Protein 4F4H (pdb70)

Radius of gyration: 30.11 Å; Cα contacts (8 Å, |Δi|>4): 2514; chains: 2; bounding box: 78×72×89 Å

Organism: Burkholderia thailandensis (strain ATCC 700388 / DSM 13276 / CCUG 48851 / CIP 106301 / E264) (NCBI:txid271848)

B-factor: mean 23.25, std 8.74, range [11.76, 66.62]

Solvent-accessible surface area: 36275 Å² total; per-residue (Å²): 82,2,71,0,0,1,0,0,10,36,8,14,2,3,22,22,85,30,3,8,61,28,0,28,61,7,0,82,49,1,67,110,38,44,6,56,0,0,0,0,0,1,0,0,0,0,0,7,12,0,17,0,7,4,10,0,2,6,0,6,44,29,0,68,65,9,17,66,89,0,7,62,72,9,130,102,25,81,71,12,3,2,0,0,1,2,0,28,20,36,166,113,39,94,68,29,69,28,50,66,62,31,115,32,4,34,1,0,0,1,4,3,65,50,15,121,69,65,18,32,5,71,1,23,34,20,19,6,24,63,5,17,12,7,60,3,14,5,17,90,30,62,55,57,30,37,22,128,30,82,59,5,18,0,0,0,2,1,9,41,1,13,47,83,40,46,4,3,70,67,0,90,94,52,39,5,74,0,0,0,0,0,1,0,6,5,2,26,42,93,35,43,55,79,10,21,89,49,0,94,19,19,8,188,78,6,45,18,7,0,0,7,0,0,3,4,1,4,7,8,9,0,1,2,0,0,2,0,4,1,0,32,30,97,5,47,64,14,4,51,14,50,24,20,100,98,30,54,30,50,4,59,0,94,40,32,56,14,62,112,38,87,92,26,123,104,50,60,47,40,6,14,0,9,87,0,0,16,16,3,0,112,14,9,9,52,29,46,65,70,87,2,1,2,0,16,8,69,18,30,9,14,4,5,1,0,0,3,0,0,24,46,8,42,26,18,169,31,6,22,0,0,6,10,22,23,148,186,44,61,52,66,30,26,78,15,0,33,64,8,0,80,73,31,54,11,132,56,43,92,16,58,0,14,70,0,34,65,14,2,36,76,33,1,58,96,40,20,73,89,88,80,122,72,62,4,14,116,31,2,38,16,6,1,66,2,6,0,14,16,0,0,17,56,29,94,32,19,5,2,2,9,28,11,0,1,0,36,7,0,12,14,56,13,13,8,13,4,70,10,2,0,19,0,5,0,0,17,3,0,13,22,48,11,0,69,105,0,1,107,44,51,19,87,50,37,70,229,86,48,80,63,8,2,31,85,138,23,9,97,112,137,16,92,89,98,35,3,5,26,0,0,77,49,21,0,11,73,3,39,6,11,36,65,0,36,91,60,70,58,54,86,77,42,0,46,44,0,8,52,52,0,78,105,9,8,86,21,13,88,11,10,3,16,6,1,6,0,10,52,1,5,17,24,44,2,17,36,18,6,23,1,13,138,12,129,30,67,42,141,142,76,111,54,0,92,0,0,1,0,0,8,17,7,6,1,3,26,21,81,23,1,6,58,78,0,27,61,4,0,78,40,2,82,105,41,38,9,66,0,0,0,0,0,2,0,0,0,0,0,7,11,1,18,0,7,4,37,0,3,7,0,5,35,29,0,66,54,3,19,66,94,0,9,65,85,8,125,99,18,93,67,11,8,0,0,0,1,2,0,30,20,36,164,98,52,103,82,47,81,61,80,62,33,114,33,5,34,1,0,0,1,5,2,72,50,12,113,71,67,16,30,6,72,0,23,38,16,18,6,16,47,5,16,12,6,55,3,14,4,16,90,36,69,56,58,29,41,22,140,20,37,53,5,20,0,0,0,2,1,9,41,0,12,41,79,46,52,4,0,82,70,1,79,81,52,39,5,80,0,0,0,0,0,1,0,4,5,1,26,40,90,34,55,51,66,12,32,84,61,1,77,22,20,8,184,88,6,43,16,8,0,0,7,0,0,4,3,1,5,8,7,9,0,2,3,0,0,13,0,12,1,0,34,32,88,4,109,60,17,3,17,19,49,24,20,100,82,26,68,30,63,4,54,1,52,9,41,149,8,39,113,36,88,87,31,120,100,54,60,56,45,6,6,0,0,44,0,0,8,15,3,0,112,15,9,0,40,20,51,63,64,76,2,2,2,0,14,9,72,11,29,9,16,2,5,0,0,0,0,0,0,24,25,9,16,24,26,144,92,6,25,0,0,6,9,24,16,187,95,42,51,52,131,27,28,80,14,2,18,23,5,1,171,78,17,57,12,133,55,44,91,18,58,0,17,68,0,33,59,13,1,153,72,32,4,52,104,43,20,79,91,88,83,79,78,67,2,31,61,26,3,40,13,6,1,66,1,6,0,15,17,0,1,16,57,32,96,33,20,6,2,2,7,25,9,0,1,0,32,6,0,10,13,55,14,10,7,12,4,65,8,3,1,22,0,5,0,0,20,2,0,3,23,51,5,0,49,95,0,0,117,40,5,8,86,7,85,113,54,46,102,63,86,1,1,1,103,115,19,10,109,110,136,14,88,90,95,36,0,0,8,0,0,103,30,22,0,21,66,16,80,6,10,42,76,0,37,90,62,68,57,58,85,77,42,0,47,44,0,8,49,54,0,79,103,9,10,89,23,12,86,14,10,4,18,6,0,5,0,12,70,19,5,15,26,41,3,17,36,19,5,28,1,13,97,15,126,28,71,42,140

CATH classification: 3.60.110.10 (+1 more: 3.40.50.620)

Nearest PDB structures (foldseek):
  4f4h-assembly1_A  TM=1.002E+00  e=0.000E+00  Burkholderia thailandensis E264
  4f4h-assembly1_B  TM=9.960E-01  e=0.000E+00  Burkholderia thailandensis E264
  5kha-assembly1_A  TM=9.535E-01  e=3.258E-66  Acinetobacter baumannii
  5kha-assembly1_B  TM=9.520E-01  e=3.881E-65  Acinetobacter baumannii
  3n05-assembly1_B  TM=7.897E-01  e=8.903E-55  Streptomyces avermitilis

Sequence (1082 aa):
KTRIALAQLNVTVGDFAGNVAKIVAAAQQAAHDAGAHFLIAPELALSGYPPEDLLLRPAFYAASDAALAELAAQLKPFAGLAVLVGHPLRAPANRAIERGVPPVDTYNAASLIVGGEVAGTYRKQDLPNTEVFDEKRYFATDAAPYVFELNGVKFGVVICEDVWHASAAQLAKAAGAQVLIVPNGSPYHMNKDAVRIDILRARIRETGLPMVYVNLVGGQDELVFDGGSFVLDGAGELVAKMPQFEEGNAIVEFDGARALPAAIAPALSVEAQVYRALVLGVRDYIGKNGFPGAIIGLSGGVDSALVLAVAVDALGAERVRAVMMPSRYTAGISTTDAADMARRVGVRYDEIAIAPMFDAFRASLAAEFAGLAEDATEENIQARIRGTLLMALSNKFGSIVLTTGNKSEMAVGYCTLYGDMAGGFAVIKDIAKTLVYRLCRYRNAAAEYGQPDIVPERILTRLPPYDVLDAIMRRMYMEEDRPLAEIVAAGYSEADVKRVTRLIKINEYKRRQAPVGIRVTHRAFGRDWRYPITSRRFVESIDGSMKTRIALAQLNVTVGDFAGNVAKIVAAAQAAHDAGAHFLIAPELALSGYPPEDLLLRPAFYAASDAALAELAAQLKPFAGLAVLVGHPLRAPANRAIEGVPPVDTYNAASLIVGGEVAGTYRKQDLPNTEVFDEKRYFATDAAPYVFELNGVKFGVVICEDVWHASAAQLAKAAGAQVLIVPNGSPYHMNKDAVRIDILRARIRETGLPMVYVNLVGGQDELVFDGGSFVLDGAGELVAKMPQFEEGNAIVEFDGARALPAAIAPALSVEAQVYRALVLGVRDYIGKNGFPGAIIGLSGGVDSALVLAVAVDALGAERVRAVMMPSRYTAGISTTDAADMARRVGVRYDEIAIAPMFDAFRASLAAEFAGLAEDATEENIQARIRGTLLMALSNKFGSIVLTTGNKSEMAVGYCTLYGDMAGGFAVIKDIAKTLVYRLCRRYRNAAAEYGQPDIVPERILTRLPPYDVLDAIMRMYMEEEDRPLAEIVAAGYSEADVKRVTRLIKINEYKRRQAPVGIRVTHRAFGRDWRYPITSRFVESID

Foldseek 3Di:
DAKEKQFQDAAFAQCQVVLLVSQLVLLVVCLVVVHQEYEAAFQSNRDPDFPCCLQFQLSQVSQVVSVLVSLQSNLVSANYKYKAWHKHFPDHRPGRDQVDWGDGIFGKIFIRHNSHTPDMDGAADADPDDPGNCRSRHDHDQAWDWDDTPHAIETEYEACSLQDQRNLVNRVVVPHQAYEYHYADFDDQCVLVVVLVSVQVNLVVRLAKYWYFYYAFAFAPTGTFTFTFIAFSNSHTQETDGTRDTDMDMWDADRRGTHHDYHDDDDDSLRNLLSSLLRNLLRVCVLLVFQAEEFEAQLALQSLSVVLSRCSNPNQARYAYEYEDEPDRDPNRVVSRVVLNVLRVHHYYYHYCHVVLVVVCVVCCVVQPPHDDDVVSVLVQQLSVLVVRVVVCVPRPHWYEARDACQCVVVVVDHVNGSPRTQHDSHNDADPVSSLVSLVVVQVVDDPPRHRSHDPCNSVPADPPVLLVLLCCCCQVRSHALQVNVVVPHPLVRNQVSVVVVLQCPSVLVSDDDDDDDGPADSDPSDDGTNRHDNDRDND/DWDKAKEKFFQDAAFAQPQVVLLVSVLVSLVVCLVVVGLEYEAAFQSNRDPDFPCCLQFQLSQVSQVVSLLVSLVSNLPSANYKYKAWHKHFPDGRPHRDVDWADGIFGKIFIRHNSHTPDMDGAADADPDDPGNCRRRHDHDLAWDWDDDRNAIETEYEACSLQDQRRLVNRVVVPHQAYEYHYADFDDQCVLVVVLVSVQVNLVVRLAKYWYFYYAFAFAPTGTFTFTFIAFSNSDTQATDGTRDGDMDMWMAGHRGTHHDHHDDDDDSLVSLLSSLLRNLLRVCVLLVFQAEEFEAQLALLSLSVVLSRCLNPNQVRYAYEYEDEPPRDPNRVVSRVQLCVLRVHHYYYHYCHVVLVVVCVVCCVPCPPPDDDVVSVLVQQLSQLVVRVVVCVVRPHWYEARQACQCVVVVVDHVNGSPRTQHDSHNDPDPVSSLVSLVVQLPDPVSPRHPSNPVVSSVPADPPVLLVLLCCCCQVRSGALQVNVVVPHPLVRNQVSVVVVLQCPSVLVSDDDDDDDGPADSDVNDDGTNSHDNDRDND

InterPro domains:
  IPR003010 Carbon-nitrogen hydrolase [P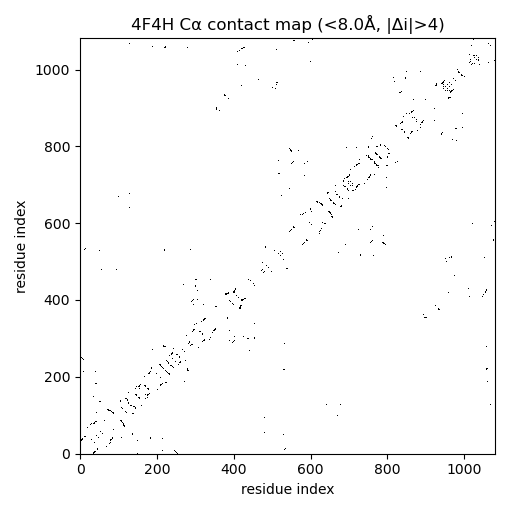F00795] (4-261)
  IPR003010 Carbon-nitrogen hydrolase [PS50263] (3-261)
  IPR003694 NAD(+) synthetase [PTHR23090] (1-557)
  IPR003694 NAD(+) synthetase [TIGR00552] (287-536)
  IPR003694 NAD(+) synthetase [cd00553] (276-530)
  IPR014445 Glutamine-dependent NAD(+) synthetase [MF_02090] (3-558)
  IPR014445 Glutamine-dependent NAD(+) synthetase [PIRSF006630] (3-557)
  IPR014729 Rossmann-like alpha/beta/alpha sandwich fold [G3DSA:3.40.50.620] (277-561)
  IPR022310 NAD/GMP synthase [PF02540] (280-533)
  IPR036526 Carbon-nitrogen hydrolase superfamily [G3DSA:3.60.110.10] (1-276)
  IPR036526 Carbon-nitrogen hydrolase superfamily [SSF56317] (3-262)

Secondary structure (DSSP, 8-state):
-EEEEEEE----TT-HHHHHHHHHHHHHHHHHTT-SEEE--TTTTT-S--GGGGG-HHHHHHHHHHHHHHHHHHTTSTT-EEEEEEEEE--------TTS---SEEEEEEEEETTEEEEEEE--S---STT--GGGT--------EEEETTEEEEE--GGGGGSSHHHHHHHHTT-SEEEEEE--B--TTHHHHHHHHHHHHHHHH---EEEEE-EEEETTEEEEB--EEE-TTS-EEEEPPBS--EEEEEEEETTEEPP--BPPP--HHHHHHHHHHHHHHHHHHHTT---EEEE--SSHHHHHHHHHHHHHH-GGGEEEEE---TT--HHHHHHHHHHHHHHT-EEEE---HHHHHHHHHHHTTTTTTPPP-HHHHHHHHHHHHHHHHHHHHHH-PEEEE---HHHHHHT-S-TTTTT-SSEETTTT--HHHHHHHHHHHHHTPPTT---SS-HHHHH----HHHHHHHHIIIIIS---HHHHHHTT--HHHHHHHHHHHHHTHHHHTTSPPB---SSS-SSTT----SS--------/---EEEEEEEE----TT-HHHHHHHHHHHHHHHHHTT-SEEE--TTTTT-S--GGGGG-HHHHHHHHHHHHHHHHHHTTSTT-EEEEEEEEE-------------SEEEEEEEEETTEEEEEEE-SS---STT--HHHH--------EEEETTEEEEE--GGGGGSSHHHHHHHHTT-SEEEEEE--B--TTHHHHHHHHHHHHHHHH---EEEEE-EEEETTEEEEB--EEE-TTS-EEEEPPBS--EEEEEEEETTEEPP--BPPPPPHHHHHHHHHHHHHHHHHHHHT---EEEE--SSHHHHHHHHHHHHHH-GGGEEEEE---SS--HHHHHHHHHHHHHHT-EEEE---HHHHHHHHHHTHHHHTTSPP-HHHHHHHHHHHHHHHHHHHHHH-PEEEE---HHHHHHT-S-TTTTT-SSEETTTT--HHHHHHHHHHHHH-GGGSS---S-HHHH-----HHHHHHHHIIIIIS---HHHHHHTT--HHHHHHHHHHHHHTHHHHTTSPPB---SSS-SSTT----SS--------

Structure (mmCIF, N/CA/C/O backbone):
data_4F4H
#
_entry.id   4F4H
#
_cell.length_a   72.090
_cell.length_b   73.080
_cell.length_c   116.890
_cell.angle_alpha   90.000
_cell.angle_beta   102.760
_cell.angle_gamma   90.000
#
_symmetry.space_group_name_H-M   'P 1 21 1'
#
loop_
_entity.id
_entity.type
_entity.pdbx_description
1 polymer 'Glutamine dependent NAD+ synthetase'
2 non-polymer 'PHOSPHATE ION'
3 non-polymer 1,2-ETHANEDIOL
4 non-polymer 'NITRATE ION'
5 water water
#
loop_
_atom_site.group_PDB
_atom_site.id
_atom_site.type_symbol
_atom_site.label_atom_id
_atom_site.label_alt_id
_atom_site.label_comp_id
_atom_site.label_asym_id
_atom_site.label_entity_id
_atom_site.label_seq_id
_atom_site.pdbx_PDB_ins_code
_atom_site.Cartn_x
_atom_site.Cartn_y
_atom_site.Cartn_z
_atom_site.occupancy
_atom_site.B_iso_or_equiv
_atom_site.auth_seq_id
_atom_site.auth_comp_id
_atom_site.auth_asym_id
_atom_site.auth_atom_id
_atom_site.pdbx_PDB_model_num
ATOM 1 N N . LYS A 1 6 ? 51.675 -14.747 89.307 1.00 32.57 2 LYS A N 1
ATOM 2 C CA . LYS A 1 6 ? 51.024 -13.427 89.265 1.00 31.08 2 LYS A CA 1
ATOM 3 C C . LYS A 1 6 ? 49.567 -13.599 88.846 1.00 29.64 2 LYS A C 1
ATOM 4 O O . LYS A 1 6 ? 49.243 -14.462 88.050 1.00 31.59 2 LYS A O 1
ATOM 6 N N . THR A 1 7 ? 48.686 -12.770 89.374 1.00 27.46 3 THR A N 1
ATOM 7 C CA . THR A 1 7 ? 47.300 -12.758 88.895 1.00 26.46 3 THR A CA 1
ATOM 8 C C . THR A 1 7 ? 47.227 -11.721 87.788 1.00 25.07 3 THR A C 1
ATOM 9 O O . THR A 1 7 ? 47.706 -10.627 87.972 1.00 23.89 3 THR A O 1
ATOM 13 N N . ARG A 1 8 ? 46.652 -12.100 86.652 1.00 23.82 4 ARG A N 1
ATOM 14 C CA . ARG A 1 8 ? 46.501 -11.213 85.494 1.00 23.06 4 ARG A CA 1
ATOM 15 C C . ARG A 1 8 ? 45.033 -10.832 85.388 1.00 21.38 4 ARG A C 1
ATOM 16 O O . ARG A 1 8 ? 44.196 -11.705 85.299 1.00 21.11 4 ARG A O 1
ATOM 24 N N . ILE A 1 9 ? 44.745 -9.528 85.452 1.00 19.74 5 ILE A N 1
ATOM 25 C CA . ILE A 1 9 ? 43.379 -9.014 85.474 1.00 18.56 5 ILE A CA 1
ATOM 26 C C . ILE A 1 9 ? 43.166 -8.168 84.242 1.00 18.86 5 ILE A C 1
ATOM 27 O O . ILE A 1 9 ? 43.936 -7.281 83.977 1.00 19.11 5 ILE A O 1
ATOM 32 N N . ALA A 1 10 ? 42.109 -8.471 83.490 1.00 18.85 6 ALA A N 1
ATOM 33 C CA . ALA A 1 10 ? 41.716 -7.661 82.340 1.00 18.28 6 ALA A CA 1
ATOM 34 C C . ALA A 1 10 ? 40.694 -6.606 82.753 1.00 17.27 6 ALA A C 1
ATOM 35 O O . ALA A 1 10 ? 39.665 -6.940 83.305 1.00 16.09 6 ALA A O 1
ATOM 37 N N . LEU A 1 11 ? 40.992 -5.333 82.456 1.00 17.58 7 LEU A N 1
ATOM 38 C CA . LEU A 1 11 ? 40.064 -4.230 82.698 1.00 17.62 7 LEU A CA 1
ATOM 39 C C . LEU A 1 11 ? 39.349 -3.982 81.368 1.00 17.13 7 LEU A C 1
ATOM 40 O O . LEU A 1 11 ? 39.960 -3.527 80.414 1.00 18.05 7 LEU A O 1
ATOM 45 N N . ALA A 1 12 ? 38.071 -4.302 81.314 1.00 16.22 8 ALA A N 1
ATOM 46 C CA . ALA A 1 12 ? 37.289 -4.192 80.088 1.00 15.62 8 ALA A CA 1
ATOM 47 C C . ALA A 1 12 ? 36.550 -2.846 80.101 1.00 15.08 8 ALA A C 1
ATOM 48 O O . ALA A 1 12 ? 35.449 -2.747 80.603 1.00 15.44 8 ALA A O 1
ATOM 50 N N . GLN A 1 13 ? 37.149 -1.852 79.460 1.00 15.12 9 GLN A N 1
ATOM 51 C CA . GLN A 1 13 ? 36.612 -0.510 79.383 1.00 15.08 9 GLN A CA 1
ATOM 52 C C . GLN A 1 13 ? 35.686 -0.473 78.138 1.00 15.50 9 GLN A C 1
ATOM 53 O O . GLN A 1 13 ? 36.119 -0.170 77.009 1.00 17.04 9 GLN A O 1
ATOM 59 N N . LEU A 1 14 ? 34.452 -0.894 78.340 1.00 14.85 10 LEU A N 1
ATOM 60 C CA . LEU A 1 14 ? 33.534 -1.219 77.247 1.00 15.56 10 LEU A CA 1
ATOM 61 C C . LEU A 1 14 ? 32.545 -0.097 76.967 1.00 14.14 10 LEU A C 1
ATOM 62 O O . LEU A 1 14 ? 32.099 0.556 77.884 1.00 15.18 10 LEU A O 1
ATOM 67 N N . ASN A 1 15 ? 32.179 0.052 75.692 1.00 13.81 11 ASN A N 1
ATOM 68 C CA . ASN A 1 15 ? 31.130 0.965 75.266 1.00 13.75 11 ASN A CA 1
ATOM 69 C C . ASN A 1 15 ? 29.882 0.156 74.932 1.00 13.86 11 ASN A C 1
ATOM 70 O O . ASN A 1 15 ? 29.662 -0.249 73.799 1.00 14.58 11 ASN A O 1
ATOM 75 N N . VAL A 1 16 ? 29.099 -0.124 75.967 1.00 13.59 12 VAL A N 1
ATOM 76 C CA . VAL A 1 16 ? 27.810 -0.833 75.828 1.00 13.13 12 VAL A CA 1
ATOM 77 C C . VAL A 1 16 ? 26.689 0.177 75.491 1.00 13.72 12 VAL A C 1
ATOM 78 O O . VAL A 1 16 ? 26.888 1.410 75.569 1.00 13.99 12 VAL A O 1
ATOM 82 N N . THR A 1 17 ? 25.536 -0.333 75.063 1.00 14.03 13 THR A N 1
ATOM 83 C CA . THR A 1 17 ? 24.394 0.486 74.673 1.00 14.48 13 THR A CA 1
ATOM 84 C C . THR A 1 17 ? 23.177 0.137 75.523 1.00 14.10 13 THR A C 1
ATOM 85 O O . THR A 1 17 ? 22.833 -1.002 75.672 1.00 13.42 13 THR A O 1
ATOM 89 N N . VAL A 1 18 ? 22.536 1.147 76.074 1.00 14.12 14 VAL A N 1
ATOM 90 C CA . VAL A 1 18 ? 21.319 0.961 76.859 1.00 14.10 14 VAL A CA 1
ATOM 91 C C . VAL A 1 18 ? 20.343 0.112 76.102 1.00 15.08 14 VAL A C 1
ATOM 92 O O . VAL A 1 18 ? 20.011 0.404 74.937 1.00 15.25 14 VAL A O 1
ATOM 96 N N . GLY A 1 19 ? 19.904 -0.958 76.748 1.00 15.85 15 GLY A N 1
ATOM 97 C CA . GLY A 1 19 ? 18.876 -1.840 76.182 1.00 16.39 15 GLY A CA 1
ATOM 98 C C . GLY A 1 19 ? 19.350 -2.907 75.226 1.00 17.24 15 GLY A C 1
ATOM 99 O O . GLY A 1 19 ? 18.580 -3.804 74.870 1.00 18.43 15 GLY A O 1
ATOM 100 N N . ASP A 1 20 ? 20.597 -2.807 74.767 1.00 16.81 16 ASP A N 1
ATOM 101 C CA . ASP A 1 20 ? 21.115 -3.666 73.723 1.00 16.97 16 ASP A CA 1
ATOM 102 C C . ASP A 1 20 ? 21.691 -4.925 74.303 1.00 16.18 16 ASP A C 1
ATOM 103 O O . ASP A 1 20 ? 22.916 -5.148 74.278 1.00 15.26 16 ASP A O 1
ATOM 108 N N . PHE A 1 21 ? 20.804 -5.756 74.840 1.00 16.27 17 PHE A N 1
ATOM 109 C CA . PHE A 1 21 ? 21.248 -6.996 75.499 1.00 15.85 17 PHE A CA 1
ATOM 110 C C . PHE A 1 21 ? 22.092 -7.880 74.569 1.00 16.69 17 PHE A C 1
ATOM 111 O O . PHE A 1 21 ? 23.197 -8.339 74.946 1.00 17.07 17 PHE A O 1
ATOM 119 N N . ALA A 1 22 ? 21.600 -8.125 73.359 1.00 17.68 18 ALA A N 1
ATOM 120 C CA . ALA A 1 22 ? 22.362 -8.934 72.415 1.00 17.73 18 ALA A CA 1
ATOM 121 C C . ALA A 1 22 ? 23.744 -8.362 72.131 1.00 17.93 18 ALA A C 1
ATOM 122 O O . ALA A 1 22 ? 24.752 -9.059 72.177 1.00 17.65 18 ALA A O 1
ATOM 124 N N . GLY A 1 23 ? 23.798 -7.079 71.813 1.00 17.66 19 GLY A N 1
ATOM 125 C CA . GLY A 1 23 ? 25.066 -6.473 71.466 1.00 18.05 19 GLY A CA 1
ATOM 126 C C . GLY A 1 23 ? 26.013 -6.322 72.631 1.00 16.92 19 GLY A C 1
ATOM 127 O O . GLY A 1 23 ? 27.228 -6.441 72.458 1.00 16.55 19 GLY A O 1
ATOM 128 N N . ASN A 1 24 ? 25.472 -6.063 73.822 1.00 15.30 20 ASN A N 1
ATOM 129 C CA . ASN A 1 24 ? 26.299 -5.966 75.025 1.00 15.09 20 ASN A CA 1
ATOM 130 C C . ASN A 1 24 ? 26.908 -7.317 75.387 1.00 14.99 20 ASN A C 1
ATOM 131 O O . ASN A 1 24 ? 28.086 -7.400 75.720 1.00 14.01 20 ASN A O 1
ATOM 136 N N . VAL A 1 25 ? 26.110 -8.372 75.276 1.00 15.08 21 VAL A N 1
ATOM 137 C CA . VAL A 1 25 ? 26.630 -9.708 75.449 1.00 16.30 21 VAL A CA 1
ATOM 138 C C . VAL A 1 25 ? 27.793 -9.978 74.462 1.00 16.12 21 VAL A C 1
ATOM 139 O O . VAL A 1 25 ? 28.864 -10.449 74.857 1.00 15.92 21 VAL A O 1
ATOM 143 N N . ALA A 1 26 ? 27.595 -9.648 73.183 1.00 17.41 22 ALA A N 1
ATOM 144 C CA . ALA A 1 26 ? 28.652 -9.837 72.158 1.00 17.55 22 ALA A CA 1
ATOM 145 C C . ALA A 1 26 ? 29.955 -9.085 72.514 1.00 17.57 22 ALA A C 1
ATOM 146 O O . ALA A 1 26 ? 31.054 -9.638 72.342 1.00 18.17 22 ALA A O 1
ATOM 148 N N . LYS A 1 27 ? 29.816 -7.865 73.030 1.00 16.91 23 LYS A N 1
ATOM 149 C CA . LYS A 1 27 ? 30.991 -7.048 73.431 1.00 16.39 23 LYS A CA 1
ATOM 150 C C . LYS A 1 27 ? 31.731 -7.680 74.606 1.00 16.37 23 LYS A C 1
ATOM 151 O O . LYS A 1 27 ? 32.983 -7.694 74.666 1.00 16.47 23 LYS A O 1
ATOM 153 N N . ILE A 1 28 ? 30.962 -8.149 75.590 1.00 15.58 24 ILE A N 1
ATOM 154 C CA . ILE A 1 28 ? 31.576 -8.754 76.784 1.00 15.25 24 ILE A CA 1
ATOM 155 C C . ILE A 1 28 ? 32.290 -10.063 76.395 1.00 16.16 24 ILE A C 1
ATOM 156 O O . ILE A 1 28 ? 33.419 -10.310 76.837 1.00 16.00 24 ILE A O 1
ATOM 161 N N . VAL A 1 29 ? 31.653 -10.866 75.529 1.00 16.17 25 VAL A N 1
ATOM 162 C CA . VAL A 1 29 ? 32.261 -12.126 75.069 1.00 17.25 25 VAL A CA 1
ATOM 163 C C . VAL A 1 29 ? 33.551 -11.857 74.250 1.00 17.18 25 VAL A C 1
ATOM 164 O O . VAL A 1 29 ? 34.563 -12.541 74.429 1.00 18.71 25 VAL A O 1
ATOM 168 N N . ALA A 1 30 ? 33.528 -10.850 73.414 1.00 17.50 26 ALA A N 1
ATOM 169 C CA . ALA A 1 30 ? 34.729 -10.415 72.667 1.00 17.96 26 ALA A CA 1
ATOM 170 C C . ALA A 1 30 ? 35.852 -10.001 73.599 1.00 17.61 26 ALA A C 1
ATOM 171 O O . ALA A 1 30 ? 37.040 -10.389 73.404 1.00 18.68 26 ALA A O 1
ATOM 173 N N . ALA A 1 31 ? 35.511 -9.232 74.626 1.00 17.45 27 ALA A N 1
ATOM 174 C CA . ALA A 1 31 ? 36.513 -8.835 75.645 1.00 17.34 27 ALA A CA 1
ATOM 175 C C . ALA A 1 31 ? 37.064 -10.056 76.377 1.00 17.92 27 ALA A C 1
ATOM 176 O O . ALA A 1 31 ? 38.285 -10.179 76.605 1.00 17.19 27 ALA A O 1
ATOM 178 N N . ALA A 1 32 ? 36.178 -10.993 76.688 1.00 17.49 28 ALA A N 1
ATOM 179 C CA . ALA A 1 32 ? 36.563 -12.221 77.365 1.00 18.99 28 ALA A CA 1
ATOM 180 C C . ALA A 1 32 ? 37.552 -13.043 76.495 1.00 20.13 28 ALA A C 1
ATOM 181 O O . ALA A 1 32 ? 38.517 -13.610 77.013 1.00 20.82 28 ALA A O 1
ATOM 183 N N . GLN A 1 33 ? 37.296 -13.100 75.205 1.00 21.48 29 GLN A N 1
ATOM 184 C CA A GLN A 1 33 ? 38.166 -13.802 74.243 0.50 23.15 29 GLN A CA 1
ATOM 185 C CA B GLN A 1 33 ? 38.199 -13.837 74.338 0.50 22.97 29 GLN A CA 1
ATOM 186 C C . GLN A 1 33 ? 39.576 -13.190 74.301 1.00 23.29 29 GLN A C 1
ATOM 187 O O . GLN A 1 33 ? 40.574 -13.894 74.417 1.00 23.25 29 GLN A O 1
ATOM 198 N N . ALA A 1 34 ? 39.632 -11.867 74.218 1.00 23.04 30 ALA A N 1
ATOM 199 C CA . ALA A 1 34 ? 40.900 -11.151 74.249 1.00 23.68 30 ALA A CA 1
ATOM 200 C C . ALA A 1 34 ? 41.656 -11.421 75.562 1.00 23.71 30 ALA A C 1
ATOM 201 O O . ALA A 1 34 ? 42.863 -11.665 75.555 1.00 24.35 30 ALA A O 1
ATOM 203 N N . ALA A 1 35 ? 40.930 -11.385 76.671 1.00 22.92 31 ALA A N 1
ATOM 204 C CA . ALA A 1 35 ? 41.479 -11.609 77.976 1.00 22.36 31 ALA A CA 1
ATOM 205 C C . ALA A 1 35 ? 42.017 -13.034 78.078 1.00 23.34 31 ALA A C 1
ATOM 206 O O . ALA A 1 35 ? 43.111 -13.258 78.622 1.00 22.15 31 ALA A O 1
ATOM 208 N N . HIS A 1 36 ? 41.242 -13.983 77.573 1.00 23.62 32 HIS A N 1
ATOM 209 C CA . HIS A 1 36 ? 41.622 -15.386 77.643 1.00 25.79 32 HIS A CA 1
ATOM 210 C C . HIS A 1 36 ? 42.907 -15.628 76.849 1.00 27.17 32 HIS A C 1
ATOM 211 O O . HIS A 1 36 ? 43.796 -16.348 77.318 1.00 29.50 32 HIS A O 1
ATOM 218 N N . ASP A 1 37 ? 42.996 -15.028 75.653 1.00 27.10 33 ASP A N 1
ATOM 219 C CA . ASP A 1 37 ? 44.205 -15.082 74.803 1.00 29.77 33 ASP A CA 1
ATOM 220 C C . ASP A 1 37 ? 45.425 -14.483 75.504 1.00 30.19 33 ASP A C 1
ATOM 221 O O . ASP A 1 37 ? 46.538 -14.908 75.273 1.00 31.64 33 ASP A O 1
ATOM 226 N N . ALA A 1 38 ? 45.205 -13.482 76.353 1.00 28.11 34 ALA A N 1
ATOM 227 C CA . ALA A 1 38 ? 46.274 -12.837 77.117 1.00 28.36 34 ALA A CA 1
ATOM 228 C C . ALA A 1 38 ? 46.565 -13.514 78.464 1.00 28.11 34 ALA A C 1
ATOM 229 O O . ALA A 1 38 ? 47.366 -13.007 79.272 1.00 29.32 34 ALA A O 1
ATOM 231 N N . GLY A 1 39 ? 45.928 -14.647 78.717 1.00 26.87 35 GLY A N 1
ATOM 232 C CA . GLY A 1 39 ? 46.175 -15.443 79.924 1.00 27.32 35 GLY A CA 1
ATOM 233 C C . GLY A 1 39 ? 45.628 -14.845 81.206 1.00 25.45 35 GLY A C 1
ATOM 234 O O . GLY A 1 39 ? 46.138 -15.121 82.293 1.00 24.57 35 GLY A O 1
ATOM 235 N N . ALA A 1 40 ? 44.585 -14.021 81.089 1.00 24.95 36 ALA A N 1
ATOM 236 C CA . ALA A 1 40 ? 43.980 -13.381 82.233 1.00 23.66 36 ALA A CA 1
ATOM 237 C C . ALA A 1 40 ? 43.204 -14.385 83.086 1.00 24.00 36 ALA A C 1
ATOM 238 O O . ALA A 1 40 ? 42.553 -15.289 82.551 1.00 26.56 36 ALA A O 1
ATOM 240 N N . HIS A 1 41 ? 43.265 -14.202 84.392 1.00 23.10 37 HIS A N 1
ATOM 241 C CA . HIS A 1 41 ? 42.510 -15.006 85.357 1.00 23.60 37 HIS A CA 1
ATOM 242 C C . HIS A 1 41 ? 41.123 -14.458 85.565 1.00 22.23 37 HIS A C 1
ATOM 243 O O . HIS A 1 41 ? 40.205 -15.190 85.963 1.00 21.27 37 HIS A O 1
ATOM 250 N N . PHE A 1 42 ? 40.960 -13.171 85.261 1.00 21.08 38 PHE A N 1
ATOM 251 C CA . PHE A 1 42 ? 39.794 -12.427 85.717 1.00 21.01 38 PHE A CA 1
ATOM 252 C C . PHE A 1 42 ? 39.594 -11.238 84.781 1.00 19.93 38 PHE A C 1
ATOM 253 O O . PHE A 1 42 ? 40.573 -10.562 84.429 1.00 19.41 38 PHE A O 1
ATOM 261 N N . LEU A 1 43 ? 38.343 -11.003 84.378 1.00 17.76 39 LEU A N 1
ATOM 262 C CA . LEU A 1 43 ? 37.973 -9.810 83.619 1.00 17.18 39 LEU A CA 1
ATOM 263 C C . LEU A 1 43 ? 36.883 -9.070 84.344 1.00 16.28 39 LEU A C 1
ATOM 264 O O . LEU A 1 43 ? 35.940 -9.668 84.858 1.00 15.57 39 LEU A O 1
ATOM 269 N N . ILE A 1 44 ? 37.009 -7.753 84.385 1.00 15.68 40 ILE A N 1
ATOM 270 C CA . ILE A 1 44 ? 36.083 -6.913 85.066 1.00 15.54 40 ILE A CA 1
ATOM 271 C C . ILE A 1 44 ? 35.428 -5.935 84.048 1.00 15.45 40 ILE A C 1
ATOM 272 O O . ILE A 1 44 ? 36.128 -5.157 83.387 1.00 14.84 40 ILE A O 1
ATOM 277 N N . ALA A 1 45 ? 34.099 -5.961 83.961 1.00 15.21 41 ALA A N 1
ATOM 278 C CA . ALA A 1 45 ? 33.352 -5.048 83.107 1.00 16.04 41 ALA A CA 1
ATOM 279 C C . ALA A 1 45 ? 32.694 -3.908 83.945 1.00 15.86 41 ALA A C 1
ATOM 280 O O . ALA A 1 45 ? 32.692 -3.962 85.176 1.00 16.57 41 ALA A O 1
ATOM 282 N N . PRO A 1 46 ? 32.169 -2.879 83.280 1.00 14.59 42 PRO A N 1
ATOM 283 C CA . PRO A 1 46 ? 31.641 -1.733 84.057 1.00 14.14 42 PRO A CA 1
ATOM 284 C C . PRO A 1 46 ? 30.303 -1.968 84.739 1.00 13.79 42 PRO A C 1
ATOM 285 O O . PRO A 1 46 ? 29.662 -3.028 84.583 1.00 13.72 42 PRO A O 1
ATOM 289 N N . GLU A 1 47 ? 29.879 -0.934 85.473 1.00 13.69 43 GLU A N 1
ATOM 290 C CA . GLU A 1 47 ? 28.606 -0.884 86.142 1.00 13.33 43 GLU A CA 1
ATOM 291 C C . GLU A 1 47 ? 27.478 -1.047 85.114 1.00 13.29 43 GLU A C 1
ATOM 292 O O . GLU A 1 47 ? 27.460 -0.384 84.087 1.00 13.03 43 GLU A O 1
ATOM 298 N N . LEU A 1 48 ? 26.544 -1.952 85.428 1.00 13.05 44 LEU A N 1
ATOM 299 C CA . LEU A 1 48 ? 25.373 -2.277 84.585 1.00 13.26 44 LEU A CA 1
ATOM 300 C C . LEU A 1 48 ? 25.769 -2.567 83.120 1.00 14.08 44 LEU A C 1
ATOM 301 O O . LEU A 1 48 ? 25.009 -2.287 82.199 1.00 14.61 44 LEU A O 1
ATOM 306 N N . ALA A 1 49 ? 26.970 -3.152 82.930 1.00 13.92 45 ALA A N 1
ATOM 307 C CA . ALA A 1 49 ? 27.464 -3.428 81.580 1.00 14.03 45 ALA A CA 1
ATOM 308 C C . ALA A 1 49 ? 26.440 -4.181 80.737 1.00 13.53 45 ALA A C 1
ATOM 309 O O . ALA A 1 49 ? 26.291 -3.929 79.506 1.00 13.23 45 ALA A O 1
ATOM 311 N N . LEU A 1 50 ? 25.772 -5.154 81.344 1.00 13.41 46 LEU A N 1
ATOM 312 C CA . LEU A 1 50 ? 24.920 -6.044 80.570 1.00 14.33 46 LEU A CA 1
ATOM 313 C C . LEU A 1 50 ? 23.768 -5.305 79.921 1.00 13.84 46 LEU A C 1
ATOM 314 O O . LEU A 1 50 ? 23.410 -5.600 78.777 1.00 14.49 46 LEU A O 1
ATOM 319 N N . SER A 1 51 ? 23.204 -4.349 80.659 1.00 13.78 47 SER A N 1
ATOM 320 C CA . SER A 1 51 ? 22.000 -3.606 80.217 1.00 13.42 47 SER A CA 1
ATOM 321 C C . SER A 1 51 ? 22.333 -2.265 79.554 1.00 13.49 47 SER A C 1
ATOM 322 O O . SER A 1 51 ? 21.458 -1.632 78.974 1.00 13.87 47 SER A O 1
ATOM 325 N N . GLY A 1 52 ? 23.580 -1.822 79.687 1.00 12.61 48 GLY A N 1
ATOM 326 C CA . GLY A 1 52 ? 23.962 -0.440 79.397 1.00 12.86 48 GLY A CA 1
ATOM 327 C C . GLY A 1 52 ? 23.535 0.446 80.548 1.00 13.15 48 GLY A C 1
ATOM 328 O O . GLY A 1 52 ? 22.767 0.012 81.439 1.00 14.01 48 GLY A O 1
ATOM 329 N N . TYR A 1 53 ? 24.010 1.680 80.547 1.00 13.70 49 TYR A N 1
ATOM 330 C CA . TYR A 1 53 ? 23.834 2.578 81.703 1.00 14.03 49 TYR A CA 1
ATOM 331 C C . TYR A 1 53 ? 23.819 4.047 81.272 1.00 14.56 49 TYR A C 1
ATOM 332 O O . TYR A 1 53 ? 24.617 4.449 80.406 1.00 14.14 49 TYR A O 1
ATOM 341 N N . PRO A 1 54 ? 22.896 4.855 81.853 1.00 14.94 50 PRO A N 1
ATOM 342 C CA . PRO A 1 54 ? 21.778 4.491 82.776 1.00 15.10 50 PRO A CA 1
ATOM 343 C C . PRO A 1 54 ? 20.471 4.209 82.015 1.00 15.34 50 PRO A C 1
ATOM 344 O O . PRO A 1 54 ? 20.127 4.983 81.123 1.00 15.53 50 PRO A O 1
ATOM 348 N N . PRO A 1 55 ? 19.756 3.108 82.335 1.00 14.80 51 PRO A N 1
ATOM 349 C CA . PRO A 1 55 ? 18.487 2.811 81.625 1.00 14.32 51 PRO A CA 1
ATOM 350 C C . PRO A 1 55 ? 17.256 3.592 82.088 1.00 13.90 51 PRO A C 1
ATOM 351 O O . PRO A 1 55 ? 16.159 3.441 81.496 1.00 13.30 51 PRO A O 1
ATOM 355 N N . GLU A 1 56 ? 17.404 4.378 83.165 1.00 13.61 52 GLU A N 1
ATOM 356 C CA . GLU A 1 56 ? 16.309 5.209 83.668 1.00 13.92 52 GLU A CA 1
ATOM 357 C C . GLU A 1 56 ? 15.044 4.377 83.897 1.00 13.23 52 GLU A C 1
ATOM 358 O O . GLU A 1 56 ? 15.140 3.280 84.475 1.00 12.72 52 GLU A O 1
ATOM 364 N N . ASP A 1 57 ? 13.854 4.822 83.429 1.00 12.90 53 ASP A N 1
ATOM 365 C CA . ASP A 1 57 ? 12.608 4.134 83.819 1.00 13.67 53 ASP A CA 1
ATOM 366 C C . ASP A 1 57 ? 12.385 2.736 83.197 1.00 13.99 53 ASP A C 1
ATOM 367 O O . ASP A 1 57 ? 11.434 2.058 83.540 1.00 14.30 53 ASP A O 1
ATOM 372 N N . LEU A 1 58 ? 13.276 2.292 82.314 1.00 13.76 54 LEU A N 1
ATOM 373 C CA . LEU A 1 58 ? 13.296 0.864 81.985 1.00 14.14 54 LEU A CA 1
ATOM 374 C C . LEU A 1 58 ? 13.413 0.029 83.261 1.00 14.10 54 LEU A C 1
ATOM 375 O O . LEU A 1 58 ? 12.981 -1.114 83.309 1.00 14.94 54 LEU A O 1
ATOM 380 N N . LEU A 1 59 ? 14.032 0.603 84.291 1.00 14.16 55 LEU A N 1
ATOM 381 C CA . LEU A 1 59 ? 14.207 -0.061 85.589 1.00 14.17 55 LEU A CA 1
ATOM 382 C C . LEU A 1 59 ? 12.977 -0.133 86.422 1.00 15.21 55 LEU A C 1
ATOM 383 O O . LEU A 1 59 ? 13.028 -0.676 87.531 1.00 17.29 55 LEU A O 1
ATOM 388 N N . LEU A 1 60 ? 11.855 0.419 85.924 1.00 15.28 56 LEU A N 1
ATOM 389 C CA . LEU A 1 60 ? 10.563 0.225 86.521 1.00 15.62 56 LEU A CA 1
ATOM 390 C C . LEU A 1 60 ? 9.725 -0.819 85.781 1.00 16.50 56 LEU A C 1
ATOM 391 O O . LEU A 1 60 ? 8.561 -1.075 86.186 1.00 17.98 56 LEU A O 1
ATOM 396 N N . ARG A 1 61 ? 10.263 -1.381 84.688 1.00 16.55 57 ARG A N 1
ATOM 397 C CA . ARG A 1 61 ? 9.470 -2.216 83.781 1.00 17.26 57 ARG A CA 1
ATOM 398 C C . ARG A 1 61 ? 9.849 -3.676 84.022 1.00 17.64 57 ARG A C 1
ATOM 399 O O . ARG A 1 61 ? 11.017 -4.081 83.788 1.00 16.96 57 ARG A O 1
ATOM 407 N N . PRO A 1 62 ? 8.898 -4.470 84.538 1.00 18.09 58 PRO A N 1
ATOM 408 C CA . PRO A 1 62 ? 9.238 -5.877 84.833 1.00 18.71 58 PRO A CA 1
ATOM 409 C C . PRO A 1 62 ? 9.909 -6.652 83.681 1.00 18.44 58 PRO A C 1
ATOM 410 O O . PRO A 1 62 ? 10.838 -7.449 83.934 1.00 18.87 58 PRO A O 1
ATOM 414 N N . ALA A 1 63 ? 9.459 -6.439 82.437 1.00 18.43 59 ALA A N 1
ATOM 415 C CA . ALA A 1 63 ? 10.055 -7.121 81.283 1.00 17.83 59 ALA A CA 1
ATOM 416 C C . ALA A 1 63 ? 11.533 -6.840 81.120 1.00 16.99 59 ALA A C 1
ATOM 417 O O . ALA A 1 63 ? 12.239 -7.633 80.529 1.00 16.89 59 ALA A O 1
ATOM 419 N N . PHE A 1 64 ? 11.989 -5.675 81.582 1.00 16.55 60 PHE A N 1
ATOM 420 C CA . PHE A 1 64 ? 13.394 -5.302 81.415 1.00 15.62 60 PHE A CA 1
ATOM 421 C C . PHE A 1 64 ? 14.288 -6.184 82.274 1.00 16.00 60 PHE A C 1
ATOM 422 O O . PHE A 1 64 ? 15.345 -6.640 81.828 1.00 16.41 60 PHE A O 1
ATOM 430 N N . TYR A 1 65 ? 13.837 -6.475 83.489 1.00 16.25 61 TYR A N 1
ATOM 431 C CA . TYR A 1 65 ? 14.580 -7.358 84.379 1.00 16.06 61 TYR A CA 1
ATOM 432 C C . TYR A 1 65 ? 14.531 -8.810 83.855 1.00 17.17 61 TYR A C 1
ATOM 433 O O . TYR A 1 65 ? 15.505 -9.528 83.923 1.00 18.19 61 TYR A O 1
ATOM 442 N N . ALA A 1 66 ? 13.390 -9.231 83.356 1.00 17.98 62 ALA A N 1
ATOM 443 C CA . ALA A 1 66 ? 13.288 -10.563 82.712 1.00 18.28 62 ALA A CA 1
ATOM 444 C C . ALA A 1 66 ? 14.291 -10.707 81.551 1.00 18.60 62 ALA A C 1
ATOM 445 O O . ALA A 1 66 ? 14.976 -11.745 81.410 1.00 17.80 62 ALA A O 1
ATOM 447 N N . ALA A 1 67 ? 14.385 -9.653 80.725 1.00 17.38 63 ALA A N 1
ATOM 448 C CA . ALA A 1 67 ? 15.318 -9.628 79.591 1.00 17.55 63 ALA A CA 1
ATOM 449 C C . ALA A 1 67 ? 16.755 -9.679 80.089 1.00 17.26 63 ALA A C 1
ATOM 450 O O . ALA A 1 67 ? 17.613 -10.372 79.525 1.00 17.11 63 ALA A O 1
ATOM 452 N N . SER A 1 68 ? 17.023 -8.943 81.162 1.00 15.87 64 SER A N 1
ATOM 453 C CA . SER A 1 68 ? 18.356 -8.919 81.751 1.00 16.42 64 SER A CA 1
ATOM 454 C C . SER A 1 68 ? 18.753 -10.324 82.281 1.00 16.71 64 SER A C 1
ATOM 455 O O . SER A 1 68 ? 19.842 -10.793 82.023 1.00 16.34 64 SER A O 1
ATOM 458 N N . ASP A 1 69 ? 17.839 -10.996 82.985 1.00 17.62 65 ASP A N 1
ATOM 459 C CA . ASP A 1 69 ? 18.127 -12.360 83.468 1.00 18.33 65 ASP A CA 1
ATOM 460 C C . ASP A 1 69 ? 18.395 -13.319 82.322 1.00 18.29 65 ASP A C 1
ATOM 461 O O . ASP A 1 69 ? 19.302 -14.156 82.412 1.00 18.73 65 ASP A O 1
ATOM 466 N N . ALA A 1 70 ? 17.606 -13.229 81.261 1.00 17.96 66 ALA A N 1
ATOM 467 C CA . ALA A 1 70 ? 17.834 -14.096 80.092 1.00 18.80 66 ALA A CA 1
ATOM 468 C C . ALA A 1 70 ? 19.180 -13.809 79.447 1.00 17.83 66 ALA A C 1
ATOM 469 O O . ALA A 1 70 ? 19.896 -14.756 79.048 1.00 18.04 66 ALA A O 1
ATOM 471 N N . ALA A 1 71 ? 19.544 -12.523 79.352 1.00 16.85 67 ALA A N 1
ATOM 472 C CA . ALA A 1 71 ? 20.829 -12.130 78.796 1.00 16.88 67 ALA A CA 1
ATOM 473 C C . ALA A 1 71 ? 21.996 -12.615 79.670 1.00 16.88 67 ALA A C 1
ATOM 474 O O . ALA A 1 71 ? 23.033 -13.061 79.152 1.00 17.75 67 ALA A O 1
ATOM 476 N N . LEU A 1 72 ? 21.823 -12.588 80.991 1.00 16.71 68 LEU A N 1
ATOM 477 C CA . LEU A 1 72 ? 22.902 -13.031 81.887 1.00 17.21 68 LEU A CA 1
ATOM 478 C C . LEU A 1 72 ? 23.133 -14.560 81.701 1.00 17.54 68 LEU A C 1
ATOM 479 O O . LEU A 1 72 ? 24.251 -15.026 81.679 1.00 17.28 68 LEU A O 1
ATOM 484 N N . ALA A 1 73 ? 22.042 -15.311 81.578 1.00 18.17 69 ALA A N 1
ATOM 485 C CA . ALA A 1 73 ? 22.111 -16.778 81.334 1.00 19.70 69 ALA A CA 1
ATOM 486 C C . ALA A 1 73 ? 22.798 -17.092 80.004 1.00 19.86 69 ALA A C 1
ATOM 487 O O . ALA A 1 73 ? 23.648 -18.003 79.921 1.00 20.83 69 ALA A O 1
ATOM 489 N N . GLU A 1 74 ? 22.436 -16.349 78.971 1.00 20.03 70 GLU A N 1
ATOM 490 C CA . GLU A 1 74 ? 23.056 -16.480 77.676 1.00 21.58 70 GLU A CA 1
ATOM 491 C C . GLU A 1 74 ? 24.555 -16.148 77.769 1.00 19.42 70 GLU A C 1
ATOM 492 O O . GLU A 1 74 ? 25.384 -16.885 77.261 1.00 18.71 70 GLU A O 1
ATOM 498 N N . LEU A 1 75 ? 24.891 -15.032 78.422 1.00 17.55 71 LEU A N 1
ATOM 499 C CA . LEU A 1 75 ? 26.300 -14.649 78.591 1.00 17.06 71 LEU A CA 1
ATOM 500 C C . LEU A 1 75 ? 27.118 -15.744 79.286 1.00 17.63 71 LEU A C 1
ATOM 501 O O . LEU A 1 75 ? 28.214 -16.109 78.853 1.00 17.23 71 LEU A O 1
ATOM 506 N N . ALA A 1 76 ? 26.581 -16.274 80.377 1.00 17.41 72 ALA A N 1
ATOM 507 C CA . ALA A 1 76 ? 27.264 -17.328 81.108 1.00 18.44 72 ALA A CA 1
ATOM 508 C C . ALA A 1 76 ? 27.543 -18.518 80.211 1.00 19.51 72 ALA A C 1
ATOM 509 O O . ALA A 1 76 ? 28.647 -19.084 80.246 1.00 19.92 72 ALA A O 1
ATOM 511 N N . ALA A 1 77 ? 26.553 -18.898 79.397 1.00 19.82 73 ALA A N 1
ATOM 512 C CA . ALA A 1 77 ? 26.722 -20.027 78.466 1.00 20.54 73 ALA A CA 1
ATOM 513 C C . ALA A 1 77 ? 27.795 -19.742 77.422 1.00 20.59 73 ALA A C 1
ATOM 514 O O . ALA A 1 77 ? 28.614 -20.631 77.098 1.00 20.96 73 ALA A O 1
ATOM 516 N N . GLN A 1 78 ? 27.813 -18.524 76.888 1.00 19.32 74 GLN A N 1
ATOM 517 C CA . GLN A 1 78 ? 28.787 -18.136 75.873 1.00 20.06 74 GLN A CA 1
ATOM 518 C C . GLN A 1 78 ? 30.189 -18.009 76.429 1.00 19.87 74 GLN A C 1
ATOM 519 O O . GLN A 1 78 ? 31.163 -18.124 75.673 1.00 21.26 74 GLN A O 1
ATOM 525 N N . LEU A 1 79 ? 30.313 -17.750 77.736 1.00 19.20 75 LEU A N 1
ATOM 526 C CA . LEU A 1 79 ? 31.624 -17.587 78.396 1.00 19.34 75 LEU A CA 1
ATOM 527 C C . LEU A 1 79 ? 32.249 -18.933 78.798 1.00 19.87 75 LEU A C 1
ATOM 528 O O . LEU A 1 79 ? 33.459 -19.015 79.061 1.00 20.58 75 LEU A O 1
ATOM 533 N N . LYS A 1 80 ? 31.431 -19.971 78.829 1.00 20.77 76 LYS A N 1
ATOM 534 C CA . LYS A 1 80 ? 31.863 -21.276 79.371 1.00 22.60 76 LYS A CA 1
ATOM 535 C C . LYS A 1 80 ? 33.128 -21.862 78.716 1.00 23.08 76 LYS A C 1
ATOM 536 O O . LYS A 1 80 ? 33.990 -22.418 79.411 1.00 22.17 76 LYS A O 1
ATOM 542 N N . PRO A 1 81 ? 33.304 -21.682 77.390 1.00 23.37 77 PRO A N 1
ATOM 543 C CA . PRO A 1 81 ? 34.527 -22.229 76.783 1.00 23.97 77 PRO A CA 1
ATOM 544 C C . PRO A 1 81 ? 35.840 -21.578 77.206 1.00 24.05 77 PRO A C 1
ATOM 545 O O . PRO A 1 81 ? 36.917 -22.152 76.963 1.00 23.96 77 PRO A O 1
ATOM 549 N N . PHE A 1 82 ? 35.778 -20.390 77.820 1.00 23.05 78 PHE A N 1
ATOM 550 C CA . PHE A 1 82 ? 36.967 -19.706 78.265 1.00 23.08 78 PHE A CA 1
ATOM 551 C C . PHE A 1 82 ? 37.405 -20.227 79.629 1.00 23.25 78 PHE A C 1
ATOM 552 O O . PHE A 1 82 ? 37.365 -19.528 80.622 1.00 22.53 78 PHE A O 1
ATOM 560 N N . ALA A 1 83 ? 37.885 -21.476 79.635 1.00 24.03 79 ALA A N 1
ATOM 561 C CA . ALA A 1 83 ? 38.313 -22.135 80.872 1.00 25.00 79 ALA A CA 1
ATOM 562 C C . ALA A 1 83 ? 39.403 -21.351 81.576 1.00 24.32 79 ALA A C 1
ATOM 563 O O . ALA A 1 83 ? 40.378 -20.935 80.955 1.00 24.91 79 ALA A O 1
ATOM 565 N N . GLY A 1 84 ? 39.259 -21.168 82.884 1.00 24.13 80 GLY A N 1
ATOM 566 C CA . GLY A 1 84 ? 40.297 -20.523 83.654 1.00 24.41 80 GLY A CA 1
ATOM 567 C C . GLY A 1 84 ? 40.111 -19.010 83.793 1.00 23.53 80 GLY A C 1
ATOM 568 O O . GLY A 1 84 ? 40.846 -18.359 84.534 1.00 24.52 80 GLY A O 1
ATOM 569 N N . LEU A 1 85 ? 39.119 -18.462 83.100 1.00 22.23 81 LEU A N 1
ATOM 570 C CA . LEU A 1 85 ? 38.826 -17.026 83.158 1.00 21.29 81 LEU A CA 1
ATOM 571 C C . LEU A 1 85 ? 37.486 -16.792 83.874 1.00 20.50 81 LEU A C 1
ATOM 572 O O . LEU A 1 85 ? 36.481 -17.346 83.469 1.00 20.81 81 LEU A O 1
ATOM 577 N N . ALA A 1 86 ? 37.504 -15.948 84.911 1.00 18.44 82 ALA A N 1
ATOM 578 C CA . ALA A 1 86 ? 36.312 -15.516 85.646 1.00 17.62 82 ALA A CA 1
ATOM 579 C C . ALA A 1 86 ? 35.943 -14.120 85.134 1.00 16.94 82 ALA A C 1
ATOM 580 O O . ALA A 1 86 ? 36.841 -13.345 84.820 1.00 16.32 82 ALA A O 1
ATOM 582 N N . VAL A 1 87 ? 34.648 -13.833 85.041 1.00 16.97 83 VAL A N 1
ATOM 583 C CA . VAL A 1 87 ? 34.157 -12.542 84.526 1.00 16.27 83 VAL A CA 1
ATOM 584 C C . VAL A 1 87 ? 33.222 -11.885 85.532 1.00 16.03 83 VAL A C 1
ATOM 585 O O . VAL A 1 87 ? 32.225 -12.505 85.968 1.00 16.09 83 VAL A O 1
ATOM 589 N N . LEU A 1 88 ? 33.540 -10.641 85.939 1.00 15.15 84 LEU A N 1
ATOM 590 C CA . LEU A 1 88 ? 32.640 -9.834 86.808 1.00 15.44 84 LEU A CA 1
ATOM 591 C C . LEU A 1 88 ? 31.834 -8.867 85.919 1.00 14.88 84 LEU A C 1
ATOM 592 O O . LEU A 1 88 ? 32.414 -8.062 85.182 1.00 15.70 84 LEU A O 1
ATOM 597 N N . VAL A 1 89 ? 30.527 -9.013 85.928 1.00 14.95 85 VAL A N 1
ATOM 598 C CA . VAL A 1 89 ? 29.661 -8.212 85.041 1.00 15.46 85 VAL A CA 1
ATOM 599 C C . VAL A 1 89 ? 28.529 -7.495 85.806 1.00 14.79 85 VAL A C 1
ATOM 600 O O . VAL A 1 89 ? 27.794 -8.105 86.588 1.00 15.22 85 VAL A O 1
ATOM 604 N N . GLY A 1 90 ? 28.362 -6.207 85.547 1.00 14.34 86 GLY A N 1
ATOM 605 C CA . GLY A 1 90 ? 27.216 -5.484 86.107 1.00 14.05 86 GLY A CA 1
ATOM 606 C C . GLY A 1 90 ? 25.896 -5.748 85.386 1.00 14.56 86 GLY A C 1
ATOM 607 O O . GLY A 1 90 ? 25.852 -5.939 84.141 1.00 14.28 86 GLY A O 1
ATOM 608 N N . HIS A 1 91 ? 24.802 -5.726 86.153 1.00 13.55 87 HIS A N 1
ATOM 609 C CA . HIS A 1 91 ? 23.473 -5.931 85.631 1.00 14.02 87 HIS A CA 1
ATOM 610 C C . HIS A 1 91 ? 22.419 -5.489 86.626 1.00 14.02 87 HIS A C 1
ATOM 611 O O . HIS A 1 91 ? 22.653 -5.550 87.865 1.00 14.23 87 HIS A O 1
ATOM 618 N N . PRO A 1 92 ? 21.242 -5.074 86.135 1.00 14.22 88 PRO A N 1
ATOM 619 C CA . PRO A 1 92 ? 20.115 -4.853 87.016 1.00 15.08 88 PRO A CA 1
ATOM 620 C C . PRO A 1 92 ? 19.543 -6.180 87.481 1.00 17.01 88 PRO A C 1
ATOM 621 O O . PRO A 1 92 ? 19.471 -7.130 86.702 1.00 18.42 88 PRO A O 1
ATOM 625 N N . LEU A 1 93 ? 19.119 -6.261 88.718 1.00 16.09 89 LEU A N 1
ATOM 626 C CA . LEU A 1 93 ? 18.669 -7.546 89.244 1.00 17.70 89 LEU A CA 1
ATOM 627 C C . LEU A 1 93 ? 17.406 -7.368 90.042 1.00 17.71 89 LEU A C 1
ATOM 628 O O . LEU A 1 93 ? 17.310 -6.467 90.866 1.00 18.32 89 LEU A O 1
ATOM 633 N N . ARG A 1 94 ? 16.439 -8.276 89.842 1.00 18.65 90 ARG A N 1
ATOM 634 C CA . ARG A 1 94 ? 15.264 -8.271 90.678 1.00 19.89 90 ARG A CA 1
ATOM 635 C C . ARG A 1 94 ? 15.202 -9.627 91.392 1.00 21.15 90 ARG A C 1
ATOM 636 O O . ARG A 1 94 ? 15.398 -10.679 90.756 1.00 21.71 90 ARG A O 1
ATOM 644 N N . ALA A 1 95 ? 15.015 -9.596 92.699 1.00 22.36 91 ALA A N 1
ATOM 645 C CA . ALA A 1 95 ? 14.941 -10.843 93.504 1.00 25.15 91 ALA A CA 1
ATOM 646 C C . ALA A 1 95 ? 13.810 -11.771 92.990 1.00 29.29 91 ALA A C 1
ATOM 647 O O . ALA A 1 95 ? 12.775 -11.282 92.522 1.00 28.27 91 ALA A O 1
ATOM 649 N N . PRO A 1 96 ? 14.025 -13.107 93.029 1.00 34.48 92 PRO A N 1
ATOM 650 C CA . PRO A 1 96 ? 13.021 -14.093 92.534 1.00 37.28 92 PRO A CA 1
ATOM 651 C C . PRO A 1 96 ? 11.602 -13.892 93.030 1.00 38.48 92 PRO A C 1
ATOM 652 O O . PRO A 1 96 ? 11.413 -13.562 94.201 1.00 43.54 92 PRO A O 1
ATOM 656 N N . ALA A 1 102 ? 6.978 -13.503 88.177 1.00 44.62 98 ALA A N 1
ATOM 657 C CA . ALA A 1 102 ? 8.206 -13.110 87.490 1.00 45.38 98 ALA A CA 1
ATOM 658 C C . ALA A 1 102 ? 8.092 -11.665 86.963 1.00 45.33 98 ALA A C 1
ATOM 659 O O . ALA A 1 102 ? 8.810 -10.748 87.418 1.00 42.66 98 ALA A O 1
ATOM 661 N N . ASN A 1 103 ? 7.168 -11.459 86.023 1.00 43.47 99 ASN A N 1
ATOM 662 C CA . ASN A 1 103 ? 6.838 -10.118 85.541 1.00 41.85 99 ASN A CA 1
ATOM 663 C C . ASN A 1 103 ? 5.702 -9.501 86.356 1.00 41.17 99 ASN A C 1
ATOM 664 O O . ASN A 1 103 ? 4.909 -8.701 85.837 1.00 41.18 99 ASN A O 1
ATOM 669 N N . ARG A 1 104 ? 5.627 -9.870 87.638 1.00 38.76 100 ARG A N 1
ATOM 670 C CA . ARG A 1 104 ? 4.688 -9.243 88.537 1.00 38.49 100 ARG A CA 1
ATOM 671 C C . ARG A 1 104 ? 5.051 -7.781 88.648 1.00 35.67 100 ARG A C 1
ATOM 672 O O . ARG A 1 104 ? 6.232 -7.392 88.495 1.00 31.91 100 ARG A O 1
ATOM 680 N N . ALA A 1 105 ? 4.036 -6.970 88.888 1.00 34.86 101 ALA A N 1
ATOM 681 C CA . ALA A 1 105 ? 4.160 -5.540 88.797 1.00 35.03 101 ALA A CA 1
ATOM 682 C C . ALA A 1 105 ? 5.192 -4.999 89.799 1.00 35.20 101 ALA A C 1
ATOM 683 O O . ALA A 1 105 ? 5.382 -5.560 90.891 1.00 33.07 101 ALA A O 1
ATOM 685 N N . ILE A 1 106 ? 5.889 -3.942 89.385 1.00 34.65 102 ILE A N 1
ATOM 686 C CA . ILE A 1 106 ? 6.720 -3.137 90.254 1.00 36.11 102 ILE A CA 1
ATOM 687 C C . ILE A 1 106 ? 5.850 -1.923 90.623 1.00 41.47 102 ILE A C 1
ATOM 688 O O . ILE A 1 106 ? 5.632 -1.047 89.786 1.00 42.04 102 ILE A O 1
ATOM 693 N N . GLU A 1 107 ? 5.320 -1.905 91.846 1.00 40.92 103 GLU A N 1
ATOM 694 C CA . GLU A 1 107 ? 4.516 -0.772 92.344 1.00 44.17 103 GLU A CA 1
ATOM 695 C C . GLU A 1 107 ? 5.325 0.563 92.363 1.00 46.08 103 GLU A C 1
ATOM 696 O O . GLU A 1 107 ? 6.278 0.716 93.157 1.00 45.10 103 GLU A O 1
ATOM 698 N N . ARG A 1 108 ? 4.946 1.514 91.491 1.00 46.28 104 ARG A N 1
ATOM 699 C CA . ARG A 1 108 ? 5.708 2.795 91.328 1.00 45.83 104 ARG A CA 1
ATOM 700 C C . ARG A 1 108 ? 5.348 3.855 92.384 1.00 44.44 104 ARG A C 1
ATOM 701 O O . ARG A 1 108 ? 6.031 4.859 92.504 1.00 46.97 104 ARG A O 1
ATOM 709 N N . GLY A 1 109 ? 4.291 3.623 93.142 1.00 43.61 105 GLY A N 1
ATOM 710 C CA . GLY A 1 109 ? 3.888 4.532 94.214 1.00 41.48 105 GLY A CA 1
ATOM 711 C C . GLY A 1 109 ? 4.565 4.363 95.576 1.00 40.56 105 GLY A C 1
ATOM 712 O O . GLY A 1 109 ? 4.296 5.143 96.488 1.00 42.82 105 GLY A O 1
ATOM 713 N N . VAL A 1 110 ? 5.422 3.348 95.733 1.00 36.21 106 VAL A N 1
ATOM 714 C CA . VAL A 1 110 ? 6.156 3.103 97.019 1.00 33.47 106 VAL A CA 1
ATOM 715 C C . VAL A 1 110 ? 7.648 2.875 96.696 1.00 28.24 106 VAL A C 1
ATOM 716 O O . VAL A 1 110 ? 7.991 2.632 95.562 1.00 29.95 106 VAL A O 1
ATOM 720 N N . PRO A 1 111 ? 8.527 2.956 97.701 1.00 27.19 107 PRO A N 1
ATOM 721 C CA . PRO A 1 111 ? 9.960 2.832 97.407 1.00 24.53 107 PRO A CA 1
ATOM 722 C C . PRO A 1 111 ? 10.348 1.454 96.831 1.00 23.43 107 PRO A C 1
ATOM 723 O O . PRO A 1 111 ? 9.662 0.446 97.118 1.00 24.12 107 PRO A O 1
ATOM 727 N N . PRO A 1 112 ? 11.447 1.395 96.062 1.00 20.92 108 PRO A N 1
ATOM 728 C CA . PRO A 1 112 ? 11.940 0.103 95.554 1.00 20.59 108 PRO A CA 1
ATOM 729 C C . PRO A 1 112 ? 12.137 -0.859 96.694 1.00 22.43 108 PRO A C 1
ATOM 730 O O . PRO A 1 112 ? 12.543 -0.453 97.797 1.00 22.95 108 PRO A O 1
ATOM 734 N N . VAL A 1 113 ? 11.809 -2.119 96.470 1.00 23.60 109 VAL A N 1
ATOM 735 C CA . VAL A 1 113 ? 11.970 -3.090 97.512 1.00 25.34 109 VAL A CA 1
ATOM 736 C C . VAL A 1 113 ? 12.894 -4.237 97.126 1.00 24.51 109 VAL A C 1
ATOM 737 O O . VAL A 1 113 ? 13.665 -4.685 97.958 1.00 26.99 109 VAL A O 1
ATOM 741 N N . ASP A 1 114 ? 12.833 -4.695 95.882 1.00 22.16 110 ASP A N 1
ATOM 742 C CA . ASP A 1 114 ? 13.548 -5.920 95.519 1.00 22.51 110 ASP A CA 1
ATOM 743 C C . ASP A 1 114 ? 14.309 -5.845 94.201 1.00 19.89 110 ASP A C 1
ATOM 744 O O . ASP A 1 114 ? 14.583 -6.890 93.560 1.00 19.48 110 ASP A O 1
ATOM 749 N N . THR A 1 115 ? 14.682 -4.619 93.812 1.00 17.56 111 THR A N 1
ATOM 750 C CA . THR A 1 115 ? 15.431 -4.379 92.582 1.00 16.21 111 THR A CA 1
ATOM 751 C C . THR A 1 115 ? 16.773 -3.801 93.010 1.00 15.66 111 THR A C 1
ATOM 752 O O . THR A 1 115 ? 16.860 -2.959 93.938 1.00 15.99 111 THR A O 1
ATOM 756 N N . TYR A 1 116 ? 17.837 -4.271 92.375 1.00 15.47 112 TYR A N 1
ATOM 757 C CA . TYR A 1 116 ? 19.197 -3.929 92.788 1.00 14.79 112 TYR A CA 1
ATOM 758 C C . TYR A 1 116 ? 20.094 -3.589 91.618 1.00 13.98 112 TYR A C 1
ATOM 759 O O . TYR A 1 116 ? 19.924 -4.107 90.518 1.00 14.46 112 TYR A O 1
ATOM 768 N N . ASN A 1 117 ? 21.098 -2.762 91.889 1.00 13.62 113 ASN A N 1
ATOM 769 C CA . ASN A 1 117 ? 22.216 -2.533 90.985 1.00 13.63 113 ASN A CA 1
ATOM 770 C C . ASN A 1 117 ? 23.328 -3.554 91.373 1.00 14.59 113 ASN A C 1
ATOM 771 O O . ASN A 1 117 ? 23.922 -3.491 92.472 1.00 15.42 113 ASN A O 1
ATOM 776 N N . ALA A 1 118 ? 23.560 -4.535 90.494 1.00 13.40 114 ALA A N 1
ATOM 777 C CA . ALA A 1 118 ? 24.283 -5.753 90.888 1.00 13.72 114 ALA A CA 1
ATOM 778 C C . ALA A 1 118 ? 25.525 -5.978 90.041 1.00 13.29 114 ALA A C 1
ATOM 779 O O . ALA A 1 118 ? 25.674 -5.435 88.930 1.00 13.03 114 ALA A O 1
ATOM 781 N N . ALA A 1 119 ? 26.418 -6.789 90.549 1.00 13.48 115 ALA A N 1
ATOM 782 C CA . ALA A 1 119 ? 27.543 -7.304 89.765 1.00 14.06 115 ALA A CA 1
ATOM 783 C C . ALA A 1 119 ? 27.719 -8.757 90.130 1.00 14.99 115 ALA A C 1
ATOM 784 O O . ALA A 1 119 ? 27.792 -9.071 91.312 1.00 14.81 115 ALA A O 1
ATOM 786 N N . SER A 1 120 ? 27.716 -9.639 89.124 1.00 14.96 116 SER A N 1
ATOM 787 C CA . SER A 1 120 ? 27.850 -11.080 89.353 1.00 15.58 116 SER A CA 1
ATOM 788 C C . SER A 1 120 ? 29.119 -11.601 88.722 1.00 15.98 116 SER A C 1
ATOM 789 O O . SER A 1 120 ? 29.552 -11.131 87.634 1.00 14.56 116 SER A O 1
ATOM 792 N N . LEU A 1 121 ? 29.736 -12.553 89.420 1.00 16.02 117 LEU A N 1
ATOM 793 C CA . LEU A 1 121 ? 30.918 -13.253 88.949 1.00 16.44 117 LEU A CA 1
ATOM 794 C C . LEU A 1 121 ? 30.499 -14.583 88.283 1.00 17.32 117 LEU A C 1
ATOM 795 O O . LEU A 1 121 ? 29.793 -15.424 88.879 1.00 18.24 117 LEU A O 1
ATOM 800 N N . ILE A 1 122 ? 30.945 -14.744 87.049 1.00 17.37 118 ILE A N 1
ATOM 801 C CA . ILE A 1 122 ? 30.667 -15.950 86.253 1.00 17.94 118 ILE A CA 1
ATOM 802 C C . ILE A 1 122 ? 31.948 -16.759 86.141 1.00 18.11 118 ILE A C 1
ATOM 803 O O . ILE A 1 122 ? 33.003 -16.267 85.686 1.00 17.64 118 ILE A O 1
ATOM 808 N N . VAL A 1 123 ? 31.857 -18.029 86.552 1.00 19.08 119 VAL A N 1
ATOM 809 C CA . VAL A 1 123 ? 32.996 -18.934 86.608 1.00 20.66 119 VAL A CA 1
ATOM 810 C C . VAL A 1 123 ? 32.480 -20.261 86.046 1.00 21.86 119 VAL A C 1
ATOM 811 O O . VAL A 1 123 ? 31.398 -20.728 86.452 1.00 20.96 119 VAL A O 1
ATOM 815 N N . GLY A 1 124 ? 33.216 -20.830 85.081 1.00 23.05 120 GLY A N 1
ATOM 816 C CA . GLY A 1 124 ? 32.851 -22.137 84.513 1.00 24.25 120 GLY A CA 1
ATOM 817 C C . GLY A 1 124 ? 31.469 -22.132 83.896 1.00 24.99 120 GLY A C 1
ATOM 818 O O . GLY A 1 124 ? 30.766 -23.127 83.927 1.00 24.75 120 GLY A O 1
ATOM 819 N N . GLY A 1 125 ? 31.061 -20.990 83.348 1.00 24.62 121 GLY A N 1
ATOM 820 C CA . GLY A 1 125 ? 29.755 -20.883 82.741 1.00 25.18 121 GLY A CA 1
ATOM 821 C C . GLY A 1 125 ? 28.579 -20.811 83.699 1.00 25.40 121 GLY A C 1
ATOM 822 O O . GLY A 1 125 ? 27.447 -21.011 83.285 1.00 27.02 121 GLY A O 1
ATOM 823 N N . GLU A 1 126 ? 28.831 -20.520 84.976 1.00 25.29 122 GLU A N 1
ATOM 824 C CA . GLU A 1 126 ? 27.760 -20.381 85.959 1.00 26.64 122 GLU A CA 1
ATOM 825 C C . GLU A 1 126 ? 27.955 -19.132 86.809 1.00 24.86 122 GLU A C 1
ATOM 826 O O . GLU A 1 126 ? 29.064 -18.721 87.036 1.00 23.66 122 GLU A O 1
ATOM 832 N N . VAL A 1 127 ? 26.859 -18.540 87.271 1.00 24.85 123 VAL A N 1
ATOM 833 C CA . VAL A 1 127 ? 26.969 -17.401 88.208 1.00 23.36 123 VAL A CA 1
ATOM 834 C C . VAL A 1 127 ? 27.422 -17.945 89.549 1.00 22.93 123 VAL A C 1
ATOM 835 O O . VAL A 1 127 ? 26.722 -18.735 90.176 1.00 25.76 123 VAL A O 1
ATOM 839 N N . ALA A 1 128 ? 28.594 -17.544 89.979 1.00 21.11 124 ALA A N 1
ATOM 840 C CA . ALA A 1 128 ? 29.181 -18.003 91.209 1.00 21.70 124 ALA A CA 1
ATOM 841 C C . ALA A 1 128 ? 28.737 -17.200 92.429 1.00 22.30 124 ALA A C 1
ATOM 842 O O . ALA A 1 128 ? 28.724 -17.720 93.558 1.00 23.80 124 ALA A O 1
ATOM 844 N N . GLY A 1 129 ? 28.362 -15.938 92.225 1.00 19.81 125 GLY A N 1
ATOM 845 C CA . GLY A 1 129 ? 27.979 -15.070 93.346 1.00 19.11 125 GLY A CA 1
ATOM 846 C C . GLY A 1 129 ? 27.674 -13.672 92.842 1.00 17.50 125 GLY A C 1
ATOM 847 O O . GLY A 1 129 ? 28.010 -13.337 91.710 1.00 16.52 125 GLY A O 1
ATOM 848 N N . THR A 1 130 ? 27.035 -12.882 93.695 1.00 17.60 126 THR A N 1
ATOM 849 C CA . THR A 1 130 ? 26.484 -11.583 93.299 1.00 16.20 126 THR A CA 1
ATOM 850 C C . THR A 1 130 ? 26.653 -10.550 94.419 1.00 15.86 126 THR A C 1
ATOM 851 O O . THR A 1 130 ? 26.427 -10.844 95.610 1.00 15.91 126 THR A O 1
ATOM 855 N N . TYR A 1 131 ? 27.056 -9.348 94.020 1.00 14.62 127 TYR A N 1
ATOM 856 C CA . TYR A 1 131 ? 27.107 -8.204 94.883 1.00 14.57 127 TYR A CA 1
ATOM 857 C C . TYR A 1 131 ? 25.987 -7.236 94.523 1.00 14.06 127 TYR A C 1
ATOM 858 O O . TYR A 1 131 ? 25.753 -6.990 93.333 1.00 14.53 127 TYR A O 1
ATOM 867 N N . ARG A 1 132 ? 25.355 -6.628 95.531 1.00 14.17 128 ARG A N 1
ATOM 868 C CA . ARG A 1 132 ? 24.312 -5.609 95.290 1.00 14.89 128 ARG A CA 1
ATOM 869 C C . ARG A 1 132 ? 24.779 -4.284 95.866 1.00 14.61 128 ARG A C 1
ATOM 870 O O . ARG A 1 132 ? 25.259 -4.231 96.998 1.00 14.63 128 ARG A O 1
ATOM 878 N N . LYS A 1 133 ? 24.622 -3.220 95.107 1.00 14.28 129 LYS A N 1
ATOM 879 C CA . LYS A 1 133 ? 25.074 -1.890 95.513 1.00 14.34 129 LYS A CA 1
ATOM 880 C C . LYS A 1 133 ? 24.434 -1.374 96.830 1.00 14.85 129 LYS A C 1
ATOM 881 O O . LYS A 1 133 ? 23.266 -1.620 97.111 1.00 14.48 129 LYS A O 1
ATOM 887 N N . GLN A 1 134 ? 25.241 -0.647 97.625 1.00 15.12 130 GLN A N 1
ATOM 888 C CA . GLN A 1 134 ? 24.834 -0.147 98.926 1.00 16.18 130 GLN A CA 1
ATOM 889 C C . GLN A 1 134 ? 24.426 1.326 98.908 1.00 17.26 130 GLN A C 1
ATOM 890 O O . GLN A 1 134 ? 23.381 1.691 99.469 1.00 19.03 130 GLN A O 1
ATOM 896 N N . ASP A 1 135 ? 25.253 2.177 98.327 1.00 17.42 131 ASP A N 1
ATOM 897 C CA . ASP A 1 135 ? 25.034 3.625 98.383 1.00 18.52 131 ASP A CA 1
ATOM 898 C C . ASP A 1 135 ? 24.570 4.094 97.016 1.00 18.09 131 ASP A C 1
ATOM 899 O O . ASP A 1 135 ? 25.313 4.007 96.020 1.00 17.59 131 ASP A O 1
ATOM 904 N N . LEU A 1 136 ? 23.322 4.545 96.946 1.00 16.12 132 LEU A N 1
ATOM 905 C CA . LEU A 1 136 ? 22.702 4.853 95.671 1.00 15.29 132 LEU A CA 1
ATOM 906 C C . LEU A 1 136 ? 22.741 6.360 95.379 1.00 15.12 132 LEU A C 1
ATOM 907 O O . LEU A 1 136 ? 22.231 7.116 96.146 1.00 15.03 132 LEU A O 1
ATOM 912 N N . PRO A 1 137 ? 23.323 6.758 94.251 1.00 14.34 133 PRO A N 1
ATOM 913 C CA . PRO A 1 137 ? 23.381 8.172 93.951 1.00 14.61 133 PRO A CA 1
ATOM 914 C C . PRO A 1 137 ? 22.012 8.719 93.606 1.00 14.75 133 PRO A C 1
ATOM 915 O O . PRO A 1 137 ? 21.313 8.119 92.776 1.00 14.85 133 PRO A O 1
ATOM 919 N N . ASN A 1 138 ? 21.651 9.865 94.197 1.00 14.66 134 ASN A N 1
ATOM 920 C CA . ASN A 1 138 ? 20.348 10.472 93.904 1.00 14.66 134 ASN A CA 1
ATOM 921 C C . ASN A 1 138 ? 20.449 11.974 93.958 1.00 15.36 134 ASN A C 1
ATOM 922 O O . ASN A 1 138 ? 19.704 12.652 94.653 1.00 16.50 134 ASN A O 1
ATOM 927 N N . THR A 1 139 ? 21.479 12.472 93.281 1.00 16.38 135 THR A N 1
ATOM 928 C CA . THR A 1 139 ? 21.734 13.904 93.129 1.00 16.70 135 THR A CA 1
ATOM 929 C C . THR A 1 139 ? 22.314 14.048 91.701 1.00 15.88 135 THR A C 1
ATOM 930 O O . THR A 1 139 ? 22.641 13.066 91.032 1.00 14.36 135 THR A O 1
ATOM 934 N N . GLU A 1 140 ? 22.416 15.275 91.260 1.00 16.39 136 GLU A N 1
ATOM 935 C CA . GLU A 1 140 ? 22.993 15.572 89.958 1.00 16.75 136 GLU A CA 1
ATOM 936 C C . GLU A 1 140 ? 22.236 14.847 88.842 1.00 15.14 136 GLU A C 1
ATOM 937 O O . GLU A 1 140 ? 21.021 15.046 88.719 1.00 14.31 136 GLU A O 1
ATOM 943 N N . VAL A 1 141 ? 22.906 13.991 88.055 1.00 14.94 137 VAL A N 1
ATOM 944 C CA . VAL A 1 141 ? 22.280 13.315 86.950 1.00 13.99 137 VAL A CA 1
ATOM 945 C C . VAL A 1 141 ? 21.698 11.946 87.271 1.00 14.63 137 VAL A C 1
ATOM 946 O O . VAL A 1 141 ? 21.156 11.277 86.380 1.00 14.23 137 VAL A O 1
ATOM 950 N N . PHE A 1 142 ? 21.794 11.529 88.536 1.00 14.09 138 PHE A N 1
ATOM 951 C CA . PHE A 1 142 ? 21.336 10.169 88.925 1.00 15.25 138 PHE A CA 1
ATOM 952 C C . PHE A 1 142 ? 20.162 10.200 89.899 1.00 14.84 138 PHE A C 1
ATOM 953 O O . PHE A 1 142 ? 19.966 11.176 90.663 1.00 15.62 138 PHE A O 1
ATOM 961 N N . ASP A 1 143 ? 19.341 9.155 89.814 1.00 13.77 139 ASP A N 1
ATOM 962 C CA . ASP A 1 143 ? 18.103 9.031 90.556 1.00 13.71 139 ASP A CA 1
ATOM 963 C C . ASP A 1 143 ? 17.934 7.564 91.029 1.00 13.65 139 ASP A C 1
ATOM 964 O O . ASP A 1 143 ? 16.852 6.979 90.912 1.00 13.29 139 ASP A O 1
ATOM 969 N N . GLU A 1 144 ? 18.994 6.965 91.506 1.00 13.31 140 GLU A N 1
ATOM 970 C CA . GLU A 1 144 ? 18.943 5.532 91.765 1.00 14.39 140 GLU A CA 1
ATOM 971 C C . GLU A 1 144 ? 18.019 5.127 92.931 1.00 14.04 140 GLU A C 1
ATOM 972 O O . GLU A 1 144 ? 17.653 3.948 93.041 1.00 14.18 140 GLU A O 1
ATOM 978 N N . LYS A 1 145 ? 17.630 6.068 93.778 1.00 14.29 141 LYS A N 1
ATOM 979 C CA . LYS A 1 145 ? 16.660 5.740 94.838 1.00 14.34 141 LYS A CA 1
ATOM 980 C C . LYS A 1 145 ? 15.212 5.658 94.288 1.00 13.82 141 LYS A C 1
ATOM 981 O O . LYS A 1 145 ? 14.320 5.166 94.966 1.00 15.03 141 LYS A O 1
ATOM 987 N N . ARG A 1 146 ? 15.014 6.096 93.037 1.00 13.25 142 ARG A N 1
ATOM 988 C CA . ARG A 1 146 ? 13.767 5.840 92.300 1.00 13.30 142 ARG A CA 1
ATOM 989 C C . ARG A 1 146 ? 13.675 4.388 91.825 1.00 12.96 142 ARG A C 1
ATOM 990 O O . ARG A 1 146 ? 12.562 3.861 91.606 1.00 14.09 142 ARG A O 1
ATOM 998 N N . TYR A 1 147 ? 14.828 3.743 91.675 1.00 13.05 143 TYR A N 1
ATOM 999 C CA . TYR A 1 147 ? 14.931 2.457 90.981 1.00 13.39 143 TYR A CA 1
ATOM 1000 C C . TYR A 1 147 ? 15.314 1.259 91.813 1.00 13.99 143 TYR A C 1
ATOM 1001 O O . TYR A 1 147 ? 14.860 0.144 91.508 1.00 14.83 143 TYR A O 1
ATOM 1010 N N . PHE A 1 148 ? 16.236 1.456 92.760 1.00 13.49 144 PHE A N 1
ATOM 1011 C CA . PHE A 1 148 ? 16.900 0.372 93.439 1.00 14.03 144 PHE A CA 1
ATOM 1012 C C . PHE A 1 148 ? 16.773 0.494 94.978 1.00 14.85 144 PHE A C 1
ATOM 1013 O O . PHE A 1 148 ? 16.658 1.601 95.539 1.00 14.37 144 PHE A O 1
ATOM 1021 N N . ALA A 1 149 ? 16.796 -0.670 95.627 1.00 15.63 145 ALA A N 1
ATOM 1022 C CA . ALA A 1 149 ? 16.921 -0.811 97.061 1.00 16.86 145 ALA A CA 1
ATOM 1023 C C . ALA A 1 149 ? 18.400 -0.980 97.439 1.00 17.59 145 ALA A C 1
ATOM 1024 O O . ALA A 1 149 ? 19.170 -1.387 96.633 1.00 17.49 145 ALA A O 1
ATOM 1026 N N . THR A 1 150 ? 18.743 -0.572 98.658 1.00 19.64 146 THR A N 1
ATOM 1027 C CA . THR A 1 150 ? 20.115 -0.666 99.203 1.00 19.40 146 THR A CA 1
ATOM 1028 C C . THR A 1 150 ? 20.334 -2.091 99.722 1.00 19.61 146 THR A C 1
ATOM 1029 O O . THR A 1 150 ? 19.408 -2.736 100.220 1.00 18.48 146 THR A O 1
ATOM 1033 N N . ASP A 1 151 ? 21.566 -2.558 99.631 1.00 19.70 147 ASP A N 1
ATOM 1034 C CA . ASP A 1 151 ? 21.944 -3.785 100.268 1.00 20.70 147 ASP A CA 1
ATOM 1035 C C . ASP A 1 151 ? 23.319 -3.567 100.919 1.00 20.19 147 ASP A C 1
ATOM 1036 O O . ASP A 1 151 ? 24.218 -3.126 100.234 1.00 20.60 147 ASP A O 1
ATOM 1041 N N . ALA A 1 152 ? 23.485 -3.855 102.216 1.00 20.45 148 ALA A N 1
ATOM 1042 C CA . ALA A 1 152 ? 24.831 -3.713 102.845 1.00 21.13 148 ALA A CA 1
ATOM 1043 C C . ALA A 1 152 ? 25.559 -5.049 103.075 1.00 22.51 148 ALA A C 1
ATOM 1044 O O . ALA A 1 152 ? 26.340 -5.172 103.989 1.00 24.96 148 ALA A O 1
ATOM 1046 N N . ALA A 1 153 ? 25.328 -6.052 102.221 1.00 19.69 149 ALA A N 1
ATOM 1047 C CA . ALA A 1 153 ? 26.069 -7.322 102.313 1.00 19.08 149 ALA A CA 1
ATOM 1048 C C . ALA A 1 153 ? 27.279 -7.255 101.442 1.00 19.14 149 ALA A C 1
ATOM 1049 O O . ALA A 1 153 ? 27.192 -6.752 100.320 1.00 18.62 149 ALA A O 1
ATOM 1051 N N . PRO A 1 154 ? 28.416 -7.751 101.902 1.00 17.92 150 PRO A N 1
ATOM 1052 C CA . PRO A 1 154 ? 29.592 -7.723 101.055 1.00 16.97 150 PRO A CA 1
ATOM 1053 C C . PRO A 1 154 ? 29.634 -8.911 100.060 1.00 17.10 150 PRO A C 1
ATOM 1054 O O . PRO A 1 154 ? 28.856 -9.879 100.171 1.00 17.39 150 PRO A O 1
ATOM 1058 N N . TYR A 1 155 ? 30.540 -8.843 99.092 1.00 16.29 151 TYR A N 1
ATOM 1059 C CA . TYR A 1 155 ? 30.840 -9.997 98.261 1.00 16.71 151 TYR A CA 1
ATOM 1060 C C . TYR A 1 155 ? 32.333 -10.091 98.051 1.00 16.60 151 TYR A C 1
ATOM 1061 O O . TYR A 1 155 ? 32.970 -9.187 97.495 1.00 15.51 151 TYR A O 1
ATOM 1070 N N . VAL A 1 156 ? 32.902 -11.195 98.521 1.00 16.62 152 VAL A N 1
ATOM 1071 C CA . VAL A 1 156 ? 34.326 -11.449 98.460 1.00 17.66 152 VAL A CA 1
ATOM 1072 C C . VAL A 1 156 ? 34.499 -12.878 97.929 1.00 18.86 152 VAL A C 1
ATOM 1073 O O . VAL A 1 156 ? 33.753 -13.775 98.324 1.00 20.66 152 VAL A O 1
ATOM 1077 N N . PHE A 1 157 ? 35.402 -13.061 96.974 1.00 19.71 153 PHE A N 1
ATOM 1078 C CA . PHE A 1 157 ? 35.695 -14.375 96.373 1.00 21.21 153 PHE A CA 1
ATOM 1079 C C . PHE A 1 157 ? 37.194 -14.524 96.203 1.00 22.55 153 PHE A C 1
ATOM 1080 O O . PHE A 1 157 ? 37.928 -13.529 96.227 1.00 22.26 153 PHE A O 1
ATOM 1088 N N . GLU A 1 158 ? 37.643 -15.771 96.000 1.00 23.21 154 GLU A N 1
ATOM 1089 C CA . GLU A 1 158 ? 39.054 -16.101 95.910 1.00 25.41 154 GLU A CA 1
ATOM 1090 C C . GLU A 1 158 ? 39.401 -16.565 94.501 1.00 25.32 154 GLU A C 1
ATOM 1091 O O . GLU A 1 158 ? 38.718 -17.435 93.929 1.00 25.98 154 GLU A O 1
ATOM 1097 N N . LEU A 1 159 ? 40.422 -15.957 93.922 1.00 26.22 155 LEU A N 1
ATOM 1098 C CA . LEU A 1 159 ? 40.938 -16.341 92.606 1.00 28.24 155 LEU A CA 1
ATOM 1099 C C . LEU A 1 159 ? 42.460 -16.340 92.678 1.00 29.07 155 LEU A C 1
ATOM 1100 O O . LEU A 1 159 ? 43.077 -15.416 93.212 1.00 26.90 155 LEU A O 1
ATOM 1105 N N . ASN A 1 160 ? 43.071 -17.415 92.176 1.00 30.91 156 ASN A N 1
ATOM 1106 C CA . ASN A 1 160 ? 44.544 -17.546 92.173 1.00 31.58 156 ASN A CA 1
ATOM 1107 C C . ASN A 1 160 ? 45.148 -17.226 93.550 1.00 31.39 156 ASN A C 1
ATOM 1108 O O . ASN A 1 160 ? 46.214 -16.655 93.646 1.00 35.03 156 ASN A O 1
ATOM 1113 N N . GLY A 1 161 ? 44.445 -17.621 94.610 1.00 30.10 157 GLY A N 1
ATOM 1114 C CA . GLY A 1 161 ? 44.913 -17.480 95.985 1.00 30.33 157 GLY A CA 1
ATOM 1115 C C . GLY A 1 161 ? 44.802 -16.117 96.664 1.00 30.77 157 GLY A C 1
ATOM 1116 O O . GLY A 1 161 ? 45.319 -15.936 97.759 1.00 32.58 157 GLY A O 1
ATOM 1117 N N . VAL A 1 162 ? 44.112 -15.174 96.036 1.00 28.00 158 VAL A N 1
ATOM 1118 C CA . VAL A 1 162 ? 43.956 -13.796 96.564 1.00 25.90 158 VAL A CA 1
ATOM 1119 C C . VAL A 1 162 ? 42.458 -13.543 96.733 1.00 24.28 158 VAL A C 1
ATOM 1120 O O . VAL A 1 162 ? 41.686 -13.984 95.907 1.00 23.58 158 VAL A O 1
ATOM 1124 N N . LYS A 1 163 ? 42.062 -12.886 97.818 1.00 22.77 159 LYS A N 1
ATOM 1125 C CA . LYS A 1 163 ? 40.656 -12.573 98.056 1.00 21.20 159 LYS A CA 1
ATOM 1126 C C . LYS A 1 163 ? 40.358 -11.193 97.493 1.00 20.28 159 LYS A C 1
ATOM 1127 O O . LYS A 1 163 ? 41.029 -10.214 97.854 1.00 21.01 159 LYS A O 1
ATOM 1129 N N . PHE A 1 164 ? 39.310 -11.124 96.684 1.00 19.61 160 PHE A N 1
ATOM 1130 C CA . PHE A 1 164 ? 38.849 -9.895 96.011 1.00 18.51 160 PHE A CA 1
ATOM 1131 C C . PHE A 1 164 ? 37.480 -9.511 96.522 1.00 17.38 160 PHE A C 1
ATOM 1132 O O . PHE A 1 164 ? 36.582 -10.362 96.566 1.00 18.24 160 PHE A O 1
ATOM 1140 N N . GLY A 1 165 ? 37.304 -8.233 96.917 1.00 16.64 161 GLY A N 1
ATOM 1141 C CA . GLY A 1 165 ? 36.013 -7.755 97.317 1.00 15.70 161 GLY A CA 1
ATOM 1142 C C . GLY A 1 165 ? 35.471 -6.793 96.261 1.00 16.12 161 GLY A C 1
ATOM 1143 O O . GLY A 1 165 ? 36.238 -6.074 95.642 1.00 16.29 161 GLY A O 1
ATOM 1144 N N . VAL A 1 166 ? 34.159 -6.803 96.082 1.00 15.26 162 VAL A N 1
ATOM 1145 C CA . VAL A 1 166 ? 33.495 -5.996 95.068 1.00 15.14 162 VAL A CA 1
ATOM 1146 C C . VAL A 1 166 ? 32.657 -4.928 95.743 1.00 14.97 162 VAL A C 1
ATOM 1147 O O . VAL A 1 166 ? 31.897 -5.222 96.665 1.00 15.04 162 VAL A O 1
ATOM 1151 N N . VAL A 1 167 ? 32.838 -3.679 95.300 1.00 13.87 163 VAL A N 1
ATOM 1152 C CA . VAL A 1 167 ? 31.906 -2.590 95.590 1.00 14.22 163 VAL A CA 1
ATOM 1153 C C . VAL A 1 167 ? 31.642 -1.845 94.269 1.00 14.09 163 VAL A C 1
ATOM 1154 O O . VAL A 1 167 ? 32.427 -1.930 93.344 1.00 15.05 163 VAL A O 1
ATOM 1158 N N . ILE A 1 168 ? 30.535 -1.109 94.182 1.00 13.33 164 ILE A N 1
ATOM 1159 C CA . ILE A 1 168 ? 30.109 -0.546 92.917 1.00 13.00 164 ILE A CA 1
ATOM 1160 C C . ILE A 1 168 ? 30.048 0.953 93.039 1.00 13.43 164 ILE A C 1
ATOM 1161 O O . ILE A 1 168 ? 29.335 1.495 93.929 1.00 14.31 164 ILE A O 1
ATOM 1166 N N . CYS A 1 169 ? 30.829 1.599 92.188 1.00 13.94 165 CYS A N 1
ATOM 1167 C CA . CYS A 1 169 ? 30.843 3.081 91.958 1.00 14.22 165 CYS A CA 1
ATOM 1168 C C . CYS A 1 169 ? 30.693 3.879 93.261 1.00 14.65 165 CYS A C 1
ATOM 1169 O O . CYS A 1 169 ? 31.629 3.871 94.062 1.00 15.02 165 CYS A O 1
ATOM 1172 N N . GLU A 1 170 ? 29.533 4.515 93.497 1.00 14.47 166 GLU A N 1
ATOM 1173 C CA . GLU A 1 170 ? 29.364 5.431 94.612 1.00 15.27 166 GLU A CA 1
ATOM 1174 C C . GLU A 1 170 ? 29.429 4.801 95.999 1.00 15.02 166 GLU A C 1
ATOM 1175 O O . GLU A 1 170 ? 29.494 5.520 97.017 1.00 15.15 166 GLU A O 1
ATOM 1181 N N . ASP A 1 171 ? 29.480 3.464 96.057 1.00 14.41 167 ASP A N 1
ATOM 1182 C CA . ASP A 1 171 ? 29.841 2.774 97.296 1.00 15.33 167 ASP A CA 1
ATOM 1183 C C . ASP A 1 171 ? 31.160 3.249 97.892 1.00 16.40 167 ASP A C 1
ATOM 1184 O O . ASP A 1 171 ? 31.363 3.158 99.096 1.00 15.90 167 ASP A O 1
ATOM 1189 N N . VAL A 1 172 ? 32.042 3.801 97.058 1.00 16.73 168 VAL A N 1
ATOM 1190 C CA . VAL A 1 172 ? 33.295 4.361 97.539 1.00 18.11 168 VAL A CA 1
ATOM 1191 C C . VAL A 1 172 ? 33.198 5.742 98.208 1.00 18.91 168 VAL A C 1
ATOM 1192 O O . VAL A 1 172 ? 34.224 6.216 98.752 1.00 20.18 168 VAL A O 1
ATOM 1196 N N . TRP A 1 173 ? 32.032 6.402 98.175 1.00 19.41 169 TRP A N 1
ATOM 1197 C CA . TRP A 1 173 ? 31.888 7.769 98.766 1.00 20.83 169 TRP A CA 1
ATOM 1198 C C . TRP A 1 173 ? 31.938 7.785 100.268 1.00 23.09 169 TRP A C 1
ATOM 1199 O O . TRP A 1 173 ? 32.185 8.859 100.868 1.00 24.49 169 TRP A O 1
ATOM 1201 N N . HIS A 1 174 ? 31.716 6.629 100.905 1.00 21.86 170 HIS A N 1
ATOM 1202 C CA . HIS A 1 174 ? 31.708 6.507 102.382 1.00 24.48 170 HIS A CA 1
ATOM 1203 C C . HIS A 1 174 ? 32.574 5.328 102.761 1.00 22.34 170 HIS A C 1
ATOM 1204 O O . HIS A 1 174 ? 32.890 4.481 101.900 1.00 22.01 170 HIS A O 1
ATOM 1211 N N . ALA A 1 175 ? 32.970 5.257 104.034 1.00 22.25 171 ALA A N 1
ATOM 1212 C CA . ALA A 1 175 ? 33.850 4.206 104.522 1.00 21.59 171 ALA A CA 1
ATOM 1213 C C . ALA A 1 175 ? 33.188 2.817 104.519 1.00 20.70 171 ALA A C 1
ATOM 1214 O O . ALA A 1 175 ? 33.867 1.809 104.405 1.00 19.76 171 ALA A O 1
ATOM 1216 N N . SER A 1 176 ? 31.869 2.776 104.690 1.00 20.29 172 SER A N 1
ATOM 1217 C CA . SER A 1 176 ? 31.164 1.503 105.027 1.00 18.82 172 SER A CA 1
ATOM 1218 C C . SER A 1 176 ? 31.416 0.305 104.114 1.00 18.15 172 SER A C 1
ATOM 1219 O O . SER A 1 176 ? 31.841 -0.738 104.585 1.00 17.64 172 SER A O 1
ATOM 1222 N N . ALA A 1 177 ? 31.063 0.413 102.821 1.00 16.78 173 ALA A N 1
ATOM 1223 C CA . ALA A 1 177 ? 31.136 -0.776 101.949 1.00 16.41 173 ALA A CA 1
ATOM 1224 C C . ALA A 1 177 ? 32.544 -1.395 101.909 1.00 15.92 173 ALA A C 1
ATOM 1225 O O . ALA A 1 177 ? 32.706 -2.605 101.986 1.00 16.38 173 ALA A O 1
ATOM 1227 N N . ALA A 1 178 ? 33.571 -0.567 101.808 1.00 16.45 174 ALA A N 1
ATOM 1228 C CA . ALA A 1 178 ? 34.948 -1.070 101.806 1.00 16.60 174 ALA A CA 1
ATOM 1229 C C . ALA A 1 178 ? 35.332 -1.764 103.124 1.00 16.73 174 ALA A C 1
ATOM 1230 O O . ALA A 1 178 ? 36.038 -2.750 103.112 1.00 17.87 174 ALA A O 1
ATOM 1232 N N . GLN A 1 179 ? 34.881 -1.212 104.251 1.00 18.17 175 GLN A N 1
ATOM 1233 C CA . GLN A 1 179 ? 35.125 -1.825 105.561 1.00 19.10 175 GLN A CA 1
ATOM 1234 C C . GLN A 1 179 ? 34.477 -3.187 105.661 1.00 18.19 175 GLN A C 1
ATOM 1235 O O . GLN A 1 179 ? 35.068 -4.113 106.221 1.00 17.80 175 GLN A O 1
ATOM 1241 N N . LEU A 1 180 ? 33.248 -3.304 105.154 1.00 17.29 176 LEU A N 1
ATOM 1242 C CA . LEU A 1 180 ? 32.496 -4.558 105.230 1.00 17.02 176 LEU A CA 1
ATOM 1243 C C . LEU A 1 180 ? 33.153 -5.622 104.364 1.00 16.18 176 LEU A C 1
ATOM 1244 O O . LEU A 1 180 ? 33.243 -6.780 104.750 1.00 16.75 176 LEU A O 1
ATOM 1249 N N . ALA A 1 181 ? 33.668 -5.232 103.193 1.00 15.84 177 ALA A N 1
ATOM 1250 C CA . ALA A 1 181 ? 34.393 -6.141 102.323 1.00 16.04 177 ALA A CA 1
ATOM 1251 C C . ALA A 1 181 ? 35.713 -6.571 102.962 1.00 16.29 177 ALA A C 1
ATOM 1252 O O . ALA A 1 181 ? 36.086 -7.756 102.920 1.00 17.23 177 ALA A O 1
ATOM 1254 N N . LYS A 1 182 ? 36.436 -5.622 103.554 1.00 16.85 178 LYS A N 1
ATOM 1255 C CA . LYS A 1 182 ? 37.711 -5.966 104.188 1.00 18.70 178 LYS A CA 1
ATOM 1256 C C . LYS A 1 182 ? 37.473 -6.973 105.362 1.00 18.44 178 LYS A C 1
ATOM 1257 O O . LYS A 1 182 ? 38.219 -7.963 105.536 1.00 18.75 178 LYS A O 1
ATOM 1263 N N . ALA A 1 183 ? 36.432 -6.729 106.153 1.00 19.02 179 ALA A N 1
ATOM 1264 C CA . ALA A 1 183 ? 36.108 -7.647 107.277 1.00 19.36 179 ALA A CA 1
ATOM 1265 C C . ALA A 1 183 ? 35.670 -9.012 106.781 1.00 19.55 179 ALA A C 1
ATOM 1266 O O . ALA A 1 183 ? 35.783 -10.001 107.526 1.00 19.46 179 ALA A O 1
ATOM 1268 N N . ALA A 1 184 ? 35.155 -9.083 105.538 1.00 18.87 180 ALA A N 1
ATOM 1269 C CA . ALA A 1 184 ? 34.801 -10.361 104.887 1.00 18.16 180 ALA A CA 1
ATOM 1270 C C . ALA A 1 184 ? 35.985 -11.037 104.186 1.00 18.16 180 ALA A C 1
ATOM 1271 O O . ALA A 1 184 ? 35.827 -12.135 103.579 1.00 17.99 180 ALA A O 1
ATOM 1273 N N . GLY A 1 185 ? 37.161 -10.440 104.315 1.00 18.16 181 GLY A N 1
ATOM 1274 C CA . GLY A 1 185 ? 38.401 -11.054 103.911 1.00 18.76 181 GLY A CA 1
ATOM 1275 C C . GLY A 1 185 ? 39.091 -10.433 102.724 1.00 19.46 181 GLY A C 1
ATOM 1276 O O . GLY A 1 185 ? 40.184 -10.911 102.333 1.00 19.89 181 GLY A O 1
ATOM 1277 N N . ALA A 1 186 ? 38.491 -9.372 102.159 1.00 18.96 182 ALA A N 1
ATOM 1278 C CA . ALA A 1 186 ? 39.068 -8.744 100.931 1.00 18.41 182 ALA A CA 1
ATOM 1279 C C . ALA A 1 186 ? 40.510 -8.299 101.126 1.00 18.70 182 ALA A C 1
ATOM 1280 O O . ALA A 1 186 ? 40.846 -7.638 102.123 1.00 18.33 182 ALA A O 1
ATOM 1282 N N . GLN A 1 187 ? 41.354 -8.649 100.164 1.00 19.02 183 GLN A N 1
ATOM 1283 C CA . GLN A 1 187 ? 42.725 -8.138 100.105 1.00 19.75 183 GLN A CA 1
ATOM 1284 C C . GLN A 1 187 ? 42.927 -7.102 98.997 1.00 19.09 183 GLN A C 1
ATOM 1285 O O . GLN A 1 187 ? 43.924 -6.372 99.022 1.00 18.28 183 GLN A O 1
ATOM 1291 N N . VAL A 1 188 ? 42.003 -7.069 98.037 1.00 17.67 184 VAL A N 1
ATOM 1292 C CA . VAL A 1 188 ? 42.035 -6.144 96.881 1.00 16.70 184 VAL A CA 1
ATOM 1293 C C . VAL A 1 188 ? 40.583 -5.788 96.648 1.00 16.79 184 VAL A C 1
ATOM 1294 O O . VAL A 1 188 ? 39.733 -6.655 96.774 1.00 17.20 184 VAL A O 1
ATOM 1298 N N . LEU A 1 189 ? 40.294 -4.525 96.386 1.00 15.14 185 LEU A N 1
ATOM 1299 C CA . LEU A 1 189 ? 38.919 -4.114 96.064 1.00 15.95 185 LEU A CA 1
ATOM 1300 C C . LEU A 1 189 ? 38.776 -3.859 94.578 1.00 14.98 185 LEU A C 1
ATOM 1301 O O . LEU A 1 189 ? 39.632 -3.190 93.948 1.00 15.45 185 LEU A O 1
ATOM 1306 N N . ILE A 1 190 ? 37.663 -4.351 94.039 1.00 14.89 186 ILE A N 1
ATOM 1307 C CA . ILE A 1 190 ? 37.344 -4.287 92.614 1.00 14.20 186 ILE A CA 1
ATOM 1308 C C . ILE A 1 190 ? 36.090 -3.421 92.471 1.00 14.06 186 ILE A C 1
ATOM 1309 O O . ILE A 1 190 ? 35.055 -3.726 93.074 1.00 14.49 186 ILE A O 1
ATOM 1314 N N . VAL A 1 191 ? 36.162 -2.359 91.654 1.00 13.33 187 VAL A N 1
ATOM 1315 C CA . VAL A 1 191 ? 35.092 -1.360 91.590 1.00 14.04 187 VAL A CA 1
ATOM 1316 C C . VAL A 1 191 ? 34.659 -1.133 90.123 1.00 13.72 187 VAL A C 1
ATOM 1317 O O . VAL A 1 191 ? 35.329 -0.389 89.390 1.00 14.29 187 VAL A O 1
ATOM 1321 N N . PRO A 1 192 ? 33.528 -1.736 89.721 1.00 14.33 188 PRO A N 1
ATOM 1322 C CA . PRO A 1 192 ? 32.869 -1.381 88.441 1.00 14.82 188 PRO A CA 1
ATOM 1323 C C . PRO A 1 192 ? 32.231 -0.011 88.600 1.00 14.40 188 PRO A C 1
ATOM 1324 O O . PRO A 1 192 ? 31.677 0.276 89.677 1.00 13.86 188 PRO A O 1
ATOM 1328 N N . ASN A 1 193 ? 32.290 0.821 87.564 1.00 13.71 189 ASN A N 1
ATOM 1329 C CA . ASN A 1 193 ? 31.741 2.175 87.584 1.00 14.18 189 ASN A CA 1
ATOM 1330 C C . ASN A 1 193 ? 31.016 2.554 86.317 1.00 13.97 189 ASN A C 1
ATOM 1331 O O . ASN A 1 193 ? 31.354 2.067 85.230 1.00 13.60 189 ASN A O 1
ATOM 1336 N N . GLY A 1 194 ? 30.034 3.459 86.487 1.00 14.11 190 GLY A N 1
ATOM 1337 C CA . GLY A 1 194 ? 29.398 4.195 85.414 1.00 13.81 190 GLY A CA 1
ATOM 1338 C C . GLY A 1 194 ? 29.515 5.645 85.832 1.00 13.64 190 GLY A C 1
ATOM 1339 O O . GLY A 1 194 ? 28.557 6.249 86.309 1.00 14.11 190 GLY A O 1
ATOM 1340 N N . SER A 1 195 ? 30.710 6.186 85.665 1.00 13.66 191 SER A N 1
ATOM 1341 C CA . SER A 1 195 ? 31.044 7.513 86.123 1.00 14.46 191 SER A CA 1
ATOM 1342 C C . SER A 1 195 ? 31.154 8.489 84.946 1.00 14.19 191 SER A C 1
ATOM 1343 O O . SER A 1 195 ? 32.076 8.405 84.158 1.00 13.65 191 SER A O 1
ATOM 1346 N N . PRO A 1 196 ? 30.183 9.434 84.815 1.00 14.66 192 PRO A N 1
ATOM 1347 C CA . PRO A 1 196 ? 30.219 10.309 83.630 1.00 14.99 192 PRO A CA 1
ATOM 1348 C C . PRO A 1 196 ? 31.294 11.363 83.709 1.00 15.94 192 PRO A C 1
ATOM 1349 O O . PRO A 1 196 ? 31.736 11.738 84.802 1.00 15.14 192 PRO A O 1
ATOM 1353 N N . TYR A 1 197 ? 31.747 11.812 82.547 1.00 15.52 193 TYR A N 1
ATOM 1354 C CA . TYR A 1 197 ? 32.758 12.827 82.478 1.00 15.30 193 TYR A CA 1
ATOM 1355 C C . TYR A 1 197 ? 32.212 14.175 82.920 1.00 15.66 193 TYR A C 1
ATOM 1356 O O . TYR A 1 197 ? 31.073 14.539 82.594 1.00 15.87 193 TYR A O 1
ATOM 1365 N N . HIS A 1 198 ? 33.017 14.913 83.668 1.00 15.87 194 HIS A N 1
ATOM 1366 C CA . HIS A 1 198 ? 32.937 16.367 83.655 1.00 16.76 194 HIS A CA 1
ATOM 1367 C C . HIS A 1 198 ? 34.343 16.895 83.860 1.00 17.18 194 HIS A C 1
ATOM 1368 O O . HIS A 1 198 ? 35.252 16.143 84.290 1.00 16.30 194 HIS A O 1
ATOM 1375 N N . MET A 1 199 ? 34.564 18.141 83.523 1.00 18.66 195 MET A N 1
ATOM 1376 C CA . MET A 1 199 ? 35.920 18.668 83.611 1.00 21.54 195 MET A CA 1
ATOM 1377 C C . MET A 1 199 ? 36.414 18.466 85.067 1.00 25.55 195 MET A C 1
ATOM 1378 O O . MET A 1 199 ? 35.677 18.762 86.007 1.00 24.86 195 MET A O 1
ATOM 1383 N N . ASN A 1 200 ? 37.630 17.913 85.221 1.00 28.55 196 ASN A N 1
ATOM 1384 C CA . ASN A 1 200 ? 38.263 17.667 86.549 1.00 31.48 196 ASN A CA 1
ATOM 1385 C C . ASN A 1 200 ? 37.706 16.464 87.384 1.00 30.85 196 ASN A C 1
ATOM 1386 O O . ASN A 1 200 ? 38.145 16.227 88.520 1.00 30.95 196 ASN A O 1
ATOM 1391 N N . LYS A 1 201 ? 36.810 15.668 86.784 1.00 28.16 197 LYS A N 1
ATOM 1392 C CA . LYS A 1 201 ? 36.257 14.454 87.412 1.00 28.61 197 LYS A CA 1
ATOM 1393 C C . LYS A 1 201 ? 37.361 13.416 87.706 1.00 28.65 197 LYS A C 1
ATOM 1394 O O . LYS A 1 201 ? 37.333 12.730 88.745 1.00 28.00 197 LYS A O 1
ATOM 1400 N N . ASP A 1 202 ? 38.343 13.324 86.808 1.00 29.30 198 ASP A N 1
ATOM 1401 C CA . ASP A 1 202 ? 39.480 12.416 87.009 1.00 32.20 198 ASP A CA 1
ATOM 1402 C C . ASP A 1 202 ? 40.161 12.588 88.400 1.00 30.86 198 ASP A C 1
ATOM 1403 O O . ASP A 1 202 ? 40.483 11.574 89.078 1.00 29.56 198 ASP A O 1
ATOM 1408 N N . ALA A 1 203 ? 40.361 13.853 88.811 1.00 30.56 199 ALA A N 1
ATOM 1409 C CA . ALA A 1 203 ? 40.954 14.208 90.134 1.00 29.95 199 ALA A CA 1
ATOM 1410 C C . ALA A 1 203 ? 40.045 13.824 91.321 1.00 27.60 199 ALA A C 1
ATOM 1411 O O . ALA A 1 203 ? 40.520 13.337 92.361 1.00 28.91 199 ALA A O 1
ATOM 1413 N N . VAL A 1 204 ? 38.748 14.064 91.163 1.00 25.19 200 VAL A N 1
ATOM 1414 C CA . VAL A 1 204 ? 37.736 13.654 92.143 1.00 24.07 200 VAL A CA 1
ATOM 1415 C C . VAL A 1 204 ? 37.838 12.130 92.402 1.00 22.29 200 VAL A C 1
ATOM 1416 O O . VAL A 1 204 ? 37.903 11.684 93.557 1.00 22.36 200 VAL A O 1
ATOM 1420 N N . ARG A 1 205 ? 37.903 11.335 91.335 1.00 20.97 201 ARG A N 1
ATOM 1421 C CA . ARG A 1 205 ? 37.931 9.847 91.479 1.00 19.29 201 ARG A CA 1
ATOM 1422 C C . ARG A 1 205 ? 39.153 9.333 92.298 1.00 20.35 201 ARG A C 1
ATOM 1423 O O . ARG A 1 205 ? 39.016 8.494 93.222 1.00 20.20 201 ARG A O 1
ATOM 1431 N N . ILE A 1 206 ? 40.341 9.808 91.949 1.00 21.71 202 ILE A N 1
ATOM 1432 C CA . ILE A 1 206 ? 41.570 9.376 92.626 1.00 21.74 202 ILE A CA 1
ATOM 1433 C C . ILE A 1 206 ? 41.541 9.840 94.075 1.00 22.54 202 ILE A C 1
ATOM 1434 O O . ILE A 1 206 ? 41.955 9.099 94.980 1.00 23.53 202 ILE A O 1
ATOM 1436 N N . ASP A 1 207 ? 41.072 11.053 94.326 1.00 23.25 203 ASP A N 1
ATOM 1437 C CA . ASP A 1 207 ? 41.019 11.571 95.695 1.00 24.73 203 ASP A CA 1
ATOM 1438 C C . ASP A 1 207 ? 40.102 10.757 96.621 1.00 25.07 203 ASP A C 1
ATOM 1439 O O . ASP A 1 207 ? 40.454 10.477 97.780 1.00 24.22 203 ASP A O 1
ATOM 1444 N N . ILE A 1 208 ? 38.914 10.420 96.127 1.00 23.45 204 ILE A N 1
ATOM 1445 C CA . ILE A 1 208 ? 37.956 9.654 96.929 1.00 23.54 204 ILE A CA 1
ATOM 1446 C C . ILE A 1 208 ? 38.479 8.228 97.183 1.00 21.33 204 ILE A C 1
ATOM 1447 O O . ILE A 1 208 ? 38.393 7.734 98.317 1.00 22.06 204 ILE A O 1
ATOM 1452 N N . LEU A 1 209 ? 39.035 7.576 96.171 1.00 20.31 205 LEU A N 1
ATOM 1453 C CA . LEU A 1 209 ? 39.600 6.240 96.372 1.00 20.74 205 LEU A CA 1
ATOM 1454 C C . LEU A 1 209 ? 40.790 6.293 97.372 1.00 21.20 205 LEU A C 1
ATOM 1455 O O . LEU A 1 209 ? 40.922 5.415 98.237 1.00 20.57 205 LEU A O 1
ATOM 1460 N N . ARG A 1 210 ? 41.605 7.348 97.304 1.00 21.22 206 ARG A N 1
ATOM 1461 C CA . ARG A 1 210 ? 42.697 7.491 98.292 1.00 23.03 206 ARG A CA 1
ATOM 1462 C C . ARG A 1 210 ? 42.194 7.624 99.738 1.00 23.38 206 ARG A C 1
ATOM 1463 O O . ARG A 1 210 ? 42.853 7.155 100.656 1.00 23.65 206 ARG A O 1
ATOM 1471 N N . ALA A 1 211 ? 41.037 8.253 99.933 1.00 22.59 207 ALA A N 1
ATOM 1472 C CA . ALA A 1 211 ? 40.440 8.362 101.264 1.00 23.47 207 ALA A CA 1
ATOM 1473 C C . ALA A 1 211 ? 40.060 6.983 101.786 1.00 23.00 207 ALA A C 1
ATOM 1474 O O . ALA A 1 211 ? 40.238 6.679 102.975 1.00 22.66 207 ALA A O 1
ATOM 1476 N N . ARG A 1 212 ? 39.555 6.113 100.888 1.00 21.37 208 ARG A N 1
ATOM 1477 C CA . ARG A 1 212 ? 39.237 4.740 101.259 1.00 21.56 208 ARG A CA 1
ATOM 1478 C C . ARG A 1 212 ? 40.485 3.910 101.523 1.00 21.53 208 ARG A C 1
ATOM 1479 O O . ARG A 1 212 ? 40.514 3.123 102.455 1.00 21.83 208 ARG A O 1
ATOM 1487 N N . ILE A 1 213 ? 41.523 4.088 100.706 1.00 20.98 209 ILE A N 1
ATOM 1488 C CA . ILE A 1 213 ? 42.744 3.341 100.872 1.00 21.84 209 ILE A CA 1
ATOM 1489 C C . ILE A 1 213 ? 43.452 3.715 102.196 1.00 23.26 209 ILE A C 1
ATOM 1490 O O . ILE A 1 213 ? 44.029 2.836 102.860 1.00 23.33 209 ILE A O 1
ATOM 1495 N N . ARG A 1 214 ? 43.372 4.984 102.597 1.00 25.00 210 ARG A N 1
ATOM 1496 C CA . ARG A 1 214 ? 43.851 5.400 103.935 1.00 27.44 210 ARG A CA 1
ATOM 1497 C C . ARG A 1 214 ? 43.185 4.601 105.047 1.00 27.53 210 ARG A C 1
ATOM 1498 O O . ARG A 1 214 ? 43.831 4.299 106.041 1.00 28.07 210 ARG A O 1
ATOM 1506 N N . GLU A 1 215 ? 41.912 4.254 104.869 1.00 25.47 211 GLU A N 1
ATOM 1507 C CA . GLU A 1 215 ? 41.126 3.535 105.888 1.00 25.92 211 GLU A CA 1
ATOM 1508 C C . GLU A 1 215 ? 41.308 2.035 105.840 1.00 25.80 211 GLU A C 1
ATOM 1509 O O . GLU A 1 215 ? 41.175 1.348 106.892 1.00 29.11 211 GLU A O 1
ATOM 1515 N N . THR A 1 216 ? 41.633 1.490 104.666 1.00 23.49 212 THR A N 1
ATOM 1516 C CA . THR A 1 216 ? 41.686 0.043 104.506 1.00 23.24 212 THR A CA 1
ATOM 1517 C C . THR A 1 216 ? 43.072 -0.551 104.266 1.00 23.89 212 THR A C 1
ATOM 1518 O O . THR A 1 216 ? 43.300 -1.699 104.600 1.00 24.76 212 THR A O 1
ATOM 1522 N N . GLY A 1 217 ? 43.958 0.197 103.603 1.00 23.99 213 GLY A N 1
ATOM 1523 C CA . GLY A 1 217 ? 45.231 -0.326 103.156 1.00 23.76 213 GLY A CA 1
ATOM 1524 C C . GLY A 1 217 ? 45.159 -1.287 101.962 1.00 23.36 213 GLY A C 1
ATOM 1525 O O . GLY A 1 217 ? 46.149 -1.934 101.638 1.00 23.95 213 GLY A O 1
ATOM 1526 N N . LEU A 1 218 ? 44.006 -1.368 101.289 1.00 20.80 214 LEU A N 1
ATOM 1527 C CA . LEU A 1 218 ? 43.835 -2.294 100.174 1.00 20.44 214 LEU A CA 1
ATOM 1528 C C . LEU A 1 218 ? 43.957 -1.594 98.829 1.00 19.87 214 LEU A C 1
ATOM 1529 O O . LEU A 1 218 ? 43.369 -0.515 98.634 1.00 19.63 214 LEU A O 1
ATOM 1534 N N . PRO A 1 219 ? 44.680 -2.218 97.882 1.00 19.78 215 PRO A N 1
ATOM 1535 C CA . PRO A 1 219 ? 44.687 -1.687 96.500 1.00 19.14 215 PRO A CA 1
ATOM 1536 C C . PRO A 1 219 ? 43.304 -1.697 95.901 1.00 17.90 215 PRO A C 1
ATOM 1537 O O . PRO A 1 219 ? 42.460 -2.498 96.305 1.00 17.17 215 PRO A O 1
ATOM 1541 N N . MET A 1 220 ? 43.068 -0.800 94.950 1.00 17.48 216 MET A N 1
ATOM 1542 C CA . MET A 1 220 ? 41.757 -0.695 94.321 1.00 16.95 216 MET A CA 1
ATOM 1543 C C . MET A 1 220 ? 41.883 -0.675 92.792 1.00 17.00 216 MET A C 1
ATOM 1544 O O . MET A 1 220 ? 42.773 0.023 92.238 1.00 16.84 216 MET A O 1
ATOM 1549 N N . VAL A 1 221 ? 40.992 -1.416 92.137 1.00 15.37 217 VAL A N 1
ATOM 1550 C CA . VAL A 1 221 ? 40.912 -1.508 90.685 1.00 14.93 217 VAL A CA 1
ATOM 1551 C C . VAL A 1 221 ? 39.609 -0.850 90.239 1.00 15.10 217 VAL A C 1
ATOM 1552 O O . VAL A 1 221 ? 38.537 -1.287 90.606 1.00 15.65 217 VAL A O 1
ATOM 1556 N N . TYR A 1 222 ? 39.721 0.237 89.471 1.00 14.49 218 TYR A N 1
ATOM 1557 C CA . TYR A 1 222 ? 38.582 1.087 89.106 1.00 14.05 218 TYR A CA 1
ATOM 1558 C C . TYR A 1 222 ? 38.347 0.937 87.605 1.00 13.70 218 TYR A C 1
ATOM 1559 O O . TYR A 1 222 ? 39.140 1.462 86.798 1.00 15.00 218 TYR A O 1
ATOM 1568 N N . VAL A 1 223 ? 37.262 0.242 87.228 1.00 13.52 219 VAL A N 1
ATOM 1569 C CA . VAL A 1 223 ? 36.904 0.058 85.809 1.00 12.94 219 VAL A CA 1
ATOM 1570 C C . VAL A 1 223 ? 35.680 0.911 85.478 1.00 13.24 219 VAL A C 1
ATOM 1571 O O . VAL A 1 223 ? 34.655 0.831 86.150 1.00 14.73 219 VAL A O 1
ATOM 1575 N N . ASN A 1 224 ? 35.812 1.774 84.477 1.00 13.25 220 ASN A N 1
ATOM 1576 C CA . ASN A 1 224 ? 34.743 2.683 84.079 1.00 13.18 220 ASN A CA 1
ATOM 1577 C C . ASN A 1 224 ? 34.245 2.414 82.655 1.00 14.17 220 ASN A C 1
ATOM 1578 O O . ASN A 1 224 ? 35.002 2.072 81.775 1.00 13.76 220 ASN A O 1
ATOM 1583 N N . LEU A 1 225 ? 32.942 2.618 82.490 1.00 13.61 221 LEU A N 1
ATOM 1584 C CA . LEU A 1 225 ? 32.265 2.694 81.240 1.00 15.01 221 LEU A CA 1
ATOM 1585 C C . LEU A 1 225 ? 32.882 3.785 80.367 1.00 14.64 221 LEU A C 1
ATOM 1586 O O . LEU A 1 225 ? 33.423 4.774 80.876 1.00 12.94 221 LEU A O 1
ATOM 1591 N N . VAL A 1 226 ? 32.748 3.607 79.065 1.00 14.11 222 VAL A N 1
ATOM 1592 C CA . VAL A 1 226 ? 33.047 4.654 78.088 1.00 14.48 222 VAL A CA 1
ATOM 1593 C C . VAL A 1 226 ? 31.890 4.735 77.103 1.00 14.58 222 VAL A C 1
ATOM 1594 O O . VAL A 1 226 ? 31.198 3.752 76.877 1.00 14.87 222 VAL A O 1
ATOM 1598 N N . GLY A 1 227 ? 31.686 5.910 76.521 1.00 14.16 223 GLY A N 1
ATOM 1599 C CA . GLY A 1 227 ? 30.675 6.096 75.497 1.00 14.60 223 GLY A CA 1
ATOM 1600 C C . GLY A 1 227 ? 29.600 7.115 75.839 1.00 14.41 223 GLY A C 1
ATOM 1601 O O . GLY A 1 227 ? 29.435 7.512 76.999 1.00 14.62 223 GLY A O 1
ATOM 1602 N N . GLY A 1 228 ? 28.861 7.523 74.797 1.00 14.23 224 GLY A N 1
ATOM 1603 C CA . GLY A 1 228 ? 27.756 8.489 74.939 1.00 14.42 224 GLY A CA 1
ATOM 1604 C C . GLY A 1 228 ? 26.469 7.802 75.269 1.00 14.70 224 GLY A C 1
ATOM 1605 O O . GLY A 1 228 ? 26.221 6.728 74.787 1.00 16.20 224 GLY A O 1
ATOM 1606 N N . GLN A 1 229 ? 25.663 8.424 76.134 1.00 14.17 225 GLN A N 1
ATOM 1607 C CA . GLN A 1 229 ? 24.302 7.968 76.433 1.00 13.61 225 GLN A CA 1
ATOM 1608 C C . GLN A 1 229 ? 23.451 9.179 76.720 1.00 14.05 225 GLN A C 1
ATOM 1609 O O . GLN A 1 229 ? 23.450 9.694 77.839 1.00 12.71 225 GLN A O 1
ATOM 1615 N N . ASP A 1 230 ? 22.731 9.624 75.692 1.00 13.91 226 ASP A N 1
ATOM 1616 C CA . ASP A 1 230 ? 21.944 10.859 75.711 1.00 14.83 226 ASP A CA 1
ATOM 1617 C C . ASP A 1 230 ? 22.816 12.046 76.150 1.00 14.66 226 ASP A C 1
ATOM 1618 O O . ASP A 1 230 ? 23.752 12.377 75.438 1.00 15.38 226 ASP A O 1
ATOM 1623 N N . GLU A 1 231 ? 22.544 12.689 77.291 1.00 14.37 227 GLU A N 1
ATOM 1624 C CA . GLU A 1 231 ? 23.400 13.842 77.667 1.00 14.49 227 GLU A CA 1
ATOM 1625 C C . GLU A 1 231 ? 24.770 13.448 78.184 1.00 14.19 227 GLU A C 1
ATOM 1626 O O . GLU A 1 231 ? 25.648 14.258 78.239 1.00 13.82 227 GLU A O 1
ATOM 1632 N N . LEU A 1 232 ? 24.912 12.208 78.668 1.00 12.76 228 LEU A N 1
ATOM 1633 C CA . LEU A 1 232 ? 26.133 11.816 79.362 1.00 12.78 228 LEU A CA 1
ATOM 1634 C C . LEU A 1 232 ? 27.188 11.326 78.389 1.00 12.94 228 LEU A C 1
ATOM 1635 O O . LEU A 1 232 ? 26.876 10.730 77.346 1.00 13.05 228 LEU A O 1
ATOM 1640 N N . VAL A 1 233 ? 28.448 11.588 78.720 1.00 14.15 229 VAL A N 1
ATOM 1641 C CA . VAL A 1 233 ? 29.580 10.943 78.064 1.00 13.80 229 VAL A CA 1
ATOM 1642 C C . VAL A 1 233 ? 30.448 10.305 79.132 1.00 14.43 229 VAL A C 1
ATOM 1643 O O . VAL A 1 233 ? 30.941 10.969 80.036 1.00 14.91 229 VAL A O 1
ATOM 1647 N N . PHE A 1 234 ? 30.526 8.994 79.100 1.00 13.22 230 PHE A N 1
ATOM 1648 C CA . PHE A 1 234 ? 31.401 8.244 79.989 1.00 13.76 230 PHE A CA 1
ATOM 1649 C C . PHE A 1 234 ? 32.789 8.266 79.356 1.00 13.78 230 PHE A C 1
ATOM 1650 O O . PHE A 1 234 ? 32.933 7.962 78.165 1.00 13.95 230 PHE A O 1
ATOM 1658 N N . ASP A 1 235 ? 33.798 8.599 80.161 1.00 14.44 231 ASP A N 1
ATOM 1659 C CA . ASP A 1 235 ? 35.133 8.834 79.614 1.00 15.38 231 ASP A CA 1
ATOM 1660 C C . ASP A 1 235 ? 36.105 7.683 79.774 1.00 15.17 231 ASP A C 1
ATOM 1661 O O . ASP A 1 235 ? 37.235 7.806 79.394 1.00 15.93 231 ASP A O 1
ATOM 1666 N N . GLY A 1 236 ? 35.705 6.575 80.354 1.00 14.34 232 GLY A N 1
ATOM 1667 C CA . GLY A 1 236 ? 36.671 5.520 80.601 1.00 14.90 232 GLY A CA 1
ATOM 1668 C C . GLY A 1 236 ? 37.681 5.995 81.646 1.00 14.87 232 GLY A C 1
ATOM 1669 O O . GLY A 1 236 ? 37.314 6.355 82.754 1.00 14.12 232 GLY A O 1
ATOM 1670 N N . GLY A 1 237 ? 38.966 5.996 81.302 1.00 15.19 233 GLY A N 1
ATOM 1671 C CA . GLY A 1 237 ? 39.986 6.406 82.270 1.00 15.27 233 GLY A CA 1
ATOM 1672 C C . GLY A 1 237 ? 40.096 5.451 83.469 1.00 14.92 233 GLY A C 1
ATOM 1673 O O . GLY A 1 237 ? 40.386 5.881 84.609 1.00 14.17 233 GLY A O 1
ATOM 1674 N N . SER A 1 238 ? 39.932 4.156 83.188 1.00 14.38 234 SER A N 1
ATOM 1675 C CA . SER A 1 238 ? 40.029 3.112 84.226 1.00 14.51 234 SER A CA 1
ATOM 1676 C C . SER A 1 238 ? 41.421 3.121 84.807 1.00 14.49 234 SER A C 1
ATOM 1677 O O . SER A 1 238 ? 42.370 3.412 84.105 1.00 15.63 234 SER A O 1
ATOM 1680 N N . PHE A 1 239 ? 41.552 2.804 86.091 1.00 14.69 235 PHE A N 1
ATOM 1681 C CA . PHE A 1 239 ? 42.881 2.898 86.748 1.00 15.02 235 PHE A CA 1
ATOM 1682 C C . PHE A 1 239 ? 43.019 1.940 87.939 1.00 15.76 235 PHE A C 1
ATOM 1683 O O . PHE A 1 239 ? 42.042 1.359 88.425 1.00 15.59 235 PHE A O 1
ATOM 1691 N N . VAL A 1 240 ? 44.271 1.757 88.354 1.00 16.28 236 VAL A N 1
ATOM 1692 C CA . VAL A 1 240 ? 44.598 0.992 89.528 1.00 16.93 236 VAL A CA 1
ATOM 1693 C C . VAL A 1 240 ? 45.465 1.810 90.508 1.00 17.57 236 VAL A C 1
ATOM 1694 O O . VAL A 1 240 ? 46.445 2.444 90.112 1.00 17.71 236 VAL A O 1
ATOM 1698 N N . LEU A 1 241 ? 45.087 1.767 91.795 1.00 17.09 237 LEU A N 1
ATOM 1699 C CA . LEU A 1 241 ? 45.885 2.312 92.865 1.00 18.67 237 LEU A CA 1
ATOM 1700 C C . LEU A 1 241 ? 46.407 1.179 93.726 1.00 19.66 237 LEU A C 1
ATOM 1701 O O . LEU A 1 241 ? 45.666 0.216 94.019 1.00 18.24 237 LEU A O 1
ATOM 1706 N N . ASP A 1 242 ? 47.671 1.270 94.140 1.00 20.82 238 ASP A N 1
ATOM 1707 C CA . ASP A 1 242 ? 48.227 0.267 95.004 1.00 23.07 238 ASP A CA 1
ATOM 1708 C C . ASP A 1 242 ? 47.799 0.552 96.444 1.00 23.30 238 ASP A C 1
ATOM 1709 O O . ASP A 1 242 ? 47.045 1.496 96.703 1.00 22.44 238 ASP A O 1
ATOM 1714 N N . GLY A 1 243 ? 48.257 -0.262 97.385 1.00 24.21 239 GLY A N 1
ATOM 1715 C CA . GLY A 1 243 ? 47.766 -0.162 98.759 1.00 25.77 239 GLY A CA 1
ATOM 1716 C C . GLY A 1 243 ? 48.214 1.076 99.549 1.00 27.09 239 GLY A C 1
ATOM 1717 O O . GLY A 1 243 ? 47.752 1.273 100.685 1.00 27.96 239 GLY A O 1
ATOM 1718 N N . ALA A 1 244 ? 49.143 1.856 98.987 1.00 28.35 240 ALA A N 1
ATOM 1719 C CA . ALA A 1 244 ? 49.530 3.182 99.511 1.00 29.58 240 ALA A CA 1
ATOM 1720 C C . ALA A 1 244 ? 48.922 4.325 98.742 1.00 29.08 240 ALA A C 1
ATOM 1721 O O . ALA A 1 244 ? 49.275 5.482 98.969 1.00 29.93 240 ALA A O 1
ATOM 1723 N N . GLY A 1 245 ? 48.039 4.022 97.802 1.00 27.06 241 GLY A N 1
ATOM 1724 C CA . GLY A 1 245 ? 47.374 5.030 97.028 1.00 26.85 241 GLY A CA 1
ATOM 1725 C C . GLY A 1 245 ? 48.120 5.544 95.797 1.00 25.57 241 GLY A C 1
ATOM 1726 O O . GLY A 1 245 ? 47.682 6.497 95.191 1.00 27.03 241 GLY A O 1
ATOM 1727 N N . GLU A 1 246 ? 49.218 4.897 95.438 1.00 24.62 242 GLU A N 1
ATOM 1728 C CA . GLU A 1 246 ? 50.001 5.290 94.277 1.00 24.27 242 GLU A CA 1
ATOM 1729 C C . GLU A 1 246 ? 49.304 4.781 92.997 1.00 23.05 242 GLU A C 1
ATOM 1730 O O . GLU A 1 246 ? 48.776 3.666 92.950 1.00 21.86 242 GLU A O 1
ATOM 1732 N N . LEU A 1 247 ? 49.308 5.606 91.967 1.00 22.55 243 LEU A N 1
ATOM 1733 C CA . LEU A 1 247 ? 48.709 5.238 90.681 1.00 22.06 243 LEU A CA 1
ATOM 1734 C C . LEU A 1 247 ? 49.664 4.310 89.957 1.00 21.90 243 LEU A C 1
ATOM 1735 O O . LEU A 1 247 ? 50.810 4.687 89.681 1.00 23.57 243 LEU A O 1
ATOM 1740 N N . VAL A 1 248 ? 49.245 3.094 89.659 1.00 20.98 244 VAL A N 1
ATOM 1741 C CA . VAL A 1 248 ? 50.136 2.142 88.996 1.00 22.02 244 VAL A CA 1
ATOM 1742 C C . VAL A 1 248 ? 49.688 1.748 87.574 1.00 21.29 244 VAL A C 1
ATOM 1743 O O . VAL A 1 248 ? 50.454 1.163 86.826 1.00 21.58 244 VAL A O 1
ATOM 1747 N N . ALA A 1 249 ? 48.458 2.082 87.202 1.00 20.07 245 ALA A N 1
ATOM 1748 C CA . ALA A 1 249 ? 47.978 1.834 85.849 1.00 19.29 245 ALA A CA 1
ATOM 1749 C C . ALA A 1 249 ? 46.853 2.814 85.553 1.00 17.91 245 ALA A C 1
ATOM 1750 O O . ALA A 1 249 ? 46.034 3.114 86.437 1.00 17.33 245 ALA A O 1
ATOM 1752 N N . LYS A 1 250 ? 46.817 3.313 84.323 1.00 17.98 246 LYS A N 1
ATOM 1753 C CA . LYS A 1 250 ? 45.712 4.121 83.874 1.00 18.78 246 LYS A CA 1
ATOM 1754 C C . LYS A 1 250 ? 45.455 3.955 82.387 1.00 17.77 246 LYS A C 1
ATOM 1755 O O . LYS A 1 250 ? 46.360 4.115 81.562 1.00 17.63 246 LYS A O 1
ATOM 1761 N N . MET A 1 251 ? 44.203 3.653 82.054 1.00 16.98 247 MET A N 1
ATOM 1762 C CA . MET A 1 251 ? 43.787 3.514 80.680 1.00 17.31 247 MET A CA 1
ATOM 1763 C C . MET A 1 251 ? 43.439 4.871 80.040 1.00 17.16 247 MET A C 1
ATOM 1764 O O . MET A 1 251 ? 43.170 5.854 80.747 1.00 16.37 247 MET A O 1
ATOM 1769 N N . PRO A 1 252 ? 43.457 4.935 78.703 1.00 18.24 248 PRO A N 1
ATOM 1770 C CA . PRO A 1 252 ? 43.119 6.201 78.026 1.00 18.58 248 PRO A CA 1
ATOM 1771 C C . PRO A 1 252 ? 41.672 6.651 78.291 1.00 18.34 248 PRO A C 1
ATOM 1772 O O . PRO A 1 252 ? 40.828 5.830 78.690 1.00 17.49 248 PRO A O 1
ATOM 1776 N N . GLN A 1 253 ? 41.417 7.949 78.113 1.00 18.53 249 GLN A N 1
ATOM 1777 C CA . GLN A 1 253 ? 40.068 8.494 78.174 1.00 19.50 249 GLN A CA 1
ATOM 1778 C C . GLN A 1 253 ? 39.445 8.466 76.776 1.00 19.23 249 GLN A C 1
ATOM 1779 O O . GLN A 1 253 ? 40.144 8.655 75.753 1.00 18.92 249 GLN A O 1
ATOM 1785 N N . PHE A 1 254 ? 38.127 8.245 76.748 1.00 18.54 250 PHE A N 1
ATOM 1786 C CA . PHE A 1 254 ? 37.272 8.321 75.565 1.00 18.71 250 PHE A CA 1
ATOM 1787 C C . PHE A 1 254 ? 37.550 7.257 74.483 1.00 20.21 250 PHE A C 1
ATOM 1788 O O . PHE A 1 254 ? 37.176 7.453 73.324 1.00 21.43 250 PHE A O 1
ATOM 1796 N N . GLU A 1 255 ? 38.195 6.152 74.880 1.00 19.77 251 GLU A N 1
ATOM 1797 C CA . GLU A 1 255 ? 38.500 5.023 74.024 1.00 22.05 251 GLU A CA 1
ATOM 1798 C C . GLU A 1 255 ? 38.045 3.753 74.682 1.00 20.99 251 GLU A C 1
ATOM 1799 O O . GLU A 1 255 ? 38.134 3.649 75.868 1.00 19.78 251 GLU A O 1
ATOM 1805 N N . GLU A 1 256 ? 37.578 2.792 73.906 1.00 20.51 252 GLU A N 1
ATOM 1806 C CA . GLU A 1 256 ? 37.308 1.467 74.416 1.00 22.33 252 GLU A CA 1
ATOM 1807 C C . GLU A 1 256 ? 38.560 0.669 74.392 1.00 24.82 252 GLU A C 1
ATOM 1808 O O . GLU A 1 256 ? 39.374 0.812 73.492 1.00 28.60 252 GLU A O 1
ATOM 1814 N N . GLY A 1 257 ? 38.692 -0.257 75.304 1.00 23.61 253 GLY A N 1
ATOM 1815 C CA . GLY A 1 257 ? 39.749 -1.244 75.163 1.00 24.61 253 GLY A CA 1
ATOM 1816 C C . GLY A 1 257 ? 39.775 -2.162 76.354 1.00 22.14 253 GLY A C 1
ATOM 1817 O O . GLY A 1 257 ? 38.960 -2.045 77.244 1.00 17.73 253 GLY A O 1
ATOM 1818 N N . ASN A 1 258 ? 40.770 -3.031 76.338 1.00 22.64 254 ASN A N 1
ATOM 1819 C CA . ASN A 1 258 ? 40.998 -4.025 77.353 1.00 23.01 254 ASN A CA 1
ATOM 1820 C C . ASN A 1 258 ? 42.451 -3.745 77.763 1.00 24.62 254 ASN A C 1
ATOM 1821 O O . ASN A 1 258 ? 43.300 -3.474 76.868 1.00 27.73 254 ASN A O 1
ATOM 1826 N N . ALA A 1 259 ? 42.747 -3.739 79.035 1.00 21.03 255 ALA A N 1
ATOM 1827 C CA . ALA A 1 259 ? 44.151 -3.642 79.468 1.00 20.63 255 ALA A CA 1
ATOM 1828 C C . ALA A 1 259 ? 44.407 -4.673 80.516 1.00 21.52 255 ALA A C 1
ATOM 1829 O O . ALA A 1 259 ? 43.546 -4.916 81.346 1.00 20.61 255 ALA A O 1
ATOM 1831 N N . ILE A 1 260 ? 45.611 -5.261 80.515 1.00 20.45 256 ILE A N 1
ATOM 1832 C CA . ILE A 1 260 ? 45.980 -6.241 81.550 1.00 22.75 256 ILE A CA 1
ATOM 1833 C C . ILE A 1 260 ? 46.823 -5.543 82.618 1.00 21.98 256 ILE A C 1
ATOM 1834 O O . ILE A 1 260 ? 47.761 -4.788 82.301 1.00 22.31 256 ILE A O 1
ATOM 1839 N N . VAL A 1 261 ? 46.467 -5.778 83.873 1.00 22.13 257 VAL A N 1
ATOM 1840 C CA . VAL A 1 261 ? 47.266 -5.391 85.023 1.00 21.63 257 VAL A CA 1
ATOM 1841 C C . VAL A 1 261 ? 47.582 -6.658 85.845 1.00 22.45 257 VAL A C 1
ATOM 1842 O O . VAL A 1 261 ? 46.802 -7.589 85.888 1.00 22.47 257 VAL A O 1
ATOM 1846 N N . GLU A 1 262 ? 48.712 -6.668 86.499 1.00 23.60 258 GLU A N 1
ATOM 1847 C CA . GLU A 1 262 ? 49.146 -7.833 87.245 1.00 25.01 258 GLU A CA 1
ATOM 1848 C C . GLU A 1 262 ? 49.231 -7.549 88.740 1.00 24.19 258 GLU A C 1
ATOM 1849 O O . GLU A 1 262 ? 49.542 -6.432 89.177 1.00 23.61 258 GLU A O 1
ATOM 1855 N N . PHE A 1 263 ? 48.994 -8.585 89.522 1.00 23.44 259 PHE A N 1
ATOM 1856 C CA . PHE A 1 263 ? 49.157 -8.534 90.951 1.00 23.96 259 PHE A CA 1
ATOM 1857 C C . PHE A 1 263 ? 50.134 -9.650 91.364 1.00 25.44 259 PHE A C 1
ATOM 1858 O O . PHE A 1 263 ? 50.039 -10.762 90.846 1.00 25.29 259 PHE A O 1
ATOM 1866 N N . ASP A 1 264 ? 51.037 -9.335 92.278 1.00 26.16 260 ASP A N 1
ATOM 1867 C CA . ASP A 1 264 ? 51.908 -10.370 92.902 1.00 27.95 260 ASP A CA 1
ATOM 1868 C C . ASP A 1 264 ? 51.381 -10.598 94.304 1.00 27.79 260 ASP A C 1
ATOM 1869 O O . ASP A 1 264 ? 51.577 -9.767 95.181 1.00 26.59 260 ASP A O 1
ATOM 1874 N N . GLY A 1 265 ? 50.665 -11.707 94.510 1.00 29.63 261 GLY A N 1
ATOM 1875 C CA . GLY A 1 265 ? 49.803 -11.830 95.689 1.00 29.25 261 GLY A CA 1
ATOM 1876 C C . GLY A 1 265 ? 48.826 -10.657 95.658 1.00 28.53 261 GLY A C 1
ATOM 1877 O O . GLY A 1 265 ? 48.184 -10.420 94.621 1.00 30.39 261 GLY A O 1
ATOM 1878 N N . ALA A 1 266 ? 48.744 -9.899 96.745 1.00 26.59 262 ALA A N 1
ATOM 1879 C CA . ALA A 1 266 ? 47.845 -8.731 96.810 1.00 26.81 262 ALA A CA 1
ATOM 1880 C C . ALA A 1 266 ? 48.501 -7.395 96.442 1.00 26.42 262 ALA A C 1
ATOM 1881 O O . ALA A 1 266 ? 47.873 -6.353 96.601 1.00 26.71 262 ALA A O 1
ATOM 1883 N N . ARG A 1 267 ? 49.742 -7.436 95.954 1.00 24.66 263 ARG A N 1
ATOM 1884 C CA . ARG A 1 267 ? 50.512 -6.236 95.594 1.00 25.09 263 ARG A CA 1
ATOM 1885 C C . ARG A 1 267 ? 50.264 -5.859 94.127 1.00 24.73 263 ARG A C 1
ATOM 1886 O O . ARG A 1 267 ? 50.524 -6.648 93.248 1.00 24.30 263 ARG A O 1
ATOM 1888 N N . ALA A 1 268 ? 49.727 -4.660 93.883 1.00 25.44 264 ALA A N 1
ATOM 1889 C CA . ALA A 1 268 ? 49.490 -4.155 92.517 1.00 24.68 264 ALA A CA 1
ATOM 1890 C C . ALA A 1 268 ? 50.841 -3.784 91.843 1.00 25.43 264 ALA A C 1
ATOM 1891 O O . ALA A 1 268 ? 51.629 -3.048 92.420 1.00 27.06 264 ALA A O 1
ATOM 1893 N N . LEU A 1 269 ? 51.118 -4.337 90.669 1.00 24.69 265 LEU A N 1
ATOM 1894 C CA . LEU A 1 269 ? 52.363 -4.059 89.943 1.00 24.30 265 LEU A CA 1
ATOM 1895 C C . LEU A 1 269 ? 52.175 -2.969 88.892 1.00 25.11 265 LEU A C 1
ATOM 1896 O O . LEU A 1 269 ? 51.087 -2.848 88.293 1.00 23.54 265 LEU A O 1
ATOM 1901 N N . PRO A 1 270 ? 53.213 -2.151 88.661 1.00 25.88 266 PRO A N 1
ATOM 1902 C CA . PRO A 1 270 ? 53.079 -1.079 87.638 1.00 25.63 266 PRO A CA 1
ATOM 1903 C C . PRO A 1 270 ? 52.754 -1.599 86.247 1.00 25.31 266 PRO A C 1
ATOM 1904 O O . PRO A 1 270 ? 53.259 -2.649 85.829 1.00 25.61 266 PRO A O 1
ATOM 1908 N N . ALA A 1 271 ? 51.926 -0.843 85.518 1.00 23.41 267 ALA A N 1
ATOM 1909 C CA . ALA A 1 271 ? 51.585 -1.158 84.159 1.00 23.33 267 ALA A CA 1
ATOM 1910 C C . ALA A 1 271 ? 51.478 0.181 83.408 1.00 23.07 267 ALA A C 1
ATOM 1911 O O . ALA A 1 271 ? 51.899 1.214 83.947 1.00 23.55 267 ALA A O 1
ATOM 1913 N N . ALA A 1 272 ? 50.917 0.165 82.202 1.00 23.40 268 ALA A N 1
ATOM 1914 C CA . ALA A 1 272 ? 50.839 1.393 81.377 1.00 23.03 268 ALA A CA 1
ATOM 1915 C C . ALA A 1 272 ? 49.970 2.476 82.046 1.00 22.07 268 ALA A C 1
ATOM 1916 O O . ALA A 1 272 ? 48.890 2.168 82.585 1.00 20.75 268 ALA A O 1
ATOM 1918 N N . ILE A 1 273 ? 50.481 3.713 82.027 1.00 20.90 269 ILE A N 1
ATOM 1919 C CA . ILE A 1 273 ? 49.761 4.908 82.449 1.00 20.77 269 ILE A CA 1
ATOM 1920 C C . ILE A 1 273 ? 49.646 5.801 81.202 1.00 20.39 269 ILE A C 1
ATOM 1921 O O . ILE A 1 273 ? 50.657 6.313 80.685 1.00 20.20 269 ILE A O 1
ATOM 1926 N N . ALA A 1 274 ? 48.426 5.988 80.712 1.00 19.25 270 ALA A N 1
ATOM 1927 C CA . ALA A 1 274 ? 48.183 6.755 79.485 1.00 19.23 270 ALA A CA 1
ATOM 1928 C C . ALA A 1 274 ? 48.625 8.202 79.651 1.00 20.04 270 ALA A C 1
ATOM 1929 O O . ALA A 1 274 ? 48.525 8.753 80.721 1.00 21.02 270 ALA A O 1
ATOM 1931 N N . PRO A 1 275 ? 49.117 8.823 78.571 1.00 21.04 271 PRO A N 1
ATOM 1932 C CA . PRO A 1 275 ? 49.491 10.228 78.651 1.00 22.22 271 PRO A CA 1
ATOM 1933 C C . PRO A 1 275 ? 48.298 11.137 78.887 1.00 23.57 271 PRO A C 1
ATOM 1934 O O . PRO A 1 275 ? 47.160 10.803 78.506 1.00 23.04 271 PRO A O 1
ATOM 1938 N N . ALA A 1 276 ? 48.562 12.283 79.508 1.00 24.83 272 ALA A N 1
ATOM 1939 C CA . ALA A 1 276 ? 47.487 13.201 79.865 1.00 23.53 272 ALA A CA 1
ATOM 1940 C C . ALA A 1 276 ? 47.010 13.984 78.660 1.00 21.26 272 ALA A C 1
ATOM 1941 O O . ALA A 1 276 ? 47.675 14.052 77.590 1.00 21.76 272 ALA A O 1
ATOM 1943 N N . LEU A 1 277 ? 45.796 14.516 78.840 1.00 20.72 273 LEU A N 1
ATOM 1944 C CA . LEU A 1 277 ? 45.119 15.381 77.866 1.00 18.37 273 LEU A CA 1
ATOM 1945 C C . LEU A 1 277 ? 44.806 16.679 78.569 1.00 16.46 273 LEU A C 1
ATOM 1946 O O . LEU A 1 277 ? 44.425 16.662 79.747 1.00 16.48 273 LEU A O 1
ATOM 1951 N N . SER A 1 278 ? 44.959 17.797 77.886 1.00 15.70 274 SER A N 1
ATOM 1952 C CA . SER A 1 278 ? 44.517 19.066 78.430 1.00 15.96 274 SER A CA 1
ATOM 1953 C C . SER A 1 278 ? 42.995 19.041 78.647 1.00 16.20 274 SER A C 1
ATOM 1954 O O . SER A 1 278 ? 42.302 18.213 78.085 1.00 14.96 274 SER A O 1
ATOM 1957 N N . VAL A 1 279 ? 42.512 19.986 79.437 1.00 16.38 275 VAL A N 1
ATOM 1958 C CA . VAL A 1 279 ? 41.058 20.119 79.630 1.00 17.06 275 VAL A CA 1
ATOM 1959 C C . VAL A 1 279 ? 40.362 20.334 78.309 1.00 16.53 275 VAL A C 1
ATOM 1960 O O . VAL A 1 279 ? 39.331 19.701 78.064 1.00 15.37 275 VAL A O 1
ATOM 1964 N N . GLU A 1 280 ? 40.891 21.221 77.447 1.00 16.57 276 GLU A N 1
ATOM 1965 C CA . GLU A 1 280 ? 40.281 21.450 76.145 1.00 17.21 276 GLU A CA 1
ATOM 1966 C C . GLU A 1 280 ? 40.263 20.174 75.300 1.00 15.94 276 GLU A C 1
ATOM 1967 O O . GLU A 1 280 ? 39.278 19.878 74.644 1.00 14.50 276 GLU A O 1
ATOM 1973 N N . ALA A 1 281 ? 41.368 19.428 75.315 1.00 14.80 277 ALA A N 1
ATOM 1974 C CA . ALA A 1 281 ? 41.452 18.167 74.558 1.00 14.30 277 ALA A CA 1
ATOM 1975 C C . ALA A 1 281 ? 40.424 17.137 75.025 1.00 13.59 277 ALA A C 1
ATOM 1976 O O . ALA A 1 281 ? 39.856 16.415 74.219 1.00 14.72 277 ALA A O 1
ATOM 1978 N N . GLN A 1 282 ? 40.188 17.079 76.326 1.00 13.76 278 GLN A N 1
ATOM 1979 C CA . GLN A 1 282 ? 39.209 16.197 76.926 1.00 14.02 278 GLN A CA 1
ATOM 1980 C C . GLN A 1 282 ? 37.809 16.582 76.520 1.00 13.15 278 GLN A C 1
ATOM 1981 O O . GLN A 1 282 ? 37.037 15.745 76.137 1.00 12.62 278 GLN A O 1
ATOM 1987 N N . VAL A 1 283 ? 37.491 17.863 76.670 1.00 12.75 279 VAL A N 1
ATOM 1988 C CA . VAL A 1 283 ? 36.158 18.355 76.331 1.00 12.53 279 VAL A CA 1
ATOM 1989 C C . VAL A 1 283 ? 35.896 18.091 74.834 1.00 12.49 279 VAL A C 1
ATOM 1990 O O . VAL A 1 283 ? 34.805 17.671 74.440 1.00 12.62 279 VAL A O 1
ATOM 1994 N N . TYR A 1 284 ? 36.871 18.405 73.996 1.00 13.21 280 TYR A N 1
ATOM 1995 C CA . TYR A 1 284 ? 36.732 18.166 72.557 1.00 13.45 280 TYR A CA 1
ATOM 1996 C C . TYR A 1 284 ? 36.439 16.694 72.265 1.00 13.25 280 TYR A C 1
ATOM 1997 O O . TYR A 1 284 ? 35.513 16.393 71.486 1.00 12.93 280 TYR A O 1
ATOM 2006 N N . ARG A 1 285 ? 37.197 15.772 72.849 1.00 13.85 281 ARG A N 1
ATOM 2007 C CA . ARG A 1 285 ? 36.946 14.347 72.639 1.00 14.47 281 ARG A CA 1
ATOM 2008 C C . ARG A 1 285 ? 35.580 13.892 73.175 1.00 13.54 281 ARG A C 1
ATOM 2009 O O . ARG A 1 285 ? 34.953 12.999 72.577 1.00 13.28 281 ARG A O 1
ATOM 2017 N N . ALA A 1 286 ? 35.136 14.468 74.290 1.00 12.98 282 ALA A N 1
ATOM 2018 C CA . ALA A 1 286 ? 33.779 14.210 74.826 1.00 12.60 282 ALA A CA 1
ATOM 2019 C C . ALA A 1 286 ? 32.706 14.593 73.826 1.00 12.52 282 ALA A C 1
ATOM 2020 O O . ALA A 1 286 ? 31.760 13.837 73.626 1.00 12.40 282 ALA A O 1
ATOM 2022 N N . LEU A 1 287 ? 32.861 15.766 73.189 1.00 12.49 283 LEU A N 1
ATOM 2023 C CA . LEU A 1 287 ? 31.885 16.220 72.140 1.00 12.44 283 LEU A CA 1
ATOM 2024 C C . LEU A 1 287 ? 31.889 15.278 70.935 1.00 12.41 283 LEU A C 1
ATOM 2025 O O . LEU A 1 287 ? 30.810 14.841 70.442 1.00 12.16 283 LEU A O 1
ATOM 2030 N N . VAL A 1 288 ? 33.088 14.886 70.502 1.00 11.92 284 VAL A N 1
ATOM 2031 C CA . VAL A 1 288 ? 33.221 13.943 69.393 1.00 12.44 284 VAL A CA 1
ATOM 2032 C C . VAL A 1 288 ? 32.569 12.604 69.714 1.00 12.17 284 VAL A C 1
ATOM 2033 O O . VAL A 1 288 ? 31.769 12.067 68.908 1.00 12.71 284 VAL A O 1
ATOM 2037 N N . LEU A 1 289 ? 32.884 12.047 70.877 1.00 11.87 285 LEU A N 1
ATOM 2038 C CA . LEU A 1 289 ? 32.320 10.736 71.252 1.00 12.30 285 LEU A CA 1
ATOM 2039 C C . LEU A 1 289 ? 30.786 10.801 71.442 1.00 12.32 285 LEU A C 1
ATOM 2040 O O . LEU A 1 289 ? 30.073 9.909 71.051 1.00 12.20 285 LEU A O 1
ATOM 2045 N N . GLY A 1 290 ? 30.299 11.887 72.052 1.00 12.49 286 GLY A N 1
ATOM 2046 C CA . GLY A 1 290 ? 28.889 12.079 72.208 1.00 12.70 286 GLY A CA 1
ATOM 2047 C C . GLY A 1 290 ? 28.141 12.144 70.878 1.00 12.81 286 GLY A C 1
ATOM 2048 O O . GLY A 1 290 ? 27.062 11.507 70.709 1.00 12.79 286 GLY A O 1
ATOM 2049 N N . VAL A 1 291 ? 28.669 12.899 69.924 1.00 12.33 287 VAL A N 1
ATOM 2050 C CA . VAL A 1 291 ? 28.044 12.946 68.595 1.00 12.80 287 VAL A CA 1
ATOM 2051 C C . VAL A 1 291 ? 28.122 11.563 67.899 1.00 12.85 287 VAL A C 1
ATOM 2052 O O . VAL A 1 291 ? 27.128 11.053 67.374 1.00 13.10 287 VAL A O 1
ATOM 2056 N N . ARG A 1 292 ? 29.274 10.922 67.957 1.00 13.15 288 ARG A N 1
ATOM 2057 C CA . ARG A 1 292 ? 29.465 9.647 67.279 1.00 13.87 288 ARG A CA 1
ATOM 2058 C C . ARG A 1 292 ? 28.481 8.624 67.801 1.00 14.03 288 ARG A C 1
ATOM 2059 O O . ARG A 1 292 ? 27.870 7.836 67.021 1.00 13.89 288 ARG A O 1
ATOM 2067 N N . ASP A 1 293 ? 28.306 8.626 69.120 1.00 13.57 289 ASP A N 1
ATOM 2068 C CA . ASP A 1 293 ? 27.457 7.627 69.740 1.00 13.97 289 ASP A CA 1
ATOM 2069 C C . ASP A 1 293 ? 25.967 7.972 69.640 1.00 13.54 289 ASP A C 1
ATOM 2070 O O . ASP A 1 293 ? 25.141 7.067 69.529 1.00 13.74 289 ASP A O 1
ATOM 2075 N N . TYR A 1 294 ? 25.603 9.251 69.678 1.00 13.29 290 TYR A N 1
ATOM 2076 C CA . TYR A 1 294 ? 24.168 9.581 69.530 1.00 13.90 290 TYR A CA 1
ATOM 2077 C C . TYR A 1 294 ? 23.709 9.181 68.120 1.00 14.13 290 TYR A C 1
ATOM 2078 O O . TYR A 1 294 ? 22.621 8.618 67.946 1.00 14.35 290 TYR A O 1
ATOM 2087 N N . ILE A 1 295 ? 24.522 9.480 67.126 1.00 14.12 291 ILE A N 1
ATOM 2088 C CA . ILE A 1 295 ? 24.200 9.103 65.732 1.00 15.74 291 ILE A CA 1
ATOM 2089 C C . ILE A 1 295 ? 24.242 7.585 65.575 1.00 15.79 291 ILE A C 1
ATOM 2090 O O . ILE A 1 295 ? 23.315 6.980 65.078 1.00 15.99 291 ILE A O 1
ATOM 2095 N N . GLY A 1 296 ? 25.309 6.968 66.017 1.00 16.04 292 GLY A N 1
ATOM 2096 C CA . GLY A 1 296 ? 25.478 5.532 65.821 1.00 16.77 292 GLY A CA 1
ATOM 2097 C C . GLY A 1 296 ? 24.499 4.664 66.602 1.00 17.05 292 GLY A C 1
ATOM 2098 O O . GLY A 1 296 ? 23.901 3.715 66.070 1.00 17.52 292 GLY A O 1
ATOM 2099 N N . LYS A 1 297 ? 24.354 4.942 67.888 1.00 16.45 293 LYS A N 1
ATOM 2100 C CA . LYS A 1 297 ? 23.514 4.072 68.712 1.00 16.03 293 LYS A CA 1
ATOM 2101 C C . LYS A 1 297 ? 22.054 4.184 68.366 1.00 16.77 293 LYS A C 1
ATOM 2102 O O . LYS A 1 297 ? 21.299 3.226 68.588 1.00 17.42 293 LYS A O 1
ATOM 2108 N N . ASN A 1 298 ? 21.644 5.319 67.792 1.00 17.25 294 ASN A N 1
ATOM 2109 C CA . ASN A 1 298 ? 20.251 5.538 67.398 1.00 17.74 294 ASN A CA 1
ATOM 2110 C C . ASN A 1 298 ? 19.987 5.184 65.915 1.00 20.12 294 ASN A C 1
ATOM 2111 O O . ASN A 1 298 ? 18.848 5.306 65.434 1.00 21.74 294 ASN A O 1
ATOM 2116 N N . GLY A 1 299 ? 21.014 4.738 65.212 1.00 18.95 295 GLY A N 1
ATOM 2117 C CA . GLY A 1 299 ? 20.835 4.344 63.816 1.00 20.91 295 GLY A CA 1
ATOM 2118 C C . GLY A 1 299 ? 20.568 5.468 62.834 1.00 20.05 295 GLY A C 1
ATOM 2119 O O . GLY A 1 299 ? 19.854 5.258 61.835 1.00 20.90 295 GLY A O 1
ATOM 2120 N N . PHE A 1 300 ? 21.102 6.662 63.082 1.00 18.36 296 PHE A N 1
ATOM 2121 C CA . PHE A 1 300 ? 21.000 7.733 62.095 1.00 18.86 296 PHE A CA 1
ATOM 2122 C C . PHE A 1 300 ? 22.082 7.570 61.061 1.00 19.82 296 PHE A C 1
ATOM 2123 O O . PHE A 1 300 ? 23.199 7.119 61.388 1.00 18.61 296 PHE A O 1
ATOM 2131 N N . PRO A 1 301 ? 21.777 7.906 59.777 1.00 19.85 297 PRO A N 1
ATOM 2132 C CA . PRO A 1 301 ? 22.744 7.730 58.709 1.00 21.17 297 PRO A CA 1
ATOM 2133 C C . PRO A 1 301 ? 23.789 8.864 58.586 1.00 21.49 297 PRO A C 1
ATOM 2134 O O . PRO A 1 301 ? 24.769 8.721 57.861 1.00 22.88 297 PRO A O 1
ATOM 2138 N N . GLY A 1 302 ? 23.572 9.976 59.272 1.00 19.53 298 GLY A N 1
ATOM 2139 C CA . GLY A 1 302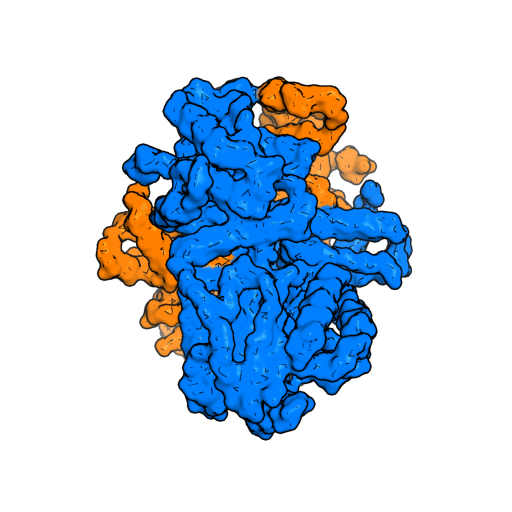 ? 24.418 11.179 59.084 1.00 19.00 298 GLY A CA 1
ATOM 2140 C C . GLY A 1 302 ? 23.880 12.372 59.832 1.00 18.40 298 GLY A C 1
ATOM 2141 O O . GLY A 1 302 ? 22.920 12.229 60.629 1.00 17.73 298 GLY A O 1
ATOM 2142 N N . ALA A 1 303 ? 24.454 13.546 59.559 1.00 17.94 299 ALA A N 1
ATOM 2143 C CA . ALA A 1 303 ? 24.133 14.779 60.292 1.00 17.08 299 ALA A CA 1
ATOM 2144 C C . ALA A 1 303 ? 23.998 15.920 59.314 1.00 17.30 299 ALA A C 1
ATOM 2145 O O . ALA A 1 303 ? 24.666 15.922 58.251 1.00 18.20 299 ALA A O 1
ATOM 2147 N N . ILE A 1 304 ? 23.159 16.884 59.684 1.00 16.85 300 ILE A N 1
ATOM 2148 C CA . ILE A 1 304 ? 22.972 18.112 58.950 1.00 17.31 300 ILE A CA 1
ATOM 2149 C C . ILE A 1 304 ? 23.307 19.238 59.891 1.00 17.91 300 ILE A C 1
ATOM 2150 O O . ILE A 1 304 ? 22.886 19.206 61.072 1.00 17.07 300 ILE A O 1
ATOM 2155 N N . ILE A 1 305 ? 24.084 20.225 59.422 1.00 17.97 301 ILE A N 1
ATOM 2156 C CA . ILE A 1 305 ? 24.405 21.397 60.233 1.00 18.44 301 ILE A CA 1
ATOM 2157 C C . ILE A 1 305 ? 24.081 22.697 59.500 1.00 19.24 301 ILE A C 1
ATOM 2158 O O . ILE A 1 305 ? 24.541 22.894 58.385 1.00 19.05 301 ILE A O 1
ATOM 2163 N N . GLY A 1 306 ? 23.329 23.575 60.152 1.00 18.93 302 GLY A N 1
ATOM 2164 C CA . GLY A 1 306 ? 23.120 24.946 59.659 1.00 20.18 302 GLY A CA 1
ATOM 2165 C C . GLY A 1 306 ? 24.362 25.785 59.918 1.00 21.39 302 GLY A C 1
ATOM 2166 O O . GLY A 1 306 ? 24.782 25.947 61.069 1.00 21.19 302 GLY A O 1
ATOM 2167 N N . LEU A 1 307 ? 24.967 26.303 58.851 1.00 21.19 303 LEU A N 1
ATOM 2168 C CA . LEU A 1 307 ? 26.199 27.080 58.960 1.00 24.29 303 LEU A CA 1
ATOM 2169 C C . LEU A 1 307 ? 25.901 28.548 58.789 1.00 27.54 303 LEU A C 1
ATOM 2170 O O . LEU A 1 307 ? 25.294 28.960 57.781 1.00 30.41 303 LEU A O 1
ATOM 2175 N N . SER A 1 308 ? 26.313 29.347 59.757 1.00 26.59 304 SER A N 1
ATOM 2176 C CA . SER A 1 308 ? 26.027 30.790 59.721 1.00 27.40 304 SER A CA 1
ATOM 2177 C C . SER A 1 308 ? 27.209 31.621 59.255 1.00 28.73 304 SER A C 1
ATOM 2178 O O . SER A 1 308 ? 27.054 32.821 58.997 1.00 29.83 304 SER A O 1
ATOM 2181 N N . GLY A 1 309 ? 28.394 31.009 59.234 1.00 27.58 305 GLY A N 1
ATOM 2182 C CA . GLY A 1 309 ? 29.645 31.735 59.108 1.00 28.44 305 GLY A CA 1
ATOM 2183 C C . GLY A 1 309 ? 30.259 32.171 60.434 1.00 28.25 305 GLY A C 1
ATOM 2184 O O . GLY A 1 309 ? 31.324 32.725 60.442 1.00 28.07 305 GLY A O 1
ATOM 2185 N N . GLY A 1 310 ? 29.581 31.903 61.546 1.00 26.43 306 GLY A N 1
ATOM 2186 C CA . GLY A 1 310 ? 30.114 32.191 62.885 1.00 25.77 306 GLY A CA 1
ATOM 2187 C C . GLY A 1 310 ? 30.872 31.048 63.537 1.00 24.64 306 GLY A C 1
ATOM 2188 O O . GLY A 1 310 ? 30.875 29.935 63.042 1.00 22.15 306 GLY A O 1
ATOM 2189 N N . VAL A 1 311 ? 31.485 31.338 64.675 1.00 22.72 307 VAL A N 1
ATOM 2190 C CA . VAL A 1 311 ? 32.338 30.372 65.368 1.00 22.47 307 VAL A CA 1
ATOM 2191 C C . VAL A 1 311 ? 31.574 29.130 65.903 1.00 21.29 307 VAL A C 1
ATOM 2192 O O . VAL A 1 311 ? 32.107 27.984 65.869 1.00 20.47 307 VAL A O 1
ATOM 2196 N N . ASP A 1 312 ? 30.356 29.323 66.413 1.00 19.50 308 ASP A N 1
ATOM 2197 C CA . ASP A 1 312 ? 29.657 28.183 67.069 1.00 19.88 308 ASP A CA 1
ATOM 2198 C C . ASP A 1 312 ? 29.347 27.080 66.054 1.00 18.61 308 ASP A C 1
ATOM 2199 O O . ASP A 1 312 ? 29.607 25.911 66.320 1.00 16.25 308 ASP A O 1
ATOM 2204 N N . SER A 1 313 ? 28.751 27.424 64.892 1.00 17.86 309 SER A N 1
ATOM 2205 C CA . SER A 1 313 ? 28.409 26.373 63.944 1.00 17.95 309 SER A CA 1
ATOM 2206 C C . SER A 1 313 ? 29.697 25.794 63.305 1.00 17.74 309 SER A C 1
ATOM 2207 O O . SER A 1 313 ? 29.734 24.616 62.906 1.00 17.96 309 SER A O 1
ATOM 2210 N N . ALA A 1 314 ? 30.754 26.590 63.252 1.00 17.77 310 ALA A N 1
ATOM 2211 C CA . ALA A 1 314 ? 32.062 26.101 62.790 1.00 17.38 310 ALA A CA 1
ATOM 2212 C C . ALA A 1 314 ? 32.584 24.995 63.724 1.00 17.06 310 ALA A C 1
ATOM 2213 O O . ALA A 1 314 ? 33.038 23.943 63.257 1.00 17.55 310 ALA A O 1
ATOM 2215 N N . LEU A 1 315 ? 32.511 25.238 65.022 1.00 16.25 311 LEU A N 1
ATOM 2216 C CA . LEU A 1 315 ? 32.892 24.234 66.013 1.00 16.08 311 LEU A CA 1
ATOM 2217 C C . LEU A 1 315 ? 32.063 22.987 65.872 1.00 15.47 311 LEU A C 1
ATOM 2218 O O . LEU A 1 315 ? 32.609 21.877 65.881 1.00 15.74 311 LEU A O 1
ATOM 2223 N N . VAL A 1 316 ? 30.736 23.133 65.768 1.00 15.25 312 VAL A N 1
ATOM 2224 C CA . VAL A 1 316 ? 29.890 21.952 65.668 1.00 14.59 312 VAL A CA 1
ATOM 2225 C C . VAL A 1 316 ? 30.210 21.168 64.366 1.00 15.17 312 VAL A C 1
ATOM 2226 O O . VAL A 1 316 ? 30.215 19.944 64.356 1.00 14.07 312 VAL A O 1
ATOM 2230 N N . LEU A 1 317 ? 30.473 21.892 63.265 1.00 15.33 313 LEU A N 1
ATOM 2231 C CA . LEU A 1 317 ? 30.899 21.225 62.007 1.00 16.76 313 LEU A CA 1
ATOM 2232 C C . LEU A 1 317 ? 32.170 20.393 62.190 1.00 15.75 313 LEU A C 1
ATOM 2233 O O . LEU A 1 317 ? 32.240 19.228 61.753 1.00 16.23 313 LEU A O 1
ATOM 2238 N N . ALA A 1 318 ? 33.151 20.972 62.845 1.00 15.50 314 ALA A N 1
ATOM 2239 C CA . ALA A 1 318 ? 34.408 20.301 63.101 1.00 15.47 314 ALA A CA 1
ATOM 2240 C C . ALA A 1 318 ? 34.224 19.011 63.941 1.00 15.35 314 ALA A C 1
ATOM 2241 O O . ALA A 1 318 ? 34.764 17.951 63.596 1.00 16.38 314 ALA A O 1
ATOM 2243 N N . VAL A 1 319 ? 33.470 19.119 65.020 1.00 15.05 315 VAL A N 1
ATOM 2244 C CA . VAL A 1 319 ? 33.151 17.967 65.867 1.00 15.06 315 VAL A CA 1
ATOM 2245 C C . VAL A 1 319 ? 32.427 16.875 65.057 1.00 14.87 315 VAL A C 1
ATOM 2246 O O . VAL A 1 319 ? 32.753 15.683 65.163 1.00 15.21 315 VAL A O 1
ATOM 2250 N N . ALA A 1 320 ? 31.433 17.280 64.242 1.00 15.11 316 ALA A N 1
ATOM 2251 C CA . ALA A 1 320 ? 30.661 16.330 63.487 1.00 14.79 316 ALA A CA 1
ATOM 2252 C C . ALA A 1 320 ? 31.520 15.573 62.481 1.00 15.59 316 ALA A C 1
ATOM 2253 O O . ALA A 1 320 ? 31.395 14.345 62.342 1.00 15.16 316 ALA A O 1
ATOM 2255 N N . VAL A 1 321 ? 32.397 16.288 61.786 1.00 15.70 317 VAL A N 1
ATOM 2256 C CA . VAL A 1 321 ? 33.297 15.624 60.809 1.00 16.79 317 VAL A CA 1
ATOM 2257 C C . VAL A 1 321 ? 34.275 14.668 61.522 1.00 16.86 317 VAL A C 1
ATOM 2258 O O . VAL A 1 321 ? 34.497 13.536 61.058 1.00 16.40 317 VAL A O 1
ATOM 2262 N N . ASP A 1 322 ? 34.804 15.082 62.658 1.00 16.08 318 ASP A N 1
ATOM 2263 C CA . ASP A 1 322 ? 35.715 14.210 63.418 1.00 16.64 318 ASP A CA 1
ATOM 2264 C C . ASP A 1 322 ? 34.951 12.986 63.925 1.00 16.49 318 ASP A C 1
ATOM 2265 O O . ASP A 1 322 ? 35.497 11.868 63.957 1.00 17.07 318 ASP A O 1
ATOM 2270 N N . ALA A 1 323 ? 33.695 13.173 64.296 1.00 15.04 319 ALA A N 1
ATOM 2271 C CA . ALA A 1 323 ? 32.879 12.076 64.864 1.00 15.28 319 ALA A CA 1
ATOM 2272 C C . ALA A 1 323 ? 32.465 11.091 63.795 1.00 16.16 319 ALA A C 1
ATOM 2273 O O . ALA A 1 323 ? 32.510 9.887 64.005 1.00 17.21 319 ALA A O 1
ATOM 2275 N N . LEU A 1 324 ? 32.009 11.600 62.647 1.00 16.45 320 LEU A N 1
ATOM 2276 C CA . LEU A 1 324 ? 31.281 10.778 61.665 1.00 17.73 320 LEU A CA 1
ATOM 2277 C C . LEU A 1 324 ? 32.003 10.543 60.332 1.00 18.68 320 LEU A C 1
ATOM 2278 O O . LEU A 1 324 ? 31.649 9.612 59.567 1.00 18.09 320 LEU A O 1
ATOM 2283 N N . GLY A 1 325 ? 32.995 11.389 60.054 1.00 18.45 321 GLY A N 1
ATOM 2284 C CA . GLY A 1 325 ? 33.570 11.504 58.691 1.00 20.03 321 GLY A CA 1
ATOM 2285 C C . GLY A 1 325 ? 32.819 12.470 57.785 1.00 20.72 321 GLY A C 1
ATOM 2286 O O . GLY A 1 325 ? 31.567 12.579 57.825 1.00 19.88 321 GLY A O 1
ATOM 2287 N N . ALA A 1 326 ? 33.574 13.169 56.941 1.00 21.44 322 ALA A N 1
ATOM 2288 C CA . ALA A 1 326 ? 32.998 14.219 56.083 1.00 21.95 322 ALA A CA 1
ATOM 2289 C C . ALA A 1 326 ? 31.838 13.709 55.216 1.00 23.08 322 ALA A C 1
ATOM 2290 O O . ALA A 1 326 ? 30.910 14.443 54.916 1.00 21.92 322 ALA A O 1
ATOM 2292 N N . GLU A 1 327 ? 31.878 12.421 54.852 1.00 23.52 323 GLU A N 1
ATOM 2293 C CA . GLU A 1 327 ? 30.897 11.859 53.936 1.00 26.14 323 GLU A CA 1
ATOM 2294 C C . GLU A 1 327 ? 29.499 11.703 54.564 1.00 24.43 323 GLU A C 1
ATOM 2295 O O . GLU A 1 327 ? 28.507 11.591 53.867 1.00 24.71 323 GLU A O 1
ATOM 2301 N N . ARG A 1 328 ? 29.429 11.736 55.888 1.00 21.81 324 ARG A N 1
ATOM 2302 C CA . ARG A 1 328 ? 28.167 11.616 56.595 1.00 21.11 324 ARG A CA 1
ATOM 2303 C C . ARG A 1 328 ? 27.652 12.951 57.165 1.00 20.92 324 ARG A C 1
ATOM 2304 O O . ARG A 1 328 ? 26.744 12.955 57.986 1.00 20.15 324 ARG A O 1
ATOM 2306 N N . VAL A 1 329 ? 28.240 14.074 56.733 1.00 19.31 325 VAL A N 1
ATOM 2307 C CA . VAL A 1 329 ? 27.861 15.381 57.223 1.00 18.91 325 VAL A CA 1
ATOM 2308 C C . VAL A 1 329 ? 27.548 16.273 56.034 1.00 19.13 325 VAL A C 1
ATOM 2309 O O . VAL A 1 329 ? 28.274 16.258 55.016 1.00 19.27 325 VAL A O 1
ATOM 2313 N N . ARG A 1 330 ? 26.484 17.044 56.149 1.00 19.17 326 ARG A N 1
ATOM 2314 C CA . ARG A 1 330 ? 26.241 18.084 55.158 1.00 20.02 326 ARG A CA 1
ATOM 2315 C C . ARG A 1 330 ? 26.000 19.419 55.850 1.00 19.06 326 ARG A C 1
ATOM 2316 O O . ARG A 1 330 ? 25.457 19.494 56.959 1.00 18.78 326 ARG A O 1
ATOM 2324 N N . ALA A 1 331 ? 26.445 20.483 55.193 1.00 17.97 327 ALA A N 1
ATOM 2325 C CA . ALA A 1 331 ? 26.326 21.838 55.697 1.00 17.86 327 ALA A CA 1
ATOM 2326 C C . ALA A 1 331 ? 25.320 22.617 54.822 1.00 18.79 327 ALA A C 1
ATOM 2327 O O . ALA A 1 331 ? 25.376 22.519 53.617 1.00 20.01 327 ALA A O 1
ATOM 2329 N N . VAL A 1 332 ? 24.435 23.392 55.458 1.00 18.74 328 VAL A N 1
ATOM 2330 C CA . VAL A 1 332 ? 23.432 24.187 54.760 1.00 18.94 328 VAL A CA 1
ATOM 2331 C C . VAL A 1 332 ? 23.480 25.621 55.277 1.00 19.94 328 VAL A C 1
ATOM 2332 O O . VAL A 1 332 ? 23.365 25.868 56.489 1.00 19.94 328 VAL A O 1
ATOM 2336 N N . MET A 1 333 ? 23.663 26.559 54.363 1.00 20.00 329 MET A N 1
ATOM 2337 C CA . MET A 1 333 ? 23.624 27.983 54.662 1.00 21.28 329 MET A CA 1
ATOM 2338 C C . MET A 1 333 ? 22.273 28.474 54.114 1.00 20.70 329 MET A C 1
ATOM 2339 O O . MET A 1 333 ? 21.877 28.081 53.009 1.00 19.91 329 MET A O 1
ATOM 2344 N N . MET A 1 334 ? 21.583 29.306 54.889 1.00 20.14 330 MET A N 1
ATOM 2345 C CA . MET A 1 334 ? 20.220 29.723 54.536 1.00 19.89 330 MET A CA 1
ATOM 2346 C C . MET A 1 334 ? 20.146 31.221 54.626 1.00 20.85 330 MET A C 1
ATOM 2347 O O . MET A 1 334 ? 19.611 31.772 55.580 1.00 22.14 330 MET A O 1
ATOM 2352 N N . PRO A 1 335 ? 20.733 31.910 53.633 1.00 22.43 331 PRO A N 1
ATOM 2353 C CA . PRO A 1 335 ? 20.755 33.374 53.689 1.00 23.83 331 PRO A CA 1
ATOM 2354 C C . PRO A 1 335 ? 19.383 34.011 53.509 1.00 24.19 331 PRO A C 1
ATOM 2355 O O . PRO A 1 335 ? 18.569 33.521 52.737 1.00 24.91 331 PRO A O 1
ATOM 2359 N N . SER A 1 336 ? 19.173 35.087 54.237 1.00 25.00 332 SER A N 1
ATOM 2360 C CA . SER A 1 336 ? 18.068 35.960 54.039 1.00 26.81 332 SER A CA 1
ATOM 2361 C C . SER A 1 336 ? 18.496 36.941 52.927 1.00 27.75 332 SER A C 1
ATOM 2362 O O . SER A 1 336 ? 19.628 36.879 52.415 1.00 27.70 332 SER A O 1
ATOM 2365 N N . ARG A 1 337 ? 17.609 37.852 52.573 1.00 28.09 333 ARG A N 1
ATOM 2366 C CA . ARG A 1 337 ? 17.881 38.748 51.473 1.00 30.28 333 ARG A CA 1
ATOM 2367 C C . ARG A 1 337 ? 19.166 39.554 51.716 1.00 30.69 333 ARG A C 1
ATOM 2368 O O . ARG A 1 337 ? 19.942 39.791 50.761 1.00 30.72 333 ARG A O 1
ATOM 2376 N N . TYR A 1 338 ? 19.431 39.881 52.990 1.00 31.91 334 TYR A N 1
ATOM 2377 C CA . TYR A 1 338 ? 20.550 40.759 53.384 1.00 34.91 334 TYR A CA 1
ATOM 2378 C C . TYR A 1 338 ? 21.655 40.125 54.233 1.00 36.50 334 TYR A C 1
ATOM 2379 O O . TYR A 1 338 ? 22.436 40.833 54.887 1.00 37.36 334 TYR A O 1
ATOM 2388 N N . THR A 1 339 ? 21.730 38.797 54.242 1.00 34.87 335 THR A N 1
ATOM 2389 C CA . THR A 1 339 ? 22.884 38.138 54.850 1.00 35.12 335 THR A CA 1
ATOM 2390 C C . THR A 1 339 ? 24.134 38.662 54.202 1.00 34.98 335 THR A C 1
ATOM 2391 O O . THR A 1 339 ? 24.235 38.705 52.967 1.00 36.03 335 THR A O 1
ATOM 2395 N N . ALA A 1 340 ? 25.104 39.058 55.031 1.00 34.49 336 ALA A N 1
ATOM 2396 C CA . ALA A 1 340 ? 26.363 39.605 54.518 1.00 33.40 336 ALA A CA 1
ATOM 2397 C C . ALA A 1 340 ? 27.115 38.586 53.656 1.00 32.43 336 ALA A C 1
ATOM 2398 O O . ALA A 1 340 ? 27.168 37.371 53.978 1.00 32.61 336 ALA A O 1
ATOM 2400 N N . GLY A 1 341 ? 27.696 39.065 52.564 1.00 31.89 337 GLY A N 1
ATOM 2401 C CA . GLY A 1 341 ? 28.508 38.223 51.668 1.00 31.80 337 GLY A CA 1
ATOM 2402 C C . GLY A 1 341 ? 29.709 37.543 52.353 1.00 33.15 337 GLY A C 1
ATOM 2403 O O . GLY A 1 341 ? 30.114 36.443 51.963 1.00 33.52 337 GLY A O 1
ATOM 2404 N N . ILE A 1 342 ? 30.288 38.202 53.356 1.00 32.37 338 ILE A N 1
ATOM 2405 C CA . ILE A 1 342 ? 31.402 37.621 54.115 1.00 31.60 338 ILE A CA 1
ATOM 2406 C C . ILE A 1 342 ? 30.939 36.324 54.804 1.00 30.85 338 ILE A C 1
ATOM 2407 O O . ILE A 1 342 ? 31.702 35.341 54.921 1.00 29.71 338 ILE A O 1
ATOM 2409 N N . SER A 1 343 ? 29.690 36.307 55.232 1.00 28.27 339 SER A N 1
ATOM 2410 C CA . SER A 1 343 ? 29.148 35.109 55.945 1.00 28.70 339 SER A CA 1
ATOM 2411 C C . SER A 1 343 ? 29.025 33.895 55.041 1.00 27.83 339 SER A C 1
ATOM 2412 O O . SER A 1 343 ? 29.407 32.771 55.408 1.00 25.92 339 SER A O 1
ATOM 2415 N N . THR A 1 344 ? 28.486 34.103 53.845 1.00 27.89 340 THR A N 1
ATOM 2416 C CA . THR A 1 344 ? 28.302 32.992 52.921 1.00 27.82 340 THR A CA 1
ATOM 2417 C C . THR A 1 344 ? 29.630 32.520 52.344 1.00 27.43 340 THR A C 1
ATOM 2418 O O . THR A 1 344 ? 29.820 31.321 52.126 1.00 26.33 340 THR A O 1
ATOM 2422 N N . THR A 1 345 ? 30.575 33.438 52.095 1.00 26.95 341 THR A N 1
ATOM 2423 C CA . THR A 1 345 ? 31.914 33.040 51.694 1.00 27.76 341 THR A CA 1
ATOM 2424 C C . THR A 1 345 ? 32.592 32.216 52.792 1.00 26.85 341 THR A C 1
ATOM 2425 O O . THR A 1 345 ? 33.154 31.146 52.521 1.00 25.67 341 THR A O 1
ATOM 2429 N N . ASP A 1 346 ? 32.511 32.701 54.025 1.00 27.17 342 ASP A N 1
ATOM 2430 C CA . ASP A 1 346 ? 33.160 31.994 55.173 1.00 27.08 342 ASP A CA 1
ATOM 2431 C C . ASP A 1 346 ? 32.539 30.619 55.398 1.00 25.83 342 ASP A C 1
ATOM 2432 O O . ASP A 1 346 ? 33.262 29.650 55.680 1.00 24.38 342 ASP A O 1
ATOM 2437 N N . ALA A 1 347 ? 31.213 30.540 55.272 1.00 24.18 343 ALA A N 1
ATOM 2438 C CA . ALA A 1 347 ? 30.503 29.273 55.426 1.00 23.81 343 ALA A CA 1
ATOM 2439 C C . ALA A 1 347 ? 30.928 28.276 54.343 1.00 23.48 343 ALA A C 1
ATOM 2440 O O . ALA A 1 347 ? 31.240 27.140 54.626 1.00 23.09 343 ALA A O 1
ATOM 2442 N N . ALA A 1 348 ? 30.942 28.713 53.082 1.00 23.83 344 ALA A N 1
ATOM 2443 C CA . ALA A 1 348 ? 31.326 27.843 51.989 1.00 24.08 344 ALA A CA 1
ATOM 2444 C C . ALA A 1 348 ? 32.781 27.410 52.151 1.00 24.57 344 ALA A C 1
ATOM 2445 O O . ALA A 1 348 ? 33.139 26.247 51.885 1.00 23.62 344 ALA A O 1
ATOM 2447 N N . ASP A 1 349 ? 33.628 28.340 52.583 1.00 25.91 345 ASP A N 1
ATOM 2448 C CA . ASP A 1 349 ? 35.059 28.039 52.716 1.00 28.38 345 ASP A CA 1
ATOM 2449 C C . ASP A 1 349 ? 35.278 26.953 53.814 1.00 28.47 345 ASP A C 1
ATOM 2450 O O . ASP A 1 349 ? 36.094 26.028 53.646 1.00 29.05 345 ASP A O 1
ATOM 2455 N N . MET A 1 350 ? 34.575 27.111 54.919 1.00 29.27 346 MET A N 1
ATOM 2456 C CA . MET A 1 350 ? 34.655 26.148 56.064 1.00 30.12 346 MET A CA 1
ATOM 2457 C C . MET A 1 350 ? 34.259 24.758 55.608 1.00 28.13 346 MET A C 1
ATOM 2458 O O . MET A 1 350 ? 34.967 23.772 55.874 1.00 26.54 346 MET A O 1
ATOM 2463 N N . ALA A 1 351 ? 33.125 24.662 54.896 1.00 25.13 347 ALA A N 1
ATOM 2464 C CA . ALA A 1 351 ? 32.672 23.369 54.378 1.00 25.43 347 ALA A CA 1
ATOM 2465 C C . ALA A 1 351 ? 33.681 22.725 53.425 1.00 26.28 347 ALA A C 1
ATOM 2466 O O . ALA A 1 351 ? 33.894 21.522 53.501 1.00 25.63 347 ALA A O 1
ATOM 2468 N N . ARG A 1 352 ? 34.299 23.530 52.529 1.00 27.03 348 ARG A N 1
ATOM 2469 C CA . ARG A 1 352 ? 35.362 23.030 51.618 1.00 28.82 348 ARG A CA 1
ATOM 2470 C C . ARG A 1 352 ? 36.571 22.495 52.374 1.00 30.21 348 ARG A C 1
ATOM 2471 O O . ARG A 1 352 ? 37.056 21.404 52.066 1.00 31.97 348 ARG A O 1
ATOM 2473 N N . ARG A 1 353 ? 37.016 23.232 53.388 1.00 31.28 349 ARG A N 1
ATOM 2474 C CA . ARG A 1 353 ? 38.188 22.846 54.188 1.00 33.29 349 ARG A CA 1
ATOM 2475 C C . ARG A 1 353 ? 38.032 21.483 54.867 1.00 31.92 349 ARG A C 1
ATOM 2476 O O . ARG A 1 353 ? 39.003 20.747 54.987 1.00 31.68 349 ARG A O 1
ATOM 2484 N N . VAL A 1 354 ? 36.825 21.153 55.319 1.00 28.60 350 VAL A N 1
ATOM 2485 C CA . VAL A 1 354 ? 36.608 19.838 55.964 1.00 27.50 350 VAL A CA 1
ATOM 2486 C C . VAL A 1 354 ? 36.029 18.827 54.997 1.00 27.11 350 VAL A C 1
ATOM 2487 O O . VAL A 1 354 ? 35.818 17.670 55.345 1.00 27.23 350 VAL A O 1
ATOM 2491 N N . GLY A 1 355 ? 35.799 19.255 53.764 1.00 26.89 351 GLY A N 1
ATOM 2492 C CA . GLY A 1 355 ? 35.419 18.340 52.703 1.00 26.58 351 GLY A CA 1
ATOM 2493 C C . GLY A 1 355 ? 33.974 17.884 52.740 1.00 25.40 351 GLY A C 1
ATOM 2494 O O . GLY A 1 355 ? 33.676 16.781 52.322 1.00 25.49 351 GLY A O 1
ATOM 2495 N N . VAL A 1 356 ? 33.076 18.734 53.220 1.00 24.30 352 VAL A N 1
ATOM 2496 C CA . VAL A 1 356 ? 31.658 18.349 53.291 1.00 23.21 352 VAL A CA 1
ATOM 2497 C C . VAL A 1 356 ? 30.778 19.024 52.231 1.00 23.68 352 VAL A C 1
ATOM 2498 O O . VAL A 1 356 ? 31.011 20.154 51.838 1.00 23.48 352 VAL A O 1
ATOM 2502 N N . ARG A 1 357 ? 29.745 18.298 51.833 1.00 23.87 353 ARG A N 1
ATOM 2503 C CA . ARG A 1 357 ? 28.685 18.804 50.993 1.00 25.64 353 ARG A CA 1
ATOM 2504 C C . ARG A 1 357 ? 28.125 20.124 51.544 1.00 23.85 353 ARG A C 1
ATOM 2505 O O . ARG A 1 357 ? 27.771 20.213 52.728 1.00 20.95 353 ARG A O 1
ATOM 2513 N N . TYR A 1 358 ? 28.031 21.133 50.669 1.00 22.98 354 TYR A N 1
ATOM 2514 C CA . TYR A 1 358 ? 27.512 22.439 51.028 1.00 22.74 354 TYR A CA 1
ATOM 2515 C C . TYR A 1 358 ? 26.411 22.885 50.081 1.00 24.02 354 TYR A C 1
ATOM 2516 O O . TYR A 1 358 ? 26.588 22.775 48.867 1.00 23.96 354 TYR A O 1
ATOM 2525 N N . ASP A 1 359 ? 25.339 23.444 50.629 1.00 23.65 355 ASP A N 1
ATOM 2526 C CA . ASP A 1 359 ? 24.214 23.967 49.839 1.00 25.26 355 ASP A CA 1
ATOM 2527 C C . ASP A 1 359 ? 23.731 25.265 50.455 1.00 24.91 355 ASP A C 1
ATOM 2528 O O . ASP A 1 359 ? 23.791 25.450 51.692 1.00 21.98 355 ASP A O 1
ATOM 2533 N N . GLU A 1 360 ? 23.257 26.169 49.603 1.00 24.25 356 GLU A N 1
ATOM 2534 C CA . GLU A 1 360 ? 22.622 27.382 50.051 1.00 25.10 356 GLU A CA 1
ATOM 2535 C C . GLU A 1 360 ? 21.168 27.343 49.644 1.00 25.33 356 GLU A C 1
ATOM 2536 O O . GLU A 1 360 ? 20.842 27.016 48.486 1.00 26.97 356 GLU A O 1
ATOM 2542 N N . ILE A 1 361 ? 20.293 27.665 50.589 1.00 23.29 357 ILE A N 1
ATOM 2543 C CA . ILE A 1 361 ? 18.852 27.744 50.329 1.00 23.92 357 ILE A CA 1
ATOM 2544 C C . ILE A 1 361 ? 18.379 29.107 50.806 1.00 23.71 357 ILE A C 1
ATOM 2545 O O . ILE A 1 361 ? 18.410 29.397 51.995 1.00 22.81 357 ILE A O 1
ATOM 2550 N N . ALA A 1 362 ? 17.992 29.972 49.865 1.00 24.48 358 ALA A N 1
ATOM 2551 C CA . ALA A 1 362 ? 17.545 31.330 50.198 1.00 25.25 358 ALA A CA 1
ATOM 2552 C C . ALA A 1 362 ? 16.194 31.275 50.896 1.00 24.76 358 ALA A C 1
ATOM 2553 O O . ALA A 1 362 ? 15.314 30.513 50.487 1.00 27.02 358 ALA A O 1
ATOM 2555 N N . ILE A 1 363 ? 16.027 32.058 51.944 1.00 23.52 359 ILE A N 1
ATOM 2556 C CA . ILE A 1 363 ? 14.765 32.040 52.691 1.00 23.40 359 ILE A CA 1
ATOM 2557 C C . ILE A 1 363 ? 13.819 33.198 52.397 1.00 23.16 359 ILE A C 1
ATOM 2558 O O . ILE A 1 363 ? 12.690 33.210 52.923 1.00 21.60 359 ILE A O 1
ATOM 2563 N N . ALA A 1 364 ? 14.242 34.163 51.567 1.00 23.80 360 ALA A N 1
ATOM 2564 C CA . ALA A 1 364 ? 13.410 35.338 51.330 1.00 24.81 360 ALA A CA 1
ATOM 2565 C C . ALA A 1 364 ? 12.006 34.980 50.797 1.00 25.18 360 ALA A C 1
ATOM 2566 O O . ALA A 1 364 ? 11.019 35.578 51.211 1.00 26.49 360 ALA A O 1
ATOM 2568 N N . PRO A 1 365 ? 11.890 33.973 49.920 1.00 26.25 361 PRO A N 1
ATOM 2569 C CA . PRO A 1 365 ? 10.524 33.715 49.430 1.00 25.84 361 PRO A CA 1
ATOM 2570 C C . PRO A 1 365 ? 9.546 33.243 50.535 1.00 24.67 361 PRO A C 1
ATOM 2571 O O . PRO A 1 365 ? 8.379 33.652 50.574 1.00 23.88 361 PRO A O 1
ATOM 2575 N N . MET A 1 366 ? 10.018 32.386 51.420 1.00 22.88 362 MET A N 1
ATOM 2576 C CA . MET A 1 366 ? 9.199 31.985 52.586 1.00 22.55 362 MET A CA 1
ATOM 2577 C C . MET A 1 366 ? 8.934 33.188 53.511 1.00 21.81 362 MET A C 1
ATOM 2578 O O . MET A 1 366 ? 7.825 33.382 53.989 1.00 21.57 362 MET A O 1
ATOM 2583 N N . PHE A 1 367 ? 9.956 33.977 53.774 1.00 23.01 363 PHE A N 1
ATOM 2584 C CA . PHE A 1 367 ? 9.836 35.078 54.713 1.00 24.84 363 PHE A CA 1
ATOM 2585 C C . PHE A 1 367 ? 8.873 36.140 54.205 1.00 25.02 363 PHE A C 1
ATOM 2586 O O . PHE A 1 367 ? 8.068 36.692 54.968 1.00 24.34 363 PHE A O 1
ATOM 2594 N N . ASP A 1 368 ? 8.957 36.437 52.908 1.00 25.60 364 ASP A N 1
ATOM 2595 C CA . ASP A 1 368 ? 8.034 37.398 52.310 1.00 26.22 364 ASP A CA 1
ATOM 2596 C C . ASP A 1 368 ? 6.593 36.886 52.357 1.00 25.01 364 ASP A C 1
ATOM 2597 O O . ASP A 1 368 ? 5.679 37.665 52.613 1.00 24.78 364 ASP A O 1
ATOM 2602 N N . ALA A 1 369 ? 6.388 35.578 52.169 1.00 23.68 365 ALA A N 1
ATOM 2603 C CA . ALA A 1 369 ? 5.059 34.991 52.265 1.00 23.87 365 ALA A CA 1
ATOM 2604 C C . ALA A 1 369 ? 4.485 35.085 53.712 1.00 23.49 365 ALA A C 1
ATOM 2605 O O . ALA A 1 369 ? 3.323 35.522 53.901 1.00 23.10 365 ALA A O 1
ATOM 2607 N N . PHE A 1 370 ? 5.305 34.767 54.726 1.00 22.85 366 PHE A N 1
ATOM 2608 C CA . PHE A 1 370 ? 4.877 34.972 56.127 1.00 22.56 366 PHE A CA 1
ATOM 2609 C C . PHE A 1 370 ? 4.517 36.436 56.405 1.00 24.00 366 PHE A C 1
ATOM 2610 O O . PHE A 1 370 ? 3.474 36.728 57.004 1.00 24.27 366 PHE A O 1
ATOM 2618 N N . ARG A 1 371 ? 5.379 37.356 55.967 1.00 24.66 367 ARG A N 1
ATOM 2619 C CA . ARG A 1 371 ? 5.130 38.787 56.195 1.00 25.21 367 ARG A CA 1
ATOM 2620 C C . ARG A 1 371 ? 3.795 39.237 55.583 1.00 26.17 367 ARG A C 1
ATOM 2621 O O . ARG A 1 371 ? 3.046 39.992 56.213 1.00 27.36 367 ARG A O 1
ATOM 2623 N N . ALA A 1 372 ? 3.506 38.788 54.363 1.00 27.04 368 ALA A N 1
ATOM 2624 C CA . ALA A 1 372 ? 2.251 39.168 53.683 1.00 27.25 368 ALA A CA 1
ATOM 2625 C C . ALA A 1 372 ? 1.050 38.576 54.411 1.00 27.30 368 ALA A C 1
ATOM 2626 O O . ALA A 1 372 ? -0.002 39.242 54.539 1.00 27.50 368 ALA A O 1
ATOM 2628 N N . SER A 1 373 ? 1.196 37.343 54.911 1.00 26.17 369 SER A N 1
ATOM 2629 C CA . SER A 1 373 ? 0.117 36.683 55.620 1.00 26.36 369 SER A CA 1
ATOM 2630 C C . SER A 1 373 ? -0.212 37.374 56.952 1.00 26.36 369 SER A C 1
ATOM 2631 O O . SER A 1 373 ? -1.350 37.324 57.399 1.00 26.30 369 SER A O 1
ATOM 2634 N N . LEU A 1 374 ? 0.779 38.026 57.564 1.00 24.83 370 LEU A N 1
ATOM 2635 C CA . LEU A 1 374 ? 0.625 38.712 58.835 1.00 25.10 370 LEU A CA 1
ATOM 2636 C C . LEU A 1 374 ? 0.484 40.230 58.692 1.00 25.65 370 LEU A C 1
ATOM 2637 O O . LEU A 1 374 ? 0.357 40.927 59.684 1.00 25.96 370 LEU A O 1
ATOM 2642 N N . ALA A 1 375 ? 0.472 40.746 57.461 1.00 27.20 371 ALA A N 1
ATOM 2643 C CA . ALA A 1 375 ? 0.510 42.190 57.263 1.00 29.37 371 ALA A CA 1
ATOM 2644 C C . ALA A 1 375 ? -0.684 42.918 57.905 1.00 29.75 371 ALA A C 1
ATOM 2645 O O . ALA A 1 375 ? -0.522 43.990 58.461 1.00 32.20 371 ALA A O 1
ATOM 2647 N N . ALA A 1 376 ? -1.874 42.343 57.824 1.00 31.03 372 ALA A N 1
ATOM 2648 C CA . ALA A 1 376 ? -3.052 42.971 58.422 1.00 32.61 372 ALA A CA 1
ATOM 2649 C C . ALA A 1 376 ? -2.939 42.988 59.954 1.00 33.42 372 ALA A C 1
ATOM 2650 O O . ALA A 1 376 ? -3.188 44.011 60.608 1.00 34.49 372 ALA A O 1
ATOM 2652 N N . GLU A 1 377 ? -2.533 41.853 60.510 1.00 32.24 373 GLU A N 1
ATOM 2653 C CA . GLU A 1 377 ? -2.348 41.722 61.936 1.00 33.19 373 GLU A CA 1
ATOM 2654 C C . GLU A 1 377 ? -1.285 42.704 62.453 1.00 32.90 373 GLU A C 1
ATOM 2655 O O . GLU A 1 377 ? -1.454 43.304 63.523 1.00 34.58 373 GLU A O 1
ATOM 2661 N N . PHE A 1 378 ? -0.193 42.880 61.704 1.00 30.23 374 PHE A N 1
ATOM 2662 C CA . PHE A 1 378 ? 0.933 43.683 62.197 1.00 30.73 374 PHE A CA 1
ATOM 2663 C C . PHE A 1 378 ? 0.944 45.110 61.626 1.00 33.93 374 PHE A C 1
ATOM 2664 O O . PHE A 1 378 ? 1.956 45.822 61.762 1.00 34.64 374 PHE A O 1
ATOM 2672 N N . ALA A 1 379 ? -0.160 45.500 61.005 1.00 35.82 375 ALA A N 1
ATOM 2673 C CA . ALA A 1 379 ? -0.292 46.824 60.360 1.00 39.03 375 ALA A CA 1
ATOM 2674 C C . ALA A 1 379 ? 0.087 47.937 61.331 1.00 40.75 375 ALA A C 1
ATOM 2675 O O . ALA A 1 379 ? -0.435 47.993 62.438 1.00 43.14 375 ALA A O 1
ATOM 2677 N N . GLY A 1 380 ? 1.036 48.783 60.926 1.00 43.49 376 GLY A N 1
ATOM 2678 C CA . GLY A 1 380 ? 1.462 49.929 61.731 1.00 43.43 376 GLY A CA 1
ATOM 2679 C C . GLY A 1 380 ? 2.585 49.672 62.719 1.00 43.46 376 GLY A C 1
ATOM 2680 O O . GLY A 1 380 ? 3.095 50.613 63.324 1.00 44.89 376 GLY A O 1
ATOM 2681 N N . LEU A 1 381 ? 2.976 48.409 62.898 1.00 39.35 377 LEU A N 1
ATOM 2682 C CA . LEU A 1 381 ? 4.023 48.057 63.857 1.00 38.45 377 LEU A CA 1
ATOM 2683 C C . LEU A 1 381 ? 5.386 47.898 63.190 1.00 37.73 377 LEU A C 1
ATOM 2684 O O . LEU A 1 381 ? 5.487 47.422 62.063 1.00 37.82 377 LEU A O 1
ATOM 2689 N N . ALA A 1 382 ? 6.436 48.299 63.895 1.00 38.31 378 ALA A N 1
ATOM 2690 C CA . ALA A 1 382 ? 7.804 48.090 63.446 1.00 39.51 378 ALA A CA 1
ATOM 2691 C C . ALA A 1 382 ? 8.110 46.595 63.377 1.00 39.73 378 ALA A C 1
ATOM 2692 O O . ALA A 1 382 ? 7.548 45.798 64.151 1.00 38.18 378 ALA A O 1
ATOM 2694 N N . GLU A 1 383 ? 8.991 46.212 62.453 1.00 41.47 379 GLU A N 1
ATOM 2695 C CA . GLU A 1 383 ? 9.581 44.870 62.495 1.00 41.58 379 GLU A CA 1
ATOM 2696 C C . GLU A 1 383 ? 10.591 44.846 63.617 1.00 42.03 379 GLU A C 1
ATOM 2697 O O . GLU A 1 383 ? 11.389 45.778 63.760 1.00 43.18 379 GLU A O 1
ATOM 2703 N N . ASP A 1 384 ? 10.540 43.782 64.423 1.00 38.94 380 ASP A N 1
ATOM 2704 C CA . ASP A 1 384 ? 11.337 43.636 65.650 1.00 37.78 380 ASP A CA 1
ATOM 2705 C C . ASP A 1 384 ? 11.755 42.149 65.797 1.00 33.90 380 ASP A C 1
ATOM 2706 O O . ASP A 1 384 ? 11.862 41.448 64.785 1.00 31.91 380 ASP A O 1
ATOM 2711 N N . ALA A 1 385 ? 11.977 41.670 67.028 1.00 31.91 381 ALA A N 1
ATOM 2712 C CA . ALA A 1 385 ? 12.411 40.293 67.257 1.00 30.96 381 ALA A CA 1
ATOM 2713 C C . ALA A 1 385 ? 11.418 39.259 66.700 1.00 28.18 381 ALA A C 1
ATOM 2714 O O . ALA A 1 385 ? 11.807 38.143 66.376 1.00 26.34 381 ALA A O 1
ATOM 2716 N N . THR A 1 386 ? 10.150 39.636 66.596 1.00 27.01 382 THR A N 1
ATOM 2717 C CA . THR A 1 386 ? 9.127 38.710 66.081 1.00 25.43 382 THR A CA 1
ATOM 2718 C C . THR A 1 386 ? 9.517 38.251 64.662 1.00 25.02 382 THR A C 1
ATOM 2719 O O . THR A 1 386 ? 9.500 37.060 64.357 1.00 23.92 382 THR A O 1
ATOM 2723 N N . GLU A 1 387 ? 9.917 39.194 63.815 1.00 25.22 383 GLU A N 1
ATOM 2724 C CA . GLU A 1 387 ? 10.253 38.848 62.438 1.00 26.71 383 GLU A CA 1
ATOM 2725 C C . GLU A 1 387 ? 11.614 38.140 62.334 1.00 25.95 383 GLU A C 1
ATOM 2726 O O . GLU A 1 387 ? 11.799 37.246 61.475 1.00 26.17 383 GLU A O 1
ATOM 2732 N N . GLU A 1 388 ? 12.553 38.479 63.222 1.00 27.35 384 GLU A N 1
ATOM 2733 C CA . GLU A 1 388 ? 13.814 37.711 63.325 1.00 28.82 384 GLU A CA 1
ATOM 2734 C C . GLU A 1 388 ? 13.533 36.264 63.659 1.00 25.98 384 GLU A C 1
ATOM 2735 O O . GLU A 1 388 ? 14.143 35.344 63.098 1.00 24.80 384 GLU A O 1
ATOM 2741 N N . ASN A 1 389 ? 12.594 36.045 64.582 1.00 23.50 385 ASN A N 1
ATOM 2742 C CA . ASN A 1 389 ? 12.253 34.666 65.001 1.00 22.96 385 ASN A CA 1
ATOM 2743 C C . ASN A 1 389 ? 11.584 33.881 63.875 1.00 21.08 385 ASN A C 1
ATOM 2744 O O . ASN A 1 389 ? 11.795 32.679 63.769 1.00 20.14 385 ASN A O 1
ATOM 2749 N N . ILE A 1 390 ? 10.780 34.565 63.056 1.00 20.79 386 ILE A N 1
ATOM 2750 C CA . ILE A 1 390 ? 10.140 33.915 61.924 1.00 20.45 386 ILE A CA 1
ATOM 2751 C C . ILE A 1 390 ? 11.245 33.389 61.013 1.00 20.91 386 ILE A C 1
ATOM 2752 O O . ILE A 1 390 ? 11.195 32.257 60.545 1.00 20.20 386 ILE A O 1
ATOM 2757 N N . GLN A 1 391 ? 12.257 34.227 60.774 1.00 21.90 387 GLN A N 1
ATOM 2758 C CA . GLN A 1 391 ? 13.388 33.814 59.949 1.00 23.35 387 GLN A CA 1
ATOM 2759 C C . GLN A 1 391 ? 14.084 32.601 60.526 1.00 22.23 387 GLN A C 1
ATOM 2760 O O . GLN A 1 391 ? 14.394 31.673 59.784 1.00 22.51 387 GLN A O 1
ATOM 2766 N N . ALA A 1 392 ? 14.320 32.580 61.849 1.00 20.80 388 ALA A N 1
ATOM 2767 C CA . ALA A 1 392 ? 14.973 31.452 62.477 1.00 20.31 388 ALA A CA 1
ATOM 2768 C C . ALA A 1 392 ? 14.133 30.186 62.340 1.00 19.94 388 ALA A C 1
ATOM 2769 O O . ALA A 1 392 ? 14.676 29.098 62.147 1.00 18.91 388 ALA A O 1
ATOM 2771 N N . ARG A 1 393 ? 12.811 30.337 62.454 1.00 18.81 389 ARG A N 1
ATOM 2772 C CA . ARG A 1 393 ? 11.892 29.200 62.332 1.00 19.04 389 ARG A CA 1
ATOM 2773 C C . ARG A 1 393 ? 11.781 28.664 60.895 1.00 18.50 389 ARG A C 1
ATOM 2774 O O . ARG A 1 393 ? 11.634 27.456 60.691 1.00 18.73 389 ARG A O 1
ATOM 2782 N N . ILE A 1 394 ? 11.905 29.551 59.911 1.00 18.76 390 ILE A N 1
ATOM 2783 C CA . ILE A 1 394 ? 12.000 29.112 58.529 1.00 18.73 390 ILE A CA 1
ATOM 2784 C C . ILE A 1 394 ? 13.234 28.221 58.357 1.00 18.12 390 ILE A C 1
ATOM 2785 O O . ILE A 1 394 ? 13.164 27.161 57.746 1.00 17.43 390 ILE A O 1
ATOM 2790 N N . ARG A 1 395 ? 14.366 28.644 58.893 1.00 18.99 391 ARG A N 1
ATOM 2791 C CA . ARG A 1 395 ? 15.584 27.845 58.753 1.00 18.83 391 ARG A CA 1
ATOM 2792 C C . ARG A 1 395 ? 15.433 26.492 59.454 1.00 18.15 391 ARG A C 1
ATOM 2793 O O . ARG A 1 395 ? 15.825 25.458 58.918 1.00 17.81 391 ARG A O 1
ATOM 2801 N N . GLY A 1 396 ? 14.877 26.494 60.661 1.00 17.59 392 GLY A N 1
ATOM 2802 C CA . GLY A 1 396 ? 14.596 25.226 61.344 1.00 17.27 392 GLY A CA 1
ATOM 2803 C C . GLY A 1 396 ? 13.691 24.289 60.558 1.00 17.46 392 GLY A C 1
ATOM 2804 O O . GLY A 1 396 ? 13.923 23.075 60.475 1.00 17.04 392 GLY A O 1
ATOM 2805 N N . THR A 1 397 ? 12.651 24.852 59.955 1.00 17.27 393 THR A N 1
ATOM 2806 C CA . THR A 1 397 ? 11.753 24.070 59.096 1.00 17.10 393 THR A CA 1
ATOM 2807 C C . THR A 1 397 ? 12.490 23.471 57.893 1.00 16.71 393 THR A C 1
ATOM 2808 O O . THR A 1 397 ? 12.276 22.302 57.547 1.00 17.16 393 THR A O 1
ATOM 2812 N N . LEU A 1 398 ? 13.357 24.258 57.242 1.00 17.69 394 LEU A N 1
ATOM 2813 C CA . LEU A 1 398 ? 14.189 23.736 56.147 1.00 17.69 394 LEU A CA 1
ATOM 2814 C C . LEU A 1 398 ? 15.085 22.575 56.575 1.00 17.42 394 LEU A C 1
ATOM 2815 O O . LEU A 1 398 ? 15.116 21.507 55.924 1.00 18.05 394 LEU A O 1
ATOM 2820 N N . LEU A 1 399 ? 15.815 22.746 57.671 1.00 17.76 395 LEU A N 1
ATOM 2821 C CA . LEU A 1 399 ? 16.702 21.645 58.125 1.00 18.32 395 LEU A CA 1
ATOM 2822 C C . LEU A 1 399 ? 15.904 20.411 58.519 1.00 18.33 395 LEU A C 1
ATOM 2823 O O . LEU A 1 399 ? 16.264 19.259 58.179 1.00 18.05 395 LEU A O 1
ATOM 2828 N N . MET A 1 400 ? 14.773 20.630 59.180 1.00 18.38 396 MET A N 1
ATOM 2829 C CA . MET A 1 400 ? 13.916 19.486 59.540 1.00 18.41 396 MET A CA 1
ATOM 2830 C C . MET A 1 400 ? 13.283 18.775 58.324 1.00 18.14 396 MET A C 1
ATOM 2831 O O . MET A 1 400 ? 13.054 17.580 58.372 1.00 16.55 396 MET A O 1
ATOM 2836 N N . ALA A 1 401 ? 13.041 19.493 57.233 1.00 17.97 397 ALA A N 1
ATOM 2837 C CA . ALA A 1 401 ? 12.528 18.870 56.018 1.00 18.34 397 ALA A CA 1
ATOM 2838 C C . ALA A 1 401 ? 13.594 17.950 55.417 1.00 18.11 397 ALA A C 1
ATOM 2839 O O . ALA A 1 401 ? 13.301 16.811 55.017 1.00 18.64 397 ALA A O 1
ATOM 2841 N N . LEU A 1 402 ? 14.826 18.440 55.359 1.00 18.47 398 LEU A N 1
ATOM 2842 C CA . LEU A 1 402 ? 15.941 17.611 54.900 1.00 19.14 398 LEU A CA 1
ATOM 2843 C C . LEU A 1 402 ? 16.127 16.396 55.787 1.00 18.90 398 LEU A C 1
ATOM 2844 O O . LEU A 1 402 ? 16.302 15.299 55.302 1.00 18.89 398 LEU A O 1
ATOM 2849 N N . SER A 1 403 ? 16.068 16.610 57.104 1.00 18.04 399 SER A N 1
ATOM 2850 C CA . SER A 1 403 ? 16.128 15.514 58.073 1.00 18.15 399 SER A CA 1
ATOM 2851 C C . SER A 1 403 ? 14.988 14.506 57.865 1.00 18.53 399 SER A C 1
ATOM 2852 O O . SER A 1 403 ? 15.217 13.297 57.821 1.00 17.45 399 SER A O 1
ATOM 2855 N N . ASN A 1 404 ? 13.763 15.008 57.710 1.00 18.46 400 ASN A N 1
ATOM 2856 C CA . ASN A 1 404 ? 12.598 14.135 57.546 1.00 19.82 400 ASN A CA 1
ATOM 2857 C C . ASN A 1 404 ? 12.686 13.285 56.243 1.00 20.54 400 ASN A C 1
ATOM 2858 O O . ASN A 1 404 ? 12.327 12.111 56.212 1.00 21.83 400 ASN A O 1
ATOM 2863 N N . LYS A 1 405 ? 13.153 13.887 55.176 1.00 20.58 401 LYS A N 1
ATOM 2864 C CA . LYS A 1 405 ? 13.136 13.201 53.874 1.00 22.31 401 LYS A CA 1
ATOM 2865 C C . LYS A 1 405 ? 14.227 12.171 53.745 1.00 22.70 401 LYS A C 1
ATOM 2866 O O . LYS A 1 405 ? 14.006 11.115 53.164 1.00 23.57 401 LYS A O 1
ATOM 2872 N N . PHE A 1 406 ? 15.409 12.468 54.271 1.00 22.41 402 PHE A N 1
ATOM 2873 C CA . PHE A 1 406 ? 16.591 11.624 54.011 1.00 24.35 402 PHE A CA 1
ATOM 2874 C C . PHE A 1 406 ? 17.158 10.941 55.239 1.00 23.64 402 PHE A C 1
ATOM 2875 O O . PHE A 1 406 ? 18.032 10.097 55.108 1.00 24.50 402 PHE A O 1
ATOM 2883 N N . GLY A 1 407 ? 16.691 11.322 56.422 1.00 22.65 403 GLY A N 1
ATOM 2884 C CA . GLY A 1 407 ? 16.999 10.563 57.638 1.00 22.28 403 GLY A CA 1
ATOM 2885 C C . GLY A 1 407 ? 18.110 11.064 58.542 1.00 21.51 403 GLY A C 1
ATOM 2886 O O . GLY A 1 407 ? 18.243 10.557 59.666 1.00 20.77 403 GLY A O 1
ATOM 2887 N N . SER A 1 408 ? 18.908 12.033 58.092 1.00 20.00 404 SER A N 1
ATOM 2888 C CA . SER A 1 408 ? 20.003 12.545 58.928 1.00 19.46 404 SER A CA 1
ATOM 2889 C C . SER A 1 408 ? 19.464 13.438 60.047 1.00 18.74 404 SER A C 1
ATOM 2890 O O . SER A 1 408 ? 18.423 14.076 59.913 1.00 17.42 404 SER A O 1
ATOM 2893 N N . ILE A 1 409 ? 20.188 13.447 61.157 1.00 17.10 405 ILE A N 1
ATOM 2894 C CA . ILE A 1 409 ? 19.838 14.251 62.312 1.00 16.85 405 ILE A CA 1
ATOM 2895 C C . ILE A 1 409 ? 20.376 15.645 62.164 1.00 16.82 405 ILE A C 1
ATOM 2896 O O . ILE A 1 409 ? 21.495 15.805 61.758 1.00 17.74 405 ILE A O 1
ATOM 2901 N N . VAL A 1 410 ? 19.590 16.636 62.574 1.00 15.11 406 VAL A N 1
ATOM 2902 C CA . VAL A 1 410 ? 20.066 18.025 62.670 1.00 14.60 406 VAL A CA 1
ATOM 2903 C C . VAL A 1 410 ? 20.819 18.264 63.988 1.00 14.73 406 VAL A C 1
ATOM 2904 O O . VAL A 1 410 ? 20.283 18.025 65.064 1.00 14.60 406 VAL A O 1
ATOM 2908 N N . LEU A 1 411 ? 22.064 18.722 63.896 1.00 15.17 407 LEU A N 1
ATOM 2909 C CA . LEU A 1 411 ? 22.839 19.082 65.051 1.00 15.20 407 LEU A CA 1
ATOM 2910 C C . LEU A 1 411 ? 22.727 20.581 65.258 1.00 16.08 407 LEU A C 1
ATOM 2911 O O . LEU A 1 411 ? 23.090 21.345 64.370 1.00 17.36 407 LEU A O 1
ATOM 2916 N N . THR A 1 412 ? 22.206 21.004 66.404 1.00 15.34 408 THR A N 1
ATOM 2917 C CA . THR A 1 412 ? 21.978 22.429 66.677 1.00 16.43 408 THR A CA 1
ATOM 2918 C C . THR A 1 412 ? 23.213 23.064 67.293 1.00 16.91 408 THR A C 1
ATOM 2919 O O . THR A 1 412 ? 24.045 22.374 67.885 1.00 15.93 408 THR A O 1
ATOM 2923 N N . THR A 1 413 ? 23.328 24.397 67.184 1.00 16.14 409 THR A N 1
ATOM 2924 C CA . THR A 1 413 ? 24.586 25.046 67.494 1.00 17.73 409 THR A CA 1
ATOM 2925 C C . THR A 1 413 ? 24.497 26.126 68.593 1.00 18.53 409 THR A C 1
ATOM 2926 O O . THR A 1 413 ? 25.409 26.921 68.740 1.00 19.78 409 THR A O 1
ATOM 2930 N N . GLY A 1 414 ? 23.395 26.133 69.361 1.00 17.46 410 GLY A N 1
ATOM 2931 C CA . GLY A 1 414 ? 23.258 27.032 70.520 1.00 17.77 410 GLY A CA 1
ATOM 2932 C C . GLY A 1 414 ? 24.206 26.635 71.657 1.00 16.22 410 GLY A C 1
ATOM 2933 O O . GLY A 1 414 ? 24.302 25.445 72.008 1.00 16.52 410 GLY A O 1
ATOM 2934 N N . ASN A 1 415 ? 24.892 27.618 72.233 1.00 15.76 411 ASN A N 1
ATOM 2935 C CA . ASN A 1 415 ? 25.926 27.378 73.279 1.00 15.41 4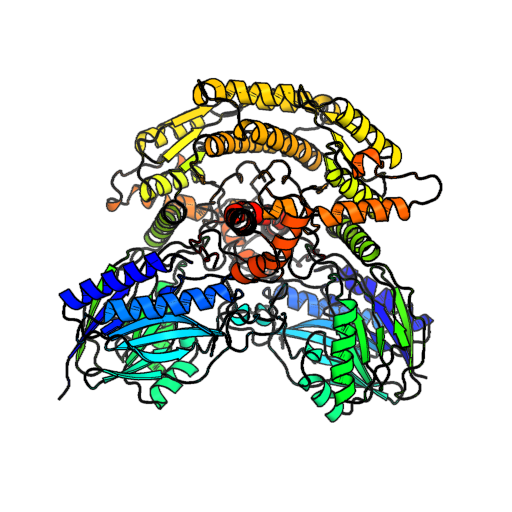11 ASN A CA 1
ATOM 2936 C C . ASN A 1 415 ? 25.329 27.622 74.675 1.00 15.03 411 ASN A C 1
ATOM 2937 O O . ASN A 1 415 ? 24.147 28.064 74.786 1.00 14.81 411 ASN A O 1
ATOM 2942 N N . LYS A 1 416 ? 26.087 27.343 75.724 1.00 14.43 412 LYS A N 1
ATOM 2943 C CA . LYS A 1 416 ? 25.537 27.371 77.092 1.00 14.22 412 LYS A CA 1
ATOM 2944 C C . LYS A 1 416 ? 25.192 28.804 77.498 1.00 14.35 412 LYS A C 1
ATOM 2945 O O . LYS A 1 416 ? 24.206 29.035 78.211 1.00 14.74 412 LYS A O 1
ATOM 2951 N N . SER A 1 417 ? 26.011 29.767 77.061 1.00 15.39 413 SER A N 1
ATOM 2952 C CA . SER A 1 417 ? 25.768 31.175 77.398 1.00 16.18 413 SER A CA 1
ATOM 2953 C C . SER A 1 417 ? 24.424 31.623 76.839 1.00 16.80 413 SER A C 1
ATOM 2954 O O . SER A 1 417 ? 23.609 32.296 77.531 1.00 16.65 413 SER A O 1
ATOM 2957 N N . GLU A 1 418 ? 24.197 31.267 75.568 1.00 17.78 414 GLU A N 1
ATOM 2958 C CA . GLU A 1 418 ? 22.937 31.528 74.878 1.00 18.93 414 GLU A CA 1
ATOM 2959 C C . GLU A 1 418 ? 21.752 30.849 75.545 1.00 19.02 414 GLU A C 1
ATOM 2960 O O . GLU A 1 418 ? 20.700 31.464 75.694 1.00 20.15 414 GLU A O 1
ATOM 2966 N N . MET A 1 419 ? 21.895 29.571 75.892 1.00 18.84 415 MET A N 1
ATOM 2967 C CA . MET A 1 419 ? 20.822 28.854 76.611 1.00 20.02 415 MET A CA 1
ATOM 2968 C C . MET A 1 419 ? 20.496 29.583 77.911 1.00 18.94 415 MET A C 1
ATOM 2969 O O . MET A 1 419 ? 19.323 29.701 78.294 1.00 20.04 415 MET A O 1
ATOM 2974 N N . ALA A 1 420 ? 21.524 30.052 78.591 1.00 17.73 416 ALA A N 1
ATOM 2975 C CA . ALA A 1 420 ? 21.362 30.725 79.882 1.00 18.41 416 ALA A CA 1
ATOM 2976 C C . ALA A 1 420 ? 20.537 31.983 79.786 1.00 19.40 416 ALA A C 1
ATOM 2977 O O . ALA A 1 420 ? 19.546 32.114 80.486 1.00 19.55 416 ALA A O 1
ATOM 2979 N N . VAL A 1 421 ? 20.916 32.901 78.884 1.00 20.02 417 VAL A N 1
ATOM 2980 C CA . VAL A 1 421 ? 20.285 34.224 78.851 1.00 21.82 417 VAL A CA 1
ATOM 2981 C C . VAL A 1 421 ? 19.217 34.393 77.764 1.00 23.73 417 VAL A C 1
ATOM 2982 O O . VAL A 1 421 ? 18.677 35.496 77.578 1.00 23.75 417 VAL A O 1
ATOM 2986 N N . GLY A 1 422 ? 18.911 33.305 77.073 1.00 25.03 418 GLY A N 1
ATOM 2987 C CA . GLY A 1 422 ? 17.765 33.248 76.179 1.00 26.69 418 GLY A CA 1
ATOM 2988 C C . GLY A 1 422 ? 18.016 33.819 74.801 1.00 28.97 418 GLY A C 1
ATOM 2989 O O . GLY A 1 422 ? 17.052 34.131 74.092 1.00 30.42 418 GLY A O 1
ATOM 2990 N N . TYR A 1 423 ? 19.299 33.953 74.416 1.00 28.11 419 TYR A N 1
ATOM 2991 C CA . TYR A 1 423 ? 19.695 34.328 73.042 1.00 29.20 419 TYR A CA 1
ATOM 2992 C C . TYR A 1 423 ? 19.563 33.098 72.156 1.00 30.63 419 TYR A C 1
ATOM 2993 O O . TYR A 1 423 ? 20.558 32.522 71.709 1.00 32.06 419 TYR A O 1
ATOM 2995 N N . CYS A 1 424 ? 18.313 32.696 71.932 1.00 30.57 420 CYS A N 1
ATOM 2996 C CA . CYS A 1 424 ? 17.983 31.506 71.174 1.00 31.72 420 CYS A CA 1
ATOM 2997 C C . CYS A 1 424 ? 16.476 31.587 70.916 1.00 31.83 420 CYS A C 1
ATOM 2998 O O . CYS A 1 424 ? 15.755 32.364 71.600 1.00 30.84 420 CYS A O 1
ATOM 3001 N N . THR A 1 425 ? 16.019 30.822 69.922 1.00 31.55 421 THR A N 1
ATOM 3002 C CA . THR A 1 425 ? 14.621 30.880 69.446 1.00 31.93 421 THR A CA 1
ATOM 3003 C C . THR A 1 425 ? 14.048 29.478 69.396 1.00 30.38 421 THR A C 1
ATOM 3004 O O . THR A 1 425 ? 14.556 28.618 68.673 1.00 30.69 421 THR A O 1
ATOM 3008 N N . LEU A 1 426 ? 12.991 29.244 70.169 1.00 29.10 422 LEU A N 1
ATOM 3009 C CA . LEU A 1 426 ? 12.242 27.991 70.087 1.00 29.71 422 LEU A CA 1
ATOM 3010 C C . LEU A 1 426 ? 11.909 27.696 68.633 1.00 28.64 422 LEU A C 1
ATOM 3011 O O . LEU A 1 426 ? 11.460 28.567 67.941 1.00 26.45 422 LEU A O 1
ATOM 3016 N N . TYR A 1 427 ? 12.159 26.461 68.195 1.00 28.52 423 TYR A N 1
ATOM 3017 C CA . TYR A 1 427 ? 11.737 25.975 66.827 1.00 28.33 423 TYR A CA 1
ATOM 3018 C C . TYR A 1 427 ? 12.533 26.631 65.713 1.00 28.84 423 TYR A C 1
ATOM 3019 O O . TYR A 1 427 ? 12.249 26.410 64.533 1.00 29.00 423 TYR A O 1
ATOM 3028 N N . GLY A 1 428 ? 13.520 27.441 66.088 1.00 29.14 424 GLY A N 1
ATOM 3029 C CA . GLY A 1 428 ? 14.351 28.146 65.119 1.00 30.48 424 GLY A CA 1
ATOM 3030 C C . GLY A 1 428 ? 15.769 27.597 65.173 1.00 30.30 424 GLY A C 1
ATOM 3031 O O . GLY A 1 428 ? 16.032 26.460 64.717 1.00 30.70 424 GLY A O 1
ATOM 3032 N N . ASP A 1 429 ? 16.684 28.367 65.761 1.00 31.44 425 ASP A N 1
ATOM 3033 C CA . ASP A 1 429 ? 18.057 27.874 65.940 1.00 33.38 425 ASP A CA 1
ATOM 3034 C C . ASP A 1 429 ? 18.095 26.724 66.919 1.00 31.69 425 ASP A C 1
ATOM 3035 O O . ASP A 1 429 ? 19.106 26.017 66.986 1.00 32.11 425 ASP A O 1
ATOM 3040 N N . MET A 1 430 ? 17.008 26.521 67.687 1.00 30.20 426 MET A N 1
ATOM 3041 C CA . MET A 1 430 ? 16.909 25.361 68.597 1.00 31.72 426 MET A CA 1
ATOM 3042 C C . MET A 1 430 ? 16.281 24.140 67.944 1.00 28.69 426 MET A C 1
ATOM 3043 O O . MET A 1 430 ? 16.160 23.117 68.594 1.00 27.38 426 MET A O 1
ATOM 3048 N N . ALA A 1 431 ? 15.869 24.262 66.664 1.00 29.31 427 ALA A N 1
ATOM 3049 C CA . ALA A 1 431 ? 15.240 23.141 65.934 1.00 27.10 427 ALA A CA 1
ATOM 3050 C C . ALA A 1 431 ? 16.269 22.091 65.562 1.00 24.16 427 ALA A C 1
ATOM 3051 O O . ALA A 1 431 ? 17.159 22.325 64.753 1.00 24.28 427 ALA A O 1
ATOM 3053 N N . GLY A 1 432 ? 16.109 20.917 66.112 1.00 22.57 428 GLY A N 1
ATOM 3054 C CA . GLY A 1 432 ? 16.941 19.786 65.729 1.00 20.86 428 GLY A CA 1
ATOM 3055 C C . GLY A 1 432 ? 16.930 18.680 66.752 1.00 20.07 428 GLY A C 1
ATOM 3056 O O . GLY A 1 432 ? 16.134 18.677 67.685 1.00 20.25 428 GLY A O 1
ATOM 3057 N N . GLY A 1 433 ? 17.808 17.726 66.535 1.00 17.74 429 GLY A N 1
ATOM 3058 C CA . GLY A 1 433 ? 17.800 16.511 67.285 1.00 18.06 429 GLY A CA 1
ATOM 3059 C C . GLY A 1 433 ? 18.782 16.449 68.422 1.00 17.04 429 GLY A C 1
ATOM 3060 O O . GLY A 1 433 ? 18.583 15.660 69.333 1.00 16.95 429 GLY A O 1
ATOM 3061 N N . PHE A 1 434 ? 19.888 17.196 68.343 1.00 16.23 430 PHE A N 1
ATOM 3062 C CA . PHE A 1 434 ? 20.990 17.034 69.338 1.00 14.92 430 PHE A CA 1
ATOM 3063 C C . PHE A 1 434 ? 21.777 18.325 69.424 1.00 14.70 430 PHE A C 1
ATOM 3064 O O . PHE A 1 434 ? 22.258 18.824 68.416 1.00 15.22 430 PHE A O 1
ATOM 3072 N N . ALA A 1 435 ? 21.878 18.870 70.632 1.00 14.37 431 ALA A N 1
ATOM 3073 C CA . ALA A 1 435 ? 22.462 20.188 70.861 1.00 14.37 431 ALA A CA 1
ATOM 3074 C C . ALA A 1 435 ? 23.905 19.993 71.332 1.00 13.89 431 ALA A C 1
ATOM 3075 O O . ALA A 1 435 ? 24.173 19.898 72.526 1.00 14.72 431 ALA A O 1
ATOM 3077 N N . VAL A 1 436 ? 24.815 19.946 70.366 1.00 13.78 432 VAL A N 1
ATOM 3078 C CA . VAL A 1 436 ? 26.195 19.487 70.581 1.00 13.84 432 VAL A CA 1
ATOM 3079 C C . VAL A 1 436 ? 26.930 20.321 71.619 1.00 14.61 432 VAL A C 1
ATOM 3080 O O . VAL A 1 436 ? 27.684 19.803 72.437 1.00 14.53 432 VAL A O 1
ATOM 3084 N N . ILE A 1 437 ? 26.723 21.637 71.574 1.00 14.16 433 ILE A N 1
ATOM 3085 C CA . ILE A 1 437 ? 27.466 22.543 72.438 1.00 14.08 433 ILE A CA 1
ATOM 3086 C C . ILE A 1 437 ? 26.647 23.251 73.490 1.00 14.15 433 ILE A C 1
ATOM 3087 O O . ILE A 1 437 ? 27.038 24.320 74.011 1.00 13.44 433 ILE A O 1
ATOM 3092 N N . LYS A 1 438 ? 25.529 22.616 73.883 1.00 14.14 434 LYS A N 1
ATOM 3093 C CA . LYS A 1 438 ? 24.596 23.188 74.837 1.00 15.36 434 LYS A CA 1
ATOM 3094 C C . LYS A 1 438 ? 25.236 23.423 76.216 1.00 13.78 434 LYS A C 1
ATOM 3095 O O . LYS A 1 438 ? 24.736 24.240 77.022 1.00 14.02 434 LYS A O 1
ATOM 3101 N N . ASP A 1 439 ? 26.311 22.703 76.514 1.00 13.57 435 ASP A N 1
ATOM 3102 C CA . ASP A 1 439 ? 27.014 22.846 77.775 1.00 13.49 435 ASP A CA 1
ATOM 3103 C C . ASP A 1 439 ? 28.394 23.506 77.648 1.00 13.52 435 ASP A C 1
ATOM 3104 O O . ASP A 1 439 ? 29.217 23.431 78.569 1.00 14.66 435 ASP A O 1
ATOM 3109 N N . ILE A 1 440 ? 28.620 24.230 76.526 1.00 13.33 436 ILE A N 1
ATOM 3110 C CA . ILE A 1 440 ? 29.890 24.913 76.276 1.00 13.25 436 ILE A CA 1
ATOM 3111 C C . ILE A 1 440 ? 29.624 26.430 76.326 1.00 13.49 436 ILE A C 1
ATOM 3112 O O . ILE A 1 440 ? 28.906 26.965 75.477 1.00 13.89 436 ILE A O 1
ATOM 3117 N N . ALA A 1 441 ? 30.106 27.082 77.375 1.00 14.13 437 ALA A N 1
ATOM 3118 C CA . ALA A 1 441 ? 30.039 28.555 77.465 1.00 14.23 437 ALA A CA 1
ATOM 3119 C C . ALA A 1 441 ? 30.749 29.197 76.257 1.00 14.82 437 ALA A C 1
ATOM 3120 O O . ALA A 1 441 ? 31.693 28.642 75.710 1.00 14.59 437 ALA A O 1
ATOM 3122 N N . LYS A 1 442 ? 30.309 30.376 75.850 1.00 16.25 438 LYS A N 1
ATOM 3123 C CA . LYS A 1 442 ? 30.951 31.075 74.707 1.00 18.03 438 LYS A CA 1
ATOM 3124 C C . LYS A 1 442 ? 32.474 31.191 74.882 1.00 18.58 438 LYS A C 1
ATOM 3125 O O . LYS A 1 442 ? 33.226 30.966 73.924 1.00 18.45 438 LYS A O 1
ATOM 3131 N N . THR A 1 443 ? 32.923 31.524 76.094 1.00 18.23 439 THR A N 1
ATOM 3132 C CA . THR A 1 443 ? 34.353 31.589 76.428 1.00 19.53 439 THR A CA 1
ATOM 3133 C C . THR A 1 443 ? 35.074 30.300 76.059 1.00 18.81 439 THR A C 1
ATOM 3134 O O . THR A 1 443 ? 36.176 30.332 75.485 1.00 19.43 439 THR A O 1
ATOM 3138 N N . LEU A 1 444 ? 34.448 29.162 76.361 1.00 17.11 440 LEU A N 1
ATOM 3139 C CA . LEU A 1 444 ? 35.002 27.847 76.036 1.00 15.77 440 LEU A CA 1
ATOM 3140 C C . LEU A 1 444 ? 34.880 27.467 74.566 1.00 15.59 440 LEU A C 1
ATOM 3141 O O . LEU A 1 444 ? 35.742 26.773 74.052 1.00 15.52 440 LEU A O 1
ATOM 3146 N N . VAL A 1 445 ? 33.842 27.915 73.871 1.00 15.28 441 VAL A N 1
ATOM 3147 C CA . VAL A 1 445 ? 33.772 27.720 72.413 1.00 15.91 441 VAL A CA 1
ATOM 3148 C C . VAL A 1 445 ? 35.067 28.217 71.741 1.00 16.60 441 VAL A C 1
ATOM 3149 O O . VAL A 1 445 ? 35.650 27.535 70.929 1.00 15.96 441 VAL A O 1
ATOM 3153 N N . TYR A 1 446 ? 35.494 29.442 72.070 1.00 18.14 442 TYR A N 1
ATOM 3154 C CA . TYR A 1 446 ? 36.719 29.970 71.467 1.00 19.57 442 TYR A CA 1
ATOM 3155 C C . TYR A 1 446 ? 37.943 29.113 71.809 1.00 18.95 442 TYR A C 1
ATOM 3156 O O . TYR A 1 446 ? 38.785 28.831 70.947 1.00 18.72 442 TYR A O 1
ATOM 3165 N N . ARG A 1 447 ? 38.055 28.691 73.069 1.00 19.20 443 ARG A N 1
ATOM 3166 C CA . ARG A 1 447 ? 39.164 27.830 73.479 1.00 19.95 443 ARG A CA 1
ATOM 3167 C C . ARG A 1 447 ? 39.149 26.517 72.719 1.00 18.52 443 ARG A C 1
ATOM 3168 O O . ARG A 1 447 ? 40.199 26.023 72.341 1.00 17.83 443 ARG A O 1
ATOM 3176 N N . LEU A 1 448 ? 37.957 25.924 72.497 1.00 16.65 444 LEU A N 1
ATOM 3177 C CA . LEU A 1 448 ? 37.890 24.641 71.759 1.00 15.75 444 LEU A CA 1
ATOM 3178 C C . LEU A 1 448 ? 38.225 24.794 70.262 1.00 16.65 444 LEU A C 1
ATOM 3179 O O . LEU A 1 448 ? 38.819 23.908 69.644 1.00 16.67 444 LEU A O 1
ATOM 3184 N N . CYS A 1 449 ? 37.844 25.920 69.679 1.00 17.03 445 CYS A N 1
ATOM 3185 C CA . CYS A 1 449 ? 38.209 26.191 68.282 1.00 18.18 445 CYS A CA 1
ATOM 3186 C C . CYS A 1 449 ? 39.730 26.331 68.174 1.00 18.49 445 CYS A C 1
ATOM 3187 O O . CYS A 1 449 ? 40.340 25.805 67.247 1.00 18.31 445 CYS A O 1
ATOM 3190 N N . ARG A 1 450 ? 40.335 27.020 69.147 1.00 19.68 446 ARG A N 1
ATOM 3191 C CA . ARG A 1 450 ? 41.797 27.186 69.148 1.00 21.10 446 ARG A CA 1
ATOM 3192 C C . ARG A 1 450 ? 42.485 25.833 69.325 1.00 19.09 446 ARG A C 1
ATOM 3193 O O . ARG A 1 450 ? 43.464 25.527 68.627 1.00 19.21 446 ARG A O 1
ATOM 3201 N N . TYR A 1 451 ? 41.961 25.027 70.233 1.00 17.94 447 TYR A N 1
ATOM 3202 C CA . TYR A 1 451 ? 42.399 23.628 70.392 1.00 16.77 447 TYR A CA 1
ATOM 3203 C C . TYR A 1 451 ? 42.336 22.822 69.077 1.00 17.19 447 TYR A C 1
ATOM 3204 O O . TYR A 1 451 ? 43.317 22.173 68.685 1.00 17.08 447 TYR A O 1
ATOM 3213 N N . ARG A 1 452 ? 41.177 22.833 68.403 1.00 17.19 448 ARG A N 1
ATOM 3214 C CA . ARG A 1 452 ? 41.029 22.032 67.227 1.00 17.51 448 ARG A CA 1
ATOM 3215 C C . ARG A 1 452 ? 41.963 22.505 66.096 1.00 17.66 448 ARG A C 1
ATOM 3216 O O . ARG A 1 452 ? 42.486 21.692 65.346 1.00 18.34 448 ARG A O 1
ATOM 3224 N N . ASN A 1 453 ? 42.173 23.811 65.990 1.00 19.03 449 ASN A N 1
ATOM 3225 C CA . ASN A 1 453 ? 43.144 24.343 65.038 1.00 20.58 449 ASN A CA 1
ATOM 3226 C C . ASN A 1 453 ? 44.542 23.844 65.370 1.00 20.87 449 ASN A C 1
ATOM 3227 O O . ASN A 1 453 ? 45.283 23.398 64.466 1.00 21.83 449 ASN A O 1
ATOM 3232 N N . ALA A 1 454 ? 44.873 23.910 66.661 1.00 20.22 450 ALA A N 1
ATOM 3233 C CA . ALA A 1 454 ? 46.190 23.452 67.181 1.00 20.27 450 ALA A CA 1
ATOM 3234 C C . ALA A 1 454 ? 46.425 21.970 66.932 1.00 20.73 450 ALA A C 1
ATOM 3235 O O . ALA A 1 454 ? 47.565 21.555 66.683 1.00 20.70 450 ALA A O 1
ATOM 3237 N N . ALA A 1 455 ? 45.348 21.188 66.935 1.00 20.86 451 ALA A N 1
ATOM 3238 C CA . ALA A 1 455 ? 45.421 19.740 66.788 1.00 21.15 451 ALA A CA 1
ATOM 3239 C C . ALA A 1 455 ? 45.277 19.290 65.339 1.00 23.08 451 ALA A C 1
ATOM 3240 O O . ALA A 1 455 ? 45.175 18.108 65.092 1.00 25.36 451 ALA A O 1
ATOM 3242 N N . ALA A 1 456 ? 45.306 20.218 64.383 1.00 24.56 452 ALA A N 1
ATOM 3243 C CA . ALA A 1 456 ? 45.148 19.891 62.957 1.00 25.50 452 ALA A CA 1
ATOM 3244 C C . ALA A 1 456 ? 46.172 18.855 62.460 1.00 27.68 452 ALA A C 1
ATOM 3245 O O . ALA A 1 456 ? 47.349 18.828 62.889 1.00 26.34 452 ALA A O 1
ATOM 3247 N N . GLU A 1 457 ? 45.732 18.000 61.542 1.00 30.09 453 GLU A N 1
ATOM 3248 C CA . GLU A 1 457 ? 46.619 17.033 60.914 1.00 31.40 453 GLU A CA 1
ATOM 3249 C C . GLU A 1 457 ? 47.336 17.749 59.811 1.00 33.39 453 GLU A C 1
ATOM 3250 O O . GLU A 1 457 ? 46.904 18.820 59.386 1.00 34.70 453 GLU A O 1
ATOM 3252 N N . TYR A 1 458 ? 48.441 17.183 59.340 1.00 35.45 454 TYR A N 1
ATOM 3253 C CA . TYR A 1 458 ? 49.088 17.702 58.108 1.00 38.77 454 TYR A CA 1
ATOM 3254 C C . TYR A 1 458 ? 48.123 17.678 56.937 1.00 41.98 454 TYR A C 1
ATOM 3255 O O . TYR A 1 458 ? 47.342 16.733 56.793 1.00 40.39 454 TYR A O 1
ATOM 3264 N N . GLY A 1 459 ? 48.159 18.733 56.126 1.00 46.88 455 GLY A N 1
ATOM 3265 C CA . GLY A 1 459 ? 47.292 18.831 54.957 1.00 51.48 455 GLY A CA 1
ATOM 3266 C C . GLY A 1 459 ? 45.942 19.459 55.242 1.00 54.31 455 GLY A C 1
ATOM 3267 O O . GLY A 1 459 ? 45.323 20.008 54.344 1.00 59.23 455 GLY A O 1
ATOM 3268 N N . GLN A 1 460 ? 45.473 19.350 56.482 1.00 55.65 456 GLN A N 1
ATOM 3269 C CA . GLN A 1 460 ? 44.317 20.088 56.944 1.00 57.31 456 GLN A CA 1
ATOM 3270 C C . GLN A 1 460 ? 44.844 21.413 57.501 1.00 62.04 456 GLN A C 1
ATOM 3271 O O . GLN A 1 460 ? 45.847 21.418 58.217 1.00 66.62 456 GLN A O 1
ATOM 3273 N N . PRO A 1 461 ? 44.205 22.550 57.149 1.00 64.11 457 PRO A N 1
ATOM 3274 C CA . PRO A 1 461 ? 44.587 23.813 57.772 1.00 61.63 457 PRO A CA 1
ATOM 3275 C C . PRO A 1 461 ? 43.544 24.197 58.801 1.00 56.35 457 PRO A C 1
ATOM 3276 O O . PRO A 1 461 ? 42.603 23.432 59.025 1.00 59.11 457 PRO A O 1
ATOM 3280 N N . ASP A 1 462 ? 43.695 25.364 59.421 1.00 52.34 458 ASP A N 1
ATOM 3281 C CA . ASP A 1 462 ? 42.738 25.820 60.435 1.00 47.93 458 ASP A CA 1
ATOM 3282 C C . ASP A 1 462 ? 41.317 25.536 59.986 1.00 46.26 458 ASP A C 1
ATOM 3283 O O . ASP A 1 462 ? 40.913 25.967 58.909 1.00 47.20 458 ASP A O 1
ATOM 3288 N N . ILE A 1 463 ? 40.580 24.773 60.791 1.00 45.51 459 ILE A N 1
ATOM 3289 C CA . ILE A 1 463 ? 39.146 24.628 60.627 1.00 44.39 459 ILE A CA 1
ATOM 3290 C C . ILE A 1 463 ? 38.514 26.028 60.676 1.00 45.46 459 ILE A C 1
ATOM 3291 O O . ILE A 1 463 ? 37.766 26.410 59.765 1.00 49.14 459 ILE A O 1
ATOM 3293 N N . VAL A 1 464 ? 38.872 26.814 61.692 1.00 41.48 460 VAL A N 1
ATOM 3294 C CA . VAL A 1 464 ? 38.318 28.158 61.882 1.00 41.53 460 VAL A CA 1
ATOM 3295 C C . VAL A 1 464 ? 39.398 29.249 61.757 1.00 41.98 460 VAL A C 1
ATOM 3296 O O . VAL A 1 464 ? 40.322 29.302 62.567 1.00 39.76 460 VAL A O 1
ATOM 3300 N N . PRO A 1 465 ? 39.288 30.137 60.744 1.00 41.98 461 PRO A N 1
ATOM 3301 C CA . PRO A 1 465 ? 40.287 31.199 60.545 1.00 42.08 461 PRO A CA 1
ATOM 3302 C C . PRO A 1 465 ? 40.396 32.163 61.711 1.00 40.71 461 PRO A C 1
ATOM 3303 O O . PRO A 1 465 ? 39.407 32.421 62.389 1.00 37.94 461 PRO A O 1
ATOM 3307 N N . GLU A 1 466 ? 41.588 32.704 61.912 1.00 42.29 462 GLU A N 1
ATOM 3308 C CA . GLU A 1 466 ? 41.866 33.669 62.985 1.00 44.49 462 GLU A CA 1
ATOM 3309 C C . GLU A 1 466 ? 40.930 34.862 62.984 1.00 42.78 462 GLU A C 1
ATOM 3310 O O . GLU A 1 466 ? 40.549 35.354 64.040 1.00 41.63 462 GLU A O 1
ATOM 3316 N N . ARG A 1 467 ? 40.614 35.352 61.783 1.00 43.83 463 ARG A N 1
ATOM 3317 C CA . ARG A 1 467 ? 39.784 36.552 61.614 1.00 44.81 463 ARG A CA 1
ATOM 3318 C C . ARG A 1 467 ? 38.454 36.345 62.269 1.00 44.10 463 ARG A C 1
ATOM 3319 O O . ARG A 1 467 ? 37.920 37.244 62.930 1.00 45.90 463 ARG A O 1
ATOM 3327 N N . ILE A 1 468 ? 37.910 35.151 62.072 1.00 42.26 464 ILE A N 1
ATOM 3328 C CA . ILE A 1 468 ? 36.652 34.775 62.686 1.00 44.10 464 ILE A CA 1
ATOM 3329 C C . ILE A 1 468 ? 36.827 34.642 64.214 1.00 43.65 464 ILE A C 1
ATOM 3330 O O . ILE A 1 468 ? 36.006 35.144 64.981 1.00 45.47 464 ILE A O 1
ATOM 3335 N N . LEU A 1 469 ? 37.907 33.999 64.642 1.00 42.18 465 LEU A N 1
ATOM 3336 C CA . LEU A 1 469 ? 38.159 33.814 66.076 1.00 43.23 465 LEU A CA 1
ATOM 3337 C C . LEU A 1 469 ? 38.335 35.136 66.829 1.00 45.97 465 LEU A C 1
ATOM 3338 O O . LEU A 1 469 ? 37.808 35.296 67.920 1.00 48.66 465 LEU A O 1
ATOM 3343 N N . THR A 1 470 ? 39.064 36.080 66.248 1.00 48.00 466 THR A N 1
ATOM 3344 C CA . THR A 1 470 ? 39.285 37.376 66.905 1.00 50.75 466 THR A CA 1
ATOM 3345 C C . THR A 1 470 ? 38.182 38.421 66.637 1.00 53.31 466 THR A C 1
ATOM 3346 O O . THR A 1 470 ? 38.199 39.488 67.247 1.00 53.26 466 THR A O 1
ATOM 3350 N N . ARG A 1 471 ? 37.232 38.124 65.739 1.00 56.20 467 ARG A N 1
ATOM 3351 C CA . ARG A 1 471 ? 36.093 39.037 65.497 1.00 56.68 467 ARG A CA 1
ATOM 3352 C C . ARG A 1 471 ? 35.164 39.085 66.706 1.00 56.85 467 ARG A C 1
ATOM 3353 O O . ARG A 1 471 ? 34.688 40.162 67.075 1.00 59.50 467 ARG A O 1
ATOM 3355 N N . LEU A 1 487 ? -2.579 1.790 61.997 1.00 43.62 483 LEU A N 1
ATOM 3356 C CA . LEU A 1 487 ? -2.857 1.898 63.439 1.00 42.44 483 LEU A CA 1
ATOM 3357 C C . LEU A 1 487 ? -4.244 1.376 63.787 1.00 39.86 483 LEU A C 1
ATOM 3358 O O . LEU A 1 487 ? -5.187 1.593 63.040 1.00 41.83 483 LEU A O 1
ATOM 3363 N N . PRO A 1 488 ? -4.383 0.700 64.935 1.00 36.67 484 PRO A N 1
ATOM 3364 C CA . PRO A 1 488 ? -5.711 0.258 65.342 1.00 35.08 484 PRO A CA 1
ATOM 3365 C C . PRO A 1 488 ? -6.637 1.433 65.669 1.00 33.07 484 PRO A C 1
ATOM 3366 O O . PRO A 1 488 ? -6.155 2.553 65.804 1.00 32.14 484 PRO A O 1
ATOM 3370 N N . PRO A 1 489 ? -7.952 1.176 65.783 1.00 32.32 485 PRO A N 1
ATOM 3371 C CA . PRO A 1 489 ? -8.897 2.232 66.174 1.00 32.04 485 PRO A CA 1
ATOM 3372 C C . PRO A 1 489 ? -8.569 2.740 67.564 1.00 30.93 485 PRO A C 1
ATOM 3373 O O . PRO A 1 489 ? -7.931 2.025 68.348 1.00 27.13 485 PRO A O 1
ATOM 3377 N N . TYR A 1 490 ? -9.024 3.948 67.876 1.00 31.67 486 TYR A N 1
ATOM 3378 C CA . TYR A 1 490 ? -8.604 4.615 69.103 1.00 31.48 486 TYR A CA 1
ATOM 3379 C C . TYR A 1 490 ? -8.908 3.873 70.381 1.00 29.95 486 TYR A C 1
ATOM 3380 O O . TYR A 1 490 ? -8.102 3.929 71.317 1.00 27.95 486 TYR A O 1
ATOM 3389 N N . ASP A 1 491 ? -10.018 3.144 70.430 1.00 29.01 487 ASP A N 1
ATOM 3390 C CA . ASP A 1 491 ? -10.366 2.379 71.650 1.00 31.24 487 ASP A CA 1
ATOM 3391 C C . ASP A 1 491 ? -9.328 1.258 71.947 1.00 28.64 487 ASP A C 1
ATOM 3392 O O . ASP A 1 491 ? -8.980 1.014 73.112 1.00 28.92 487 ASP A O 1
ATOM 3397 N N . VAL A 1 492 ? -8.828 0.626 70.885 1.00 27.28 488 VAL A N 1
ATOM 3398 C CA . VAL A 1 492 ? -7.842 -0.423 70.996 1.00 26.53 488 VAL A CA 1
ATOM 3399 C C . VAL A 1 492 ? -6.462 0.187 71.281 1.00 24.96 488 VAL A C 1
ATOM 3400 O O . VAL A 1 492 ? -5.748 -0.259 72.197 1.00 23.85 488 VAL A O 1
ATOM 3404 N N . LEU A 1 493 ? -6.115 1.232 70.535 1.00 23.67 489 LEU A N 1
ATOM 3405 C CA . LEU A 1 493 ? -4.859 1.940 70.730 1.00 24.14 489 LEU A CA 1
ATOM 3406 C C . LEU A 1 493 ? -4.741 2.429 72.172 1.00 22.73 489 LEU A C 1
ATOM 3407 O O . LEU A 1 493 ? -3.703 2.244 72.810 1.00 22.19 489 LEU A O 1
ATOM 3412 N N . ASP A 1 494 ? -5.806 3.051 72.684 1.00 21.67 490 ASP A N 1
ATOM 3413 C CA . ASP A 1 494 ? -5.785 3.595 74.032 1.00 21.89 490 ASP A CA 1
ATOM 3414 C C . ASP A 1 494 ? -5.647 2.529 75.101 1.00 20.87 490 ASP A C 1
ATOM 3415 O O . ASP A 1 494 ? -4.946 2.734 76.112 1.00 19.35 490 ASP A O 1
ATOM 3420 N N . ALA A 1 495 ? -6.265 1.365 74.871 1.00 20.62 491 ALA A N 1
ATOM 3421 C CA . ALA A 1 495 ? -6.158 0.243 75.805 1.00 21.14 491 ALA A CA 1
ATOM 3422 C C . ALA A 1 495 ? -4.744 -0.301 75.827 1.00 21.39 491 ALA A C 1
ATOM 3423 O O . ALA A 1 495 ? -4.226 -0.648 76.889 1.00 22.19 491 ALA A O 1
ATOM 3425 N N . ILE A 1 496 ? -4.132 -0.434 74.651 1.00 20.94 492 ILE A N 1
ATOM 3426 C CA . ILE A 1 496 ? -2.742 -0.880 74.573 1.00 20.90 492 ILE A CA 1
ATOM 3427 C C . ILE A 1 496 ? -1.808 0.146 75.241 1.00 21.55 492 ILE A C 1
ATOM 3428 O O . ILE A 1 496 ? -0.927 -0.240 76.034 1.00 20.97 492 ILE A O 1
ATOM 3433 N N . MET A 1 497 ? -1.995 1.415 74.926 1.00 21.40 493 MET A N 1
ATOM 3434 C CA . MET A 1 497 ? -1.194 2.523 75.607 1.00 22.11 493 MET A CA 1
ATOM 3435 C C . MET A 1 497 ? -1.288 2.449 77.097 1.00 21.64 493 MET A C 1
ATOM 3436 O O . MET A 1 497 ? -0.285 2.550 77.770 1.00 21.52 493 MET A O 1
ATOM 3441 N N . ARG A 1 498 ? -2.498 2.288 77.629 1.00 21.52 494 ARG A N 1
ATOM 3442 C CA A ARG A 1 498 ? -2.684 2.269 79.058 0.50 21.60 494 ARG A CA 1
ATOM 3443 C CA B ARG A 1 498 ? -2.702 2.245 79.068 0.50 21.42 494 ARG A CA 1
ATOM 3444 C C . ARG A 1 498 ? -1.963 1.084 79.689 1.00 21.27 494 ARG A C 1
ATOM 3445 O O . ARG A 1 498 ? -1.253 1.241 80.683 1.00 21.12 494 ARG A O 1
ATOM 3460 N N . MET A 1 499 ? -2.089 -0.100 79.090 1.00 21.13 495 MET A N 1
ATOM 3461 C CA . MET A 1 499 ? -1.392 -1.243 79.647 1.00 20.67 495 MET A CA 1
ATOM 3462 C C . MET A 1 499 ? 0.147 -1.110 79.572 1.00 19.99 495 MET A C 1
ATOM 3463 O O . MET A 1 499 ? 0.857 -1.460 80.534 1.00 20.83 495 MET A O 1
ATOM 3468 N N . TYR A 1 500 ? 0.650 -0.627 78.447 1.00 18.41 496 TYR A N 1
ATOM 3469 C CA . TYR A 1 500 ? 2.092 -0.576 78.213 1.00 18.92 496 TYR A CA 1
ATOM 3470 C C . TYR A 1 500 ? 2.753 0.591 78.916 1.00 18.40 496 TYR A C 1
ATOM 3471 O O . TYR A 1 500 ? 3.789 0.429 79.569 1.00 18.04 496 TYR A O 1
ATOM 3480 N N . MET A 1 501 ? 2.173 1.779 78.733 1.00 18.24 497 MET A N 1
ATOM 3481 C CA . MET A 1 501 ? 2.763 3.030 79.189 1.00 18.67 497 MET A CA 1
ATOM 3482 C C . MET A 1 501 ? 2.362 3.242 80.662 1.00 18.44 497 MET A C 1
ATOM 3483 O O . MET A 1 501 ? 3.218 3.386 81.530 1.00 18.79 497 MET A O 1
ATOM 3488 N N . GLU A 1 502 ? 1.078 3.273 80.935 1.00 17.97 498 GLU A N 1
ATOM 3489 C CA . GLU A 1 502 ? 0.615 3.565 82.294 1.00 18.60 498 GLU A CA 1
ATOM 3490 C C . GLU A 1 502 ? 0.847 2.473 83.280 1.00 20.26 498 GLU A C 1
ATOM 3491 O O . GLU A 1 502 ? 1.127 2.748 84.461 1.00 20.17 498 GLU A O 1
ATOM 3497 N N . GLU A 1 503 ? 0.806 1.222 82.832 1.00 20.59 499 GLU A N 1
ATOM 3498 C CA . GLU A 1 503 ? 0.935 0.105 83.772 1.00 22.22 499 GLU A CA 1
ATOM 3499 C C . GLU A 1 503 ? 2.197 -0.758 83.616 1.00 21.23 499 GLU A C 1
ATOM 3500 O O . GLU A 1 503 ? 2.375 -1.727 84.374 1.00 21.20 499 GLU A O 1
ATOM 3506 N N . ASP A 1 504 ? 3.073 -0.423 82.662 1.00 20.59 500 ASP A N 1
ATOM 3507 C CA . ASP A 1 504 ? 4.332 -1.142 82.474 1.00 21.31 500 ASP A CA 1
ATOM 3508 C C . ASP A 1 504 ? 4.139 -2.664 82.303 1.00 21.05 500 ASP A C 1
ATOM 3509 O O . ASP A 1 504 ? 4.965 -3.466 82.775 1.00 19.86 500 ASP A O 1
ATOM 3514 N N . ARG A 1 505 ? 3.082 -3.051 81.606 1.00 20.36 501 ARG A N 1
ATOM 3515 C CA . ARG A 1 505 ? 2.802 -4.480 81.408 1.00 21.88 501 ARG A CA 1
ATOM 3516 C C . ARG A 1 505 ? 3.650 -5.074 80.277 1.00 21.64 501 ARG A C 1
ATOM 3517 O O . ARG A 1 505 ? 3.896 -4.422 79.288 1.00 21.20 501 ARG A O 1
ATOM 3525 N N . PRO A 1 506 ? 4.097 -6.331 80.440 1.00 21.94 502 PRO A N 1
ATOM 3526 C CA . PRO A 1 506 ? 4.769 -7.039 79.358 1.00 22.63 502 PRO A CA 1
ATOM 3527 C C . PRO A 1 506 ? 3.909 -7.189 78.106 1.00 22.83 502 PRO A C 1
ATOM 3528 O O . PRO A 1 506 ? 2.683 -7.400 78.193 1.00 23.29 502 PRO A O 1
ATOM 3532 N N . LEU A 1 507 ? 4.555 -7.099 76.947 1.00 23.93 503 LEU A N 1
ATOM 3533 C CA . LEU A 1 507 ? 3.851 -7.230 75.678 1.00 24.88 503 LEU A CA 1
ATOM 3534 C C . LEU A 1 507 ? 3.027 -8.503 75.628 1.00 26.12 503 LEU A C 1
ATOM 3535 O O . LEU A 1 507 ? 1.878 -8.481 75.192 1.00 25.01 503 LEU A O 1
ATOM 3540 N N . ALA A 1 508 ? 3.592 -9.610 76.112 1.00 28.41 504 ALA A N 1
ATOM 3541 C CA . ALA A 1 508 ? 2.878 -10.914 76.064 1.00 29.98 504 ALA A CA 1
ATOM 3542 C C . ALA A 1 508 ? 1.586 -10.872 76.846 1.00 31.44 504 ALA A C 1
ATOM 3543 O O . ALA A 1 508 ? 0.616 -11.506 76.456 1.00 32.80 504 ALA A O 1
ATOM 3545 N N . GLU A 1 509 ? 1.558 -10.103 77.943 1.00 31.83 505 GLU A N 1
ATOM 3546 C CA . GLU A 1 509 ? 0.339 -9.977 78.759 1.00 33.07 505 GLU A CA 1
ATOM 3547 C C . GLU A 1 509 ? -0.729 -9.113 78.085 1.00 31.43 505 GLU A C 1
ATOM 3548 O O . GLU A 1 509 ? -1.949 -9.336 78.273 1.00 32.90 505 GLU A O 1
ATOM 3554 N N . ILE A 1 510 ? -0.282 -8.128 77.306 1.00 27.71 506 ILE A N 1
ATOM 3555 C CA . ILE A 1 510 ? -1.191 -7.301 76.554 1.00 27.08 506 ILE A CA 1
ATOM 3556 C C . ILE A 1 510 ? -1.842 -8.178 75.459 1.00 28.99 506 ILE A C 1
ATOM 3557 O O . ILE A 1 510 ? -3.061 -8.145 75.256 1.00 29.18 506 ILE A O 1
ATOM 3562 N N . VAL A 1 511 ? -1.027 -8.978 74.775 1.00 29.50 507 VAL A N 1
ATOM 3563 C CA . VAL A 1 511 ? -1.573 -9.961 73.817 1.00 31.43 507 VAL A CA 1
ATOM 3564 C C . VAL A 1 511 ? -2.578 -10.883 74.517 1.00 34.66 507 VAL A C 1
ATOM 3565 O O . VAL A 1 511 ? -3.698 -11.065 74.019 1.00 38.62 507 VAL A O 1
ATOM 3569 N N . ALA A 1 512 ? -2.226 -11.410 75.696 1.00 37.25 508 ALA A N 1
ATOM 3570 C CA . ALA A 1 512 ? -3.106 -12.366 76.411 1.00 37.63 508 ALA A CA 1
ATOM 3571 C C . ALA A 1 512 ? -4.405 -11.737 76.888 1.00 39.09 508 ALA A C 1
ATOM 3572 O O . ALA A 1 512 ? -5.353 -12.447 77.199 1.00 41.42 508 ALA A O 1
ATOM 3574 N N . ALA A 1 513 ? -4.456 -10.406 76.932 1.00 36.19 509 ALA A N 1
ATOM 3575 C CA . ALA A 1 513 ? -5.673 -9.694 77.266 1.00 37.08 509 ALA A CA 1
ATOM 3576 C C . ALA A 1 513 ? -6.642 -9.549 76.071 1.00 37.19 509 ALA A C 1
ATOM 3577 O O . ALA A 1 513 ? -7.718 -8.983 76.224 1.00 40.58 509 ALA A O 1
ATOM 3579 N N . GLY A 1 514 ? -6.243 -10.007 74.889 1.00 38.96 510 GLY A N 1
ATOM 3580 C CA . GLY A 1 514 ? -7.142 -10.050 73.735 1.00 38.70 510 GLY A CA 1
ATOM 3581 C C . GLY A 1 514 ? -6.757 -9.137 72.590 1.00 38.69 510 GLY A C 1
ATOM 3582 O O . GLY A 1 514 ? -7.545 -8.959 71.653 1.00 38.45 510 GLY A O 1
ATOM 3583 N N . TYR A 1 515 ? -5.564 -8.538 72.661 1.00 34.81 511 TYR A N 1
ATOM 3584 C CA . TYR A 1 515 ? -5.098 -7.656 71.617 1.00 33.63 511 TYR A CA 1
ATOM 3585 C C . TYR A 1 515 ? -4.166 -8.433 70.712 1.00 33.86 511 TYR A C 1
ATOM 3586 O O . TYR A 1 515 ? -3.436 -9.325 71.179 1.00 35.39 511 TYR A O 1
ATOM 3595 N N . SER A 1 516 ? -4.179 -8.102 69.421 1.00 34.76 512 SER A N 1
ATOM 3596 C CA . SER A 1 516 ? -3.417 -8.857 68.441 1.00 36.20 512 SER A CA 1
ATOM 3597 C C . SER A 1 516 ? -1.953 -8.559 68.602 1.00 35.84 512 SER A C 1
ATOM 3598 O O . SER A 1 516 ? -1.567 -7.451 68.991 1.00 33.25 512 SER A O 1
ATOM 3601 N N . GLU A 1 517 ? -1.121 -9.536 68.280 1.00 35.16 513 GLU A N 1
ATOM 3602 C CA . GLU A 1 517 ? 0.315 -9.316 68.269 1.00 35.61 513 GLU A CA 1
ATOM 3603 C C . GLU A 1 517 ? 0.691 -8.189 67.330 1.00 33.66 513 GLU A C 1
ATOM 3604 O O . GLU A 1 517 ? 1.596 -7.414 67.619 1.00 32.61 513 GLU A O 1
ATOM 3610 N N . ALA A 1 518 ? -0.014 -8.070 66.208 1.00 34.75 514 ALA A N 1
ATOM 3611 C CA . ALA A 1 518 ? 0.306 -7.001 65.238 1.00 34.23 514 ALA A CA 1
ATOM 3612 C C . ALA A 1 518 ? 0.077 -5.626 65.872 1.00 33.32 514 ALA A C 1
ATOM 3613 O O . ALA A 1 518 ? 0.923 -4.720 65.777 1.00 31.68 514 ALA A O 1
ATOM 3615 N N . ASP A 1 519 ? -1.078 -5.473 66.483 1.00 32.13 515 ASP A N 1
ATOM 3616 C CA . ASP A 1 519 ? -1.445 -4.179 67.106 1.00 31.27 515 ASP A CA 1
ATOM 3617 C C . ASP A 1 519 ? -0.498 -3.821 68.277 1.00 30.09 515 ASP A C 1
ATOM 3618 O O . ASP A 1 519 ? -0.009 -2.682 68.380 1.00 27.53 515 ASP A O 1
ATOM 3623 N N . VAL A 1 520 ? -0.255 -4.791 69.147 1.00 28.47 516 VAL A N 1
ATOM 3624 C CA . VAL A 1 520 ? 0.573 -4.569 70.304 1.00 27.36 516 VAL A CA 1
ATOM 3625 C C . VAL A 1 520 ? 2.002 -4.177 69.854 1.00 27.55 516 VAL A C 1
ATOM 3626 O O . VAL A 1 520 ? 2.562 -3.203 70.345 1.00 26.49 516 VAL A O 1
ATOM 3630 N N . LYS A 1 521 ? 2.581 -4.919 68.888 1.00 27.46 517 LYS A N 1
ATOM 3631 C CA . LYS A 1 521 ? 3.896 -4.568 68.364 1.00 27.07 517 LYS A CA 1
ATOM 3632 C C . LYS A 1 521 ? 3.932 -3.164 67.747 1.00 26.36 517 LYS A C 1
ATOM 3633 O O . LYS A 1 521 ? 4.852 -2.388 68.014 1.00 26.57 517 LYS A O 1
ATOM 3635 N N . ARG A 1 522 ? 2.936 -2.836 66.926 1.00 27.39 518 ARG A N 1
ATOM 3636 C CA . ARG A 1 522 ? 2.899 -1.550 66.226 1.00 27.54 518 ARG A CA 1
ATOM 3637 C C . ARG A 1 522 ? 2.841 -0.387 67.192 1.00 26.54 518 ARG A C 1
ATOM 3638 O O . ARG A 1 522 ? 3.595 0.572 67.081 1.00 26.98 518 ARG A O 1
ATOM 3640 N N . VAL A 1 523 ? 1.898 -0.467 68.115 1.00 25.73 519 VAL A N 1
ATOM 3641 C CA . VAL A 1 523 ? 1.639 0.643 69.051 1.00 24.77 519 VAL A CA 1
ATOM 3642 C C . VAL A 1 523 ? 2.865 0.836 69.960 1.00 23.99 519 VAL A C 1
ATOM 3643 O O . VAL A 1 523 ? 3.380 1.972 70.098 1.00 23.60 519 VAL A O 1
ATOM 3647 N N . THR A 1 524 ? 3.366 -0.263 70.543 1.00 23.60 520 THR A N 1
ATOM 3648 C CA . THR A 1 524 ? 4.475 -0.143 71.514 1.00 22.99 520 THR A CA 1
ATOM 3649 C C . THR A 1 524 ? 5.814 0.231 70.865 1.00 23.21 520 THR A C 1
ATOM 3650 O O . THR A 1 524 ? 6.590 0.959 71.451 1.00 21.52 520 THR A O 1
ATOM 3654 N N . ARG A 1 525 ? 6.080 -0.235 69.635 1.00 23.19 521 ARG A N 1
ATOM 3655 C CA . ARG A 1 525 ? 7.275 0.223 68.924 1.00 22.48 521 ARG A CA 1
ATOM 3656 C C . ARG A 1 525 ? 7.189 1.742 68.614 1.00 21.58 521 ARG A C 1
ATOM 3657 O O . ARG A 1 525 ? 8.200 2.444 68.646 1.00 21.50 521 ARG A O 1
ATOM 3659 N N . LEU A 1 526 ? 5.995 2.247 68.302 1.00 21.29 522 LEU A N 1
ATOM 3660 C CA . LEU A 1 526 ? 5.864 3.682 68.031 1.00 21.91 522 LEU A CA 1
ATOM 3661 C C . LEU A 1 526 ? 6.067 4.502 69.316 1.00 21.27 522 LEU A C 1
ATOM 3662 O O . LEU A 1 526 ? 6.564 5.622 69.257 1.00 21.08 522 LEU A O 1
ATOM 3667 N N . ILE A 1 527 ? 5.611 3.968 70.452 1.00 21.61 523 ILE A N 1
ATOM 3668 C CA . ILE A 1 527 ? 5.835 4.662 71.748 1.00 21.25 523 ILE A CA 1
ATOM 3669 C C . ILE A 1 527 ? 7.357 4.861 71.958 1.00 22.13 523 ILE A C 1
ATOM 3670 O O . ILE A 1 527 ? 7.820 5.959 72.196 1.00 23.70 523 ILE A O 1
ATOM 3675 N N . LYS A 1 528 ? 8.127 3.802 71.808 1.00 22.65 524 LYS A N 1
ATOM 3676 C CA . LYS A 1 528 ? 9.569 3.898 71.956 1.00 24.27 524 LYS A CA 1
ATOM 3677 C C . LYS A 1 528 ? 10.206 4.865 70.965 1.00 25.07 524 LYS A C 1
ATOM 3678 O O . LYS A 1 528 ? 11.001 5.777 71.338 1.00 26.99 524 LYS A O 1
ATOM 3684 N N . ILE A 1 529 ? 9.874 4.679 69.695 1.00 26.05 525 ILE A N 1
ATOM 3685 C CA . ILE A 1 529 ? 10.464 5.455 68.600 1.00 28.35 525 ILE A CA 1
ATOM 3686 C C . ILE A 1 529 ? 10.306 6.942 68.802 1.00 27.08 525 ILE A C 1
ATOM 3687 O O . ILE A 1 529 ? 11.168 7.701 68.399 1.00 27.17 525 ILE A O 1
ATOM 3692 N N . ASN A 1 530 ? 9.207 7.361 69.441 1.00 24.38 526 ASN A N 1
ATOM 3693 C CA . ASN A 1 530 ? 8.902 8.755 69.548 1.00 22.80 526 ASN A CA 1
ATOM 3694 C C . ASN A 1 530 ? 9.273 9.440 70.847 1.00 20.46 526 ASN A C 1
ATOM 3695 O O . ASN A 1 530 ? 8.901 10.580 71.063 1.00 19.76 526 ASN A O 1
ATOM 3700 N N . GLU A 1 531 ? 10.114 8.798 71.629 1.00 19.95 527 GLU A N 1
ATOM 3701 C CA . GLU A 1 531 ? 10.619 9.425 72.838 1.00 19.74 527 GLU A CA 1
ATOM 3702 C C . GLU A 1 531 ? 11.310 10.756 72.538 1.00 19.72 527 GLU A C 1
ATOM 3703 O O . GLU A 1 531 ? 11.128 11.728 73.255 1.00 18.41 527 GLU A O 1
ATOM 3709 N N . TYR A 1 532 ? 12.117 10.798 71.463 1.00 21.15 528 TYR A N 1
ATOM 3710 C CA . TYR A 1 532 ? 12.899 11.981 71.129 1.00 21.36 528 TYR A CA 1
ATOM 3711 C C . TYR A 1 532 ? 11.987 13.195 70.950 1.00 21.74 528 TYR A C 1
ATOM 3712 O O . TYR A 1 532 ? 12.341 14.313 71.308 1.00 21.91 528 TYR A O 1
ATOM 3721 N N . LYS A 1 533 ? 10.810 12.932 70.405 1.00 21.01 529 LYS A N 1
ATOM 3722 C CA . LYS A 1 533 ? 9.839 13.961 70.058 1.00 21.84 529 LYS A CA 1
ATOM 3723 C C . LYS A 1 533 ? 9.091 14.469 71.300 1.00 19.76 529 LYS A C 1
ATOM 3724 O O . LYS A 1 533 ? 8.945 15.664 71.499 1.00 21.87 529 LYS A O 1
ATOM 3730 N N . ARG A 1 534 ? 8.624 13.562 72.131 1.00 19.75 530 ARG A N 1
ATOM 3731 C CA . ARG A 1 534 ? 7.982 13.944 73.380 1.00 20.02 530 ARG A CA 1
ATOM 3732 C C . ARG A 1 534 ? 8.890 14.784 74.259 1.00 20.87 530 ARG A C 1
ATOM 3733 O O . ARG A 1 534 ? 8.432 15.701 74.950 1.00 20.11 530 ARG A O 1
ATOM 3741 N N . ARG A 1 535 ? 10.179 14.460 74.251 1.00 21.46 531 ARG A N 1
ATOM 3742 C CA . ARG A 1 535 ? 11.146 15.112 75.157 1.00 22.95 531 ARG A CA 1
ATOM 3743 C C . ARG A 1 535 ? 11.373 16.577 74.799 1.00 23.86 531 ARG A C 1
ATOM 3744 O O . ARG A 1 535 ? 12.011 17.288 75.567 1.00 26.89 531 ARG A O 1
ATOM 3752 N N . GLN A 1 536 ? 10.858 17.044 73.659 1.00 20.46 532 GLN A N 1
ATOM 3753 C CA . GLN A 1 536 ? 10.883 18.479 73.337 1.00 19.33 532 GLN A CA 1
ATOM 3754 C C . GLN A 1 536 ? 9.507 19.137 73.424 1.00 19.87 532 GLN A C 1
ATOM 3755 O O . GLN A 1 536 ? 9.342 20.311 73.067 1.00 20.09 532 GLN A O 1
ATOM 3761 N N . ALA A 1 537 ? 8.518 18.394 73.866 1.00 18.93 533 ALA A N 1
ATOM 3762 C CA . ALA A 1 537 ? 7.138 18.959 73.937 1.00 19.18 533 ALA A CA 1
ATOM 3763 C C . ALA A 1 537 ? 7.008 19.976 75.085 1.00 18.34 533 ALA A C 1
ATOM 3764 O O . ALA A 1 537 ? 7.713 19.878 76.072 1.00 17.00 533 ALA A O 1
ATOM 3766 N N . PRO A 1 538 ? 6.047 20.908 74.980 1.00 17.80 534 PRO A N 1
ATOM 3767 C CA . PRO A 1 538 ? 5.789 21.759 76.140 1.00 17.50 534 PRO A CA 1
ATOM 3768 C C . PRO A 1 538 ? 5.224 20.972 77.294 1.00 17.33 534 PRO A C 1
ATOM 3769 O O . PRO A 1 538 ? 4.657 19.915 77.097 1.00 17.23 534 PRO A O 1
ATOM 3773 N N . VAL A 1 539 ? 5.405 21.503 78.482 1.00 18.16 535 VAL A N 1
ATOM 3774 C CA . VAL A 1 539 ? 4.813 20.969 79.672 1.00 18.00 535 VAL A CA 1
ATOM 3775 C C . VAL A 1 539 ? 3.288 20.902 79.479 1.00 17.29 535 VAL A C 1
ATOM 3776 O O . VAL A 1 539 ? 2.684 21.754 78.814 1.00 16.81 535 VAL A O 1
ATOM 3780 N N . GLY A 1 540 ? 2.683 19.876 80.029 1.00 17.09 536 GLY A N 1
ATOM 3781 C CA . GLY A 1 540 ? 1.198 19.764 79.967 1.00 17.99 536 GLY A CA 1
ATOM 3782 C C . GLY A 1 540 ? 0.636 19.240 81.267 1.00 16.37 536 GLY A C 1
ATOM 3783 O O . GLY A 1 540 ? 1.383 18.872 82.177 1.00 17.11 536 GLY A O 1
ATOM 3784 N N . ILE A 1 541 ? -0.682 19.176 81.341 1.00 15.01 537 ILE A N 1
ATOM 3785 C CA . ILE A 1 541 ? -1.379 18.913 82.581 1.00 14.61 537 ILE A CA 1
ATOM 3786 C C . ILE A 1 541 ? -1.521 17.410 82.907 1.00 15.18 537 ILE A C 1
ATOM 3787 O O . ILE A 1 541 ? -2.148 16.645 82.182 1.00 16.66 537 ILE A O 1
ATOM 3792 N N . ARG A 1 542 ? -0.986 17.001 84.047 1.00 14.15 538 ARG A N 1
ATOM 3793 C CA . ARG A 1 542 ? -1.148 15.603 84.519 1.00 14.40 538 ARG A CA 1
ATOM 3794 C C . ARG A 1 542 ? -2.511 15.365 85.156 1.00 14.69 538 ARG A C 1
ATOM 3795 O O . ARG A 1 542 ? -2.902 16.078 86.108 1.00 14.41 538 ARG A O 1
ATOM 3803 N N . VAL A 1 543 ? -3.255 14.364 84.638 1.00 14.44 539 VAL A N 1
ATOM 3804 C CA . VAL A 1 543 ? -4.511 13.932 85.234 1.00 15.24 539 VAL A CA 1
ATOM 3805 C C . VAL A 1 543 ? -4.578 12.450 85.496 1.00 15.42 539 VAL A C 1
ATOM 3806 O O . VAL A 1 543 ? -5.538 11.974 86.113 1.00 15.78 539 VAL A O 1
ATOM 3810 N N . THR A 1 544 ? -3.595 11.702 85.016 1.00 15.96 540 THR A N 1
ATOM 3811 C CA . THR A 1 544 ? -3.519 10.242 85.247 1.00 15.47 540 THR A CA 1
ATOM 3812 C C . THR A 1 544 ? -2.385 9.993 86.223 1.00 16.30 540 THR A C 1
ATOM 3813 O O . THR A 1 544 ? -1.581 10.870 86.528 1.00 16.43 540 THR A O 1
ATOM 3817 N N . HIS A 1 545 ? -2.265 8.744 86.670 1.00 17.05 541 HIS A N 1
ATOM 3818 C CA . HIS A 1 545 ? -1.124 8.378 87.515 1.00 18.37 541 HIS A CA 1
ATOM 3819 C C . HIS A 1 545 ? 0.200 8.154 86.778 1.00 17.52 541 HIS A C 1
ATOM 3820 O O . HIS A 1 545 ? 1.205 7.830 87.422 1.00 17.89 541 HIS A O 1
ATOM 3827 N N . ARG A 1 546 ? 0.234 8.319 85.453 1.00 15.72 542 ARG A N 1
ATOM 3828 C CA . ARG A 1 546 ? 1.453 8.098 84.701 1.00 15.49 542 ARG A CA 1
ATOM 3829 C C . ARG A 1 546 ? 1.406 8.868 83.415 1.00 14.52 542 ARG A C 1
ATOM 3830 O O . ARG A 1 546 ? 1.024 8.341 82.355 1.00 15.42 542 ARG A O 1
ATOM 3838 N N . ALA A 1 547 ? 1.692 10.157 83.537 1.00 14.48 543 ALA A N 1
ATOM 3839 C CA . ALA A 1 547 ? 1.720 11.077 82.405 1.00 14.42 543 ALA A CA 1
ATOM 3840 C C . ALA A 1 547 ? 3.092 11.124 81.756 1.00 14.61 543 ALA A C 1
ATOM 3841 O O . ALA A 1 547 ? 4.046 10.586 82.278 1.00 14.91 543 ALA A O 1
ATOM 3843 N N . PHE A 1 548 ? 3.162 11.783 80.591 1.00 15.01 544 PHE A N 1
ATOM 3844 C CA . PHE A 1 548 ? 4.445 12.022 79.911 1.00 15.47 544 PHE A CA 1
ATOM 3845 C C . PHE A 1 548 ? 5.256 13.205 80.473 1.00 18.39 544 PHE A C 1
ATOM 3846 O O . PHE A 1 548 ? 5.879 13.942 79.717 1.00 22.68 544 PHE A O 1
ATOM 3854 N N . GLY A 1 549 ? 5.229 13.397 81.778 1.00 17.04 545 GLY A N 1
ATOM 3855 C CA . GLY A 1 549 ? 6.100 14.346 82.462 1.00 16.85 545 GLY A CA 1
ATOM 3856 C C . GLY A 1 549 ? 7.073 13.584 83.337 1.00 16.06 545 GLY A C 1
ATOM 3857 O O . GLY A 1 549 ? 7.693 12.578 82.917 1.00 15.99 545 GLY A O 1
ATOM 3858 N N . ARG A 1 550 ? 7.210 14.039 84.575 1.00 14.86 546 ARG A N 1
ATOM 3859 C CA . ARG A 1 550 ? 8.129 13.422 85.497 1.00 14.69 546 ARG A CA 1
ATOM 3860 C C . ARG A 1 550 ? 7.774 11.970 85.837 1.00 13.85 546 ARG A C 1
ATOM 3861 O O . ARG A 1 550 ? 8.622 11.222 86.298 1.00 14.22 546 ARG A O 1
ATOM 3869 N N . ASP A 1 551 ? 6.542 11.532 85.555 1.00 12.50 547 ASP A N 1
ATOM 3870 C CA . ASP A 1 551 ? 6.216 10.118 85.778 1.00 12.87 547 ASP A CA 1
ATOM 3871 C C . ASP A 1 551 ? 6.974 9.178 84.802 1.00 13.06 547 ASP A C 1
ATOM 3872 O O . ASP A 1 551 ? 7.093 7.974 85.055 1.00 13.20 547 ASP A O 1
ATOM 3877 N N . TRP A 1 552 ? 7.426 9.733 83.669 1.00 13.24 548 TRP A N 1
ATOM 3878 C CA . TRP A 1 552 ? 7.936 8.949 82.519 1.00 13.64 548 TRP A CA 1
ATOM 3879 C C . TRP A 1 552 ? 9.304 9.460 82.124 1.00 14.33 548 TRP A C 1
ATOM 3880 O O . TRP A 1 552 ? 9.443 10.501 81.408 1.00 13.98 548 TRP A O 1
ATOM 3891 N N . ARG A 1 553 ? 10.340 8.783 82.615 1.00 13.37 549 ARG A N 1
ATOM 3892 C CA . ARG A 1 553 ? 11.734 9.257 82.436 1.00 13.81 549 ARG A CA 1
ATOM 3893 C C . ARG A 1 553 ? 12.476 8.158 81.698 1.00 13.46 549 ARG A C 1
ATOM 3894 O O . ARG A 1 553 ? 13.013 7.244 82.315 1.00 13.41 549 ARG A O 1
ATOM 3902 N N . TYR A 1 554 ? 12.445 8.241 80.365 1.00 14.23 550 TYR A N 1
ATOM 3903 C CA . TYR A 1 554 ? 13.011 7.233 79.501 1.00 14.33 550 TYR A CA 1
ATOM 3904 C C . TYR A 1 554 ? 14.237 7.744 78.759 1.00 15.25 550 TYR A C 1
ATOM 3905 O O . TYR A 1 554 ? 14.328 8.933 78.432 1.00 15.95 550 TYR A O 1
ATOM 3914 N N . PRO A 1 555 ? 15.190 6.828 78.467 1.00 14.32 551 PRO A N 1
ATOM 3915 C CA . PRO A 1 555 ? 16.279 7.208 77.603 1.00 15.39 551 PRO A CA 1
ATOM 3916 C C . PRO A 1 555 ? 15.754 7.434 76.176 1.00 16.67 551 PRO A C 1
ATOM 3917 O O . PRO A 1 555 ? 14.749 6.798 75.758 1.00 16.45 551 PRO A O 1
ATOM 3921 N N . ILE A 1 556 ? 16.371 8.367 75.437 1.00 16.49 552 ILE A N 1
ATOM 3922 C CA . ILE A 1 556 ? 16.156 8.413 73.996 1.00 16.79 552 ILE A CA 1
ATOM 3923 C C . ILE A 1 556 ? 16.985 7.305 73.325 1.00 16.68 552 ILE A C 1
ATOM 3924 O O . ILE A 1 556 ? 16.457 6.476 72.576 1.00 17.70 552 ILE A O 1
ATOM 3929 N N . THR A 1 557 ? 18.281 7.245 73.650 1.00 15.30 553 THR A N 1
ATOM 3930 C CA . THR A 1 557 ? 19.149 6.224 73.110 1.00 15.44 553 THR A CA 1
ATOM 3931 C C . THR A 1 557 ? 18.882 4.899 73.799 1.00 15.83 553 THR A C 1
ATOM 3932 O O . THR A 1 557 ? 19.162 4.731 75.000 1.00 15.60 553 THR A O 1
ATOM 3936 N N . SER A 1 558 ? 18.305 3.973 73.058 1.00 15.29 554 SER A N 1
ATOM 3937 C CA . SER A 1 558 ? 17.919 2.663 73.614 1.00 16.22 554 SER A CA 1
ATOM 3938 C C . SER A 1 558 ? 17.678 1.714 72.500 1.00 16.88 554 SER A C 1
ATOM 3939 O O . SER A 1 558 ? 17.006 2.076 71.501 1.00 17.62 554 SER A O 1
ATOM 3942 N N . ARG A 1 559 ? 18.188 0.494 72.658 1.00 17.26 555 ARG A N 1
ATOM 3943 C CA A ARG A 1 559 ? 17.904 -0.585 71.721 0.50 18.59 555 ARG A CA 1
ATOM 3944 C CA B ARG A 1 559 ? 17.920 -0.581 71.715 0.50 18.83 555 ARG A CA 1
ATOM 3945 C C . ARG A 1 559 ? 17.085 -1.688 72.387 1.00 19.05 555 ARG A C 1
ATOM 3946 O O . ARG A 1 559 ? 17.097 -2.855 71.947 1.00 19.00 555 ARG A O 1
ATOM 3961 N N . PHE A 1 560 ? 16.348 -1.346 73.450 1.00 18.32 556 PHE A N 1
ATOM 3962 C CA . PHE A 1 560 ? 15.533 -2.359 74.104 1.00 18.89 556 PHE A CA 1
ATOM 3963 C C . PHE A 1 560 ? 14.364 -2.754 73.247 1.00 21.55 556 PHE A C 1
ATOM 3964 O O . PHE A 1 560 ? 13.506 -1.948 72.956 1.00 20.84 556 PHE A O 1
ATOM 3972 N N . VAL A 1 561 ? 14.349 -4.022 72.875 1.00 23.35 557 VAL A N 1
ATOM 3973 C CA . VAL A 1 561 ? 13.266 -4.578 72.102 1.00 27.02 557 VAL A CA 1
ATOM 3974 C C . VAL A 1 561 ? 12.738 -5.772 72.869 1.00 26.96 557 VAL A C 1
ATOM 3975 O O . VAL A 1 561 ? 13.424 -6.760 73.069 1.00 28.64 557 VAL A O 1
ATOM 3979 N N . GLU A 1 562 ? 11.516 -5.641 73.325 1.00 26.84 558 GLU A N 1
ATOM 3980 C CA . GLU A 1 562 ? 10.892 -6.648 74.131 1.00 27.94 558 GLU A CA 1
ATOM 3981 C C . GLU A 1 562 ? 10.277 -7.711 73.244 1.00 29.03 558 GLU A C 1
ATOM 3982 O O . GLU A 1 562 ? 9.677 -7.393 72.221 1.00 29.77 558 GLU A O 1
ATOM 3988 N N . SER A 1 563 ? 10.409 -8.972 73.636 1.00 31.66 559 SER A N 1
ATOM 3989 C CA . SER A 1 563 ? 9.759 -10.057 72.903 1.00 32.90 559 SER A CA 1
ATOM 3990 C C . SER A 1 563 ? 8.246 -9.952 73.005 1.00 34.68 559 SER A C 1
ATOM 3991 O O . SER A 1 563 ? 7.717 -9.557 74.050 1.00 34.15 559 SER A O 1
ATOM 3994 N N . ILE A 1 564 ? 7.556 -10.297 71.915 1.00 36.41 560 ILE A N 1
ATOM 3995 C CA . ILE A 1 564 ? 6.078 -10.257 71.861 1.00 38.86 560 ILE A CA 1
ATOM 3996 C C . ILE A 1 564 ? 5.451 -11.470 72.578 1.00 44.33 560 ILE A C 1
ATOM 3997 O O . ILE A 1 564 ? 4.284 -11.441 72.945 1.00 43.31 560 ILE A O 1
ATOM 4002 N N . ASP A 1 565 ? 6.227 -12.530 72.776 1.00 42.38 561 ASP A N 1
ATOM 4003 C CA . ASP A 1 565 ? 5.737 -13.719 73.500 1.00 48.04 561 ASP A CA 1
ATOM 4004 C C . ASP A 1 565 ? 6.655 -14.069 74.657 1.00 52.62 561 ASP A C 1
ATOM 4005 O O . ASP A 1 565 ? 6.331 -14.930 75.479 1.00 57.22 561 ASP A O 1
ATOM 4011 N N . GLY B 1 3 ? -15.291 18.113 131.741 1.00 39.64 -1 GLY B N 1
ATOM 4012 C CA . GLY B 1 3 ? -15.089 16.946 130.773 1.00 41.22 -1 GLY B CA 1
ATOM 4013 C C . GLY B 1 3 ? -14.131 17.373 129.646 1.00 41.25 -1 GLY B C 1
ATOM 4014 O O . GLY B 1 3 ? -12.969 17.625 129.895 1.00 44.14 -1 GLY B O 1
ATOM 4015 N N . SER B 1 4 ? -14.631 17.501 128.417 1.00 41.81 0 SER B N 1
ATOM 4016 C CA . SER B 1 4 ? -13.799 17.927 127.269 1.00 37.04 0 SER B CA 1
ATOM 4017 C C . SER B 1 4 ? -14.153 19.347 126.748 1.00 34.87 0 SER B C 1
ATOM 4018 O O . SER B 1 4 ? -15.268 19.836 126.929 1.00 38.04 0 SER B O 1
ATOM 4021 N N . MET B 1 5 ? -13.187 19.995 126.098 1.00 33.31 1 MET B N 1
ATOM 4022 C CA . MET B 1 5 ? -13.387 21.298 125.478 1.00 29.31 1 MET B CA 1
ATOM 4023 C C . MET B 1 5 ? -13.580 21.098 123.989 1.00 25.46 1 MET B C 1
ATOM 4024 O O . MET B 1 5 ? -13.103 20.107 123.417 1.00 25.93 1 MET B O 1
ATOM 4029 N N . LYS B 1 6 ? -14.210 22.058 123.333 1.00 22.62 2 LYS B N 1
ATOM 4030 C CA . LYS B 1 6 ? -14.250 22.040 121.864 1.00 21.39 2 LYS B CA 1
ATOM 4031 C C . LYS B 1 6 ? -12.992 22.748 121.325 1.00 20.34 2 LYS B C 1
ATOM 4032 O O . LYS B 1 6 ? -12.484 23.696 121.945 1.00 19.39 2 LYS B O 1
ATOM 4034 N N . THR B 1 7 ? -12.534 22.301 120.159 1.00 19.37 3 THR B N 1
ATOM 4035 C CA . THR B 1 7 ? -11.499 23.008 119.392 1.00 19.23 3 THR B CA 1
ATOM 4036 C C . THR B 1 7 ? -12.112 23.384 118.050 1.00 18.36 3 THR B C 1
ATOM 4037 O O . THR B 1 7 ? -12.618 22.521 117.338 1.00 19.19 3 THR B O 1
ATOM 4041 N N . ARG B 1 8 ? -12.055 24.672 117.706 1.00 17.45 4 ARG B N 1
ATOM 4042 C CA . ARG B 1 8 ? -12.532 25.176 116.434 1.00 18.01 4 ARG B CA 1
ATOM 4043 C C . ARG B 1 8 ? -11.348 25.349 115.472 1.00 17.37 4 ARG B C 1
ATOM 4044 O O . ARG B 1 8 ? -10.425 26.108 115.743 1.00 17.21 4 ARG B O 1
ATOM 4052 N N . ILE B 1 9 ? -11.380 24.601 114.371 1.00 17.13 5 ILE B N 1
ATOM 4053 C CA . ILE B 1 9 ? -10.224 24.503 113.477 1.00 16.78 5 ILE B CA 1
ATOM 4054 C C . ILE B 1 9 ? -10.563 25.035 112.094 1.00 16.78 5 ILE B C 1
ATOM 4055 O O . ILE B 1 9 ? -11.552 24.627 111.484 1.00 17.45 5 ILE B O 1
ATOM 4060 N N . ALA B 1 10 ? -9.696 25.896 111.569 1.00 15.74 6 ALA B N 1
ATOM 4061 C CA . ALA B 1 10 ? -9.797 26.364 110.187 1.00 15.27 6 ALA B CA 1
ATOM 4062 C C . ALA B 1 10 ? -8.867 25.526 109.299 1.00 14.97 6 ALA B C 1
ATOM 4063 O O . ALA B 1 10 ? -7.659 25.429 109.572 1.00 14.94 6 ALA B O 1
ATOM 4065 N N . LEU B 1 11 ? -9.430 24.967 108.236 1.00 15.27 7 LEU B N 1
ATOM 4066 C CA . LEU B 1 11 ? -8.669 24.243 107.225 1.00 15.17 7 LEU B CA 1
ATOM 4067 C C . LEU B 1 11 ? -8.429 25.238 106.094 1.00 15.18 7 LEU B C 1
ATOM 4068 O O . LEU B 1 11 ? -9.384 25.668 105.441 1.00 15.94 7 LEU B O 1
ATOM 4073 N N . ALA B 1 12 ? -7.171 25.612 105.883 1.00 14.93 8 ALA B N 1
ATOM 4074 C CA . ALA B 1 12 ? -6.799 26.628 104.902 1.00 14.52 8 ALA B CA 1
ATOM 4075 C C . ALA B 1 12 ? -6.312 25.924 103.626 1.00 14.73 8 ALA B C 1
ATOM 4076 O O . ALA B 1 12 ? -5.132 25.560 103.486 1.00 14.12 8 ALA B O 1
ATOM 4078 N N . GLN B 1 13 ? -7.238 25.759 102.712 1.00 15.58 9 GLN B N 1
ATOM 4079 C CA . GLN B 1 13 ? -6.967 25.120 101.418 1.00 14.89 9 GLN B CA 1
ATOM 4080 C C . GLN B 1 13 ? -6.502 26.238 100.467 1.00 14.99 9 GLN B C 1
ATOM 4081 O O . GLN B 1 13 ? -7.295 26.842 99.758 1.00 16.34 9 GLN B O 1
ATOM 4087 N N . LEU B 1 14 ? -5.187 26.532 100.540 1.00 16.00 10 LEU B N 1
ATOM 4088 C CA . LEU B 1 14 ? -4.571 27.699 99.910 1.00 16.00 10 LEU B CA 1
ATOM 4089 C C . LEU B 1 14 ? -4.031 27.373 98.524 1.00 15.36 10 LEU B C 1
ATOM 4090 O O . LEU B 1 14 ? -3.513 26.270 98.296 1.00 16.60 10 LEU B O 1
ATOM 4095 N N . ASN B 1 15 ? -4.099 28.350 97.637 1.00 14.83 11 ASN B N 1
ATOM 4096 C CA . ASN B 1 15 ? -3.451 28.274 96.361 1.00 13.90 11 ASN B CA 1
ATOM 4097 C C . ASN B 1 15 ? -2.242 29.180 96.386 1.00 13.93 11 ASN B C 1
ATOM 4098 O O . ASN B 1 15 ? -2.298 30.348 95.989 1.00 15.38 11 ASN B O 1
ATOM 4103 N N . VAL B 1 16 ? -1.142 28.651 96.873 1.00 13.67 12 VAL B N 1
ATOM 4104 C CA . VAL B 1 16 ? 0.127 29.380 96.920 1.00 13.62 12 VAL B CA 1
ATOM 4105 C C . VAL B 1 16 ? 0.913 29.233 95.609 1.00 13.92 12 VAL B C 1
ATOM 4106 O O . VAL B 1 16 ? 0.554 28.397 94.723 1.00 13.30 12 VAL B O 1
ATOM 4110 N N . THR B 1 17 ? 1.951 30.084 95.428 1.00 13.80 13 THR B N 1
ATOM 4111 C CA . THR B 1 17 ? 2.750 30.086 94.203 1.00 14.22 13 THR B CA 1
ATOM 4112 C C . THR B 1 17 ? 4.206 29.832 94.542 1.00 13.52 13 THR B C 1
ATOM 4113 O O . THR B 1 17 ? 4.748 30.463 95.440 1.00 13.68 13 THR B O 1
ATOM 4117 N N . VAL B 1 18 ? 4.820 28.865 93.848 1.00 12.93 14 VAL B N 1
ATOM 4118 C CA . VAL B 1 18 ? 6.227 28.584 93.991 1.00 12.39 14 VAL B CA 1
ATOM 4119 C C . VAL B 1 18 ? 7.073 29.860 93.950 1.00 13.62 14 VAL B C 1
ATOM 4120 O O . VAL B 1 18 ? 7.001 30.675 92.982 1.00 13.36 14 VAL B O 1
ATOM 4124 N N . GLY B 1 19 ? 7.871 30.051 95.012 1.00 14.04 15 GLY B N 1
ATOM 4125 C CA . GLY B 1 19 ? 8.799 31.170 95.079 1.00 14.94 15 GLY B CA 1
ATOM 4126 C C . GLY B 1 19 ? 8.214 32.520 95.492 1.00 15.74 15 GLY B C 1
ATOM 4127 O O . GLY B 1 19 ? 8.967 33.457 95.729 1.00 16.74 15 GLY B O 1
ATOM 4128 N N . ASP B 1 20 ? 6.882 32.630 95.576 1.00 15.35 16 ASP B N 1
ATOM 4129 C CA . ASP B 1 20 ? 6.209 33.923 95.858 1.00 15.81 16 ASP B CA 1
ATOM 4130 C C . ASP B 1 20 ? 6.118 34.106 97.372 1.00 14.97 16 ASP B C 1
ATOM 4131 O O . ASP B 1 20 ? 5.025 34.047 97.945 1.00 15.27 16 ASP B O 1
ATOM 4136 N N . PHE B 1 21 ? 7.245 34.278 98.030 1.00 15.50 17 PHE B N 1
ATOM 4137 C CA . PHE B 1 21 ? 7.186 34.408 99.505 1.00 15.35 17 PHE B CA 1
ATOM 4138 C C . PHE B 1 21 ? 6.254 35.543 99.933 1.00 16.13 17 PHE B C 1
ATOM 4139 O O . PHE B 1 21 ? 5.461 35.376 100.828 1.00 15.84 17 PHE B O 1
ATOM 4147 N N . ALA B 1 22 ? 6.323 36.690 99.280 1.00 16.44 18 ALA B N 1
ATOM 4148 C CA . ALA B 1 22 ? 5.497 37.820 99.715 1.00 17.65 18 ALA B CA 1
ATOM 4149 C C . ALA B 1 22 ? 3.991 37.524 99.555 1.00 17.51 18 ALA B C 1
ATOM 4150 O O . ALA B 1 22 ? 3.179 37.756 100.462 1.00 17.61 18 ALA B O 1
ATOM 4152 N N . GLY B 1 23 ? 3.624 36.999 98.402 1.00 16.47 19 GLY B N 1
ATOM 4153 C CA . GLY B 1 23 ? 2.229 36.655 98.152 1.00 16.10 19 GLY B CA 1
ATOM 4154 C C . GLY B 1 23 ? 1.704 35.506 98.990 1.00 14.84 19 GLY B C 1
ATOM 4155 O O . GLY B 1 23 ? 0.528 35.494 99.377 1.00 15.84 19 GLY B O 1
ATOM 4156 N N . ASN B 1 24 ? 2.553 34.527 99.278 1.00 13.58 20 ASN B N 1
ATOM 4157 C CA . ASN B 1 24 ? 2.164 33.394 100.074 1.00 14.18 20 ASN B CA 1
ATOM 4158 C C . ASN B 1 24 ? 1.941 33.808 101.531 1.00 14.44 20 ASN B C 1
ATOM 4159 O O . ASN B 1 24 ? 0.965 33.379 102.164 1.00 14.84 20 ASN B O 1
ATOM 4164 N N . VAL B 1 25 ? 2.849 34.635 102.065 1.00 14.73 21 VAL B N 1
ATOM 4165 C CA . VAL B 1 25 ? 2.632 35.199 103.396 1.00 15.59 21 VAL B CA 1
ATOM 4166 C C . VAL B 1 25 ? 1.270 35.913 103.434 1.00 15.93 21 VAL B C 1
ATOM 4167 O O . VAL B 1 25 ? 0.517 35.732 104.395 1.00 15.78 21 VAL B O 1
ATOM 4171 N N . ALA B 1 26 ? 0.961 36.707 102.406 1.00 16.27 22 ALA B N 1
ATOM 4172 C CA . ALA B 1 26 ? -0.268 37.472 102.391 1.00 16.92 22 ALA B CA 1
ATOM 4173 C C . ALA B 1 26 ? -1.507 36.544 102.358 1.00 16.76 22 ALA B C 1
ATOM 4174 O O . ALA B 1 26 ? -2.494 36.786 103.075 1.00 16.57 22 ALA B O 1
ATOM 4176 N N . LYS B 1 27 ? -1.422 35.446 101.591 1.00 17.22 23 LYS B N 1
ATOM 4177 C CA . LYS B 1 27 ? -2.513 34.471 101.537 1.00 17.51 23 LYS B CA 1
ATOM 4178 C C . LYS B 1 27 ? -2.702 33.751 102.873 1.00 16.09 23 LYS B C 1
ATOM 4179 O O . LYS B 1 27 ? -3.812 33.524 103.292 1.00 16.68 23 LYS B O 1
ATOM 4185 N N . ILE B 1 28 ? -1.614 33.408 103.547 1.00 15.63 24 ILE B N 1
ATOM 4186 C CA . ILE B 1 28 ? -1.728 32.739 104.851 1.00 15.25 24 ILE B CA 1
ATOM 4187 C C . ILE B 1 28 ? -2.324 33.717 105.893 1.00 15.75 24 ILE B C 1
ATOM 4188 O O . ILE B 1 28 ? -3.199 33.351 106.698 1.00 15.66 24 ILE B O 1
ATOM 4193 N N . VAL B 1 29 ? -1.866 34.955 105.874 1.00 15.84 25 VAL B N 1
ATOM 4194 C CA . VAL B 1 29 ? -2.393 35.966 106.796 1.00 16.32 25 VAL B CA 1
ATOM 4195 C C . VAL B 1 29 ? -3.890 36.201 106.531 1.00 15.77 25 VAL B C 1
ATOM 4196 O O . VAL B 1 29 ? -4.660 36.356 107.456 1.00 16.15 25 VAL B O 1
ATOM 4200 N N . ALA B 1 30 ? -4.297 36.207 105.262 1.00 15.56 26 ALA B N 1
ATOM 4201 C CA . ALA B 1 30 ? -5.705 36.385 104.914 1.00 15.35 26 ALA B CA 1
ATOM 4202 C C . ALA B 1 30 ? -6.569 35.233 105.437 1.00 15.57 26 ALA B C 1
ATOM 4203 O O . ALA B 1 30 ? -7.686 35.449 105.930 1.00 16.13 26 ALA B O 1
ATOM 4205 N N . ALA B 1 31 ? -6.051 34.009 105.342 1.00 15.21 27 ALA B N 1
ATOM 4206 C CA . ALA B 1 31 ? -6.693 32.833 105.882 1.00 15.74 27 ALA B CA 1
ATOM 4207 C C . ALA B 1 31 ? -6.813 32.911 107.400 1.00 15.81 27 ALA B C 1
ATOM 4208 O O . ALA B 1 31 ? -7.835 32.543 107.980 1.00 15.63 27 ALA B O 1
ATOM 4210 N N . ALA B 1 32 ? -5.766 33.444 108.027 1.00 15.43 28 ALA B N 1
ATOM 4211 C CA . ALA B 1 32 ? -5.744 33.620 109.476 1.00 15.65 28 ALA B CA 1
ATOM 4212 C C . ALA B 1 32 ? -6.742 34.687 109.917 1.00 16.14 28 ALA B C 1
ATOM 4213 O O . ALA B 1 32 ? -7.399 34.530 110.932 1.00 15.87 28 ALA B O 1
ATOM 4215 N N . GLN B 1 33 ? -6.827 35.785 109.159 1.00 17.17 29 GLN B N 1
ATOM 4216 C CA . GLN B 1 33 ? -7.861 36.798 109.399 1.00 17.94 29 GLN B CA 1
ATOM 4217 C C . GLN B 1 33 ? -9.253 36.173 109.348 1.00 17.63 29 GLN B C 1
ATOM 4218 O O . GLN B 1 33 ? -10.074 36.416 110.204 1.00 18.09 29 GLN B O 1
ATOM 4224 N N . ALA B 1 34 ? -9.521 35.375 108.320 1.00 17.56 30 ALA B N 1
ATOM 4225 C CA . ALA B 1 34 ? -10.787 34.690 108.222 1.00 17.46 30 ALA B CA 1
ATOM 4226 C C . ALA B 1 34 ? -11.038 33.724 109.372 1.00 17.40 30 ALA B C 1
ATOM 4227 O O . ALA B 1 34 ? -12.199 33.608 109.861 1.00 19.45 30 ALA B O 1
ATOM 4229 N N . ALA B 1 35 ? -9.984 33.016 109.817 1.00 17.20 31 ALA B N 1
ATOM 4230 C CA . ALA B 1 35 ? -10.096 32.072 110.939 1.00 17.45 31 ALA B CA 1
ATOM 4231 C C . ALA B 1 35 ? -10.405 32.826 112.232 1.00 17.23 31 ALA B C 1
ATOM 4232 O O . ALA B 1 35 ? -11.258 32.402 113.027 1.00 17.60 31 ALA B O 1
ATOM 4234 N N . HIS B 1 36 ? -9.732 33.954 112.409 1.00 18.22 32 HIS B N 1
ATOM 4235 C CA . HIS B 1 36 ? -9.967 34.847 113.568 1.00 19.06 32 HIS B CA 1
ATOM 4236 C C . HIS B 1 36 ? -11.381 35.364 113.576 1.00 19.77 32 HIS B C 1
ATOM 4237 O O . HIS B 1 36 ? -12.059 35.343 114.618 1.00 19.62 32 HIS B O 1
ATOM 4244 N N . ASP B 1 37 ? -11.847 35.818 112.411 1.00 19.69 33 ASP B N 1
ATOM 4245 C CA . ASP B 1 37 ? -13.228 36.300 112.257 1.00 22.09 33 ASP B CA 1
ATOM 4246 C C . ASP B 1 37 ? -14.259 35.218 112.579 1.00 21.67 33 ASP B C 1
ATOM 4247 O O . ASP B 1 37 ? -15.343 35.550 113.054 1.00 23.18 33 ASP B O 1
ATOM 4252 N N . ALA B 1 38 ? -13.914 33.954 112.359 1.00 20.28 34 ALA B N 1
ATOM 4253 C CA . ALA B 1 38 ? -14.769 32.793 112.667 1.00 20.45 34 ALA B CA 1
ATOM 4254 C C . ALA B 1 38 ? -14.583 32.247 114.091 1.00 20.02 34 ALA B C 1
ATOM 4255 O O . ALA B 1 38 ? -15.256 31.299 114.478 1.00 20.89 34 ALA B O 1
ATOM 4257 N N . GLY B 1 39 ? -13.641 32.810 114.843 1.00 19.48 35 GLY B N 1
ATOM 4258 C CA . GLY B 1 39 ? -13.367 32.368 116.226 1.00 19.27 35 GLY B CA 1
ATOM 4259 C C . GLY B 1 39 ? -12.568 31.096 116.400 1.00 19.19 35 GLY B C 1
ATOM 4260 O O . GLY B 1 39 ? -12.595 30.501 117.474 1.00 18.68 35 GLY B O 1
ATOM 4261 N N . ALA B 1 40 ? -11.817 30.701 115.358 1.00 17.43 36 ALA B N 1
ATOM 4262 C CA . ALA B 1 40 ? -10.998 29.507 115.420 1.00 16.59 36 ALA B CA 1
ATOM 4263 C C . ALA B 1 40 ? -9.824 29.597 116.405 1.00 16.21 36 ALA B C 1
ATOM 4264 O O . ALA B 1 40 ? -9.260 30.658 116.615 1.00 17.32 36 ALA B O 1
ATOM 4266 N N . HIS B 1 41 ? -9.483 28.463 117.027 1.00 15.61 37 HIS B N 1
ATOM 4267 C CA . HIS B 1 41 ? -8.286 28.334 117.902 1.00 16.18 37 HIS B CA 1
ATOM 4268 C C . HIS B 1 41 ? -7.068 27.928 117.105 1.00 15.86 37 HIS B C 1
ATOM 4269 O O . HIS B 1 41 ? -5.943 28.087 117.575 1.00 16.14 37 HIS B O 1
ATOM 4276 N N . PHE B 1 42 ? -7.279 27.335 115.929 1.00 15.90 38 PHE B N 1
ATOM 4277 C CA . PHE B 1 42 ? -6.198 26.595 115.231 1.00 15.98 38 PHE B CA 1
ATOM 4278 C C . PHE B 1 42 ? -6.469 26.670 113.727 1.00 15.57 38 PHE B C 1
ATOM 4279 O O . PHE B 1 42 ? -7.616 26.476 113.293 1.00 16.16 38 PHE B O 1
ATOM 4287 N N . LEU B 1 43 ? -5.433 26.977 112.955 1.00 15.27 39 LEU B N 1
ATOM 4288 C CA . LEU B 1 43 ? -5.514 26.979 111.476 1.00 14.84 39 LEU B CA 1
ATOM 4289 C C . LEU B 1 43 ? -4.408 26.089 110.953 1.00 14.20 39 LEU B C 1
ATOM 4290 O O . LEU B 1 43 ? -3.259 26.148 111.433 1.00 13.35 39 LEU B O 1
ATOM 4295 N N . ILE B 1 44 ? -4.735 25.283 109.927 1.00 14.52 40 ILE B N 1
ATOM 4296 C CA . ILE B 1 44 ? -3.790 24.376 109.336 1.00 14.43 40 ILE B CA 1
ATOM 4297 C C . ILE B 1 44 ? -3.649 24.722 107.852 1.00 14.56 40 ILE B C 1
ATOM 4298 O O . ILE B 1 44 ? -4.653 24.759 107.139 1.00 15.03 40 ILE B O 1
ATOM 4303 N N . ALA B 1 45 ? -2.423 24.964 107.419 1.00 14.97 41 ALA B N 1
ATOM 4304 C CA . ALA B 1 45 ? -2.092 25.252 106.015 1.00 14.95 41 ALA B CA 1
ATOM 4305 C C . ALA B 1 45 ? -1.395 24.006 105.377 1.00 15.23 41 ALA B C 1
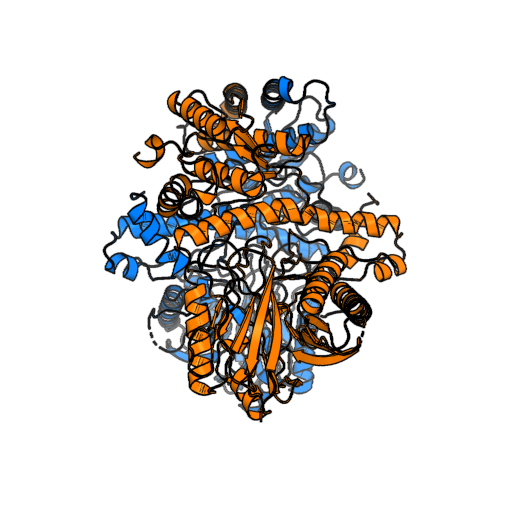ATOM 4306 O O . ALA B 1 45 ? -1.026 23.069 106.084 1.00 15.41 41 ALA B O 1
ATOM 4308 N N . PRO B 1 46 ? -1.255 23.999 104.052 1.00 14.66 42 PRO B N 1
ATOM 4309 C CA . PRO B 1 46 ? -0.700 22.805 103.384 1.00 14.19 42 PRO B CA 1
ATOM 4310 C C . PRO B 1 46 ? 0.811 22.633 103.497 1.00 13.45 42 PRO B C 1
ATOM 4311 O O . PRO B 1 46 ? 1.549 23.483 104.036 1.00 13.05 42 PRO B O 1
ATOM 4315 N N . GLU B 1 47 ? 1.266 21.507 102.929 1.00 13.55 43 GLU B N 1
ATOM 4316 C CA . GLU B 1 47 ? 2.671 21.195 102.815 1.00 13.35 43 GLU B CA 1
ATOM 4317 C C . GLU B 1 47 ? 3.428 22.284 102.056 1.00 13.59 43 GLU B C 1
ATOM 4318 O O . GLU B 1 47 ? 3.013 22.674 100.969 1.00 13.69 43 GLU B O 1
ATOM 4324 N N . LEU B 1 48 ? 4.572 22.725 102.598 1.00 13.98 44 LEU B N 1
ATOM 4325 C CA . LEU B 1 48 ? 5.427 23.754 101.987 1.00 13.63 44 LEU B CA 1
ATOM 4326 C C . LEU B 1 48 ? 4.605 24.989 101.556 1.00 13.84 44 LEU B C 1
ATOM 4327 O O . LEU B 1 48 ? 4.934 25.667 100.581 1.00 14.25 44 LEU B O 1
ATOM 4332 N N . ALA B 1 49 ? 3.547 25.304 102.325 1.00 13.45 45 ALA B N 1
ATOM 4333 C CA . ALA B 1 49 ? 2.692 26.485 101.996 1.00 14.35 45 ALA B CA 1
ATOM 4334 C C . ALA B 1 49 ? 3.488 27.754 101.835 1.00 14.51 45 ALA B C 1
ATOM 4335 O O . ALA B 1 49 ? 3.211 28.581 100.945 1.00 14.14 45 ALA B O 1
ATOM 4337 N N . LEU B 1 50 ? 4.465 27.943 102.685 1.00 14.24 46 LEU B N 1
ATOM 4338 C CA . LEU B 1 50 ? 5.196 29.203 102.694 1.00 15.33 46 LEU B CA 1
ATOM 4339 C C . LEU B 1 50 ? 5.948 29.480 101.357 1.00 15.14 46 LEU B C 1
ATOM 4340 O O . LEU B 1 50 ? 5.955 30.620 100.836 1.00 14.78 46 LEU B O 1
ATOM 4345 N N . SER B 1 51 ? 6.545 28.437 100.802 1.00 14.87 47 SER B N 1
ATOM 4346 C CA . SER B 1 51 ? 7.379 28.549 99.628 1.00 14.98 47 SER B CA 1
ATOM 4347 C C . SER B 1 51 ? 6.622 28.247 98.316 1.00 14.63 47 SER B C 1
ATOM 4348 O O . SER B 1 51 ? 7.151 28.499 97.229 1.00 15.26 47 SER B O 1
ATOM 4351 N N . GLY B 1 52 ? 5.432 27.675 98.431 1.00 13.18 48 GLY B N 1
ATOM 4352 C CA . GLY B 1 52 ? 4.783 26.993 97.316 1.00 13.62 48 GLY B CA 1
ATOM 4353 C C . GLY B 1 52 ? 5.428 25.638 97.075 1.00 13.16 48 GLY B C 1
ATOM 4354 O O . GLY B 1 52 ? 6.497 25.333 97.612 1.00 12.94 48 GLY B O 1
ATOM 4355 N N . TYR B 1 53 ? 4.770 24.820 96.267 1.00 13.82 49 TYR B N 1
ATOM 4356 C CA . TYR B 1 53 ? 5.177 23.432 96.102 1.00 14.13 49 TYR B CA 1
ATOM 4357 C C . TYR B 1 53 ? 4.817 22.883 94.722 1.00 14.10 49 TYR B C 1
ATOM 4358 O O . TYR B 1 53 ? 3.747 23.188 94.182 1.00 13.34 49 TYR B O 1
ATOM 4367 N N . PRO B 1 54 ? 5.709 22.060 94.119 1.00 14.47 50 PRO B N 1
ATOM 4368 C CA . PRO B 1 54 ? 7.098 21.727 94.520 1.00 14.35 50 PRO B CA 1
ATOM 4369 C C . PRO B 1 54 ? 8.119 22.750 93.943 1.00 14.24 50 PRO B C 1
ATOM 4370 O O . PRO B 1 54 ? 8.070 23.083 92.746 1.00 14.53 50 PRO B O 1
ATOM 4374 N N . PRO B 1 55 ? 9.070 23.230 94.768 1.00 14.53 51 PRO B N 1
ATOM 4375 C CA . PRO B 1 55 ? 10.052 24.195 94.217 1.00 14.23 51 PRO B CA 1
ATOM 4376 C C . PRO B 1 55 ? 11.223 23.570 93.433 1.00 14.12 51 PRO B C 1
ATOM 4377 O O . PRO B 1 55 ? 12.047 24.297 92.856 1.00 13.82 51 PRO B O 1
ATOM 4381 N N . GLU B 1 56 ? 11.321 22.236 93.450 1.00 14.09 52 GLU B N 1
ATOM 4382 C CA . GLU B 1 56 ? 12.348 21.518 92.716 1.00 14.01 52 GLU B CA 1
ATOM 4383 C C . GLU B 1 56 ? 13.739 22.054 93.081 1.00 13.19 52 GLU B C 1
ATOM 4384 O O . GLU B 1 56 ? 14.009 22.203 94.269 1.00 12.55 52 GLU B O 1
ATOM 4390 N N . ASP B 1 57 ? 14.616 22.324 92.108 1.00 12.66 53 ASP B N 1
ATOM 4391 C CA . ASP B 1 57 ? 16.035 22.601 92.445 1.00 12.78 53 ASP B CA 1
ATOM 4392 C C . ASP B 1 57 ? 16.251 23.975 93.093 1.00 12.98 53 ASP B C 1
ATOM 4393 O O . ASP B 1 57 ? 17.345 24.256 93.532 1.00 13.24 53 ASP B O 1
ATOM 4398 N N . LEU B 1 58 ? 15.211 24.769 93.246 1.00 12.95 54 LEU B N 1
ATOM 4399 C CA . LEU B 1 58 ? 15.303 25.906 94.207 1.00 13.22 54 LEU B CA 1
ATOM 4400 C C . LEU B 1 58 ? 15.726 25.389 95.608 1.00 13.59 54 LEU B C 1
ATOM 4401 O O . LEU B 1 58 ? 16.405 26.080 96.346 1.00 14.62 54 LEU B O 1
ATOM 4406 N N . LEU B 1 59 ? 15.359 24.159 95.921 1.00 13.82 55 LEU B N 1
ATOM 4407 C CA . LEU B 1 59 ? 15.713 23.521 97.196 1.00 14.09 55 LEU B CA 1
ATOM 4408 C C . LEU B 1 59 ? 17.201 23.108 97.305 1.00 14.98 55 LEU B C 1
ATOM 4409 O O . LEU B 1 59 ? 17.606 22.596 98.325 1.00 16.51 55 LEU B O 1
ATOM 4414 N N . LEU B 1 60 ? 17.998 23.346 96.265 1.00 15.18 56 LEU B N 1
ATOM 4415 C CA . LEU B 1 60 ? 19.452 23.181 96.334 1.00 16.08 56 LEU B CA 1
ATOM 4416 C C . LEU B 1 60 ? 20.182 24.522 96.479 1.00 17.65 56 LEU B C 1
ATOM 4417 O O . LEU B 1 60 ? 21.422 24.543 96.615 1.00 18.40 56 LEU B O 1
ATOM 4422 N N . ARG B 1 61 ? 19.420 25.628 96.476 1.00 17.81 57 ARG B N 1
ATOM 4423 C CA . ARG B 1 61 ? 19.977 26.977 96.480 1.00 18.84 57 ARG B CA 1
ATOM 4424 C C . ARG B 1 61 ? 19.940 27.588 97.888 1.00 18.66 57 ARG B C 1
ATOM 4425 O O . ARG B 1 61 ? 18.867 27.869 98.422 1.00 17.17 57 ARG B O 1
ATOM 4433 N N . PRO B 1 62 ? 21.117 27.808 98.510 1.00 19.52 58 PRO B N 1
ATOM 4434 C CA . PRO B 1 62 ? 21.115 28.365 99.861 1.00 20.08 58 PRO B CA 1
ATOM 4435 C C . PRO B 1 62 ? 20.227 29.621 100.028 1.00 19.16 58 PRO B C 1
ATOM 4436 O O . PRO B 1 62 ? 19.549 29.763 101.055 1.00 20.46 58 PRO B O 1
ATOM 4440 N N . ALA B 1 63 ? 20.198 30.489 99.017 1.00 19.19 59 ALA B N 1
ATOM 4441 C CA . ALA B 1 63 ? 19.462 31.751 99.100 1.00 19.20 59 ALA B CA 1
ATOM 4442 C C . ALA B 1 63 ? 17.944 31.515 99.199 1.00 18.60 59 ALA B C 1
ATOM 4443 O O . ALA B 1 63 ? 17.211 32.360 99.721 1.00 18.67 59 ALA B O 1
ATOM 4445 N N . PHE B 1 64 ? 17.485 30.363 98.714 1.00 17.28 60 PHE B N 1
ATOM 4446 C CA . PHE B 1 64 ? 16.078 30.004 98.805 1.00 16.71 60 PHE B CA 1
ATOM 4447 C C . PHE B 1 64 ? 15.668 29.743 100.258 1.00 16.95 60 PHE B C 1
ATOM 4448 O O . PHE B 1 64 ? 14.604 30.224 100.709 1.00 16.74 60 PHE B O 1
ATOM 4456 N N . TYR B 1 65 ? 16.524 29.034 101.012 1.00 16.81 61 TYR B N 1
ATOM 4457 C CA . TYR B 1 65 ? 16.253 28.759 102.424 1.00 17.52 61 TYR B CA 1
ATOM 4458 C C . TYR B 1 65 ? 16.367 30.019 103.266 1.00 18.97 61 TYR B C 1
ATOM 4459 O O . TYR B 1 65 ? 15.611 30.188 104.210 1.00 19.65 61 TYR B O 1
ATOM 4468 N N . ALA B 1 66 ? 17.307 30.882 102.906 1.00 18.74 62 ALA B N 1
ATOM 4469 C CA . ALA B 1 66 ? 17.461 32.205 103.588 1.00 19.80 62 ALA B CA 1
ATOM 4470 C C . ALA B 1 66 ? 16.188 33.026 103.397 1.00 19.09 62 ALA B C 1
ATOM 4471 O O . ALA B 1 66 ? 15.665 33.629 104.373 1.00 19.11 62 ALA B O 1
ATOM 4473 N N . ALA B 1 67 ? 15.639 33.009 102.167 1.00 18.06 63 ALA B N 1
ATOM 4474 C CA . ALA B 1 67 ? 14.401 33.713 101.859 1.00 17.90 63 ALA B CA 1
ATOM 4475 C C . ALA B 1 67 ? 13.219 33.117 102.622 1.00 17.25 63 ALA B C 1
ATOM 4476 O O . ALA B 1 67 ? 12.351 33.866 103.100 1.00 16.72 63 ALA B O 1
ATOM 4478 N N . SER B 1 68 ? 13.145 31.780 102.716 1.00 16.63 64 SER B N 1
ATOM 4479 C CA . SER B 1 68 ? 12.090 31.112 103.457 1.00 17.03 64 SER B CA 1
ATOM 4480 C C . SER B 1 68 ? 12.135 31.476 104.934 1.00 17.21 64 SER B C 1
ATOM 4481 O O . SER B 1 68 ? 11.081 31.758 105.562 1.00 17.10 64 SER B O 1
ATOM 4484 N N . ASP B 1 69 ? 13.337 31.461 105.503 1.00 18.26 65 ASP B N 1
ATOM 4485 C CA . ASP B 1 69 ? 13.499 31.842 106.948 1.00 19.54 65 ASP B CA 1
ATOM 4486 C C . ASP B 1 69 ? 13.038 33.279 107.209 1.00 18.38 65 ASP B C 1
ATOM 4487 O O . ASP B 1 69 ? 12.313 33.531 108.164 1.00 17.65 65 ASP B O 1
ATOM 4492 N N . ALA B 1 70 ? 13.430 34.209 106.349 1.00 18.30 66 ALA B N 1
ATOM 4493 C CA . ALA B 1 70 ? 12.970 35.593 106.460 1.00 19.05 66 ALA B CA 1
ATOM 4494 C C . ALA B 1 70 ? 11.446 35.692 106.316 1.00 18.45 66 ALA B C 1
ATOM 4495 O O . ALA B 1 70 ? 10.807 36.394 107.070 1.00 18.35 66 ALA B O 1
ATOM 4497 N N . ALA B 1 71 ? 10.864 34.953 105.367 1.00 16.74 67 ALA B N 1
ATOM 4498 C CA . ALA B 1 71 ? 9.385 34.949 105.194 1.00 16.83 67 ALA B CA 1
ATOM 4499 C C . ALA B 1 71 ? 8.654 34.354 106.406 1.00 16.88 67 ALA B C 1
ATOM 4500 O O . ALA B 1 71 ? 7.564 34.828 106.763 1.00 16.86 67 ALA B O 1
ATOM 4502 N N . LEU B 1 72 ? 9.227 33.320 107.025 1.00 15.85 68 LEU B N 1
ATOM 4503 C CA . LEU B 1 72 ? 8.601 32.686 108.204 1.00 17.05 68 LEU B CA 1
ATOM 4504 C C . LEU B 1 72 ? 8.563 33.691 109.339 1.00 17.23 68 LEU B C 1
ATOM 4505 O O . LEU B 1 72 ? 7.568 33.764 110.044 1.00 18.23 68 LEU B O 1
ATOM 4510 N N . ALA B 1 73 ? 9.631 34.469 109.485 1.00 18.41 69 ALA B N 1
ATOM 4511 C CA . ALA B 1 73 ? 9.698 35.488 110.557 1.00 19.08 69 ALA B CA 1
ATOM 4512 C C . ALA B 1 73 ? 8.687 36.607 110.292 1.00 19.67 69 ALA B C 1
ATOM 4513 O O . ALA B 1 73 ? 8.016 37.061 111.231 1.00 19.59 69 ALA B O 1
ATOM 4515 N N . GLU B 1 74 ? 8.548 37.018 109.022 1.00 19.23 70 GLU B N 1
ATOM 4516 C CA . GLU B 1 74 ? 7.540 38.021 108.630 1.00 20.58 70 GLU B CA 1
ATOM 4517 C C . GLU B 1 74 ? 6.137 37.507 108.902 1.00 18.64 70 GLU B C 1
ATOM 4518 O O . GLU B 1 74 ? 5.277 38.205 109.437 1.00 17.68 70 GLU B O 1
ATOM 4524 N N . LEU B 1 75 ? 5.902 36.257 108.552 1.00 16.58 71 LEU B N 1
ATOM 4525 C CA . LEU B 1 75 ? 4.610 35.647 108.791 1.00 15.63 71 LEU B CA 1
ATOM 4526 C C . LEU B 1 75 ? 4.262 35.628 110.265 1.00 16.22 71 LEU B C 1
ATOM 4527 O O . LEU B 1 75 ? 3.137 36.043 110.645 1.00 16.44 71 LEU B O 1
ATOM 4532 N N . ALA B 1 76 ? 5.176 35.126 111.103 1.00 16.43 72 ALA B N 1
ATOM 4533 C CA . ALA B 1 76 ? 4.930 35.038 112.560 1.00 17.08 72 ALA B CA 1
ATOM 4534 C C . ALA B 1 76 ? 4.585 36.426 113.135 1.00 18.05 72 ALA B C 1
ATOM 4535 O O . ALA B 1 76 ? 3.684 36.543 113.968 1.00 17.96 72 ALA B O 1
ATOM 4537 N N . ALA B 1 77 ? 5.321 37.456 112.706 1.00 18.57 73 ALA B N 1
ATOM 4538 C CA . ALA B 1 77 ? 5.019 38.845 113.140 1.00 18.98 73 ALA B CA 1
ATOM 4539 C C . ALA B 1 77 ? 3.616 39.270 112.743 1.00 19.14 73 ALA B C 1
ATOM 4540 O O . ALA B 1 77 ? 2.892 39.911 113.520 1.00 19.30 73 ALA B O 1
ATOM 4542 N N . GLN B 1 78 ? 3.208 38.913 111.544 1.00 18.67 74 GLN B N 1
ATOM 4543 C CA . GLN B 1 78 ? 1.897 39.305 111.057 1.00 19.44 74 GLN B CA 1
ATOM 4544 C C . GLN B 1 78 ? 0.752 38.508 111.640 1.00 19.22 74 GLN B C 1
ATOM 4545 O O . GLN B 1 78 ? -0.406 38.959 111.565 1.00 20.51 74 GLN B O 1
ATOM 4551 N N . LEU B 1 79 ? 1.045 37.329 112.207 1.00 18.46 75 LEU B N 1
ATOM 4552 C CA . LEU B 1 79 ? 0.021 36.485 112.850 1.00 18.81 75 LEU B CA 1
ATOM 4553 C C . LEU B 1 79 ? -0.180 36.851 114.329 1.00 20.23 75 LEU B C 1
ATOM 4554 O O . LEU B 1 79 ? -1.221 36.518 114.922 1.00 19.59 75 LEU B O 1
ATOM 4559 N N . LYS B 1 80 ? 0.827 37.520 114.904 1.00 22.69 76 LYS B N 1
ATOM 4560 C CA . LYS B 1 80 ? 0.824 37.855 116.319 1.00 24.25 76 LYS B CA 1
ATOM 4561 C C . LYS B 1 80 ? -0.466 38.521 116.801 1.00 24.00 76 LYS B C 1
ATOM 4562 O O . LYS B 1 80 ? -0.944 38.208 117.911 1.00 23.83 76 LYS B O 1
ATOM 4568 N N . PRO B 1 81 ? -1.048 39.440 116.000 1.00 24.56 77 PRO B N 1
ATOM 4569 C CA . PRO B 1 81 ? -2.300 40.067 116.435 1.00 24.89 77 PRO B CA 1
ATOM 4570 C C . PRO B 1 81 ? -3.531 39.193 116.568 1.00 22.70 77 PRO B C 1
ATOM 4571 O O . PRO B 1 81 ? -4.513 39.635 117.187 1.00 23.43 77 PRO B O 1
ATOM 4575 N N . PHE B 1 82 ? -3.528 37.990 115.998 1.00 20.15 78 PHE B N 1
ATOM 4576 C CA . PHE B 1 82 ? -4.659 37.102 116.136 1.00 19.48 78 PHE B CA 1
ATOM 4577 C C . PHE B 1 82 ? -4.529 36.296 117.452 1.00 19.57 78 PHE B C 1
ATOM 4578 O O . PHE B 1 82 ? -4.108 35.151 117.466 1.00 18.56 78 PHE B O 1
ATOM 4586 N N . ALA B 1 83 ? -4.888 36.938 118.576 1.00 20.14 79 ALA B N 1
ATOM 4587 C CA . ALA B 1 83 ? -4.812 36.301 119.887 1.00 19.40 79 ALA B CA 1
ATOM 4588 C C . ALA B 1 83 ? -5.567 34.978 119.953 1.00 18.36 79 ALA B C 1
ATOM 4589 O O . ALA B 1 83 ? -6.747 34.895 119.563 1.00 18.55 79 ALA B O 1
ATOM 4591 N N . GLY B 1 84 ? -4.889 33.942 120.439 1.00 17.91 80 GLY B N 1
ATOM 4592 C CA . GLY B 1 84 ? -5.526 32.641 120.643 1.00 17.47 80 GLY B CA 1
ATOM 4593 C C . GLY B 1 84 ? -5.599 31.749 119.413 1.00 16.81 80 GLY B C 1
ATOM 4594 O O . GLY B 1 84 ? -6.086 30.644 119.511 1.00 17.65 80 GLY B O 1
ATOM 4595 N N . LEU B 1 85 ? -5.061 32.223 118.289 1.00 16.38 81 LEU B N 1
ATOM 4596 C CA . LEU B 1 85 ? -5.028 31.462 117.034 1.00 15.87 81 LEU B CA 1
ATOM 4597 C C . LEU B 1 85 ? -3.617 30.911 116.804 1.00 16.47 81 LEU B C 1
ATOM 4598 O O . LEU B 1 85 ? -2.685 31.652 116.604 1.00 17.38 81 LEU B O 1
ATOM 4603 N N . ALA B 1 86 ? -3.494 29.594 116.858 1.00 15.75 82 ALA B N 1
ATOM 4604 C CA . ALA B 1 86 ? -2.248 28.913 116.490 1.00 15.60 82 ALA B CA 1
ATOM 4605 C C . ALA B 1 86 ? -2.315 28.526 115.017 1.00 15.22 82 ALA B C 1
ATOM 4606 O O . ALA B 1 86 ? -3.384 28.139 114.532 1.00 15.93 82 ALA B O 1
ATOM 4608 N N . VAL B 1 87 ? -1.177 28.576 114.338 1.00 15.36 83 VAL B N 1
ATOM 4609 C CA . VAL B 1 87 ? -1.138 28.291 112.903 1.00 14.73 83 VAL B CA 1
ATOM 4610 C C . VAL B 1 87 ? -0.063 27.259 112.609 1.00 14.36 83 VAL B C 1
ATOM 4611 O O . VAL B 1 87 ? 1.103 27.411 113.015 1.00 14.58 83 VAL B O 1
ATOM 4615 N N . LEU B 1 88 ? -0.445 26.173 111.941 1.00 13.93 84 LEU B N 1
ATOM 4616 C CA . LEU B 1 88 ? 0.536 25.183 111.499 1.00 14.09 84 LEU B CA 1
ATOM 4617 C C . LEU B 1 88 ? 0.815 25.433 110.024 1.00 15.08 84 LEU B C 1
ATOM 4618 O O . LEU B 1 88 ? -0.112 25.376 109.177 1.00 15.43 84 LEU B O 1
ATOM 4623 N N . VAL B 1 89 ? 2.076 25.714 109.709 1.00 14.89 85 VAL B N 1
ATOM 4624 C CA . VAL B 1 89 ? 2.454 26.072 108.336 1.00 15.48 85 VAL B CA 1
ATOM 4625 C C . VAL B 1 89 ? 3.654 25.269 107.825 1.00 14.56 85 VAL B C 1
ATOM 4626 O O . VAL B 1 89 ? 4.668 25.153 108.488 1.00 14.94 85 VAL B O 1
ATOM 4630 N N . GLY B 1 90 ? 3.527 24.760 106.601 1.00 14.75 86 GLY B N 1
ATOM 4631 C CA . GLY B 1 90 ? 4.642 24.042 105.921 1.00 14.34 86 GLY B CA 1
ATOM 4632 C C . GLY B 1 90 ? 5.685 25.006 105.361 1.00 13.92 86 GLY B C 1
ATOM 4633 O O . GLY B 1 90 ? 5.349 26.109 104.854 1.00 14.53 86 GLY B O 1
ATOM 4634 N N . HIS B 1 91 ? 6.952 24.604 105.413 1.00 13.79 87 HIS B N 1
ATOM 4635 C CA . HIS B 1 91 ? 8.060 25.401 104.849 1.00 14.60 87 HIS B CA 1
ATOM 4636 C C . HIS B 1 91 ? 9.313 24.541 104.697 1.00 15.07 87 HIS B C 1
ATOM 4637 O O . HIS B 1 91 ? 9.505 23.560 105.413 1.00 15.01 87 HIS B O 1
ATOM 4644 N N . PRO B 1 92 ? 10.177 24.902 103.768 1.00 14.93 88 PRO B N 1
ATOM 4645 C CA . PRO B 1 92 ? 11.475 24.252 103.716 1.00 16.36 88 PRO B CA 1
ATOM 4646 C C . PRO B 1 92 ? 12.371 24.772 104.829 1.00 18.48 88 PRO B C 1
ATOM 4647 O O . PRO B 1 92 ? 12.308 25.962 105.193 1.00 20.75 88 PRO B O 1
ATOM 4651 N N . LEU B 1 93 ? 13.167 23.900 105.413 1.00 17.40 89 LEU B N 1
ATOM 4652 C CA . LEU B 1 93 ? 13.970 24.289 106.547 1.00 19.04 89 LEU B CA 1
ATOM 4653 C C . LEU B 1 93 ? 15.377 23.777 106.425 1.00 19.32 89 LEU B C 1
ATOM 4654 O O . LEU B 1 93 ? 15.587 22.613 106.098 1.00 18.88 89 LEU B O 1
ATOM 4659 N N . ARG B 1 94 ? 16.359 24.640 106.694 1.00 21.16 90 ARG B N 1
ATOM 4660 C CA . ARG B 1 94 ? 17.734 24.199 106.757 1.00 22.14 90 ARG B CA 1
ATOM 4661 C C . ARG B 1 94 ? 18.234 24.428 108.180 1.00 24.45 90 ARG B C 1
ATOM 4662 O O . ARG B 1 94 ? 18.060 25.515 108.734 1.00 23.53 90 ARG B O 1
ATOM 4670 N N . ALA B 1 95 ? 18.826 23.408 108.782 1.00 25.22 91 ALA B N 1
ATOM 4671 C CA . ALA B 1 95 ? 19.312 23.527 110.171 1.00 29.47 91 ALA B CA 1
ATOM 4672 C C . ALA B 1 95 ? 20.373 24.669 110.256 1.00 32.07 91 ALA B C 1
ATOM 4673 O O . ALA B 1 95 ? 21.134 24.887 109.302 1.00 32.89 91 ALA B O 1
ATOM 4675 N N . PRO B 1 96 ? 20.422 25.394 111.391 1.00 38.18 92 PRO B N 1
ATOM 4676 C CA . PRO B 1 96 ? 21.366 26.536 111.584 1.00 41.75 92 PRO B CA 1
ATOM 4677 C C . PRO B 1 96 ? 22.823 26.227 111.274 1.00 43.35 92 PRO B C 1
ATOM 4678 O O . PRO B 1 96 ? 23.302 25.148 111.623 1.00 46.31 92 PRO B O 1
ATOM 4682 N N . ALA B 1 102 ? 24.301 31.285 107.016 1.00 54.12 98 ALA B N 1
ATOM 4683 C CA . ALA B 1 102 ? 23.143 30.582 106.449 1.00 54.85 98 ALA B CA 1
ATOM 4684 C C . ALA B 1 102 ? 23.394 30.176 104.996 1.00 56.10 98 ALA B C 1
ATOM 4685 O O . ALA B 1 102 ? 23.050 29.061 104.583 1.00 54.44 98 ALA B O 1
ATOM 4687 N N . ASN B 1 103 ? 24.014 31.081 104.231 1.00 55.93 99 ASN B N 1
ATOM 4688 C CA . ASN B 1 103 ? 24.213 30.888 102.784 1.00 53.88 99 ASN B CA 1
ATOM 4689 C C . ASN B 1 103 ? 25.419 30.039 102.405 1.00 51.61 99 ASN B C 1
ATOM 4690 O O . ASN B 1 103 ? 25.824 30.009 101.227 1.00 51.73 99 ASN B O 1
ATOM 4695 N N . ARG B 1 104 ? 25.984 29.344 103.391 1.00 48.62 100 ARG B N 1
ATOM 4696 C CA . ARG B 1 104 ? 27.018 28.351 103.146 1.00 47.49 100 ARG B CA 1
ATOM 4697 C C . ARG B 1 104 ? 26.536 27.372 102.088 1.00 44.08 100 ARG B C 1
ATOM 4698 O O . ARG B 1 104 ? 25.329 27.049 102.031 1.00 40.94 100 ARG B O 1
ATOM 4706 N N . ALA B 1 105 ? 27.474 26.909 101.255 1.00 42.92 101 ALA B N 1
ATOM 4707 C CA . ALA B 1 105 ? 27.173 26.042 100.127 1.00 42.10 101 ALA B CA 1
ATOM 4708 C C . ALA B 1 105 ? 26.381 24.799 100.546 1.00 41.79 101 ALA B C 1
ATOM 4709 O O . ALA B 1 105 ? 26.605 24.239 101.624 1.00 40.03 101 ALA B O 1
ATOM 4711 N N . ILE B 1 106 ? 25.419 24.418 99.704 1.00 39.24 102 ILE B N 1
ATOM 4712 C CA . ILE B 1 106 ? 24.782 23.112 99.770 1.00 40.12 102 ILE B CA 1
ATOM 4713 C C . ILE B 1 106 ? 25.593 22.262 98.798 1.00 43.49 102 ILE B C 1
ATOM 4714 O O . ILE B 1 106 ? 25.599 22.536 97.583 1.00 43.95 102 ILE B O 1
ATOM 4719 N N . GLU B 1 107 ? 26.314 21.271 99.335 1.00 44.10 103 GLU B N 1
ATOM 4720 C CA . GLU B 1 107 ? 27.208 20.438 98.543 1.00 46.05 103 GLU B CA 1
ATOM 4721 C C . GLU B 1 107 ? 26.441 19.690 97.449 1.00 45.74 103 GLU B C 1
ATOM 4722 O O . GLU B 1 107 ? 25.736 18.719 97.742 1.00 48.61 103 GLU B O 1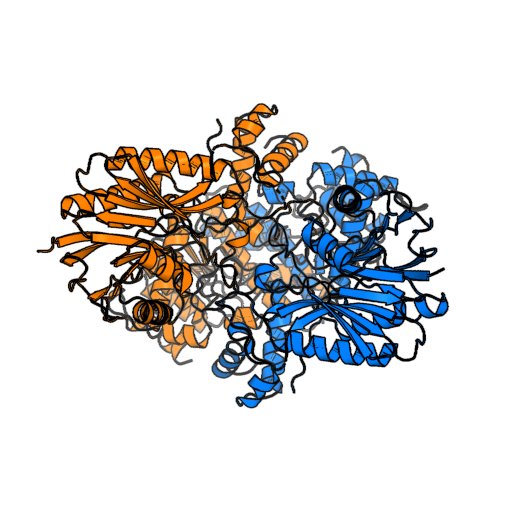
ATOM 4724 N N . GLY B 1 109 ? 25.957 16.871 94.765 1.00 46.26 105 GLY B N 1
ATOM 4725 C CA . GLY B 1 109 ? 27.266 16.277 95.003 1.00 44.40 105 GLY B CA 1
ATOM 4726 C C . GLY B 1 109 ? 27.216 15.131 96.000 1.00 46.11 105 GLY B C 1
ATOM 4727 O O . GLY B 1 109 ? 27.723 14.035 95.737 1.00 47.50 105 GLY B O 1
ATOM 4728 N N . VAL B 1 110 ? 26.620 15.388 97.162 1.00 43.25 106 VAL B N 1
ATOM 4729 C CA . VAL B 1 110 ? 26.500 14.376 98.232 1.00 40.15 106 VAL B CA 1
ATOM 4730 C C . VAL B 1 110 ? 25.031 14.369 98.700 1.00 35.18 106 VAL B C 1
ATOM 4731 O O . VAL B 1 110 ? 24.296 15.276 98.385 1.00 34.46 106 VAL B O 1
ATOM 4735 N N . PRO B 1 111 ? 24.607 13.350 99.453 1.00 33.41 107 PRO B N 1
ATOM 4736 C CA . PRO B 1 111 ? 23.180 13.392 99.838 1.00 31.75 107 PRO B CA 1
ATOM 4737 C C . PRO B 1 111 ? 22.824 14.591 100.742 1.00 28.12 107 PRO B C 1
ATOM 4738 O O . PRO B 1 111 ? 23.717 15.147 101.421 1.00 28.14 107 PRO B O 1
ATOM 4742 N N . PRO B 1 112 ? 21.534 14.979 100.765 1.00 25.25 108 PRO B N 1
ATOM 4743 C CA . PRO B 1 112 ? 21.061 15.987 101.703 1.00 25.94 108 PRO B CA 1
ATOM 4744 C C . PRO B 1 112 ? 21.436 15.611 103.135 1.00 26.21 108 PRO B C 1
ATOM 4745 O O . PRO B 1 112 ? 21.386 14.428 103.527 1.00 26.30 108 PRO B O 1
ATOM 4749 N N . VAL B 1 113 ? 21.819 16.607 103.911 1.00 28.69 109 VAL B N 1
ATOM 4750 C CA . VAL B 1 113 ? 22.221 16.365 105.268 1.00 28.95 109 VAL B CA 1
ATOM 4751 C C . VAL B 1 113 ? 21.441 17.191 106.257 1.00 28.21 109 VAL B C 1
ATOM 4752 O O . VAL B 1 113 ? 21.094 16.685 107.315 1.00 29.96 109 VAL B O 1
ATOM 4756 N N . ASP B 1 114 ? 21.148 18.453 105.937 1.00 25.39 110 ASP B N 1
ATOM 4757 C CA . ASP B 1 114 ? 20.527 19.311 106.923 1.00 25.74 110 ASP B CA 1
ATOM 4758 C C . ASP B 1 114 ? 19.387 20.189 106.390 1.00 21.84 110 ASP B C 1
ATOM 4759 O O . ASP B 1 114 ? 19.065 21.207 106.992 1.00 20.87 110 ASP B O 1
ATOM 4764 N N . THR B 1 115 ? 18.745 19.733 105.325 1.00 18.81 111 THR B N 1
ATOM 4765 C CA . THR B 1 115 ? 17.552 20.370 104.787 1.00 17.74 111 THR B CA 1
ATOM 4766 C C . THR B 1 115 ? 16.335 19.473 104.973 1.00 17.15 111 THR B C 1
ATOM 4767 O O . THR B 1 115 ? 16.424 18.257 104.784 1.00 16.52 111 THR B O 1
ATOM 4771 N N . TYR B 1 116 ? 15.197 20.066 105.341 1.00 16.33 112 TYR B N 1
ATOM 4772 C CA . TYR B 1 116 ? 14.015 19.286 105.681 1.00 15.91 112 TYR B CA 1
ATOM 4773 C C . TYR B 1 116 ? 12.743 19.880 105.105 1.00 14.93 112 TYR B C 1
ATOM 4774 O O . TYR B 1 116 ? 12.644 21.095 104.852 1.00 15.55 112 TYR B O 1
ATOM 4783 N N . ASN B 1 117 ? 11.786 18.998 104.910 1.00 14.06 113 ASN B N 1
ATOM 4784 C CA . ASN B 1 117 ? 10.423 19.352 104.586 1.00 13.85 113 ASN B CA 1
ATOM 4785 C C . ASN B 1 117 ? 9.724 19.453 105.947 1.00 13.90 113 ASN B C 1
ATOM 4786 O O . ASN B 1 117 ? 9.526 18.462 106.619 1.00 14.79 113 ASN B O 1
ATOM 4791 N N . ALA B 1 118 ? 9.403 20.690 106.362 1.00 14.07 114 ALA B N 1
ATOM 4792 C CA . ALA B 1 118 ? 8.950 20.976 107.732 1.00 14.25 114 ALA B CA 1
ATOM 4793 C C . ALA B 1 118 ? 7.539 21.584 107.851 1.00 13.74 114 ALA B C 1
ATOM 4794 O O . ALA B 1 118 ? 6.977 22.125 106.907 1.00 13.87 114 ALA B O 1
ATOM 4796 N N . ALA B 1 119 ? 6.956 21.456 109.024 1.00 14.60 115 ALA B N 1
ATOM 4797 C CA . ALA B 1 119 ? 5.748 22.176 109.364 1.00 14.77 115 ALA B CA 1
ATOM 4798 C C . ALA B 1 119 ? 5.967 22.724 110.786 1.00 15.86 115 ALA B C 1
ATOM 4799 O O . ALA B 1 119 ? 6.328 21.957 111.708 1.00 16.21 115 ALA B O 1
ATOM 4801 N N . SER B 1 120 ? 5.778 24.029 110.948 1.00 15.74 116 SER B N 1
ATOM 4802 C CA . SER B 1 120 ? 5.993 24.689 112.250 1.00 16.11 116 SER B CA 1
ATOM 4803 C C . SER B 1 120 ? 4.678 25.231 112.776 1.00 15.79 116 SER B C 1
ATOM 4804 O O . SER B 1 120 ? 3.821 25.678 112.006 1.00 14.74 116 SER B O 1
ATOM 4807 N N . LEU B 1 121 ? 4.512 25.175 114.103 1.00 15.22 117 LEU B N 1
ATOM 4808 C CA . LEU B 1 121 ? 3.357 25.726 114.758 1.00 14.97 117 LEU B CA 1
ATOM 4809 C C . LEU B 1 121 ? 3.733 27.090 115.295 1.00 15.74 117 LEU B C 1
ATOM 4810 O O . LEU B 1 121 ? 4.706 27.212 116.032 1.00 17.58 117 LEU B O 1
ATOM 4815 N N . ILE B 1 122 ? 2.981 28.112 114.902 1.00 15.91 118 ILE B N 1
ATOM 4816 C CA . ILE B 1 122 ? 3.229 29.505 115.334 1.00 16.04 118 ILE B CA 1
ATOM 4817 C C . ILE B 1 122 ? 2.166 29.905 116.367 1.00 16.89 118 ILE B C 1
ATOM 4818 O O . ILE B 1 122 ? 0.973 29.822 116.086 1.00 16.30 118 ILE B O 1
ATOM 4823 N N . VAL B 1 123 ? 2.626 30.312 117.557 1.00 17.32 119 VAL B N 1
ATOM 4824 C CA . VAL B 1 123 ? 1.745 30.609 118.703 1.00 17.87 119 VAL B CA 1
ATOM 4825 C C . VAL B 1 123 ? 2.254 31.921 119.248 1.00 19.86 119 VAL B C 1
ATOM 4826 O O . VAL B 1 123 ? 3.445 32.042 119.558 1.00 18.68 119 VAL B O 1
ATOM 4830 N N . GLY B 1 124 ? 1.370 32.908 119.354 1.00 20.10 120 GLY B N 1
ATOM 4831 C CA . GLY B 1 124 ? 1.753 34.181 119.923 1.00 21.00 120 GLY B CA 1
ATOM 4832 C C . GLY B 1 124 ? 2.889 34.887 119.195 1.00 21.98 120 GLY B C 1
ATOM 4833 O O . GLY B 1 124 ? 3.706 35.578 119.821 1.00 22.00 120 GLY B O 1
ATOM 4834 N N . GLY B 1 125 ? 2.939 34.697 117.882 1.00 21.51 121 GLY B N 1
ATOM 4835 C CA . GLY B 1 125 ? 4.002 35.247 117.057 1.00 22.35 121 GLY B CA 1
ATOM 4836 C C . GLY B 1 125 ? 5.371 34.637 117.149 1.00 23.06 121 GLY B C 1
ATOM 4837 O O . GLY B 1 125 ? 6.332 35.249 116.695 1.00 24.68 121 GLY B O 1
ATOM 4838 N N . GLU B 1 126 ? 5.473 33.435 117.721 1.00 23.61 122 GLU B N 1
ATOM 4839 C CA . GLU B 1 126 ? 6.753 32.714 117.862 1.00 25.01 122 GLU B CA 1
ATOM 4840 C C . GLU B 1 126 ? 6.577 31.299 117.367 1.00 22.78 122 GLU B C 1
ATOM 4841 O O . GLU B 1 126 ? 5.496 30.760 117.469 1.00 20.39 122 GLU B O 1
ATOM 4847 N N . VAL B 1 127 ? 7.636 30.678 116.869 1.00 22.38 123 VAL B N 1
ATOM 4848 C CA . VAL B 1 127 ? 7.559 29.245 116.530 1.00 21.82 123 VAL B CA 1
ATOM 4849 C C . VAL B 1 127 ? 7.619 28.449 117.830 1.00 22.55 123 VAL B C 1
ATOM 4850 O O . VAL B 1 127 ? 8.587 28.557 118.607 1.00 24.53 123 VAL B O 1
ATOM 4854 N N . ALA B 1 128 ? 6.585 27.680 118.089 1.00 20.92 124 ALA B N 1
ATOM 4855 C CA . ALA B 1 128 ? 6.478 26.862 119.295 1.00 21.64 124 ALA B CA 1
ATOM 4856 C C . ALA B 1 128 ? 7.096 25.477 119.108 1.00 21.79 124 ALA B C 1
ATOM 4857 O O . ALA B 1 128 ? 7.529 24.848 120.082 1.00 23.37 124 ALA B O 1
ATOM 4859 N N . GLY B 1 129 ? 7.147 25.001 117.866 1.00 20.35 125 GLY B N 1
ATOM 4860 C CA . GLY B 1 129 ? 7.681 23.675 117.565 1.00 19.60 125 GLY B CA 1
ATOM 4861 C C . GLY B 1 129 ? 7.637 23.379 116.085 1.00 18.68 125 GLY B C 1
ATOM 4862 O O . GLY B 1 129 ? 6.956 24.091 115.313 1.00 18.07 125 GLY B O 1
ATOM 4863 N N . THR B 1 130 ? 8.377 22.352 115.691 1.00 17.69 126 THR B N 1
ATOM 4864 C CA . THR B 1 130 ? 8.560 22.028 114.279 1.00 17.16 126 THR B CA 1
ATOM 4865 C C . THR B 1 130 ? 8.598 20.515 114.118 1.00 17.13 126 THR B C 1
ATOM 4866 O O . THR B 1 130 ? 9.250 19.813 114.920 1.00 19.53 126 THR B O 1
ATOM 4870 N N . TYR B 1 131 ? 7.889 20.040 113.104 1.00 15.96 127 TYR B N 1
ATOM 4871 C CA . TYR B 1 131 ? 7.948 18.654 112.644 1.00 16.36 127 TYR B CA 1
ATOM 4872 C C . TYR B 1 131 ? 8.752 18.600 111.318 1.00 16.77 127 TYR B C 1
ATOM 4873 O O . TYR B 1 131 ? 8.624 19.500 110.480 1.00 17.48 127 TYR B O 1
ATOM 4882 N N . ARG B 1 132 ? 9.571 17.563 111.160 1.00 17.45 128 ARG B N 1
ATOM 4883 C CA . ARG B 1 132 ? 10.284 17.312 109.897 1.00 17.48 128 ARG B CA 1
ATOM 4884 C C . ARG B 1 132 ? 9.822 15.985 109.308 1.00 17.40 128 ARG B C 1
ATOM 4885 O O . ARG B 1 132 ? 9.735 14.952 110.017 1.00 16.69 128 ARG B O 1
ATOM 4893 N N . LYS B 1 133 ? 9.540 16.004 108.012 1.00 16.70 129 LYS B N 1
ATOM 4894 C CA . LYS B 1 133 ? 9.032 14.838 107.293 1.00 15.81 129 LYS B CA 1
ATOM 4895 C C . LYS B 1 133 ? 9.972 13.644 107.385 1.00 16.46 129 LYS B C 1
ATOM 4896 O O . LYS B 1 133 ? 11.187 13.786 107.328 1.00 16.69 129 LYS B O 1
ATOM 4902 N N . GLN B 1 134 ? 9.384 12.452 107.490 1.00 16.68 130 GLN B N 1
ATOM 4903 C CA . GLN B 1 134 ? 10.134 11.206 107.648 1.00 18.91 130 GLN B CA 1
ATOM 4904 C C . GLN B 1 134 ? 10.275 10.470 106.322 1.00 18.58 130 GLN B C 1
ATOM 4905 O O . GLN B 1 134 ? 11.369 10.035 105.956 1.00 19.44 130 GLN B O 1
ATOM 4911 N N . ASP B 1 135 ? 9.150 10.263 105.649 1.00 18.57 131 ASP B N 1
ATOM 4912 C CA . ASP B 1 135 ? 9.085 9.411 104.442 1.00 19.70 131 ASP B CA 1
ATOM 4913 C C . ASP B 1 135 ? 9.037 10.293 103.195 1.00 19.47 131 ASP B C 1
ATOM 4914 O O . ASP B 1 135 ? 7.994 10.899 102.872 1.00 19.54 131 ASP B O 1
ATOM 4919 N N . LEU B 1 136 ? 10.187 10.425 102.552 1.00 16.97 132 LEU B N 1
ATOM 4920 C CA . LEU B 1 136 ? 10.366 11.349 101.427 1.00 16.31 132 LEU B CA 1
ATOM 4921 C C . LEU B 1 136 ? 10.026 10.655 100.101 1.00 15.45 132 LEU B C 1
ATOM 4922 O O . LEU B 1 136 ? 10.684 9.682 99.753 1.00 17.71 132 LEU B O 1
ATOM 4927 N N . PRO B 1 137 ? 9.007 11.155 99.378 1.00 14.95 133 PRO B N 1
ATOM 4928 C CA . PRO B 1 137 ? 8.617 10.500 98.123 1.00 15.03 133 PRO B CA 1
ATOM 4929 C C . PRO B 1 137 ? 9.681 10.684 97.076 1.00 15.18 133 PRO B C 1
ATOM 4930 O O . PRO B 1 137 ? 10.108 11.826 96.836 1.00 14.85 133 PRO B O 1
ATOM 4934 N N . ASN B 1 138 ? 10.066 9.592 96.428 1.00 15.76 134 ASN B N 1
ATOM 4935 C CA . ASN B 1 138 ? 11.099 9.648 95.396 1.00 15.37 134 ASN B CA 1
ATOM 4936 C C . ASN B 1 138 ? 10.749 8.662 94.313 1.00 16.05 134 ASN B C 1
ATOM 4937 O O . ASN B 1 138 ? 11.543 7.838 93.910 1.00 16.97 134 ASN B O 1
ATOM 4942 N N . THR B 1 139 ? 9.488 8.727 93.898 1.00 15.88 135 THR B N 1
ATOM 4943 C CA . THR B 1 139 ? 8.948 7.951 92.801 1.00 16.94 135 THR B CA 1
ATOM 4944 C C . THR B 1 139 ? 7.918 8.877 92.098 1.00 16.47 135 THR B C 1
ATOM 4945 O O . THR B 1 139 ? 7.574 9.982 92.611 1.00 15.20 135 THR B O 1
ATOM 4949 N N . GLU B 1 140 ? 7.448 8.454 90.935 1.00 16.28 136 GLU B N 1
ATOM 4950 C CA . GLU B 1 140 ? 6.450 9.226 90.199 1.00 16.97 136 GLU B CA 1
ATOM 4951 C C . GLU B 1 140 ? 6.925 10.658 89.942 1.00 15.36 136 GLU B C 1
ATOM 4952 O O . GLU B 1 140 ? 7.985 10.839 89.349 1.00 13.95 136 GLU B O 1
ATOM 4958 N N . VAL B 1 141 ? 6.156 11.656 90.372 1.00 14.39 137 VAL B N 1
ATOM 4959 C CA . VAL B 1 141 ? 6.502 13.051 90.095 1.00 14.67 137 VAL B CA 1
ATOM 4960 C C . VAL B 1 141 ? 7.416 13.714 91.125 1.00 15.06 137 VAL B C 1
ATOM 4961 O O . VAL B 1 141 ? 7.741 14.913 90.993 1.00 13.25 137 VAL B O 1
ATOM 4965 N N . PHE B 1 142 ? 7.780 12.983 92.173 1.00 14.08 138 PHE B N 1
ATOM 4966 C CA . PHE B 1 142 ? 8.551 13.585 93.266 1.00 15.33 138 PHE B CA 1
ATOM 4967 C C . PHE B 1 142 ? 9.957 13.025 93.365 1.00 14.82 138 PHE B C 1
ATOM 4968 O O . PHE B 1 142 ? 10.231 11.881 92.983 1.00 14.64 138 PHE B O 1
ATOM 4976 N N . ASP B 1 143 ? 10.852 13.872 93.871 1.00 14.55 139 ASP B N 1
ATOM 4977 C CA . ASP B 1 143 ? 12.289 13.539 94.005 1.00 14.04 139 ASP B CA 1
ATOM 4978 C C . ASP B 1 143 ? 12.806 14.065 95.337 1.00 13.85 139 ASP B C 1
ATOM 4979 O O . ASP B 1 143 ? 13.898 14.638 95.406 1.00 14.09 139 ASP B O 1
ATOM 4984 N N . GLU B 1 144 ? 12.064 13.838 96.409 1.00 12.98 140 GLU B N 1
ATOM 4985 C CA . GLU B 1 144 ? 12.433 14.472 97.674 1.00 13.74 140 GLU B CA 1
ATOM 4986 C C . GLU B 1 144 ? 13.733 13.986 98.301 1.00 14.23 140 GLU B C 1
ATOM 4987 O O . GLU B 1 144 ? 14.303 14.682 99.173 1.00 14.68 140 GLU B O 1
ATOM 4993 N N . LYS B 1 145 ? 14.231 12.827 97.870 1.00 13.60 141 LYS B N 1
ATOM 4994 C CA . LYS B 1 145 ? 15.540 12.371 98.363 1.00 14.31 141 LYS B CA 1
ATOM 4995 C C . LYS B 1 145 ? 16.711 13.118 97.694 1.00 14.33 141 LYS B C 1
ATOM 4996 O O . LYS B 1 145 ? 17.860 13.008 98.138 1.00 15.08 141 LYS B O 1
ATOM 5002 N N . ARG B 1 146 ? 16.413 13.849 96.622 1.00 13.89 142 ARG B N 1
ATOM 5003 C CA . ARG B 1 146 ? 17.374 14.800 96.029 1.00 13.49 142 ARG B CA 1
ATOM 5004 C C . ARG B 1 146 ? 17.523 16.051 96.887 1.00 13.83 142 ARG B C 1
ATOM 5005 O O . ARG B 1 146 ? 18.571 16.707 96.836 1.00 14.76 142 ARG B O 1
ATOM 5013 N N . TYR B 1 147 ? 16.484 16.378 97.669 1.00 13.83 143 TYR B N 1
ATOM 5014 C CA . TYR B 1 147 ? 16.376 17.686 98.346 1.00 13.65 143 TYR B CA 1
ATOM 5015 C C . TYR B 1 147 ? 16.472 17.652 99.849 1.00 15.02 143 TYR B C 1
ATOM 5016 O O . TYR B 1 147 ? 17.012 18.576 100.446 1.00 15.34 143 TYR B O 1
ATOM 5025 N N . PHE B 1 148 ? 15.923 16.603 100.485 1.00 14.43 144 PHE B N 1
ATOM 5026 C CA . PHE B 1 148 ? 15.682 16.663 101.921 1.00 15.01 144 PHE B CA 1
ATOM 5027 C C . PHE B 1 148 ? 16.303 15.451 102.588 1.00 16.25 144 PHE B C 1
ATOM 5028 O O . PHE B 1 148 ? 16.461 14.378 101.959 1.00 16.30 144 PHE B O 1
ATOM 5036 N N . ALA B 1 149 ? 16.678 15.636 103.843 1.00 17.03 145 ALA B N 1
ATOM 5037 C CA . ALA B 1 149 ? 17.058 14.557 104.723 1.00 18.52 145 ALA B CA 1
ATOM 5038 C C . ALA B 1 149 ? 15.839 14.090 105.510 1.00 20.21 145 ALA B C 1
ATOM 5039 O O . ALA B 1 149 ? 14.887 14.830 105.694 1.00 18.95 145 ALA B O 1
ATOM 5041 N N . THR B 1 150 ? 15.881 12.829 105.978 1.00 21.57 146 THR B N 1
ATOM 5042 C CA . THR B 1 150 ? 14.783 12.251 106.810 1.00 22.70 146 THR B CA 1
ATOM 5043 C C . THR B 1 150 ? 15.001 12.596 108.267 1.00 24.53 146 THR B C 1
ATOM 5044 O O . THR B 1 150 ? 16.142 12.756 108.732 1.00 25.20 146 THR B O 1
ATOM 5048 N N . ASP B 1 151 ? 13.908 12.716 108.992 1.00 24.63 147 ASP B N 1
ATOM 5049 C CA . ASP B 1 151 ? 13.956 12.842 110.441 1.00 26.96 147 ASP B CA 1
ATOM 5050 C C . ASP B 1 151 ? 12.886 11.913 111.054 1.00 25.01 147 ASP B C 1
ATOM 5051 O O . ASP B 1 151 ? 11.738 11.888 110.576 1.00 25.05 147 ASP B O 1
ATOM 5056 N N . ALA B 1 152 ? 13.229 11.189 112.115 1.00 25.00 148 ALA B N 1
ATOM 5057 C CA . ALA B 1 152 ? 12.277 10.220 112.687 1.00 25.65 148 ALA B CA 1
ATOM 5058 C C . ALA B 1 152 ? 11.506 10.778 113.931 1.00 25.98 148 ALA B C 1
ATOM 5059 O O . ALA B 1 152 ? 10.592 10.116 114.463 1.00 27.61 148 ALA B O 1
ATOM 5061 N N . ALA B 1 153 ? 11.810 12.001 114.340 1.00 22.53 149 ALA B N 1
ATOM 5062 C CA . ALA B 1 153 ? 11.258 12.540 115.616 1.00 22.92 149 ALA B CA 1
ATOM 5063 C C . ALA B 1 153 ? 9.785 12.956 115.449 1.00 21.60 149 ALA B C 1
ATOM 5064 O O . ALA B 1 153 ? 9.423 13.606 114.450 1.00 21.37 149 ALA B O 1
ATOM 5066 N N . PRO B 1 154 ? 8.925 12.576 116.403 1.00 20.97 150 PRO B N 1
ATOM 5067 C CA . PRO B 1 154 ? 7.519 12.980 116.283 1.00 19.82 150 PRO B CA 1
ATOM 5068 C C . PRO B 1 154 ? 7.356 14.416 116.787 1.00 19.75 150 PRO B C 1
ATOM 5069 O O . PRO B 1 154 ? 8.270 14.956 117.430 1.00 20.64 150 PRO B O 1
ATOM 5073 N N . TYR B 1 155 ? 6.225 15.031 116.485 1.00 19.08 151 TYR B N 1
ATOM 5074 C CA . TYR B 1 155 ? 5.885 16.313 117.041 1.00 18.78 151 TYR B CA 1
ATOM 5075 C C . TYR B 1 155 ? 4.445 16.253 117.527 1.00 18.34 151 TYR B C 1
ATOM 5076 O O . TYR B 1 155 ? 3.528 16.106 116.745 1.00 18.05 151 TYR B O 1
ATOM 5085 N N . VAL B 1 156 ? 4.279 16.340 118.848 1.00 18.43 152 VAL B N 1
ATOM 5086 C CA . VAL B 1 156 ? 2.969 16.348 119.490 1.00 18.67 152 VAL B CA 1
ATOM 5087 C C . VAL B 1 156 ? 2.870 17.574 120.382 1.00 19.25 152 VAL B C 1
ATOM 5088 O O . VAL B 1 156 ? 3.788 17.856 121.146 1.00 20.60 152 VAL B O 1
ATOM 5092 N N . PHE B 1 157 ? 1.760 18.309 120.270 1.00 19.03 153 PHE B N 1
ATOM 5093 C CA . PHE B 1 157 ? 1.531 19.505 121.067 1.00 20.05 153 PHE B CA 1
ATOM 5094 C C . PHE B 1 157 ? 0.108 19.453 121.632 1.00 20.00 153 PHE B C 1
ATOM 5095 O O . PHE B 1 157 ? -0.749 18.733 121.112 1.00 21.05 153 PHE B O 1
ATOM 5103 N N . GLU B 1 158 ? -0.124 20.194 122.704 1.00 21.16 154 GLU B N 1
ATOM 5104 C CA . GLU B 1 158 ? -1.430 20.259 123.340 1.00 21.48 154 GLU B CA 1
ATOM 5105 C C . GLU B 1 158 ? -2.126 21.534 122.991 1.00 20.98 154 GLU B C 1
ATOM 5106 O O . GLU B 1 158 ? -1.530 22.605 123.062 1.00 19.82 154 GLU B O 1
ATOM 5112 N N . LEU B 1 159 ? -3.386 21.429 122.616 1.00 20.16 155 LEU B N 1
ATOM 5113 C CA . LEU B 1 159 ? -4.193 22.588 122.290 1.00 19.78 155 LEU B CA 1
ATOM 5114 C C . LEU B 1 159 ? -5.617 22.270 122.782 1.00 19.33 155 LEU B C 1
ATOM 5115 O O . LEU B 1 159 ? -6.156 21.210 122.485 1.00 17.93 155 LEU B O 1
ATOM 5120 N N . ASN B 1 160 ? -6.190 23.159 123.606 1.00 19.23 156 ASN B N 1
ATOM 5121 C CA . ASN B 1 160 ? -7.509 22.941 124.205 1.00 19.38 156 ASN B CA 1
ATOM 5122 C C . ASN B 1 160 ? -7.687 21.574 124.875 1.00 20.02 156 ASN B C 1
ATOM 5123 O O . ASN B 1 160 ? -8.712 20.938 124.714 1.00 20.93 156 ASN B O 1
ATOM 5128 N N . GLY B 1 161 ? -6.656 21.123 125.588 1.00 20.27 157 GLY B N 1
ATOM 5129 C CA . GLY B 1 161 ? -6.701 19.859 126.337 1.00 21.91 157 GLY B CA 1
ATOM 5130 C C . GLY B 1 161 ? -6.512 18.595 125.513 1.00 22.32 157 GLY B C 1
ATOM 5131 O O . GLY B 1 161 ? -6.563 17.490 126.056 1.00 24.95 157 GLY B O 1
ATOM 5132 N N . VAL B 1 162 ? -6.277 18.754 124.211 1.00 20.82 158 VAL B N 1
ATOM 5133 C CA . VAL B 1 162 ? -6.146 17.638 123.274 1.00 19.84 158 VAL B CA 1
ATOM 5134 C C . VAL B 1 162 ? -4.715 17.594 122.734 1.00 19.74 158 VAL B C 1
ATOM 5135 O O . VAL B 1 162 ? -4.137 18.643 122.425 1.00 19.23 158 VAL B O 1
ATOM 5139 N N . LYS B 1 163 ? -4.145 16.383 122.633 1.00 19.52 159 LYS B N 1
ATOM 5140 C CA . LYS B 1 163 ? -2.804 16.191 122.079 1.00 18.87 159 LYS B CA 1
ATOM 5141 C C . LYS B 1 163 ? -2.919 15.966 120.574 1.00 17.99 159 LYS B C 1
ATOM 5142 O O . LYS B 1 163 ? -3.550 14.991 120.131 1.00 19.38 159 LYS B O 1
ATOM 5144 N N . PHE B 1 164 ? -2.325 16.878 119.801 1.00 17.60 160 PHE B N 1
ATOM 5145 C CA . PHE B 1 164 ? -2.321 16.778 118.318 1.00 17.13 160 PHE B CA 1
ATOM 5146 C C . PHE B 1 164 ? -0.949 16.379 117.828 1.00 16.94 160 PHE B C 1
ATOM 5147 O O . PHE B 1 164 ? 0.041 16.955 118.235 1.00 17.68 160 PHE B O 1
ATOM 5155 N N . GLY B 1 165 ? -0.894 15.364 116.967 1.00 17.58 161 GLY B N 1
ATOM 5156 C CA . GLY B 1 165 ? 0.354 14.916 116.370 1.00 16.74 161 GLY B CA 1
ATOM 5157 C C . GLY B 1 165 ? 0.395 15.364 114.913 1.00 16.35 161 GLY B C 1
ATOM 5158 O O . GLY B 1 165 ? -0.616 15.300 114.210 1.00 16.91 161 GLY B O 1
ATOM 5159 N N . VAL B 1 166 ? 1.576 15.752 114.446 1.00 15.69 162 VAL B N 1
ATOM 5160 C CA . VAL B 1 166 ? 1.756 16.203 113.047 1.00 15.70 162 VAL B CA 1
ATOM 5161 C C . VAL B 1 166 ? 2.558 15.199 112.256 1.00 15.79 162 VAL B C 1
ATOM 5162 O O . VAL B 1 166 ? 3.614 14.720 112.711 1.00 15.52 162 VAL B O 1
ATOM 5166 N N . VAL B 1 167 ? 2.050 14.850 111.074 1.00 15.76 163 VAL B N 1
ATOM 5167 C CA . VAL B 1 167 ? 2.833 14.080 110.077 1.00 15.79 163 VAL B CA 1
ATOM 5168 C C . VAL B 1 167 ? 2.550 14.755 108.740 1.00 15.62 163 VAL B C 1
ATOM 5169 O O . VAL B 1 167 ? 1.520 15.415 108.583 1.00 16.83 163 VAL B O 1
ATOM 5173 N N . ILE B 1 168 ? 3.424 14.600 107.768 1.00 15.50 164 ILE B N 1
ATOM 5174 C CA . ILE B 1 168 ? 3.276 15.318 106.503 1.00 14.56 164 ILE B CA 1
ATOM 5175 C C . ILE B 1 168 ? 3.129 14.363 105.329 1.00 15.77 164 ILE B C 1
ATOM 5176 O O . ILE B 1 168 ? 3.968 13.472 105.141 1.00 14.82 164 ILE B O 1
ATOM 5181 N N . CYS B 1 169 ? 2.043 14.579 104.568 1.00 15.66 165 CYS B N 1
ATOM 5182 C CA . CYS B 1 169 ? 1.719 13.880 103.316 1.00 15.64 165 CYS B CA 1
ATOM 5183 C C . CYS B 1 169 ? 2.123 12.394 103.298 1.00 15.81 165 CYS B C 1
ATOM 5184 O O . CYS B 1 169 ? 1.492 11.584 104.015 1.00 15.94 165 CYS B O 1
ATOM 5187 N N . GLU B 1 170 ? 3.182 12.029 102.563 1.00 15.73 166 GLU B N 1
ATOM 5188 C CA . GLU B 1 170 ? 3.509 10.604 102.360 1.00 16.59 166 GLU B CA 1
ATOM 5189 C C . GLU B 1 170 ? 3.977 9.871 103.594 1.00 16.79 166 GLU B C 1
ATOM 5190 O O . GLU B 1 170 ? 4.083 8.632 103.589 1.00 17.09 166 GLU B O 1
ATOM 5196 N N . ASP B 1 171 ? 4.184 10.592 104.697 1.00 16.67 167 ASP B N 1
ATOM 5197 C CA . ASP B 1 171 ? 4.335 9.962 105.990 1.00 18.21 167 ASP B CA 1
ATOM 5198 C C . ASP B 1 171 ? 3.160 9.000 106.303 1.00 18.65 167 ASP B C 1
ATOM 5199 O O . ASP B 1 171 ? 3.326 8.099 107.094 1.00 20.12 167 ASP B O 1
ATOM 5204 N N . VAL B 1 172 ? 1.965 9.241 105.739 1.00 18.31 168 VAL B N 1
ATOM 5205 C CA . VAL B 1 172 ? 0.814 8.351 105.957 1.00 19.88 168 VAL B CA 1
ATOM 5206 C C . VAL B 1 172 ? 0.817 7.045 105.155 1.00 21.60 168 VAL B C 1
ATOM 5207 O O . VAL B 1 172 ? -0.090 6.185 105.352 1.00 21.82 168 VAL B O 1
ATOM 5211 N N . TRP B 1 173 ? 1.762 6.898 104.233 1.00 23.28 169 TRP B N 1
ATOM 5212 C CA . TRP B 1 173 ? 1.823 5.705 103.357 1.00 24.92 169 TRP B CA 1
ATOM 5213 C C . TRP B 1 173 ? 2.232 4.456 104.091 1.00 25.98 169 TRP B C 1
ATOM 5214 O O . TRP B 1 173 ? 1.902 3.343 103.643 1.00 28.26 169 TRP B O 1
ATOM 5216 N N . HIS B 1 174 ? 2.918 4.594 105.230 1.00 25.74 170 HIS B N 1
ATOM 5217 C CA . HIS B 1 174 ? 3.358 3.453 106.030 1.00 27.88 170 HIS B CA 1
ATOM 5218 C C . HIS B 1 174 ? 2.914 3.650 107.448 1.00 25.12 170 HIS B C 1
ATOM 5219 O O . HIS B 1 174 ? 2.510 4.749 107.823 1.00 23.17 170 HIS B O 1
ATOM 5226 N N . ALA B 1 175 ? 2.945 2.584 108.238 1.00 24.31 171 ALA B N 1
ATOM 5227 C CA . ALA B 1 175 ? 2.496 2.637 109.650 1.00 23.76 171 ALA B CA 1
ATOM 5228 C C . ALA B 1 175 ? 3.329 3.543 110.558 1.00 23.39 171 ALA B C 1
ATOM 5229 O O . ALA B 1 175 ? 2.819 4.075 111.562 1.00 22.93 171 ALA B O 1
ATOM 5231 N N . SER B 1 176 ? 4.605 3.683 110.226 1.00 22.95 172 SER B N 1
ATOM 5232 C CA . SER B 1 176 ? 5.635 4.187 111.144 1.00 23.72 172 SER B CA 1
ATOM 5233 C C . SER B 1 176 ? 5.404 5.580 111.740 1.00 21.12 172 SER B C 1
ATOM 5234 O O . SER B 1 176 ? 5.425 5.761 112.964 1.00 21.75 172 SER B O 1
ATOM 5237 N N . ALA B 1 177 ? 5.193 6.584 110.897 1.00 19.33 173 ALA B N 1
ATOM 5238 C CA . ALA B 1 177 ? 5.086 7.960 111.448 1.00 19.07 173 ALA B CA 1
ATOM 5239 C C . ALA B 1 177 ? 3.910 8.116 112.390 1.00 18.12 173 ALA B C 1
ATOM 5240 O O . ALA B 1 177 ? 4.037 8.715 113.450 1.00 18.80 173 ALA B O 1
ATOM 5242 N N . ALA B 1 178 ? 2.743 7.622 111.986 1.00 18.63 174 ALA B N 1
ATOM 5243 C CA . ALA B 1 178 ? 1.545 7.674 112.830 1.00 19.23 174 ALA B CA 1
ATOM 5244 C C . ALA B 1 178 ? 1.750 6.890 114.150 1.00 20.47 174 ALA B C 1
ATOM 5245 O O . ALA B 1 178 ? 1.347 7.346 115.233 1.00 20.71 174 ALA B O 1
ATOM 5247 N N . GLN B 1 179 ? 2.374 5.726 114.077 1.00 21.83 175 GLN B N 1
ATOM 5248 C CA . GLN B 1 179 ? 2.637 4.998 115.331 1.00 24.78 175 GLN B CA 1
ATOM 5249 C C . GLN B 1 179 ? 3.597 5.745 116.269 1.00 23.51 175 GLN B C 1
ATOM 5250 O O . GLN B 1 179 ? 3.415 5.698 117.485 1.00 23.74 175 GLN B O 1
ATOM 5256 N N . LEU B 1 180 ? 4.606 6.440 115.718 1.00 22.71 176 LEU B N 1
ATOM 5257 C CA . LEU B 1 180 ? 5.525 7.233 116.558 1.00 21.82 176 LEU B CA 1
ATOM 5258 C C . LEU B 1 180 ? 4.789 8.411 117.202 1.00 21.44 176 LEU B C 1
ATOM 5259 O O . LEU B 1 180 ? 5.030 8.759 118.386 1.00 22.13 176 LEU B O 1
ATOM 5264 N N . ALA B 1 181 ? 3.880 9.014 116.455 1.00 20.16 177 ALA B N 1
ATOM 5265 C CA . ALA B 1 181 ? 3.092 10.143 116.970 1.00 19.63 177 ALA B CA 1
ATOM 5266 C C . ALA B 1 181 ? 2.170 9.655 118.095 1.00 20.89 177 ALA B C 1
ATOM 5267 O O . ALA B 1 181 ? 2.106 10.275 119.158 1.00 21.05 177 ALA B O 1
ATOM 5269 N N . LYS B 1 182 ? 1.523 8.512 117.886 1.00 20.68 178 LYS B N 1
ATOM 5270 C CA . LYS B 1 182 ? 0.649 7.954 118.924 1.00 22.20 178 LYS B CA 1
ATOM 5271 C C . LYS B 1 182 ? 1.447 7.613 120.171 1.00 22.25 178 LYS B C 1
ATOM 5272 O O . LYS B 1 182 ? 0.998 7.870 121.272 1.00 23.53 178 LYS B O 1
ATOM 5278 N N . ALA B 1 183 ? 2.632 7.021 119.991 1.00 22.07 179 ALA B N 1
ATOM 5279 C CA . ALA B 1 183 ? 3.477 6.632 121.135 1.00 23.05 179 ALA B CA 1
ATOM 5280 C C . ALA B 1 183 ? 3.929 7.860 121.937 1.00 22.89 179 ALA B C 1
ATOM 5281 O O . ALA B 1 183 ? 4.154 7.781 123.143 1.00 23.57 179 ALA B O 1
ATOM 5283 N N . ALA B 1 184 ? 4.041 9.002 121.263 1.00 21.29 180 ALA B N 1
ATOM 5284 C CA . ALA B 1 184 ? 4.404 10.271 121.899 1.00 21.79 180 ALA B CA 1
ATOM 5285 C C . ALA B 1 184 ? 3.185 10.977 122.525 1.00 21.95 180 ALA B C 1
ATOM 5286 O O . ALA B 1 184 ? 3.310 12.065 123.048 1.00 24.09 180 ALA B O 1
ATOM 5288 N N . GLY B 1 185 ? 2.009 10.380 122.416 1.00 22.14 181 GLY B N 1
ATOM 5289 C CA . GLY B 1 185 ? 0.818 10.855 123.080 1.00 21.90 181 GLY B CA 1
ATOM 5290 C C . GLY B 1 185 ? -0.263 11.452 122.230 1.00 20.68 181 GLY B C 1
ATOM 5291 O O . GLY B 1 185 ? -1.260 11.936 122.785 1.00 21.00 181 GLY B O 1
ATOM 5292 N N . ALA B 1 186 ? -0.111 11.428 120.899 1.00 19.89 182 ALA B N 1
ATOM 5293 C CA . ALA B 1 186 ? -1.125 12.008 120.007 1.00 19.56 182 ALA B CA 1
ATOM 5294 C C . ALA B 1 186 ? -2.453 11.334 120.165 1.00 19.61 182 ALA B C 1
ATOM 5295 O O . ALA B 1 186 ? -2.523 10.108 120.261 1.00 19.95 182 ALA B O 1
ATOM 5297 N N . GLN B 1 187 ? -3.501 12.145 120.158 1.00 20.00 183 GLN B N 1
ATOM 5298 C CA . GLN B 1 187 ? -4.887 11.708 120.212 1.00 20.00 183 GLN B CA 1
ATOM 5299 C C . GLN B 1 187 ? -5.640 12.008 118.882 1.00 19.33 183 GLN B C 1
ATOM 5300 O O . GLN B 1 187 ? -6.718 11.436 118.622 1.00 19.09 183 GLN B O 1
ATOM 5306 N N . VAL B 1 188 ? -5.102 12.955 118.094 1.00 17.98 184 VAL B N 1
ATOM 5307 C CA . VAL B 1 188 ? -5.634 13.371 116.782 1.00 17.80 184 VAL B CA 1
ATOM 5308 C C . VAL B 1 188 ? -4.394 13.612 115.904 1.00 17.45 184 VAL B C 1
ATOM 5309 O O . VAL B 1 188 ? -3.398 14.165 116.383 1.00 17.32 184 VAL B O 1
ATOM 5313 N N . LEU B 1 189 ? -4.422 13.154 114.648 1.00 17.58 185 LEU B N 1
ATOM 5314 C CA . LEU B 1 189 ? -3.322 13.414 113.738 1.00 16.49 185 LEU B CA 1
ATOM 5315 C C . LEU B 1 189 ? -3.694 14.503 112.749 1.00 16.12 185 LEU B C 1
ATOM 5316 O O . LEU B 1 189 ? -4.807 14.499 112.159 1.00 16.48 185 LEU B O 1
ATOM 5321 N N . ILE B 1 190 ? -2.758 15.423 112.558 1.00 15.35 186 ILE B N 1
ATOM 5322 C CA . ILE B 1 190 ? -2.917 16.547 111.633 1.00 15.19 186 ILE B CA 1
ATOM 5323 C C . ILE B 1 190 ? -1.947 16.341 110.462 1.00 15.13 186 ILE B C 1
ATOM 5324 O O . ILE B 1 190 ? -0.737 16.201 110.689 1.00 15.28 186 ILE B O 1
ATOM 5329 N N . VAL B 1 191 ? -2.465 16.375 109.231 1.00 15.05 187 VAL B N 1
ATOM 5330 C CA . VAL B 1 191 ? -1.672 16.039 108.026 1.00 15.15 187 VAL B CA 1
ATOM 5331 C C . VAL B 1 191 ? -1.725 17.160 106.955 1.00 15.00 187 VAL B C 1
ATOM 5332 O O . VAL B 1 191 ? -2.678 17.207 106.183 1.00 15.18 187 VAL B O 1
ATOM 5336 N N . PRO B 1 192 ? -0.688 18.033 106.907 1.00 15.04 188 PRO B N 1
ATOM 5337 C CA . PRO B 1 192 ? -0.528 18.929 105.760 1.00 14.83 188 PRO B CA 1
ATOM 5338 C C . PRO B 1 192 ? -0.084 18.127 104.542 1.00 14.78 188 PRO B C 1
ATOM 5339 O O . PRO B 1 192 ? 0.681 17.172 104.680 1.00 14.64 188 PRO B O 1
ATOM 5343 N N . ASN B 1 193 ? -0.590 18.496 103.378 1.00 14.93 189 ASN B N 1
ATOM 5344 C CA . ASN B 1 193 ? -0.349 17.743 102.142 1.00 15.67 189 ASN B CA 1
ATOM 5345 C C . ASN B 1 193 ? -0.112 18.653 100.985 1.00 15.78 189 ASN B C 1
ATOM 5346 O O . ASN B 1 193 ? -0.656 19.775 100.904 1.00 14.80 189 ASN B O 1
ATOM 5351 N N . GLY B 1 194 ? 0.693 18.155 100.054 1.00 15.03 190 GLY B N 1
ATOM 5352 C CA . GLY B 1 194 ? 0.796 18.676 98.729 1.00 15.28 190 GLY B CA 1
ATOM 5353 C C . GLY B 1 194 ? 0.624 17.455 97.830 1.00 14.57 190 GLY B C 1
ATOM 5354 O O . GLY B 1 194 ? 1.584 16.911 97.280 1.00 15.26 190 GLY B O 1
ATOM 5355 N N . SER B 1 195 ? -0.631 17.043 97.677 1.00 14.40 191 SER B N 1
ATOM 5356 C CA . SER B 1 195 ? -1.007 15.815 96.983 1.00 14.95 191 SER B CA 1
ATOM 5357 C C . SER B 1 195 ? -1.599 16.128 95.634 1.00 14.93 191 SER B C 1
ATOM 5358 O O . SER B 1 195 ? -2.716 16.646 95.557 1.00 13.68 191 SER B O 1
ATOM 5361 N N . PRO B 1 196 ? -0.858 15.829 94.555 1.00 14.63 192 PRO B N 1
ATOM 5362 C CA . PRO B 1 196 ? -1.385 16.218 93.240 1.00 15.19 192 PRO B CA 1
ATOM 5363 C C . PRO B 1 196 ? -2.562 15.355 92.810 1.00 15.54 192 PRO B C 1
ATOM 5364 O O . PRO B 1 196 ? -2.684 14.176 93.239 1.00 14.87 192 PRO B O 1
ATOM 5368 N N . TYR B 1 197 ? -3.437 15.935 91.995 1.00 15.50 193 TYR B N 1
ATOM 5369 C CA . TYR B 1 197 ? -4.551 15.208 91.445 1.00 16.08 193 TYR B CA 1
ATOM 5370 C C . TYR B 1 197 ? -4.117 14.118 90.435 1.00 15.72 193 TYR B C 1
ATOM 5371 O O . TYR B 1 197 ? -3.188 14.301 89.621 1.00 15.43 193 TYR B O 1
ATOM 5380 N N . HIS B 1 198 ? -4.815 12.992 90.514 1.00 15.95 194 HIS B N 1
ATOM 5381 C CA . HIS B 1 198 ? -4.998 12.101 89.369 1.00 16.67 194 HIS B CA 1
ATOM 5382 C C . HIS B 1 198 ? -6.323 11.375 89.503 1.00 17.57 194 HIS B C 1
ATOM 5383 O O . HIS B 1 198 ? -6.945 11.387 90.581 1.00 17.66 194 HIS B O 1
ATOM 5390 N N . MET B 1 199 ? -6.783 10.744 88.414 1.00 18.40 195 MET B N 1
ATOM 5391 C CA . MET B 1 199 ? -8.075 10.097 88.450 1.00 20.86 195 MET B CA 1
ATOM 5392 C C . MET B 1 199 ? -8.088 9.045 89.561 1.00 23.02 195 MET B C 1
ATOM 5393 O O . MET B 1 199 ? -7.162 8.251 89.661 1.00 23.87 195 MET B O 1
ATOM 5398 N N . ASN B 1 200 ? -9.112 9.094 90.401 1.00 25.45 196 ASN B N 1
ATOM 5399 C CA . ASN B 1 200 ? -9.264 8.152 91.549 1.00 28.81 196 ASN B CA 1
ATOM 5400 C C . ASN B 1 200 ? -8.351 8.431 92.740 1.00 27.62 196 ASN B C 1
ATOM 5401 O O . ASN B 1 200 ? -8.351 7.650 93.720 1.00 27.42 196 ASN B O 1
ATOM 5406 N N . LYS B 1 201 ? -7.589 9.545 92.702 1.00 25.00 197 LYS B N 1
ATOM 5407 C CA . LYS B 1 201 ? -6.708 9.873 93.832 1.00 25.10 197 LYS B CA 1
ATOM 5408 C C . LYS B 1 201 ? -7.541 10.136 95.104 1.00 25.33 197 LYS B C 1
ATOM 5409 O O . LYS B 1 201 ? -7.111 9.814 96.202 1.00 23.84 197 LYS B O 1
ATOM 5415 N N . ASP B 1 202 ? -8.737 10.722 94.953 1.00 26.01 198 ASP B N 1
ATOM 5416 C CA . ASP B 1 202 ? -9.617 10.982 96.111 1.00 26.63 198 ASP B CA 1
ATOM 5417 C C . ASP B 1 202 ? -9.935 9.687 96.885 1.00 26.82 198 ASP B C 1
ATOM 5418 O O . ASP B 1 202 ? -9.936 9.661 98.128 1.00 26.76 198 ASP B O 1
ATOM 5423 N N . ALA B 1 203 ? -10.168 8.616 96.153 1.00 26.31 199 ALA B N 1
ATOM 5424 C CA . ALA B 1 203 ? -10.377 7.303 96.772 1.00 26.58 199 ALA B CA 1
ATOM 5425 C C . ALA B 1 203 ? -9.105 6.752 97.433 1.00 25.78 199 ALA B C 1
ATOM 5426 O O . ALA B 1 203 ? -9.165 6.133 98.509 1.00 28.46 199 ALA B O 1
ATOM 5428 N N . VAL B 1 204 ? -7.971 6.928 96.774 1.00 24.38 200 VAL B N 1
ATOM 5429 C CA . VAL B 1 204 ? -6.691 6.464 97.274 1.00 23.66 200 VAL B CA 1
ATOM 5430 C C . VAL B 1 204 ? -6.419 7.104 98.638 1.00 23.67 200 VAL B C 1
ATOM 5431 O O . VAL B 1 204 ? -6.029 6.423 99.584 1.00 23.86 200 VAL B O 1
ATOM 5435 N N . ARG B 1 205 ? -6.633 8.420 98.739 1.00 21.79 201 ARG B N 1
ATOM 5436 C CA . ARG B 1 205 ? -6.363 9.115 99.986 1.00 21.23 201 ARG B CA 1
ATOM 5437 C C . ARG B 1 205 ? -7.181 8.532 101.143 1.00 21.83 201 ARG B C 1
ATOM 5438 O O . ARG B 1 205 ? -6.642 8.257 102.216 1.00 21.13 201 ARG B O 1
ATOM 5446 N N . ILE B 1 206 ? -8.484 8.362 100.935 1.00 23.57 202 ILE B N 1
ATOM 5447 C CA . ILE B 1 206 ? -9.334 7.948 102.044 1.00 25.07 202 ILE B CA 1
ATOM 5448 C C . ILE B 1 206 ? -8.998 6.496 102.444 1.00 24.68 202 ILE B C 1
ATOM 5449 O O . ILE B 1 206 ? -9.018 6.154 103.620 1.00 23.97 202 ILE B O 1
ATOM 5454 N N . ASP B 1 207 ? -8.667 5.656 101.461 1.00 26.74 203 ASP B N 1
ATOM 5455 C CA . ASP B 1 207 ? -8.225 4.248 101.728 1.00 27.76 203 ASP B CA 1
ATOM 5456 C C . ASP B 1 207 ? -6.952 4.131 102.549 1.00 26.83 203 ASP B C 1
ATOM 5457 O O . ASP B 1 207 ? -6.870 3.339 103.466 1.00 27.63 203 ASP B O 1
ATOM 5462 N N . ILE B 1 208 ? -5.954 4.933 102.217 1.00 26.30 204 ILE B N 1
ATOM 5463 C CA . ILE B 1 208 ? -4.676 4.919 102.944 1.00 25.44 204 ILE B CA 1
ATOM 5464 C C . ILE B 1 208 ? -4.868 5.452 104.360 1.00 23.48 204 ILE B C 1
ATOM 5465 O O . ILE B 1 208 ? -4.376 4.851 105.314 1.00 22.84 204 ILE B O 1
ATOM 5470 N N . LEU B 1 209 ? -5.580 6.563 104.520 1.00 21.34 205 LEU B N 1
ATOM 5471 C CA . LEU B 1 209 ? -5.798 7.068 105.871 1.00 22.19 205 LEU B CA 1
ATOM 5472 C C . LEU B 1 209 ? -6.616 6.064 106.704 1.00 22.70 205 LEU B C 1
ATOM 5473 O O . LEU B 1 209 ? -6.360 5.906 107.893 1.00 21.17 205 LEU B O 1
ATOM 5478 N N . ARG B 1 210 ? -7.566 5.367 106.079 1.00 22.56 206 ARG B N 1
ATOM 5479 C CA . ARG B 1 210 ? -8.343 4.352 106.836 1.00 23.57 206 ARG B CA 1
ATOM 5480 C C . ARG B 1 210 ? -7.440 3.216 107.327 1.00 23.78 206 ARG B C 1
ATOM 5481 O O . ARG B 1 210 ? -7.668 2.681 108.394 1.00 24.83 206 ARG B O 1
ATOM 5489 N N . ALA B 1 211 ? -6.415 2.865 106.565 1.00 23.91 207 ALA B N 1
ATOM 5490 C CA . ALA B 1 211 ? -5.462 1.839 107.002 1.00 24.84 207 ALA B CA 1
ATOM 5491 C C . ALA B 1 211 ? -4.725 2.285 108.261 1.00 24.41 207 ALA B C 1
ATOM 5492 O O . ALA B 1 211 ? -4.555 1.535 109.204 1.00 24.50 207 ALA B O 1
ATOM 5494 N N . ARG B 1 212 ? -4.282 3.542 108.259 1.00 23.09 208 ARG B N 1
ATOM 5495 C CA . ARG B 1 212 ? -3.657 4.113 109.449 1.00 22.54 208 ARG B CA 1
ATOM 5496 C C . ARG B 1 212 ? -4.592 4.176 110.645 1.00 21.97 208 ARG B C 1
ATOM 5497 O O . ARG B 1 212 ? -4.171 3.943 111.771 1.00 24.06 208 ARG B O 1
ATOM 5505 N N . ILE B 1 213 ? -5.856 4.502 110.411 1.00 22.11 209 ILE B N 1
ATOM 5506 C CA . ILE B 1 213 ? -6.827 4.621 111.504 1.00 22.64 209 ILE B CA 1
ATOM 5507 C C . ILE B 1 213 ? -7.161 3.241 112.091 1.00 24.50 209 ILE B C 1
ATOM 5508 O O . ILE B 1 213 ? -7.381 3.098 113.317 1.00 24.45 209 ILE B O 1
ATOM 5513 N N . ARG B 1 214 ? -7.158 2.219 111.245 1.00 25.64 210 ARG B N 1
ATOM 5514 C CA . ARG B 1 214 ? -7.324 0.850 111.757 1.00 27.60 210 ARG B CA 1
ATOM 5515 C C . ARG B 1 214 ? -6.218 0.487 112.742 1.00 27.40 210 ARG B C 1
ATOM 5516 O O . ARG B 1 214 ? -6.465 -0.250 113.715 1.00 28.21 210 ARG B O 1
ATOM 5524 N N . GLU B 1 215 ? -5.010 0.961 112.480 1.00 25.49 211 GLU B N 1
ATOM 5525 C CA . GLU B 1 215 ? -3.839 0.708 113.314 1.00 25.94 211 GLU B CA 1
ATOM 5526 C C . GLU B 1 215 ? -3.803 1.545 114.606 1.00 26.39 211 GLU B C 1
ATOM 5527 O O . GLU B 1 215 ? -3.401 1.047 115.659 1.00 28.22 211 GLU B O 1
ATOM 5533 N N . THR B 1 216 ? -4.213 2.814 114.530 1.00 24.81 212 THR B N 1
ATOM 5534 C CA . THR B 1 216 ? -4.026 3.755 115.645 1.00 24.02 212 THR B CA 1
ATOM 5535 C C . THR B 1 216 ? -5.283 4.116 116.401 1.00 23.28 212 THR B C 1
ATOM 5536 O O . THR B 1 216 ? -5.200 4.513 117.571 1.00 25.04 212 THR B O 1
ATOM 5540 N N . GLY B 1 217 ? -6.433 4.072 115.734 1.00 22.70 213 GLY B N 1
ATOM 5541 C CA . GLY B 1 217 ? -7.694 4.543 116.298 1.00 23.48 213 GLY B CA 1
ATOM 5542 C C . GLY B 1 217 ? -7.823 6.056 116.433 1.00 22.84 213 GLY B C 1
ATOM 5543 O O . GLY B 1 217 ? -8.775 6.561 117.051 1.00 23.83 213 GLY B O 1
ATOM 5544 N N . LEU B 1 218 ? -6.905 6.798 115.820 1.00 22.17 214 LEU B N 1
ATOM 5545 C CA . LEU B 1 218 ? -6.898 8.268 115.941 1.00 22.17 214 LEU B CA 1
ATOM 5546 C C . LEU B 1 218 ? -7.585 8.934 114.723 1.00 21.05 214 LEU B C 1
ATOM 5547 O O . LEU B 1 218 ? -7.275 8.572 113.588 1.00 20.47 214 LEU B O 1
ATOM 5552 N N . PRO B 1 219 ? -8.516 9.896 114.959 1.00 21.28 215 PRO B N 1
ATOM 5553 C CA . PRO B 1 219 ? -9.065 10.703 113.849 1.00 21.03 215 PRO B CA 1
ATOM 5554 C C . PRO B 1 219 ? -7.931 11.451 113.138 1.00 19.59 215 PRO B C 1
ATOM 5555 O O . PRO B 1 219 ? -6.858 11.675 113.738 1.00 18.88 215 PRO B O 1
ATOM 5559 N N . MET B 1 220 ? -8.165 11.810 111.873 1.00 18.72 216 MET B N 1
ATOM 5560 C CA . MET B 1 220 ? -7.150 12.448 111.030 1.00 17.99 216 MET B CA 1
ATOM 5561 C C . MET B 1 220 ? -7.762 13.634 110.285 1.00 17.27 216 MET B C 1
ATOM 5562 O O . MET B 1 220 ? -8.901 13.551 109.813 1.00 18.08 216 MET B O 1
ATOM 5567 N N . VAL B 1 221 ? -7.014 14.735 110.268 1.00 16.27 217 VAL B N 1
ATOM 5568 C CA . VAL B 1 221 ? -7.353 15.957 109.529 1.00 16.22 217 VAL B CA 1
ATOM 5569 C C . VAL B 1 221 ? -6.364 16.120 108.374 1.00 15.62 217 VAL B C 1
ATOM 5570 O O . VAL B 1 221 ? -5.164 16.227 108.591 1.00 16.83 217 VAL B O 1
ATOM 5574 N N . TYR B 1 222 ? -6.882 16.078 107.144 1.00 15.64 218 TYR B N 1
ATOM 5575 C CA . TYR B 1 222 ? -6.075 16.058 105.918 1.00 15.15 218 TYR B CA 1
ATOM 5576 C C . TYR B 1 222 ? -6.311 17.381 105.189 1.00 14.58 218 TYR B C 1
ATOM 5577 O O . TYR B 1 222 ? -7.419 17.614 104.658 1.00 15.25 218 TYR B O 1
ATOM 5586 N N . VAL B 1 223 ? -5.299 18.236 105.158 1.00 13.80 219 VAL B N 1
ATOM 5587 C CA . VAL B 1 223 ? -5.414 19.543 104.482 1.00 13.71 219 VAL B CA 1
ATOM 5588 C C . VAL B 1 223 ? -4.513 19.532 103.261 1.00 13.64 219 VAL B C 1
ATOM 5589 O O . VAL B 1 223 ? -3.304 19.227 103.373 1.00 15.23 219 VAL B O 1
ATOM 5593 N N . ASN B 1 224 ? -5.083 19.836 102.109 1.00 13.01 220 ASN B N 1
ATOM 5594 C CA . ASN B 1 224 ? -4.340 19.770 100.833 1.00 13.47 220 ASN B CA 1
ATOM 5595 C C . ASN B 1 224 ? -4.264 21.139 100.143 1.00 14.14 220 ASN B C 1
ATOM 5596 O O . ASN B 1 224 ? -5.223 21.904 100.141 1.00 14.85 220 ASN B O 1
ATOM 5601 N N . LEU B 1 225 ? -3.116 21.393 99.510 1.00 13.59 221 LEU B N 1
ATOM 5602 C CA . LEU B 1 225 ? -2.932 22.416 98.531 1.00 15.50 221 LEU B CA 1
ATOM 5603 C C . LEU B 1 225 ? -3.970 22.329 97.397 1.00 14.54 221 LEU B C 1
ATOM 5604 O O . LEU B 1 225 ? -4.484 21.249 97.071 1.00 15.25 221 LEU B O 1
ATOM 5609 N N . VAL B 1 226 ? -4.235 23.477 96.797 1.00 13.92 222 VAL B N 1
ATOM 5610 C CA . VAL B 1 226 ? -4.984 23.567 95.585 1.00 13.95 222 VAL B CA 1
ATOM 5611 C C . VAL B 1 226 ? -4.219 24.480 94.629 1.00 13.71 222 VAL B C 1
ATOM 5612 O O . VAL B 1 226 ? -3.487 25.372 95.065 1.00 13.77 222 VAL B O 1
ATOM 5616 N N . GLY B 1 227 ? -4.391 24.248 93.326 1.00 13.38 223 GLY B N 1
ATOM 5617 C CA . GLY B 1 227 ? -3.761 25.087 92.292 1.00 13.62 223 GLY B CA 1
ATOM 5618 C C . GLY B 1 227 ? -2.850 24.363 91.314 1.00 13.23 223 GLY B C 1
ATOM 5619 O O . GLY B 1 227 ? -2.395 23.269 91.562 1.00 14.08 223 GLY B O 1
ATOM 5620 N N . GLY B 1 228 ? -2.594 25.010 90.190 1.00 12.93 224 GLY B N 1
ATOM 5621 C CA . GLY B 1 228 ? -1.670 24.517 89.175 1.00 12.49 224 GLY B CA 1
ATOM 5622 C C . GLY B 1 228 ? -0.238 24.900 89.446 1.00 13.29 224 GLY B C 1
ATOM 5623 O O . GLY B 1 228 ? 0.025 25.973 89.940 1.00 14.11 224 GLY B O 1
ATOM 5624 N N . GLN B 1 229 ? 0.666 23.968 89.164 1.00 13.05 225 GLN B N 1
ATOM 5625 C CA . GLN B 1 229 ? 2.124 24.195 89.250 1.00 13.28 225 GLN B CA 1
ATOM 5626 C C . GLN B 1 229 ? 2.787 23.344 88.174 1.00 12.86 225 GLN B C 1
ATOM 5627 O O . GLN B 1 229 ? 3.074 22.163 88.376 1.00 13.32 225 GLN B O 1
ATOM 5633 N N . ASP B 1 230 ? 3.004 23.986 87.039 1.00 13.10 226 ASP B N 1
ATOM 5634 C CA . ASP B 1 230 ? 3.598 23.397 85.863 1.00 14.49 226 ASP B CA 1
ATOM 5635 C C . ASP B 1 230 ? 2.762 22.212 85.428 1.00 13.72 226 ASP B C 1
ATOM 5636 O O . ASP B 1 230 ? 1.570 22.418 85.065 1.00 14.47 226 ASP B O 1
ATOM 5641 N N . GLU B 1 231 ? 3.286 20.985 85.451 1.00 14.10 227 GLU B N 1
ATOM 5642 C CA . GLU B 1 231 ? 2.458 19.836 85.043 1.00 14.12 227 GLU B CA 1
ATOM 5643 C C . GLU B 1 231 ? 1.411 19.402 86.077 1.00 14.17 227 GLU B C 1
ATOM 5644 O O . GLU B 1 231 ? 0.445 18.742 85.733 1.00 14.20 227 GLU B O 1
ATOM 5650 N N . LEU B 1 232 ? 1.566 19.803 87.340 1.00 12.91 228 LEU B N 1
ATOM 5651 C CA . LEU B 1 232 ? 0.719 19.305 88.411 1.00 12.82 228 LEU B CA 1
ATOM 5652 C C . LEU B 1 232 ? -0.495 20.183 88.641 1.00 13.07 228 LEU B C 1
ATOM 5653 O O . LEU B 1 232 ? -0.440 21.422 88.451 1.00 13.37 228 LEU B O 1
ATOM 5658 N N . VAL B 1 233 ? -1.586 19.552 89.031 1.00 13.12 229 VAL B N 1
ATOM 5659 C CA . VAL B 1 233 ? -2.741 20.284 89.551 1.00 13.19 229 VAL B CA 1
ATOM 5660 C C . VAL B 1 233 ? -3.046 19.708 90.882 1.00 13.64 229 VAL B C 1
ATOM 5661 O O . VAL B 1 233 ? -3.344 18.509 90.992 1.00 14.91 229 VAL B O 1
ATOM 5665 N N . PHE B 1 234 ? -2.967 20.527 91.912 1.00 13.33 230 PHE B N 1
ATOM 5666 C CA . PHE B 1 234 ? -3.377 20.142 93.270 1.00 13.30 230 PHE B CA 1
ATOM 5667 C C . PHE B 1 234 ? -4.878 20.411 93.358 1.00 13.60 230 PHE B C 1
ATOM 5668 O O . PHE B 1 234 ? -5.345 21.491 92.965 1.00 13.70 230 PHE B O 1
ATOM 5676 N N . ASP B 1 235 ? -5.626 19.430 93.852 1.00 14.05 231 ASP B N 1
ATOM 5677 C CA . ASP B 1 235 ? -7.085 19.504 93.789 1.00 15.10 231 ASP B CA 1
ATOM 5678 C C . ASP B 1 235 ? -7.769 19.882 95.080 1.00 15.33 231 ASP B C 1
ATOM 5679 O O . ASP B 1 235 ? -9.008 19.865 95.149 1.00 16.28 231 ASP B O 1
ATOM 5684 N N . GLY B 1 236 ? -7.024 20.185 96.122 1.00 14.37 232 GLY B N 1
ATOM 5685 C CA . GLY B 1 236 ? -7.643 20.452 97.429 1.00 14.93 232 GLY B CA 1
ATOM 5686 C C . GLY B 1 236 ? -8.362 19.177 97.910 1.00 14.99 232 GLY B C 1
ATOM 5687 O O . GLY B 1 236 ? -7.768 18.156 98.011 1.00 14.88 232 GLY B O 1
ATOM 5688 N N . GLY B 1 237 ? -9.656 19.263 98.168 1.00 15.35 233 GLY B N 1
ATOM 5689 C CA . GLY B 1 237 ? -10.383 18.115 98.682 1.00 15.92 233 GLY B CA 1
ATOM 5690 C C . GLY B 1 237 ? -9.972 17.752 100.094 1.00 15.81 233 GLY B C 1
ATOM 5691 O O . GLY B 1 237 ? -9.915 16.563 100.437 1.00 16.85 233 GLY B O 1
ATOM 5692 N N . SER B 1 238 ? -9.637 18.766 100.910 1.00 15.48 234 SER B N 1
ATOM 5693 C CA . SER B 1 238 ? -9.284 18.530 102.303 1.00 15.54 234 SER B CA 1
ATOM 5694 C C . SER B 1 238 ? -10.446 17.828 103.033 1.00 15.67 234 SER B C 1
ATOM 5695 O O . SER B 1 238 ? -11.630 18.025 102.702 1.00 16.18 234 SER B O 1
ATOM 5698 N N . PHE B 1 239 ? -10.119 16.993 104.008 1.00 16.29 235 PHE B N 1
ATOM 5699 C CA . PHE B 1 239 ? -11.159 16.222 104.701 1.00 17.08 235 PHE B CA 1
ATOM 5700 C C . PHE B 1 239 ? -10.778 15.792 106.096 1.00 17.13 235 PHE B C 1
ATOM 5701 O O . PHE B 1 239 ? -9.632 15.909 106.503 1.00 16.58 235 PHE B O 1
ATOM 5709 N N . VAL B 1 240 ? -11.779 15.305 106.830 1.00 17.06 236 VAL B N 1
ATOM 5710 C CA . VAL B 1 240 ? -11.603 14.820 108.175 1.00 16.57 236 VAL B CA 1
ATOM 5711 C C . VAL B 1 240 ? -12.243 13.458 108.311 1.00 16.90 236 VAL B C 1
ATOM 5712 O O . VAL B 1 240 ? -13.402 13.287 107.941 1.00 16.76 236 VAL B O 1
ATOM 5716 N N . LEU B 1 241 ? -11.506 12.519 108.876 1.00 17.95 237 LEU B N 1
ATOM 5717 C CA . LEU B 1 241 ? -12.040 11.191 109.245 1.00 19.01 237 LEU B CA 1
ATOM 5718 C C . LEU B 1 241 ? -12.052 11.070 110.756 1.00 20.32 237 LEU B C 1
ATOM 5719 O O . LEU B 1 241 ? -11.101 11.461 111.420 1.00 19.44 237 LEU B O 1
ATOM 5724 N N . ASP B 1 242 ? -13.097 10.456 111.298 1.00 20.89 238 ASP B N 1
ATOM 5725 C CA . ASP B 1 242 ? -13.144 10.199 112.741 1.00 22.41 238 ASP B CA 1
ATOM 5726 C C . ASP B 1 242 ? -12.322 8.945 113.100 1.00 23.46 238 ASP B C 1
ATOM 5727 O O . ASP B 1 242 ? -11.721 8.342 112.226 1.00 22.78 238 ASP B O 1
ATOM 5732 N N . GLY B 1 243 ? -12.304 8.560 114.377 1.00 23.99 239 GLY B N 1
ATOM 5733 C CA . GLY B 1 243 ? -11.431 7.472 114.835 1.00 25.37 239 GLY B CA 1
ATOM 5734 C C . GLY B 1 243 ? -11.901 6.075 114.421 1.00 26.80 239 GLY B C 1
ATOM 5735 O O . GLY B 1 243 ? -11.224 5.098 114.689 1.00 28.07 239 GLY B O 1
ATOM 5736 N N . ALA B 1 244 ? -13.056 6.010 113.775 1.00 27.54 240 ALA B N 1
ATOM 5737 C CA . ALA B 1 244 ? -13.546 4.795 113.126 1.00 28.96 240 ALA B CA 1
ATOM 5738 C C . ALA B 1 244 ? -13.410 4.828 111.613 1.00 28.58 240 ALA B C 1
ATOM 5739 O O . ALA B 1 244 ? -13.765 3.867 110.948 1.00 28.90 240 ALA B O 1
ATOM 5741 N N . GLY B 1 245 ? -12.865 5.921 111.054 1.00 26.34 241 GLY B N 1
ATOM 5742 C CA . GLY B 1 245 ? -12.652 6.012 109.619 1.00 26.13 241 GLY B CA 1
ATOM 5743 C C . GLY B 1 245 ? -13.834 6.570 108.829 1.00 25.00 241 GLY B C 1
ATOM 5744 O O . GLY B 1 245 ? -13.810 6.560 107.598 1.00 25.96 241 GLY B O 1
ATOM 5745 N N . GLU B 1 246 ? -14.859 7.056 109.510 1.00 25.76 242 GLU B N 1
ATOM 5746 C CA . GLU B 1 246 ? -15.997 7.661 108.817 1.00 27.55 242 GLU B CA 1
ATOM 5747 C C . GLU B 1 246 ? -15.641 9.076 108.387 1.00 24.74 242 GLU B C 1
ATOM 5748 O O . GLU B 1 246 ? -15.010 9.793 109.126 1.00 24.43 242 GLU B O 1
ATOM 5754 N N . LEU B 1 247 ? -16.092 9.458 107.208 1.00 24.82 243 LEU B N 1
ATOM 5755 C CA . LEU B 1 247 ? -15.887 10.826 106.713 1.00 23.13 243 LEU B CA 1
ATOM 5756 C C . LEU B 1 247 ? -16.847 11.766 107.410 1.00 23.23 243 LEU B C 1
ATOM 5757 O O . LEU B 1 247 ? -18.071 11.552 107.361 1.00 23.58 243 LEU B O 1
ATOM 5762 N N . VAL B 1 248 ? -16.324 12.814 108.076 1.00 21.36 244 VAL B N 1
ATOM 5763 C CA . VAL B 1 248 ? -17.196 13.774 108.768 1.00 21.83 244 VAL B CA 1
ATOM 5764 C C . VAL B 1 248 ? -17.158 15.194 108.227 1.00 20.48 244 VAL B C 1
ATOM 5765 O O . VAL B 1 248 ? -18.027 16.016 108.573 1.00 22.13 244 VAL B O 1
ATOM 5769 N N . ALA B 1 249 ? -16.179 15.485 107.370 1.00 19.80 245 ALA B N 1
ATOM 5770 C CA . ALA B 1 249 ? -16.063 16.799 106.716 1.00 18.71 245 ALA B CA 1
ATOM 5771 C C . ALA B 1 249 ? -15.260 16.640 105.432 1.00 18.11 245 ALA B C 1
ATOM 5772 O O . ALA B 1 249 ? -14.334 15.841 105.370 1.00 17.64 245 ALA B O 1
ATOM 5774 N N . LYS B 1 250 ? -15.639 17.363 104.396 1.00 17.87 246 LYS B N 1
ATOM 5775 C CA . LYS B 1 250 ? -14.935 17.291 103.149 1.00 17.66 246 LYS B CA 1
ATOM 5776 C C . LYS B 1 250 ? -15.130 18.582 102.389 1.00 17.49 246 LYS B C 1
ATOM 5777 O O . LYS B 1 250 ? -16.268 18.959 102.087 1.00 18.10 246 LYS B O 1
ATOM 5779 N N . MET B 1 251 ? -14.025 19.274 102.098 1.00 16.50 247 MET B N 1
ATOM 5780 C CA . MET B 1 251 ? -14.045 20.524 101.316 1.00 17.09 247 MET B CA 1
ATOM 5781 C C . MET B 1 251 ? -14.124 20.232 99.804 1.00 17.62 247 MET B C 1
ATOM 5782 O O . MET B 1 251 ? -13.727 19.135 99.348 1.00 17.35 247 MET B O 1
ATOM 5787 N N . PRO B 1 252 ? -14.609 21.212 99.015 1.00 18.87 248 PRO B N 1
ATOM 5788 C CA . PRO B 1 252 ? -14.682 21.032 97.578 1.00 19.68 248 PRO B CA 1
ATOM 5789 C C . PRO B 1 252 ? -13.310 20.806 96.929 1.00 20.19 248 PRO B C 1
ATOM 5790 O O . PRO B 1 252 ? -12.284 21.264 97.460 1.00 18.66 248 PRO B O 1
ATOM 5794 N N . GLN B 1 253 ? -13.299 20.130 95.791 1.00 19.41 249 GLN B N 1
ATOM 5795 C CA . GLN B 1 253 ? -12.113 20.036 94.989 1.00 19.49 249 GLN B CA 1
ATOM 5796 C C . GLN B 1 253 ? -11.988 21.232 94.077 1.00 19.41 249 GLN B C 1
ATOM 5797 O O . GLN B 1 253 ? -12.997 21.831 93.623 1.00 19.03 249 GLN B O 1
ATOM 5803 N N . PHE B 1 254 ? -10.736 21.565 93.797 1.00 18.05 250 PHE B N 1
ATOM 5804 C CA . PHE B 1 254 ? -10.348 22.591 92.820 1.00 18.77 250 PHE B CA 1
ATOM 5805 C C . PHE B 1 254 ? -10.757 24.022 93.176 1.00 20.12 250 PHE B C 1
ATOM 5806 O O . PHE B 1 254 ? -10.776 24.862 92.310 1.00 22.55 250 PHE B O 1
ATOM 5814 N N . GLU B 1 255 ? -11.123 24.270 94.432 1.00 20.70 251 GLU B N 1
ATOM 5815 C CA . GLU B 1 255 ? -11.479 25.607 94.912 1.00 21.83 251 GLU B CA 1
ATOM 5816 C C . GLU B 1 255 ? -10.559 25.963 96.101 1.00 20.09 251 GLU B C 1
ATOM 5817 O O . GLU B 1 255 ? -10.229 25.133 96.892 1.00 19.05 251 GLU B O 1
ATOM 5823 N N . GLU B 1 256 ? -10.183 27.218 96.176 1.00 19.58 252 GLU B N 1
ATOM 5824 C CA . GLU B 1 256 ? -9.420 27.760 97.259 1.00 20.58 252 GLU B CA 1
ATOM 5825 C C . GLU B 1 256 ? -10.386 28.293 98.290 1.00 22.01 252 GLU B C 1
ATOM 5826 O O . GLU B 1 256 ? -11.398 28.929 97.957 1.00 23.24 252 GLU B O 1
ATOM 5832 N N . GLY B 1 257 ? -10.082 28.086 99.544 1.00 20.43 253 GLY B N 1
ATOM 5833 C CA . GLY B 1 257 ? -10.814 28.784 100.618 1.00 20.28 253 GLY B CA 1
ATOM 5834 C C . GLY B 1 257 ? -10.578 28.126 101.938 1.00 20.10 253 GLY B C 1
ATOM 5835 O O . GLY B 1 257 ? -9.700 27.292 102.076 1.00 17.13 253 GLY B O 1
ATOM 5836 N N . ASN B 1 258 ? -11.390 28.516 102.930 1.00 20.55 254 ASN B N 1
ATOM 5837 C CA . ASN B 1 258 ? -11.241 28.032 104.278 1.00 21.05 254 ASN B CA 1
ATOM 5838 C C . ASN B 1 258 ? -12.512 27.347 104.694 1.00 20.43 254 ASN B C 1
ATOM 5839 O O . ASN B 1 258 ? -13.594 27.780 104.282 1.00 22.94 254 ASN B O 1
ATOM 5844 N N . ALA B 1 259 ? -12.414 26.286 105.463 1.00 18.77 255 ALA B N 1
ATOM 5845 C CA . ALA B 1 259 ? -13.594 25.680 106.110 1.00 18.62 255 ALA B CA 1
ATOM 5846 C C . ALA B 1 259 ? -13.317 25.544 107.608 1.00 18.32 255 ALA B C 1
ATOM 5847 O O . ALA B 1 259 ? -12.196 25.308 107.992 1.00 18.91 255 ALA B O 1
ATOM 5849 N N . ILE B 1 260 ? -14.370 25.654 108.409 1.00 18.30 256 ILE B N 1
ATOM 5850 C CA . ILE B 1 260 ? -14.310 25.397 109.842 1.00 18.80 256 ILE B CA 1
ATOM 5851 C C . ILE B 1 260 ? -14.841 23.990 110.197 1.00 19.23 256 ILE B C 1
ATOM 5852 O O . ILE B 1 260 ? -15.970 23.610 109.803 1.00 18.73 256 ILE B O 1
ATOM 5857 N N . VAL B 1 261 ? -14.021 23.237 110.919 1.00 18.83 257 VAL B N 1
ATOM 5858 C CA . VAL B 1 261 ? -14.392 21.946 111.506 1.00 19.15 257 VAL B CA 1
ATOM 5859 C C . VAL B 1 261 ? -14.128 21.990 113.012 1.00 20.20 257 VAL B C 1
ATOM 5860 O O . VAL B 1 261 ? -13.313 22.810 113.473 1.00 20.23 257 VAL B O 1
ATOM 5864 N N . GLU B 1 262 ? -14.858 21.172 113.789 1.00 20.04 258 GLU B N 1
ATOM 5865 C CA . GLU B 1 262 ? -14.740 21.209 115.236 1.00 20.69 258 GLU B CA 1
ATOM 5866 C C . GLU B 1 262 ? -14.514 19.850 115.802 1.00 20.95 258 GLU B C 1
ATOM 5867 O O . GLU B 1 262 ? -14.888 18.837 115.173 1.00 20.91 258 GLU B O 1
ATOM 5873 N N . PHE B 1 263 ? -13.855 19.832 116.951 1.00 20.29 259 PHE B N 1
ATOM 5874 C CA . PHE B 1 263 ? -13.631 18.635 117.724 1.00 20.60 259 PHE B CA 1
ATOM 5875 C C . PHE B 1 263 ? -14.223 18.916 119.090 1.00 22.20 259 PHE B C 1
ATOM 5876 O O . PHE B 1 263 ? -14.251 20.065 119.535 1.00 22.32 259 PHE B O 1
ATOM 5884 N N . ASP B 1 264 ? -14.723 17.864 119.729 1.00 22.97 260 ASP B N 1
ATOM 5885 C CA . ASP B 1 264 ? -15.129 17.911 121.155 1.00 25.45 260 ASP B CA 1
ATOM 5886 C C . ASP B 1 264 ? -14.226 16.905 121.853 1.00 23.96 260 ASP B C 1
ATOM 5887 O O . ASP B 1 264 ? -14.351 15.696 121.652 1.00 23.88 260 ASP B O 1
ATOM 5892 N N . GLY B 1 265 ? -13.267 17.406 122.621 1.00 23.32 261 GLY B N 1
ATOM 5893 C CA . GLY B 1 265 ? -12.129 16.589 123.030 1.00 23.82 261 GLY B CA 1
ATOM 5894 C C . GLY B 1 265 ? -11.491 16.038 121.766 1.00 24.12 261 GLY B C 1
ATOM 5895 O O . GLY B 1 265 ? -11.266 16.775 120.820 1.00 23.36 261 GLY B O 1
ATOM 5896 N N . ALA B 1 266 ? -11.268 14.730 121.722 1.00 23.63 262 ALA B N 1
ATOM 5897 C CA . ALA B 1 266 ? -10.617 14.098 120.550 1.00 23.75 262 ALA B CA 1
ATOM 5898 C C . ALA B 1 266 ? -11.611 13.529 119.538 1.00 25.31 262 ALA B C 1
ATOM 5899 O O . ALA B 1 266 ? -11.215 12.801 118.613 1.00 26.23 262 ALA B O 1
ATOM 5901 N N . ARG B 1 267 ? -12.888 13.863 119.693 1.00 24.98 263 ARG B N 1
ATOM 5902 C CA . ARG B 1 267 ? -13.945 13.376 118.828 1.00 25.67 263 ARG B CA 1
ATOM 5903 C C . ARG B 1 267 ? -14.176 14.391 117.708 1.00 24.08 263 ARG B C 1
ATOM 5904 O O . ARG B 1 267 ? -14.471 15.526 117.985 1.00 22.35 263 ARG B O 1
ATOM 5912 N N . ALA B 1 268 ? -14.023 13.963 116.449 1.00 23.38 264 ALA B N 1
ATOM 5913 C CA . ALA B 1 268 ? -14.296 14.805 115.279 1.00 23.53 264 ALA B CA 1
ATOM 5914 C C . ALA B 1 268 ? -15.791 14.986 115.146 1.00 25.02 264 ALA B C 1
ATOM 5915 O O . ALA B 1 268 ? -16.539 14.010 115.150 1.00 26.78 264 ALA B O 1
ATOM 5917 N N . LEU B 1 269 ? -16.239 16.215 115.048 1.00 24.58 265 LEU B N 1
ATOM 5918 C CA . LEU B 1 269 ? -17.677 16.488 114.876 1.00 25.20 265 LEU B CA 1
ATOM 5919 C C . LEU B 1 269 ? -18.079 16.694 113.401 1.00 25.74 265 LEU B C 1
ATOM 5920 O O . LEU B 1 269 ? -17.286 17.194 112.583 1.00 24.06 265 LEU B O 1
ATOM 5925 N N . PRO B 1 270 ? -19.333 16.361 113.060 1.00 26.93 266 PRO B N 1
ATOM 5926 C CA . PRO B 1 270 ? -19.772 16.521 111.655 1.00 26.86 266 PRO B CA 1
ATOM 5927 C C . PRO B 1 270 ? -19.714 17.947 111.164 1.00 26.29 266 PRO B C 1
ATOM 5928 O O . PRO B 1 270 ? -20.036 18.857 111.921 1.00 25.86 266 PRO B O 1
ATOM 5932 N N . ALA B 1 271 ? -19.301 18.128 109.908 1.00 24.72 267 ALA B N 1
ATOM 5933 C CA . ALA B 1 271 ? -19.335 19.425 109.221 1.00 24.74 267 ALA B CA 1
ATOM 5934 C C . ALA B 1 271 ? -19.807 19.228 107.773 1.00 24.99 267 ALA B C 1
ATOM 5935 O O . ALA B 1 271 ? -20.269 18.154 107.415 1.00 25.72 267 ALA B O 1
ATOM 5937 N N . ALA B 1 272 ? -19.643 20.249 106.938 1.00 25.33 268 ALA B N 1
ATOM 5938 C CA . ALA B 1 272 ? -20.041 20.165 105.546 1.00 24.57 268 ALA B CA 1
ATOM 5939 C C . ALA B 1 272 ? -19.217 19.088 104.791 1.00 23.70 268 ALA B C 1
ATOM 5940 O O . ALA B 1 272 ? -17.998 18.993 104.973 1.00 21.87 268 ALA B O 1
ATOM 5942 N N . ILE B 1 273 ? -19.913 18.255 104.006 1.00 24.10 269 ILE B N 1
ATOM 5943 C CA . ILE B 1 273 ? -19.260 17.274 103.119 1.00 23.42 269 ILE B CA 1
ATOM 5944 C C . ILE B 1 273 ? -19.654 17.639 101.695 1.00 24.08 269 ILE B C 1
ATOM 5945 O O . ILE B 1 273 ? -20.849 17.527 101.312 1.00 24.06 269 ILE B O 1
ATOM 5950 N N . ALA B 1 274 ? -18.693 18.107 100.905 1.00 23.14 270 ALA B N 1
ATOM 5951 C CA . ALA B 1 274 ? -18.964 18.451 99.515 1.00 23.69 270 ALA B CA 1
ATOM 5952 C C . ALA B 1 274 ? -19.363 17.179 98.745 1.00 25.67 270 ALA B C 1
ATOM 5953 O O . ALA B 1 274 ? -18.717 16.143 98.883 1.00 26.50 270 ALA B O 1
ATOM 5955 N N . PRO B 1 275 ? -20.426 17.242 97.952 1.00 28.81 271 PRO B N 1
ATOM 5956 C CA . PRO B 1 275 ? -20.783 16.077 97.145 1.00 30.91 271 PRO B CA 1
ATOM 5957 C C . PRO B 1 275 ? -19.646 15.682 96.219 1.00 30.60 271 PRO B C 1
ATOM 5958 O O . PRO B 1 275 ? -18.949 16.557 95.707 1.00 29.35 271 PRO B O 1
ATOM 5962 N N . ALA B 1 276 ? -19.461 14.381 96.006 1.00 31.52 272 ALA B N 1
ATOM 5963 C CA . ALA B 1 276 ? -18.423 13.895 95.088 1.00 31.07 272 ALA B CA 1
ATOM 5964 C C . ALA B 1 276 ? -18.725 14.319 93.645 1.00 29.71 272 ALA B C 1
ATOM 5965 O O . ALA B 1 276 ? -19.878 14.315 93.198 1.00 29.06 272 ALA B O 1
ATOM 5967 N N . LEU B 1 277 ? -17.671 14.696 92.940 1.00 26.13 273 LEU B N 1
ATOM 5968 C CA . LEU B 1 277 ? -17.708 14.938 91.523 1.00 23.45 273 LEU B CA 1
ATOM 5969 C C . LEU B 1 277 ? -17.450 13.631 90.762 1.00 21.80 273 LEU B C 1
ATOM 5970 O O . LEU B 1 277 ? -16.705 12.769 91.211 1.00 21.97 273 LEU B O 1
ATOM 5975 N N . SER B 1 278 ? -18.082 13.494 89.598 1.00 20.40 274 SER B N 1
ATOM 5976 C CA . SER B 1 278 ? -17.774 12.386 88.678 1.00 20.53 274 SER B CA 1
ATOM 5977 C C . SER B 1 278 ? -16.345 12.496 88.207 1.00 20.62 274 SER B C 1
ATOM 5978 O O . SER B 1 278 ? -15.738 13.595 88.258 1.00 18.49 274 SER B O 1
ATOM 5981 N N . VAL B 1 279 ? -15.808 11.399 87.680 1.00 20.60 275 VAL B N 1
ATOM 5982 C CA . VAL B 1 279 ? -14.421 11.413 87.237 1.00 21.33 275 VAL B CA 1
ATOM 5983 C C . VAL B 1 279 ? -14.260 12.413 86.098 1.00 20.10 275 VAL B C 1
ATOM 5984 O O . VAL B 1 279 ? -13.271 13.139 86.076 1.00 18.11 275 VAL B O 1
ATOM 5988 N N . GLU B 1 280 ? -15.215 12.480 85.162 1.00 19.01 276 GLU B N 1
ATOM 5989 C CA . GLU B 1 280 ? -15.120 13.469 84.076 1.00 20.32 276 GLU B CA 1
ATOM 5990 C C . GLU B 1 280 ? -15.122 14.912 84.587 1.00 18.30 276 GLU B C 1
ATOM 5991 O O . GLU B 1 280 ? -14.397 15.763 84.059 1.00 16.55 276 GLU B O 1
ATOM 5997 N N . ALA B 1 281 ? -15.978 15.206 85.562 1.00 16.63 277 ALA B N 1
ATOM 5998 C CA . ALA B 1 281 ? -16.066 16.548 86.138 1.00 16.70 277 ALA B CA 1
ATOM 5999 C C . ALA B 1 281 ? -14.760 16.929 86.821 1.00 15.85 277 ALA B C 1
ATOM 6000 O O . ALA B 1 281 ? -14.326 18.105 86.734 1.00 16.51 277 ALA B O 1
ATOM 6002 N N . GLN B 1 282 ? -14.149 15.963 87.503 1.00 16.02 278 GLN B N 1
ATOM 6003 C CA . GLN B 1 282 ? -12.814 16.188 88.169 1.00 15.99 278 GLN B CA 1
ATOM 6004 C C . GLN B 1 282 ? -11.716 16.493 87.128 1.00 14.61 278 GLN B C 1
ATOM 6005 O O . GLN B 1 282 ? -10.975 17.461 87.266 1.00 13.72 278 GLN B O 1
ATOM 6011 N N . VAL B 1 283 ? -11.634 15.686 86.074 1.00 13.64 279 VAL B N 1
ATOM 6012 C CA . VAL B 1 283 ? -10.625 15.869 85.050 1.00 13.10 279 VAL B CA 1
ATOM 6013 C C . VAL B 1 283 ? -10.833 17.236 84.376 1.00 13.40 279 VAL B C 1
ATOM 6014 O O . VAL B 1 283 ? -9.878 17.987 84.171 1.00 12.77 279 VAL B O 1
ATOM 6018 N N . TYR B 1 284 ? -12.076 17.575 84.036 1.00 13.62 280 TYR B N 1
ATOM 6019 C CA . TYR B 1 284 ? -12.327 18.853 83.363 1.00 13.81 280 TYR B CA 1
ATOM 6020 C C . TYR B 1 284 ? -11.920 20.030 84.259 1.00 13.88 280 TYR B C 1
ATOM 6021 O O . TYR B 1 284 ? -11.303 20.988 83.796 1.00 12.92 280 TYR B O 1
ATOM 6030 N N . ARG B 1 285 ? -12.291 19.971 85.519 1.00 14.57 281 ARG B N 1
ATOM 6031 C CA . ARG B 1 285 ? -11.912 21.028 86.457 1.00 15.67 281 ARG B CA 1
ATOM 6032 C C . ARG B 1 285 ? -10.383 21.108 86.612 1.00 14.56 281 ARG B C 1
ATOM 6033 O O . ARG B 1 285 ? -9.828 22.223 86.789 1.00 14.32 281 ARG B O 1
ATOM 6041 N N . ALA B 1 286 ? -9.706 19.955 86.602 1.00 13.38 282 ALA B N 1
ATOM 6042 C CA . ALA B 1 286 ? -8.216 19.976 86.626 1.00 13.21 282 ALA B CA 1
ATOM 6043 C C . ALA B 1 286 ? -7.624 20.738 85.439 1.00 12.89 282 ALA B C 1
ATOM 6044 O O . ALA B 1 286 ? -6.690 21.556 85.604 1.00 12.77 282 ALA B O 1
ATOM 6046 N N . LEU B 1 287 ? -8.170 20.484 84.245 1.00 12.33 283 LEU B N 1
ATOM 6047 C CA . LEU B 1 287 ? -7.697 21.136 83.045 1.00 12.09 283 LEU B CA 1
ATOM 6048 C C . LEU B 1 287 ? -7.951 22.676 83.128 1.00 12.03 283 LEU B C 1
ATOM 6049 O O . LEU B 1 287 ? -7.063 23.477 82.846 1.00 11.78 283 LEU B O 1
ATOM 6054 N N . VAL B 1 288 ? -9.140 23.068 83.539 1.00 12.03 284 VAL B N 1
ATOM 6055 C CA . VAL B 1 288 ? -9.461 24.486 83.713 1.00 12.68 284 VAL B CA 1
ATOM 6056 C C . VAL B 1 288 ? -8.551 25.154 84.722 1.00 12.64 284 VAL B C 1
ATOM 6057 O O . VAL B 1 288 ? -8.005 26.245 84.432 1.00 12.69 284 VAL B O 1
ATOM 6061 N N . LEU B 1 289 ? -8.344 24.533 85.902 1.00 12.56 285 LEU B N 1
ATOM 6062 C CA . LEU B 1 289 ? -7.511 25.139 86.906 1.00 13.08 285 LEU B CA 1
ATOM 6063 C C . LEU B 1 289 ? -6.028 25.215 86.446 1.00 12.83 285 LEU B C 1
ATOM 6064 O O . LEU B 1 289 ? -5.347 26.230 86.688 1.00 13.60 285 LEU B O 1
ATOM 6069 N N . GLY B 1 290 ? -5.545 24.164 85.786 1.00 13.02 286 GLY B N 1
ATOM 6070 C CA . GLY B 1 290 ? -4.202 24.153 85.234 1.00 12.66 286 GLY B CA 1
ATOM 6071 C C . GLY B 1 290 ? -3.967 25.309 84.256 1.00 12.65 286 GLY B C 1
ATOM 6072 O O . GLY B 1 290 ? -2.976 26.047 84.343 1.00 12.77 286 GLY B O 1
ATOM 6073 N N . VAL B 1 291 ? -4.911 25.528 83.363 1.00 12.49 287 VAL B N 1
ATOM 6074 C CA . VAL B 1 291 ? -4.766 26.618 82.408 1.00 12.56 287 VAL B CA 1
ATOM 6075 C C . VAL B 1 291 ? -4.881 27.966 83.112 1.00 13.19 287 VAL B C 1
ATOM 6076 O O . VAL B 1 291 ? -4.064 28.889 82.857 1.00 14.28 287 VAL B O 1
ATOM 6080 N N . ARG B 1 292 ? -5.867 28.099 83.992 1.00 13.16 288 ARG B N 1
ATOM 6081 C CA . ARG B 1 292 ? -6.096 29.349 84.686 1.00 14.20 288 ARG B CA 1
ATOM 6082 C C . ARG B 1 292 ? -4.828 29.791 85.442 1.00 13.93 288 ARG B C 1
ATOM 6083 O O . ARG B 1 292 ? -4.417 30.971 85.382 1.00 14.72 288 ARG B O 1
ATOM 6091 N N . ASP B 1 293 ? -4.218 28.850 86.122 1.00 13.48 289 ASP B N 1
ATOM 6092 C CA . ASP B 1 293 ? -3.029 29.132 86.949 1.00 13.78 289 ASP B CA 1
ATOM 6093 C C . ASP B 1 293 ? -1.742 29.253 86.143 1.00 14.13 289 ASP B C 1
ATOM 6094 O O . ASP B 1 293 ? -0.867 30.006 86.548 1.00 14.09 289 ASP B O 1
ATOM 6099 N N . TYR B 1 294 ? -1.578 28.502 85.042 1.00 13.79 290 TYR B N 1
ATOM 6100 C CA . TYR B 1 294 ? -0.354 28.660 84.235 1.00 14.49 290 TYR B CA 1
ATOM 6101 C C . TYR B 1 294 ? -0.353 30.101 83.634 1.00 14.82 290 TYR B C 1
ATOM 6102 O O . TYR B 1 294 ? 0.688 30.808 83.631 1.00 15.47 290 TYR B O 1
ATOM 6111 N N . ILE B 1 295 ? -1.515 30.570 83.188 1.00 14.66 291 ILE B N 1
ATOM 6112 C CA . ILE B 1 295 ? -1.616 31.941 82.649 1.00 15.74 291 ILE B CA 1
ATOM 6113 C C . ILE B 1 295 ? -1.468 32.979 83.790 1.00 16.02 291 ILE B C 1
ATOM 6114 O O . ILE B 1 295 ? -0.705 33.933 83.682 1.00 15.92 291 ILE B O 1
ATOM 6119 N N . GLY B 1 296 ? -2.183 32.775 84.875 1.00 15.36 292 GLY B N 1
ATOM 6120 C CA . GLY B 1 296 ? -2.240 33.735 85.971 1.00 16.30 292 GLY B CA 1
ATOM 6121 C C . GLY B 1 296 ? -0.961 33.865 86.760 1.00 15.92 292 GLY B C 1
ATOM 6122 O O . GLY B 1 296 ? -0.510 34.986 86.992 1.00 16.71 292 GLY B O 1
ATOM 6123 N N . LYS B 1 297 ? -0.364 32.734 87.180 1.00 14.55 293 LYS B N 1
ATOM 6124 C CA . LYS B 1 297 ? 0.856 32.778 87.999 1.00 14.97 293 LYS B CA 1
ATOM 6125 C C . LYS B 1 297 ? 2.051 33.290 87.214 1.00 16.06 293 LYS B C 1
ATOM 6126 O O . LYS B 1 297 ? 2.989 33.882 87.802 1.00 17.21 293 LYS B O 1
ATOM 6132 N N . ASN B 1 298 ? 2.019 33.097 85.896 1.00 15.89 294 ASN B N 1
ATOM 6133 C CA . ASN B 1 298 ? 3.101 33.561 84.999 1.00 17.51 294 ASN B CA 1
ATOM 6134 C C . ASN B 1 298 ? 2.882 34.957 84.419 1.00 18.68 294 ASN B C 1
ATOM 6135 O O . ASN B 1 298 ? 3.792 35.503 83.755 1.00 20.10 294 ASN B O 1
ATOM 6140 N N . GLY B 1 299 ? 1.688 35.498 84.619 1.00 19.24 295 GLY B N 1
ATOM 6141 C CA . GLY B 1 299 ? 1.342 36.843 84.142 1.00 20.37 295 GLY B CA 1
ATOM 6142 C C . GLY B 1 299 ? 1.139 37.007 82.641 1.00 20.24 295 GLY B C 1
ATOM 6143 O O . GLY B 1 299 ? 1.365 38.117 82.108 1.00 22.14 295 GLY B O 1
ATOM 6144 N N . PHE B 1 300 ? 0.678 35.972 81.952 1.00 19.98 296 PHE B N 1
ATOM 6145 C CA . PHE B 1 300 ? 0.327 36.085 80.505 1.00 19.94 296 PHE B CA 1
ATOM 6146 C C . PHE B 1 300 ? -0.983 36.852 80.331 1.00 20.07 296 PHE B C 1
ATOM 6147 O O . PHE B 1 300 ? -1.875 36.742 81.152 1.00 19.99 296 PHE B O 1
ATOM 6155 N N . PRO B 1 30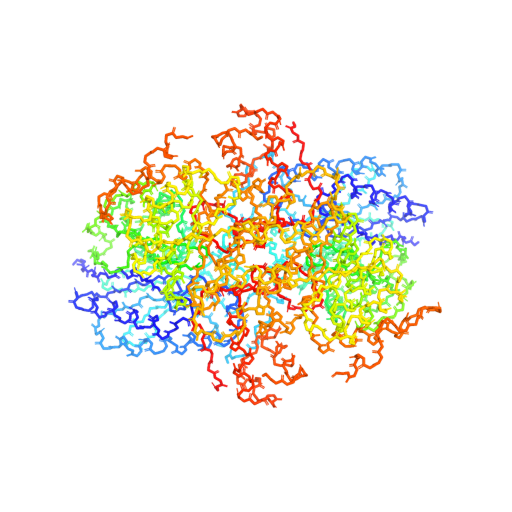1 ? -1.090 37.649 79.259 1.00 19.79 297 PRO B N 1
ATOM 6156 C CA . PRO B 1 301 ? -2.254 38.461 79.019 1.00 21.31 297 PRO B CA 1
ATOM 6157 C C . PRO B 1 301 ? -3.438 37.694 78.457 1.00 21.30 297 PRO B C 1
ATOM 6158 O O . PRO B 1 301 ? -4.546 38.187 78.525 1.00 23.19 297 PRO B O 1
ATOM 6162 N N . GLY B 1 302 ? -3.212 36.498 77.921 1.00 20.08 298 GLY B N 1
ATOM 6163 C CA . GLY B 1 302 ? -4.267 35.736 77.256 1.00 19.28 298 GLY B CA 1
ATOM 6164 C C . GLY B 1 302 ? -3.686 34.523 76.556 1.00 17.95 298 GLY B C 1
ATOM 6165 O O . GLY B 1 302 ? -2.506 34.198 76.754 1.00 17.26 298 GLY B O 1
ATOM 6166 N N . ALA B 1 303 ? -4.493 33.891 75.723 1.00 17.65 299 ALA B N 1
ATOM 6167 C CA . ALA B 1 303 ? -4.152 32.632 75.079 1.00 16.75 299 ALA B CA 1
ATOM 6168 C C . ALA B 1 303 ? -4.537 32.624 73.613 1.00 17.06 299 ALA B C 1
ATOM 6169 O O . ALA B 1 303 ? -5.513 33.297 73.196 1.00 18.15 299 ALA B O 1
ATOM 6171 N N . ILE B 1 304 ? -3.756 31.887 72.843 1.00 16.96 300 ILE B N 1
ATOM 6172 C CA . ILE B 1 304 ? -3.981 31.664 71.407 1.00 17.95 300 ILE B CA 1
ATOM 6173 C C . ILE B 1 304 ? -4.185 30.169 71.188 1.00 18.45 300 ILE B C 1
ATOM 6174 O O . ILE B 1 304 ? -3.398 29.354 71.697 1.00 18.39 300 ILE B O 1
ATOM 6179 N N . ILE B 1 305 ? -5.214 29.785 70.426 1.00 17.90 301 ILE B N 1
ATOM 6180 C CA . ILE B 1 305 ? -5.444 28.367 70.082 1.00 18.34 301 ILE B CA 1
ATOM 6181 C C . ILE B 1 305 ? -5.617 28.165 68.581 1.00 18.22 301 ILE B C 1
ATOM 6182 O O . ILE B 1 305 ? -6.471 28.823 67.957 1.00 17.96 301 ILE B O 1
ATOM 6187 N N . GLY B 1 306 ? -4.777 27.300 67.997 1.00 17.19 302 GLY B N 1
ATOM 6188 C CA . GLY B 1 306 ? -4.946 26.893 66.599 1.00 18.55 302 GLY B CA 1
ATOM 6189 C C . GLY B 1 306 ? -6.099 25.928 66.516 1.00 19.06 302 GLY B C 1
ATOM 6190 O O . GLY B 1 306 ? -6.092 24.868 67.198 1.00 18.55 302 GLY B O 1
ATOM 6191 N N . LEU B 1 307 ? -7.112 26.259 65.719 1.00 18.80 303 LEU B N 1
ATOM 6192 C CA . LEU B 1 307 ? -8.250 25.354 65.551 1.00 20.67 303 LEU B CA 1
ATOM 6193 C C . LEU B 1 307 ? -8.162 24.579 64.247 1.00 22.25 303 LEU B C 1
ATOM 6194 O O . LEU B 1 307 ? -7.980 25.170 63.170 1.00 23.76 303 LEU B O 1
ATOM 6199 N N . SER B 1 308 ? -8.281 23.271 64.334 1.00 22.45 304 SER B N 1
ATOM 6200 C CA . SER B 1 308 ? -8.337 22.407 63.151 1.00 23.33 304 SER B CA 1
ATOM 6201 C C . SER B 1 308 ? -9.773 22.178 62.669 1.00 25.01 304 SER B C 1
ATOM 6202 O O . SER B 1 308 ? -9.985 21.654 61.563 1.00 26.17 304 SER B O 1
ATOM 6205 N N . GLY B 1 309 ? -10.747 22.525 63.514 1.00 23.92 305 GLY B N 1
ATOM 6206 C CA . GLY B 1 309 ? -12.125 22.084 63.344 1.00 23.82 305 GLY B CA 1
ATOM 6207 C C . GLY B 1 309 ? -12.401 20.752 64.012 1.00 25.00 305 GLY B C 1
ATOM 6208 O O . GLY B 1 309 ? -13.560 20.377 64.173 1.00 26.03 305 GLY B O 1
ATOM 6209 N N . GLY B 1 310 ? -11.355 20.048 64.443 1.00 22.84 306 GLY B N 1
ATOM 6210 C CA . GLY B 1 310 ? -11.537 18.745 65.095 1.00 22.40 306 GLY B CA 1
ATOM 6211 C C . GLY B 1 310 ? -11.743 18.821 66.599 1.00 19.93 306 GLY B C 1
ATOM 6212 O O . GLY B 1 310 ? -11.672 19.888 67.211 1.00 18.08 306 GLY B O 1
ATOM 6213 N N . VAL B 1 311 ? -11.954 17.658 67.187 1.00 18.56 307 VAL B N 1
ATOM 6214 C CA . VAL B 1 311 ? -12.323 17.561 68.579 1.00 18.35 307 VAL B CA 1
ATOM 6215 C C . VAL B 1 311 ? -11.214 17.993 69.569 1.00 18.00 307 VAL B C 1
ATOM 6216 O O . VAL B 1 311 ? -11.515 18.552 70.631 1.00 17.61 307 VAL B O 1
ATOM 6220 N N . ASP B 1 312 ? -9.951 17.722 69.247 1.00 17.79 308 ASP B N 1
ATOM 6221 C CA . ASP B 1 312 ? -8.863 18.022 70.207 1.00 17.71 308 ASP B CA 1
ATOM 6222 C C . ASP B 1 312 ? -8.757 19.531 70.462 1.00 16.49 308 ASP B C 1
ATOM 6223 O O . ASP B 1 312 ? -8.793 20.005 71.613 1.00 15.47 308 ASP B O 1
ATOM 6228 N N . SER B 1 313 ? -8.691 20.300 69.379 1.00 16.57 309 SER B N 1
ATOM 6229 C CA . SER B 1 313 ? -8.616 21.742 69.546 1.00 16.23 309 SER B CA 1
ATOM 6230 C C . SER B 1 313 ? -9.947 22.318 70.058 1.00 16.17 309 SER B C 1
ATOM 6231 O O . SER B 1 313 ? -9.958 23.312 70.769 1.00 14.88 309 SER B O 1
ATOM 6234 N N . ALA B 1 314 ? -11.053 21.668 69.761 1.00 15.37 310 ALA B N 1
ATOM 6235 C CA . ALA B 1 314 ? -12.352 22.074 70.371 1.00 15.86 310 ALA B CA 1
ATOM 6236 C C . ALA B 1 314 ? -12.322 21.984 71.899 1.00 15.33 310 ALA B C 1
ATOM 6237 O O . ALA B 1 314 ? -12.741 22.917 72.630 1.00 15.52 310 ALA B O 1
ATOM 6239 N N . LEU B 1 315 ? -11.812 20.875 72.402 1.00 14.93 311 LEU B N 1
ATOM 6240 C CA . LEU B 1 315 ? -11.691 20.719 73.868 1.00 15.01 311 LEU B CA 1
ATOM 6241 C C . LEU B 1 315 ? -10.792 21.786 74.493 1.00 14.75 311 LEU B C 1
ATOM 6242 O O . LEU B 1 315 ? -11.132 22.348 75.544 1.00 14.92 311 LEU B O 1
ATOM 6247 N N . VAL B 1 316 ? -9.629 22.057 73.862 1.00 14.26 312 VAL B N 1
ATOM 6248 C CA . VAL B 1 316 ? -8.718 23.051 74.376 1.00 14.06 312 VAL B CA 1
ATOM 6249 C C . VAL B 1 316 ? -9.386 24.432 74.391 1.00 14.43 312 VAL B C 1
ATOM 6250 O O . VAL B 1 316 ? -9.241 25.170 75.364 1.00 14.39 312 VAL B O 1
ATOM 6254 N N . LEU B 1 317 ? -10.156 24.751 73.340 1.00 14.80 313 LEU B N 1
ATOM 6255 C CA . LEU B 1 317 ? -10.861 26.028 73.281 1.00 15.19 313 LEU B CA 1
ATOM 6256 C C . LEU B 1 317 ? -11.882 26.143 74.424 1.00 15.42 313 LEU B C 1
ATOM 6257 O O . LEU B 1 317 ? -11.941 27.158 75.110 1.00 15.57 313 LEU B O 1
ATOM 6262 N N . ALA B 1 318 ? -12.643 25.071 74.658 1.00 14.71 314 ALA B N 1
ATOM 6263 C CA . ALA B 1 318 ? -13.603 25.036 75.740 1.00 14.88 314 ALA B CA 1
ATOM 6264 C C . ALA B 1 318 ? -12.948 25.271 77.102 1.00 14.82 314 ALA B C 1
ATOM 6265 O O . ALA B 1 318 ? -13.400 26.130 77.898 1.00 15.02 314 ALA B O 1
ATOM 6267 N N . VAL B 1 319 ? -11.860 24.564 77.354 1.00 13.72 315 VAL B N 1
ATOM 6268 C CA . VAL B 1 319 ? -11.115 24.698 78.603 1.00 13.68 315 VAL B CA 1
ATOM 6269 C C . VAL B 1 319 ? -10.568 26.119 78.773 1.00 13.71 315 VAL B C 1
ATOM 6270 O O . VAL B 1 319 ? -10.689 26.704 79.830 1.00 13.99 315 VAL B O 1
ATOM 6274 N N . ALA B 1 320 ? -9.995 26.686 77.706 1.00 13.21 316 ALA B N 1
ATOM 6275 C CA . ALA B 1 320 ? -9.413 28.029 77.777 1.00 14.15 316 ALA B CA 1
ATOM 6276 C C . ALA B 1 320 ? -10.426 29.095 78.068 1.00 14.55 316 ALA B C 1
ATOM 6277 O O . ALA B 1 320 ? -10.182 29.992 78.873 1.00 14.59 316 ALA B O 1
ATOM 6279 N N . VAL B 1 321 ? -11.582 28.997 77.429 1.00 15.43 317 VAL B N 1
ATOM 6280 C CA . VAL B 1 321 ? -12.636 29.990 77.671 1.00 16.16 317 VAL B CA 1
ATOM 6281 C C . VAL B 1 321 ? -13.159 29.878 79.121 1.00 16.10 317 VAL B C 1
ATOM 6282 O O . VAL B 1 321 ? -13.369 30.893 79.811 1.00 17.11 317 VAL B O 1
ATOM 6286 N N . ASP B 1 322 ? -13.365 28.649 79.596 1.00 16.29 318 ASP B N 1
ATOM 6287 C CA . ASP B 1 322 ? -13.738 28.429 80.991 1.00 16.25 318 ASP B CA 1
ATOM 6288 C C . ASP B 1 322 ? -12.680 28.927 82.008 1.00 16.13 318 ASP B C 1
ATOM 6289 O O . ASP B 1 322 ? -13.033 29.476 83.057 1.00 16.64 318 ASP B O 1
ATOM 6294 N N . ALA B 1 323 ? -11.395 28.771 81.678 1.00 15.36 319 ALA B N 1
ATOM 6295 C CA . ALA B 1 323 ? -10.297 29.197 82.534 1.00 16.04 319 ALA B CA 1
ATOM 6296 C C . ALA B 1 323 ? -10.114 30.702 82.566 1.00 16.84 319 ALA B C 1
ATOM 6297 O O . ALA B 1 323 ? -9.922 31.279 83.640 1.00 17.81 319 ALA B O 1
ATOM 6299 N N . LEU B 1 324 ? -10.182 31.341 81.385 1.00 17.06 320 LEU B N 1
ATOM 6300 C CA . LEU B 1 324 ? -9.744 32.732 81.215 1.00 17.45 320 LEU B CA 1
ATOM 6301 C C . LEU B 1 324 ? -10.829 33.748 80.881 1.00 18.77 320 LEU B C 1
ATOM 6302 O O . LEU B 1 324 ? -10.607 34.983 81.031 1.00 18.76 320 LEU B O 1
ATOM 6307 N N . GLY B 1 325 ? -11.982 33.261 80.419 1.00 19.25 321 GLY B N 1
ATOM 6308 C CA . GLY B 1 325 ? -12.997 34.123 79.792 1.00 19.50 321 GLY B CA 1
ATOM 6309 C C . GLY B 1 325 ? -12.683 34.381 78.328 1.00 19.39 321 GLY B C 1
ATOM 6310 O O . GLY B 1 325 ? -11.522 34.445 77.923 1.00 19.48 321 GLY B O 1
ATOM 6311 N N . ALA B 1 326 ? -13.725 34.539 77.528 1.00 18.85 322 ALA B N 1
ATOM 6312 C CA . ALA B 1 326 ? -13.568 34.664 76.084 1.00 19.61 322 ALA B CA 1
ATOM 6313 C C . ALA B 1 326 ? -12.732 35.838 75.657 1.00 19.81 322 ALA B C 1
ATOM 6314 O O . ALA B 1 326 ? -12.056 35.754 74.663 1.00 20.30 322 ALA B O 1
ATOM 6316 N N . GLU B 1 327 ? -12.791 36.927 76.410 1.00 20.84 323 GLU B N 1
ATOM 6317 C CA . GLU B 1 327 ? -12.077 38.162 76.044 1.00 23.31 323 GLU B CA 1
ATOM 6318 C C . GLU B 1 327 ? -10.574 37.990 76.042 1.00 22.53 323 GLU B C 1
ATOM 6319 O O . GLU B 1 327 ? -9.868 38.765 75.400 1.00 23.71 323 GLU B O 1
ATOM 6325 N N . ARG B 1 328 ? -10.087 36.961 76.735 1.00 20.73 324 ARG B N 1
ATOM 6326 C CA . ARG B 1 328 ? -8.658 36.671 76.801 1.00 22.10 324 ARG B CA 1
ATOM 6327 C C . ARG B 1 328 ? -8.206 35.468 75.966 1.00 19.89 324 ARG B C 1
ATOM 6328 O O . ARG B 1 328 ? -7.068 35.025 76.112 1.00 20.33 324 ARG B O 1
ATOM 6336 N N . VAL B 1 329 ? -9.067 34.994 75.062 1.00 18.37 325 VAL B N 1
ATOM 6337 C CA . VAL B 1 329 ? -8.757 33.869 74.168 1.00 17.84 325 VAL B CA 1
ATOM 6338 C C . VAL B 1 329 ? -8.981 34.262 72.704 1.00 18.14 325 VAL B C 1
ATOM 6339 O O . VAL B 1 329 ? -9.969 34.880 72.379 1.00 19.23 325 VAL B O 1
ATOM 6343 N N . ARG B 1 330 ? -8.070 33.881 71.822 1.00 18.41 326 ARG B N 1
ATOM 6344 C CA . ARG B 1 330 ? -8.350 33.984 70.385 1.00 19.57 326 ARG B CA 1
ATOM 6345 C C . ARG B 1 330 ? -8.122 32.660 69.690 1.00 18.65 326 ARG B C 1
ATOM 6346 O O . ARG B 1 330 ? -7.312 31.861 70.135 1.00 18.45 326 ARG B O 1
ATOM 6354 N N . ALA B 1 331 ? -8.827 32.456 68.571 1.00 18.33 327 ALA B N 1
ATOM 6355 C CA . ALA B 1 331 ? -8.745 31.215 67.813 1.00 18.08 327 ALA B CA 1
ATOM 6356 C C . ALA B 1 331 ? -8.247 31.532 66.410 1.00 18.50 327 ALA B C 1
ATOM 6357 O O . ALA B 1 331 ? -8.666 32.519 65.801 1.00 18.38 327 ALA B O 1
ATOM 6359 N N . VAL B 1 332 ? -7.384 30.683 65.888 1.00 18.01 328 VAL B N 1
ATOM 6360 C CA . VAL B 1 332 ? -6.828 30.889 64.534 1.00 18.54 328 VAL B CA 1
ATOM 6361 C C . VAL B 1 332 ? -6.915 29.585 63.750 1.00 18.92 328 VAL B C 1
ATOM 6362 O O . VAL B 1 332 ? -6.404 28.561 64.181 1.00 19.87 328 VAL B O 1
ATOM 6366 N N . MET B 1 333 ? -7.547 29.647 62.575 1.00 19.18 329 MET B N 1
ATOM 6367 C CA . MET B 1 333 ? -7.653 28.517 61.665 1.00 20.12 329 MET B CA 1
ATOM 6368 C C . MET B 1 333 ? -6.699 28.828 60.501 1.00 20.25 329 MET B C 1
ATOM 6369 O O . MET B 1 333 ? -6.632 29.968 60.018 1.00 20.41 329 MET B O 1
ATOM 6374 N N . MET B 1 334 ? -5.927 27.831 60.093 1.00 19.02 330 MET B N 1
ATOM 6375 C CA . MET B 1 334 ? -4.880 28.034 59.093 1.00 19.64 330 MET B CA 1
ATOM 6376 C C . MET B 1 334 ? -5.000 27.005 57.973 1.00 20.01 330 MET B C 1
ATOM 6377 O O . MET B 1 334 ? -4.241 26.026 57.918 1.00 18.81 330 MET B O 1
ATOM 6382 N N . PRO B 1 335 ? -5.926 27.240 57.035 1.00 20.85 331 PRO B N 1
ATOM 6383 C CA . PRO B 1 335 ? -6.200 26.234 56.027 1.00 22.47 331 PRO B CA 1
ATOM 6384 C C . PRO B 1 335 ? -5.124 26.119 54.965 1.00 22.63 331 PRO B C 1
ATOM 6385 O O . PRO B 1 335 ? -4.494 27.112 54.621 1.00 22.00 331 PRO B O 1
ATOM 6389 N N . SER B 1 336 ? -4.885 24.898 54.516 1.00 25.03 332 SER B N 1
ATOM 6390 C CA . SER B 1 336 ? -4.047 24.658 53.324 1.00 27.61 332 SER B CA 1
ATOM 6391 C C . SER B 1 336 ? -4.960 24.496 52.122 1.00 30.97 332 SER B C 1
ATOM 6392 O O . SER B 1 336 ? -6.182 24.626 52.253 1.00 29.37 332 SER B O 1
ATOM 6395 N N . ARG B 1 337 ? -4.397 24.216 50.939 1.00 34.24 333 ARG B N 1
ATOM 6396 C CA . ARG B 1 337 ? -5.243 23.884 49.767 1.00 38.58 333 ARG B CA 1
ATOM 6397 C C . ARG B 1 337 ? -6.120 22.658 49.978 1.00 39.02 333 ARG B C 1
ATOM 6398 O O . ARG B 1 337 ? -7.208 22.592 49.431 1.00 45.64 333 ARG B O 1
ATOM 6406 N N . TYR B 1 338 ? -5.640 21.680 50.741 1.00 41.68 334 TYR B N 1
ATOM 6407 C CA . TYR B 1 338 ? -6.384 20.426 50.981 1.00 42.71 334 TYR B CA 1
ATOM 6408 C C . TYR B 1 338 ? -7.519 20.588 52.008 1.00 42.57 334 TYR B C 1
ATOM 6409 O O . TYR B 1 338 ? -8.460 19.789 52.027 1.00 45.39 334 TYR B O 1
ATOM 6411 N N . THR B 1 339 ? -7.433 21.620 52.848 1.00 38.50 335 THR B N 1
ATOM 6412 C CA . THR B 1 339 ? -8.358 21.774 53.968 1.00 34.62 335 THR B CA 1
ATOM 6413 C C . THR B 1 339 ? -9.797 21.807 53.479 1.00 33.59 335 THR B C 1
ATOM 6414 O O . THR B 1 339 ? -10.174 22.669 52.670 1.00 33.25 335 THR B O 1
ATOM 6418 N N . ALA B 1 340 ? -10.592 20.876 53.997 1.00 32.89 336 ALA B N 1
ATOM 6419 C CA . ALA B 1 340 ? -12.011 20.769 53.648 1.00 32.99 336 ALA B CA 1
ATOM 6420 C C . ALA B 1 340 ? -12.795 21.967 54.144 1.00 32.29 336 ALA B C 1
ATOM 6421 O O . ALA B 1 340 ? -12.546 22.481 55.247 1.00 30.59 336 ALA B O 1
ATOM 6423 N N . GLY B 1 341 ? -13.751 22.418 53.341 1.00 30.95 337 GLY B N 1
ATOM 6424 C CA . GLY B 1 341 ? -14.654 23.493 53.761 1.00 31.53 337 GLY B CA 1
ATOM 6425 C C . GLY B 1 341 ? -15.369 23.201 55.075 1.00 30.92 337 GLY B C 1
ATOM 6426 O O . GLY B 1 341 ? -15.577 24.126 55.909 1.00 32.52 337 GLY B O 1
ATOM 6427 N N . ILE B 1 342 ? -15.737 21.942 55.319 1.00 30.62 338 ILE B N 1
ATOM 6428 C CA . ILE B 1 342 ? -16.394 21.629 56.595 1.00 31.90 338 ILE B CA 1
ATOM 6429 C C . ILE B 1 342 ? -15.478 21.897 57.791 1.00 29.76 338 ILE B C 1
ATOM 6430 O O . ILE B 1 342 ? -15.967 22.227 58.844 1.00 29.84 338 ILE B O 1
ATOM 6435 N N . SER B 1 343 ? -14.158 21.778 57.626 1.00 29.11 339 SER B N 1
ATOM 6436 C CA . SER B 1 343 ? -13.247 22.026 58.736 1.00 27.31 339 SER B CA 1
ATOM 6437 C C . SER B 1 343 ? -13.260 23.510 59.158 1.00 25.84 339 SER B C 1
ATOM 6438 O O . SER B 1 343 ? -13.328 23.814 60.349 1.00 22.50 339 SER B O 1
ATOM 6441 N N . THR B 1 344 ? -13.194 24.426 58.178 1.00 24.52 340 THR B N 1
ATOM 6442 C CA . THR B 1 344 ? -13.227 25.876 58.471 1.00 25.01 340 THR B CA 1
ATOM 6443 C C . THR B 1 344 ? -14.588 26.297 58.975 1.00 24.53 340 THR B C 1
ATOM 6444 O O . THR B 1 344 ? -14.705 27.142 59.861 1.00 24.00 340 THR B O 1
ATOM 6448 N N . THR B 1 345 ? -15.639 25.719 58.403 1.00 24.39 341 THR B N 1
ATOM 6449 C CA . THR B 1 345 ? -16.979 25.971 58.909 1.00 25.58 341 THR B CA 1
ATOM 6450 C C . THR B 1 345 ? -17.133 25.517 60.367 1.00 23.59 341 THR B C 1
ATOM 6451 O O . THR B 1 345 ? -17.697 26.247 61.185 1.00 23.44 341 THR B O 1
ATOM 6455 N N . ASP B 1 346 ? -16.640 24.324 60.686 1.00 23.13 342 ASP B N 1
ATOM 6456 C CA . ASP B 1 346 ? -16.717 23.803 62.058 1.00 23.16 342 ASP B CA 1
ATOM 6457 C C . ASP B 1 346 ? -15.938 24.665 63.063 1.00 21.23 342 ASP B C 1
ATOM 6458 O O . ASP B 1 346 ? -16.411 24.916 64.178 1.00 20.57 342 ASP B O 1
ATOM 6463 N N . ALA B 1 347 ? -14.739 25.094 62.668 1.00 19.66 343 ALA B N 1
ATOM 6464 C CA . ALA B 1 347 ? -13.889 25.932 63.517 1.00 19.34 343 ALA B CA 1
ATOM 6465 C C . ALA B 1 347 ? -14.578 27.286 63.800 1.00 19.33 343 ALA B C 1
ATOM 6466 O O . ALA B 1 347 ? -14.668 27.750 64.952 1.00 18.54 343 ALA B O 1
ATOM 6468 N N . ALA B 1 348 ? -15.072 27.926 62.748 1.00 19.75 344 ALA B N 1
ATOM 6469 C CA . ALA B 1 348 ? -15.746 29.237 62.888 1.00 20.01 344 ALA B CA 1
ATOM 6470 C C . ALA B 1 348 ? -16.988 29.114 63.740 1.00 20.03 344 ALA B C 1
ATOM 6471 O O . ALA B 1 348 ? -17.291 29.986 64.568 1.00 20.49 344 ALA B O 1
ATOM 6473 N N . ASP B 1 349 ? -17.710 28.009 63.555 1.00 21.06 345 ASP B N 1
ATOM 6474 C CA . ASP B 1 349 ? -18.914 27.723 64.347 1.00 21.79 345 ASP B CA 1
ATOM 6475 C C . ASP B 1 349 ? -18.581 27.719 65.837 1.00 21.25 345 A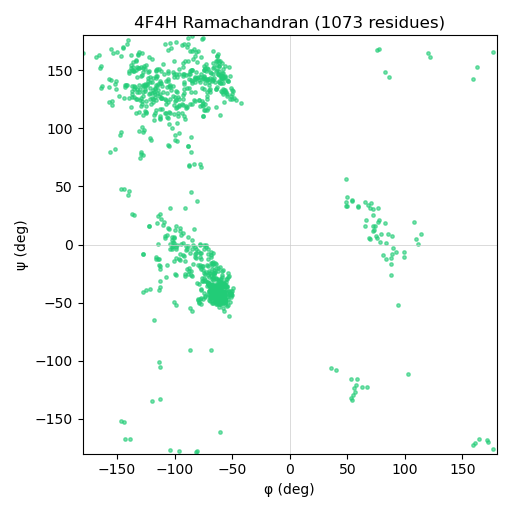SP B C 1
ATOM 6476 O O . ASP B 1 349 ? -19.174 28.497 66.603 1.00 21.81 345 ASP B O 1
ATOM 6481 N N . MET B 1 350 ? -17.636 26.884 66.245 1.00 20.96 346 MET B N 1
ATOM 6482 C CA . MET B 1 350 ? -17.342 26.815 67.673 1.00 20.99 346 MET B CA 1
ATOM 6483 C C . MET B 1 350 ? -16.831 28.141 68.234 1.00 20.92 346 MET B C 1
ATOM 6484 O O . MET B 1 350 ? -17.234 28.539 69.324 1.00 20.39 346 MET B O 1
ATOM 6489 N N . ALA B 1 351 ? -15.989 28.864 67.477 1.00 20.07 347 ALA B N 1
ATOM 6490 C CA . ALA B 1 351 ? -15.511 30.173 67.953 1.00 19.62 347 ALA B CA 1
ATOM 6491 C C . ALA B 1 351 ? -16.663 31.115 68.194 1.00 20.23 347 ALA B C 1
ATOM 6492 O O . ALA B 1 351 ? -16.670 31.832 69.173 1.00 20.16 347 ALA B O 1
ATOM 6494 N N . ARG B 1 352 ? -17.654 31.107 67.316 1.00 22.33 348 ARG B N 1
ATOM 6495 C CA . ARG B 1 352 ? -18.874 31.898 67.528 1.00 24.43 348 ARG B CA 1
ATOM 6496 C C . ARG B 1 352 ? -19.633 31.485 68.779 1.00 23.12 348 ARG B C 1
ATOM 6497 O O . ARG B 1 352 ? -20.135 32.329 69.503 1.00 22.94 348 ARG B O 1
ATOM 6505 N N . ARG B 1 353 ? -19.731 30.183 69.024 1.00 21.84 349 ARG B N 1
ATOM 6506 C CA . ARG B 1 353 ? -20.473 29.689 70.184 1.00 21.65 349 ARG B CA 1
ATOM 6507 C C . ARG B 1 353 ? -19.920 30.159 71.494 1.00 21.56 349 ARG B C 1
ATOM 6508 O O . ARG B 1 353 ? -20.684 30.382 72.420 1.00 21.64 349 ARG B O 1
ATOM 6516 N N . VAL B 1 354 ? -18.595 30.296 71.586 1.00 20.70 350 VAL B N 1
ATOM 6517 C CA . VAL B 1 354 ? -17.955 30.725 72.825 1.00 20.17 350 VAL B CA 1
ATOM 6518 C C . VAL B 1 354 ? -17.624 32.212 72.814 1.00 20.83 350 VAL B C 1
ATOM 6519 O O . VAL B 1 354 ? -17.177 32.768 73.823 1.00 21.75 350 VAL B O 1
ATOM 6523 N N . GLY B 1 355 ? -17.884 32.872 71.692 1.00 21.45 351 GLY B N 1
ATOM 6524 C CA . GLY B 1 355 ? -17.683 34.319 71.594 1.00 21.62 351 GLY B CA 1
ATOM 6525 C C . GLY B 1 355 ? -16.241 34.778 71.584 1.00 21.77 351 GLY B C 1
ATOM 6526 O O . GLY B 1 355 ? -15.926 35.871 72.114 1.00 22.33 351 GLY B O 1
ATOM 6527 N N . VAL B 1 356 ? -15.352 33.994 70.955 1.00 20.49 352 VAL B N 1
ATOM 6528 C CA . VAL B 1 356 ? -13.946 34.391 70.849 1.00 20.22 352 VAL B CA 1
ATOM 6529 C C . VAL B 1 356 ? -13.618 34.961 69.457 1.00 21.24 352 VAL B C 1
ATOM 6530 O O . VAL B 1 356 ? -14.200 34.574 68.461 1.00 21.72 352 VAL B O 1
ATOM 6534 N N . ARG B 1 357 ? -12.680 35.892 69.436 1.00 21.79 353 ARG B N 1
ATOM 6535 C CA . ARG B 1 357 ? -12.070 36.359 68.225 1.00 22.69 353 ARG B CA 1
ATOM 6536 C C . ARG B 1 357 ? -11.592 35.177 67.373 1.00 21.74 353 ARG B C 1
ATOM 6537 O O . ARG B 1 357 ? -10.936 34.242 67.907 1.00 20.16 353 ARG B O 1
ATOM 6545 N N . TYR B 1 358 ? -11.918 35.211 66.075 1.00 21.32 354 TYR B N 1
ATOM 6546 C CA . TYR B 1 358 ? -11.581 34.136 65.148 1.00 21.45 354 TYR B CA 1
ATOM 6547 C C . TYR B 1 358 ? -10.981 34.725 63.887 1.00 23.12 354 TYR B C 1
ATOM 6548 O O . TYR B 1 358 ? -11.577 35.627 63.319 1.00 21.94 354 TYR B O 1
ATOM 6557 N N . ASP B 1 359 ? -9.839 34.191 63.444 1.00 22.43 355 ASP B N 1
ATOM 6558 C CA . ASP B 1 359 ? -9.186 34.649 62.205 1.00 24.00 355 ASP B CA 1
ATOM 6559 C C . ASP B 1 359 ? -8.741 33.457 61.402 1.00 23.71 355 ASP B C 1
ATOM 6560 O O . ASP B 1 359 ? -8.413 32.401 61.978 1.00 21.91 355 ASP B O 1
ATOM 6565 N N . GLU B 1 360 ? -8.727 33.601 60.073 1.00 23.19 356 GLU B N 1
ATOM 6566 C CA . GLU B 1 360 ? -8.213 32.568 59.211 1.00 24.70 356 GLU B CA 1
ATOM 6567 C C . GLU B 1 360 ? -6.992 33.117 58.507 1.00 25.22 356 GLU B C 1
ATOM 6568 O O . GLU B 1 360 ? -7.000 34.287 58.033 1.00 26.05 356 GLU B O 1
ATOM 6574 N N . ILE B 1 361 ? -5.947 32.294 58.437 1.00 22.98 357 ILE B N 1
ATOM 6575 C CA . ILE B 1 361 ? -4.717 32.646 57.720 1.00 23.30 357 ILE B CA 1
ATOM 6576 C C . ILE B 1 361 ? -4.337 31.500 56.798 1.00 22.99 357 ILE B C 1
ATOM 6577 O O . ILE B 1 361 ? -3.982 30.402 57.265 1.00 22.09 357 ILE B O 1
ATOM 6582 N N . ALA B 1 362 ? -4.387 31.731 55.490 1.00 22.61 358 ALA B N 1
ATOM 6583 C CA . ALA B 1 362 ? -4.077 30.666 54.530 1.00 23.61 358 ALA B CA 1
ATOM 6584 C C . ALA B 1 362 ? -2.583 30.397 54.514 1.00 23.22 358 ALA B C 1
ATOM 6585 O O . ALA B 1 362 ? -1.769 31.347 54.530 1.00 24.75 358 ALA B O 1
ATOM 6587 N N . ILE B 1 363 ? -2.206 29.128 54.445 1.00 22.61 359 ILE B N 1
ATOM 6588 C CA . ILE B 1 363 ? -0.765 28.777 54.484 1.00 22.51 359 ILE B CA 1
ATOM 6589 C C . ILE B 1 363 ? -0.190 28.388 53.132 1.00 22.42 359 ILE B C 1
ATOM 6590 O O . ILE B 1 363 ? 1.023 28.167 53.021 1.00 22.17 359 ILE B O 1
ATOM 6595 N N . ALA B 1 364 ? -1.046 28.334 52.111 1.00 23.10 360 ALA B N 1
ATOM 6596 C CA . ALA B 1 364 ? -0.598 27.960 50.763 1.00 23.75 360 ALA B CA 1
ATOM 6597 C C . ALA B 1 364 ? 0.624 28.758 50.262 1.00 24.14 360 ALA B C 1
ATOM 6598 O O . ALA B 1 364 ? 1.577 28.137 49.729 1.00 25.00 360 ALA B O 1
ATOM 6600 N N . PRO B 1 365 ? 0.650 30.106 50.444 1.00 24.27 361 PRO B N 1
ATOM 6601 C CA . PRO B 1 365 ? 1.823 30.819 49.897 1.00 24.40 361 PRO B CA 1
ATOM 6602 C C . PRO B 1 365 ? 3.139 30.414 50.541 1.00 23.51 361 PRO B C 1
ATOM 6603 O O . PRO B 1 365 ? 4.198 30.340 49.850 1.00 22.54 361 PRO B O 1
ATOM 6607 N N . MET B 1 366 ? 3.107 30.143 51.854 1.00 22.18 362 MET B N 1
ATOM 6608 C CA . MET B 1 366 ? 4.308 29.733 52.530 1.00 22.60 362 MET B CA 1
ATOM 6609 C C . MET B 1 366 ? 4.693 28.353 52.103 1.00 22.41 362 MET B C 1
ATOM 6610 O O . MET B 1 366 ? 5.879 28.069 51.893 1.00 22.24 362 MET B O 1
ATOM 6615 N N . PHE B 1 367 ? 3.715 27.477 52.003 1.00 22.63 363 PHE B N 1
ATOM 6616 C CA . PHE B 1 367 ? 3.971 26.090 51.640 1.00 23.37 363 PHE B CA 1
ATOM 6617 C C . PHE B 1 367 ? 4.542 25.996 50.216 1.00 23.78 363 PHE B C 1
ATOM 6618 O O . PHE B 1 367 ? 5.500 25.265 49.971 1.00 23.39 363 PHE B O 1
ATOM 6626 N N . ASP B 1 368 ? 3.959 26.753 49.310 1.00 24.52 364 ASP B N 1
ATOM 6627 C CA . ASP B 1 368 ? 4.455 26.823 47.921 1.00 25.97 364 ASP B CA 1
ATOM 6628 C C . ASP B 1 368 ? 5.928 27.266 47.875 1.00 24.57 364 ASP B C 1
ATOM 6629 O O . ASP B 1 368 ? 6.739 26.683 47.114 1.00 24.71 364 ASP B O 1
ATOM 6634 N N . ALA B 1 369 ? 6.260 28.281 48.666 1.00 22.80 365 ALA B N 1
ATOM 6635 C CA . ALA B 1 369 ? 7.627 28.818 48.741 1.00 22.46 365 ALA B CA 1
ATOM 6636 C C . ALA B 1 369 ? 8.591 27.758 49.276 1.00 21.84 365 ALA B C 1
ATOM 6637 O O . ALA B 1 369 ? 9.667 27.537 48.698 1.00 21.03 365 ALA B O 1
ATOM 6639 N N . PHE B 1 370 ? 8.209 27.077 50.363 1.00 21.35 366 PHE B N 1
ATOM 6640 C CA . PHE B 1 370 ? 9.054 25.967 50.876 1.00 20.85 366 PHE B CA 1
ATOM 6641 C C . PHE B 1 370 ? 9.272 24.888 49.814 1.00 21.40 366 PHE B C 1
ATOM 6642 O O . PHE B 1 370 ? 10.389 24.406 49.590 1.00 21.56 366 PHE B O 1
ATOM 6650 N N . ARG B 1 371 ? 8.189 24.507 49.171 1.00 22.95 367 ARG B N 1
ATOM 6651 C CA . ARG B 1 371 ? 8.218 23.484 48.180 1.00 25.51 367 ARG B CA 1
ATOM 6652 C C . ARG B 1 371 ? 9.158 23.855 47.032 1.00 24.94 367 ARG B C 1
ATOM 6653 O O . ARG B 1 371 ? 9.976 23.020 46.590 1.00 24.37 367 ARG B O 1
ATOM 6661 N N . ALA B 1 372 ? 9.067 25.112 46.598 1.00 24.49 368 ALA B N 1
ATOM 6662 C CA . ALA B 1 372 ? 9.976 25.678 45.585 1.00 25.61 368 ALA B CA 1
ATOM 6663 C C . ALA B 1 372 ? 11.453 25.621 46.012 1.00 24.86 368 ALA B C 1
ATOM 6664 O O . ALA B 1 372 ? 12.343 25.273 45.201 1.00 23.71 368 ALA B O 1
ATOM 6666 N N . SER B 1 373 ? 11.721 25.992 47.270 1.00 22.85 369 SER B N 1
ATOM 6667 C CA . SER B 1 373 ? 13.095 26.049 47.787 1.00 22.68 369 SER B CA 1
ATOM 6668 C C . SER B 1 373 ? 13.759 24.679 47.857 1.00 22.36 369 SER B C 1
ATOM 6669 O O . SER B 1 373 ? 14.984 24.577 47.858 1.00 22.64 369 SER B O 1
ATOM 6672 N N . LEU B 1 374 ? 12.950 23.625 47.943 1.00 22.30 370 LEU B N 1
ATOM 6673 C CA . LEU B 1 374 ? 13.437 22.270 48.106 1.00 23.51 370 LEU B CA 1
ATOM 6674 C C . LEU B 1 374 ? 13.277 21.474 46.827 1.00 24.89 370 LEU B C 1
ATOM 6675 O O . LEU B 1 374 ? 13.551 20.277 46.833 1.00 27.22 370 LEU B O 1
ATOM 6680 N N . ALA B 1 375 ? 12.886 22.145 45.723 1.00 26.41 371 ALA B N 1
ATOM 6681 C CA . ALA B 1 375 ? 12.452 21.462 44.479 1.00 27.51 371 ALA B CA 1
ATOM 6682 C C . ALA B 1 375 ? 13.548 20.559 43.924 1.00 29.48 371 ALA B C 1
ATOM 6683 O O . ALA B 1 375 ? 13.286 19.436 43.490 1.00 30.43 371 ALA B O 1
ATOM 6685 N N . ALA B 1 376 ? 14.784 21.039 43.989 1.00 28.84 372 ALA B N 1
ATOM 6686 C CA . ALA B 1 376 ? 15.931 20.314 43.477 1.00 32.15 372 ALA B CA 1
ATOM 6687 C C . ALA B 1 376 ? 16.218 18.992 44.209 1.00 32.42 372 ALA B C 1
ATOM 6688 O O . ALA B 1 376 ? 16.639 18.038 43.583 1.00 35.73 372 ALA B O 1
ATOM 6690 N N . GLU B 1 377 ? 16.000 18.925 45.516 1.00 30.98 373 GLU B N 1
ATOM 6691 C CA . GLU B 1 377 ? 16.251 17.678 46.210 1.00 30.54 373 GLU B CA 1
ATOM 6692 C C . GLU B 1 377 ? 15.090 16.757 46.305 1.00 28.90 373 GLU B C 1
ATOM 6693 O O . GLU B 1 377 ? 15.292 15.555 46.379 1.00 30.55 373 GLU B O 1
ATOM 6699 N N . PHE B 1 378 ? 13.879 17.288 46.290 1.00 25.71 374 PHE B N 1
ATOM 6700 C CA . PHE B 1 378 ? 12.694 16.443 46.509 1.00 26.48 374 PHE B CA 1
ATOM 6701 C C . PHE B 1 378 ? 11.978 16.030 45.205 1.00 27.13 374 PHE B C 1
ATOM 6702 O O . PHE B 1 378 ? 11.091 15.186 45.239 1.00 28.50 374 PHE B O 1
ATOM 6710 N N . ALA B 1 379 ? 12.340 16.637 44.090 1.00 28.95 375 ALA B N 1
ATOM 6711 C CA . ALA B 1 379 ? 11.579 16.419 42.857 1.00 30.64 375 ALA B CA 1
ATOM 6712 C C . ALA B 1 379 ? 11.585 14.931 42.485 1.00 31.25 375 ALA B C 1
ATOM 6713 O O . ALA B 1 379 ? 12.621 14.300 42.489 1.00 30.38 375 ALA B O 1
ATOM 6715 N N . GLY B 1 380 ? 10.415 14.392 42.173 1.00 34.47 376 GLY B N 1
ATOM 6716 C CA . GLY B 1 380 ? 10.312 12.991 41.734 1.00 38.13 376 GLY B CA 1
ATOM 6717 C C . GLY B 1 380 ? 10.145 12.013 42.891 1.00 40.52 376 GLY B C 1
ATOM 6718 O O . GLY B 1 380 ? 9.734 10.867 42.688 1.00 43.51 376 GLY B O 1
ATOM 6719 N N . LEU B 1 381 ? 10.460 12.456 44.107 1.00 39.76 377 LEU B N 1
ATOM 6720 C CA . LEU B 1 381 ? 10.236 11.628 45.289 1.00 39.14 377 LEU B CA 1
ATOM 6721 C C . LEU B 1 381 ? 8.791 11.693 45.681 1.00 40.70 377 LEU B C 1
ATOM 6722 O O . LEU B 1 381 ? 8.151 12.732 45.570 1.00 40.69 377 LEU B O 1
ATOM 6727 N N . ALA B 1 382 ? 8.273 10.573 46.169 1.00 43.58 378 ALA B N 1
ATOM 6728 C CA . ALA B 1 382 ? 6.932 10.522 46.703 1.00 44.91 378 ALA B CA 1
ATOM 6729 C C . ALA B 1 382 ? 6.806 11.503 47.864 1.00 45.22 378 ALA B C 1
ATOM 6730 O O . ALA B 1 382 ? 7.742 11.648 48.660 1.00 45.08 378 ALA B O 1
ATOM 6732 N N . GLU B 1 383 ? 5.670 12.205 47.921 1.00 44.11 379 GLU B N 1
ATOM 6733 C CA . GLU B 1 383 ? 5.314 13.011 49.071 1.00 43.81 379 GLU B CA 1
ATOM 6734 C C . GLU B 1 383 ? 5.071 12.026 50.198 1.00 45.25 379 GLU B C 1
ATOM 6735 O O . GLU B 1 383 ? 4.554 10.930 49.968 1.00 45.81 379 GLU B O 1
ATOM 6737 N N . ASP B 1 384 ? 5.475 12.397 51.405 1.00 41.08 380 ASP B N 1
ATOM 6738 C CA . ASP B 1 384 ? 5.304 11.537 52.573 1.00 39.63 380 ASP B CA 1
ATOM 6739 C C . ASP B 1 384 ? 5.060 12.445 53.766 1.00 33.70 380 ASP B C 1
ATOM 6740 O O . ASP B 1 384 ? 4.551 13.545 53.584 1.00 33.15 380 ASP B O 1
ATOM 6745 N N . ALA B 1 385 ? 5.425 12.022 54.971 1.00 31.79 381 ALA B N 1
ATOM 6746 C CA . ALA B 1 385 ? 5.226 12.870 56.146 1.00 29.99 381 ALA B CA 1
ATOM 6747 C C . ALA B 1 385 ? 6.022 14.190 56.063 1.00 28.53 381 ALA B C 1
ATOM 6748 O O . ALA B 1 385 ? 5.714 15.146 56.780 1.00 25.72 381 ALA B O 1
ATOM 6750 N N . THR B 1 386 ? 7.054 14.239 55.219 1.00 27.72 382 THR B N 1
ATOM 6751 C CA . THR B 1 386 ? 7.887 15.439 55.152 1.00 25.89 382 THR B CA 1
ATOM 6752 C C . THR B 1 386 ? 7.037 16.671 54.836 1.00 25.62 382 THR B C 1
ATOM 6753 O O . THR B 1 386 ? 7.097 17.684 55.559 1.00 23.47 382 THR B O 1
ATOM 6757 N N . GLU B 1 387 ? 6.239 16.559 53.772 1.00 26.85 383 GLU B N 1
ATOM 6758 C CA . GLU B 1 387 ? 5.393 17.662 53.300 1.00 27.34 383 GLU B CA 1
ATOM 6759 C C . GLU B 1 387 ? 4.300 18.023 54.308 1.00 25.46 383 GLU B C 1
ATOM 6760 O O . GLU B 1 387 ? 4.047 19.210 54.550 1.00 23.43 383 GLU B O 1
ATOM 6766 N N . GLU B 1 388 ? 3.707 17.017 54.960 1.00 26.02 384 GLU B N 1
ATOM 6767 C CA . GLU B 1 388 ? 2.702 17.257 56.026 1.00 26.27 384 GLU B CA 1
ATOM 6768 C C . GLU B 1 388 ? 3.332 18.038 57.200 1.00 25.03 384 GLU B C 1
ATOM 6769 O O . GLU B 1 388 ? 2.734 18.972 57.762 1.00 24.96 384 GLU B O 1
ATOM 6771 N N . ASN B 1 389 ? 4.557 17.646 57.553 1.00 23.87 385 ASN B N 1
ATOM 6772 C CA . ASN B 1 389 ? 5.287 18.283 58.637 1.00 22.99 385 ASN B CA 1
ATOM 6773 C C . ASN B 1 389 ? 5.669 19.745 58.336 1.00 21.09 385 ASN B C 1
ATOM 6774 O O . ASN B 1 389 ? 5.689 20.580 59.240 1.00 21.04 385 ASN B O 1
ATOM 6779 N N . ILE B 1 390 ? 5.980 20.060 57.083 1.00 20.93 386 ILE B N 1
ATOM 6780 C CA . ILE B 1 390 ? 6.256 21.442 56.706 1.00 19.72 386 ILE B CA 1
ATOM 6781 C C . ILE B 1 390 ? 4.999 22.296 56.983 1.00 20.30 386 ILE B C 1
ATOM 6782 O O . ILE B 1 390 ? 5.090 23.376 57.530 1.00 19.90 386 ILE B O 1
ATOM 6787 N N . GLN B 1 391 ? 3.828 21.765 56.600 1.00 21.51 387 GLN B N 1
ATOM 6788 C CA . GLN B 1 391 ? 2.568 22.463 56.833 1.00 22.70 387 GLN B CA 1
ATOM 6789 C C . GLN B 1 391 ? 2.369 22.713 58.312 1.00 21.28 387 GLN B C 1
ATOM 6790 O O . GLN B 1 391 ? 2.022 23.824 58.712 1.00 20.22 387 GLN B O 1
ATOM 6796 N N . ALA B 1 392 ? 2.571 21.687 59.128 1.00 20.24 388 ALA B N 1
ATOM 6797 C CA . ALA B 1 392 ? 2.418 21.828 60.558 1.00 20.43 388 ALA B CA 1
ATOM 6798 C C . ALA B 1 392 ? 3.374 22.870 61.152 1.00 19.80 388 ALA B C 1
ATOM 6799 O O . ALA B 1 392 ? 2.989 23.648 62.061 1.00 19.56 388 ALA B O 1
ATOM 6801 N N . ARG B 1 393 ? 4.611 22.899 60.640 1.00 19.25 389 ARG B N 1
ATOM 6802 C CA . ARG B 1 393 ? 5.610 23.877 61.089 1.00 19.18 389 ARG B CA 1
ATOM 6803 C C . ARG B 1 393 ? 5.272 25.293 60.666 1.00 17.72 389 ARG B C 1
ATOM 6804 O O . ARG B 1 393 ? 5.504 26.200 61.412 1.00 18.48 389 ARG B O 1
ATOM 6812 N N . ILE B 1 394 ? 4.679 25.458 59.496 1.00 18.08 390 ILE B N 1
ATOM 6813 C CA . ILE B 1 394 ? 4.197 26.789 59.068 1.00 17.39 390 ILE B CA 1
ATOM 6814 C C . ILE B 1 394 ? 3.146 27.317 60.072 1.00 16.82 390 ILE B C 1
ATOM 6815 O O . ILE B 1 394 ? 3.204 28.491 60.488 1.00 16.73 390 ILE B O 1
ATOM 6820 N N . ARG B 1 395 ? 2.213 26.441 60.473 1.00 17.47 391 ARG B N 1
ATOM 6821 C CA . ARG B 1 395 ? 1.179 26.778 61.449 1.00 17.54 391 ARG B CA 1
ATOM 6822 C C . ARG B 1 395 ? 1.755 27.157 62.784 1.00 17.17 391 ARG B C 1
ATOM 6823 O O . ARG B 1 395 ? 1.357 28.126 63.369 1.00 16.91 391 ARG B O 1
ATOM 6831 N N . GLY B 1 396 ? 2.731 26.391 63.262 1.00 16.68 392 GLY B N 1
ATOM 6832 C CA . GLY B 1 396 ? 3.423 26.722 64.516 1.00 17.20 392 GLY B CA 1
ATOM 6833 C C . GLY B 1 396 ? 4.126 28.060 64.480 1.00 17.42 392 GLY B C 1
ATOM 6834 O O . GLY B 1 396 ? 4.074 28.842 65.456 1.00 18.40 392 GLY B O 1
ATOM 6835 N N . THR B 1 397 ? 4.755 28.348 63.333 1.00 17.19 393 THR B N 1
ATOM 6836 C CA . THR B 1 397 ? 5.460 29.618 63.145 1.00 17.00 393 THR B CA 1
ATOM 6837 C C . THR B 1 397 ? 4.462 30.793 63.175 1.00 17.21 393 THR B C 1
ATOM 6838 O O . THR B 1 397 ? 4.728 31.835 63.800 1.00 17.51 393 THR B O 1
ATOM 6842 N N . LEU B 1 398 ? 3.302 30.638 62.531 1.00 17.25 394 LEU B N 1
ATOM 6843 C CA . LEU B 1 398 ? 2.282 31.675 62.573 1.00 17.67 394 LEU B CA 1
ATOM 6844 C C . LEU B 1 398 ? 1.798 31.932 63.989 1.00 17.30 394 LEU B C 1
ATOM 6845 O O . LEU B 1 398 ? 1.708 33.062 64.413 1.00 17.22 394 LEU B O 1
ATOM 6850 N N . LEU B 1 399 ? 1.445 30.867 64.718 1.00 17.41 395 LEU B N 1
ATOM 6851 C CA . LEU B 1 399 ? 0.928 31.061 66.077 1.00 17.46 395 LEU B CA 1
ATOM 6852 C C . LEU B 1 399 ? 2.006 31.687 66.973 1.00 17.23 395 LEU B C 1
ATOM 6853 O O . LEU B 1 399 ? 1.729 32.589 67.776 1.00 18.25 395 LEU B O 1
ATOM 6858 N N . MET B 1 400 ? 3.255 31.240 66.822 1.00 17.53 396 MET B N 1
ATOM 6859 C CA . MET B 1 400 ? 4.348 31.814 67.607 1.00 18.35 396 MET B CA 1
ATOM 6860 C C . MET B 1 400 ? 4.639 33.262 67.250 1.00 17.23 396 MET B C 1
ATOM 6861 O O . MET B 1 400 ? 5.052 34.009 68.103 1.00 17.83 396 MET B O 1
ATOM 6866 N N . ALA B 1 401 ? 4.405 33.656 65.991 1.00 17.48 397 ALA B N 1
ATOM 6867 C CA . ALA B 1 401 ? 4.515 35.048 65.602 1.00 17.94 397 ALA B CA 1
ATOM 6868 C C . ALA B 1 401 ? 3.474 35.914 66.319 1.00 17.94 397 ALA B C 1
ATOM 6869 O O . ALA B 1 401 ? 3.777 37.014 66.815 1.00 18.69 397 ALA B O 1
ATOM 6871 N N . LEU B 1 402 ? 2.243 35.438 66.379 1.00 17.07 398 LEU B N 1
ATOM 6872 C CA . LEU B 1 402 ? 1.215 36.184 67.069 1.00 18.65 398 LEU B CA 1
ATOM 6873 C C . LEU B 1 402 ? 1.548 36.268 68.570 1.00 18.19 398 LEU B C 1
ATOM 6874 O O . LEU B 1 402 ? 1.335 37.312 69.219 1.00 20.06 398 LEU B O 1
ATOM 6879 N N . SER B 1 403 ? 2.042 35.155 69.128 1.00 18.33 399 SER B N 1
ATOM 6880 C CA . SER B 1 403 ? 2.459 35.108 70.533 1.00 18.91 399 SER B CA 1
ATOM 6881 C C . SER B 1 403 ? 3.620 36.082 70.827 1.00 19.47 399 SER B C 1
ATOM 6882 O O . SER B 1 403 ? 3.566 36.839 71.772 1.00 19.62 399 SER B O 1
ATOM 6885 N N . ASN B 1 404 ? 4.644 36.048 69.973 1.00 19.86 400 ASN B N 1
ATOM 6886 C CA . ASN B 1 404 ? 5.813 36.904 70.121 1.00 20.52 400 ASN B CA 1
ATOM 6887 C C . ASN B 1 404 ? 5.422 38.389 70.015 1.00 21.39 400 ASN B C 1
ATOM 6888 O O . ASN B 1 404 ? 5.928 39.220 70.765 1.00 21.71 400 ASN B O 1
ATOM 6893 N N . LYS B 1 405 ? 4.519 38.735 69.082 1.00 21.96 401 LYS B N 1
ATOM 6894 C CA . LYS B 1 405 ? 4.220 40.154 68.842 1.00 23.09 401 LYS B CA 1
ATOM 6895 C C . LYS B 1 405 ? 3.352 40.756 69.954 1.00 23.82 401 LYS B C 1
ATOM 6896 O O . LYS B 1 405 ? 3.584 41.903 70.372 1.00 24.41 401 LYS B O 1
ATOM 6902 N N . PHE B 1 406 ? 2.344 40.010 70.411 1.00 22.29 402 PHE B N 1
ATOM 6903 C CA . PHE B 1 406 ? 1.347 40.520 71.352 1.00 23.10 402 PHE B CA 1
ATOM 6904 C C . PHE B 1 406 ? 1.347 39.900 72.739 1.00 22.41 402 PHE B C 1
ATOM 6905 O O . PHE B 1 406 ? 0.663 40.405 73.619 1.00 23.56 402 PHE B O 1
ATOM 6913 N N . GLY B 1 407 ? 2.062 38.796 72.925 1.00 20.37 403 GLY B N 1
ATOM 6914 C CA . GLY B 1 407 ? 2.372 38.302 74.265 1.00 20.14 403 GLY B CA 1
ATOM 6915 C C . GLY B 1 407 ? 1.507 37.166 74.815 1.00 20.02 403 GLY B C 1
ATOM 6916 O O . GLY B 1 407 ? 1.820 36.663 75.879 1.00 20.21 403 GLY B O 1
ATOM 6917 N N . SER B 1 408 ? 0.445 36.765 74.114 1.00 19.44 404 SER B N 1
ATOM 6918 C CA . SER B 1 408 ? -0.408 35.643 74.600 1.00 18.41 404 SER B CA 1
ATOM 6919 C C . SER B 1 408 ? 0.330 34.326 74.388 1.00 17.90 404 SER B C 1
ATOM 6920 O O . SER B 1 408 ? 1.125 34.189 73.470 1.00 18.25 404 SER B O 1
ATOM 6923 N N . ILE B 1 409 ? 0.054 33.360 75.263 1.00 17.14 405 ILE B N 1
ATOM 6924 C CA . ILE B 1 409 ? 0.598 32.037 75.168 1.00 16.87 405 ILE B CA 1
ATOM 6925 C C . ILE B 1 409 ? -0.179 31.167 74.206 1.00 16.80 405 ILE B C 1
ATOM 6926 O O . ILE B 1 409 ? -1.424 31.205 74.205 1.00 17.13 405 ILE B O 1
ATOM 6931 N N . VAL B 1 410 ? 0.534 30.350 73.419 1.00 16.14 406 VAL B N 1
ATOM 6932 C CA . VAL B 1 410 ? -0.101 29.338 72.547 1.00 15.33 406 VAL B CA 1
ATOM 6933 C C . VAL B 1 410 ? -0.393 28.070 73.376 1.00 15.50 406 VAL B C 1
ATOM 6934 O O . VAL B 1 410 ? 0.523 27.484 73.980 1.00 15.56 406 VAL B O 1
ATOM 6938 N N . LEU B 1 411 ? -1.647 27.646 73.387 1.00 14.68 407 LEU B N 1
ATOM 6939 C CA . LEU B 1 411 ? -2.046 26.415 74.015 1.00 15.57 407 LEU B CA 1
ATOM 6940 C C . LEU B 1 411 ? -2.101 25.338 72.948 1.00 16.06 407 LEU B C 1
ATOM 6941 O O . LEU B 1 411 ? -2.873 25.453 71.958 1.00 17.40 407 LEU B O 1
ATOM 6946 N N . THR B 1 412 ? -1.306 24.304 73.115 1.00 16.57 408 THR B N 1
ATOM 6947 C CA . THR B 1 412 ? -1.168 23.274 72.071 1.00 17.09 408 THR B CA 1
ATOM 6948 C C . THR B 1 412 ? -2.179 22.176 72.313 1.00 17.08 408 THR B C 1
ATOM 6949 O O . THR B 1 412 ? -2.695 22.024 73.422 1.00 16.48 408 THR B O 1
ATOM 6953 N N . THR B 1 413 ? -2.499 21.437 71.258 1.00 16.99 409 THR B N 1
ATOM 6954 C CA . THR B 1 413 ? -3.710 20.621 71.268 1.00 17.76 409 THR B CA 1
ATOM 6955 C C . THR B 1 413 ? -3.446 19.129 71.030 1.00 17.45 409 THR B C 1
ATOM 6956 O O . THR B 1 413 ? -4.364 18.365 70.770 1.00 19.16 409 THR B O 1
ATOM 6960 N N . GLY B 1 414 ? -2.190 18.709 71.163 1.00 17.48 410 GLY B N 1
ATOM 6961 C CA . GLY B 1 414 ? -1.847 17.294 71.012 1.00 17.68 410 GLY B CA 1
ATOM 6962 C C . GLY B 1 414 ? -2.340 16.456 72.198 1.00 17.55 410 GLY B C 1
ATOM 6963 O O . GLY B 1 414 ? -2.131 16.826 73.352 1.00 18.00 410 GLY B O 1
ATOM 6964 N N . ASN B 1 415 ? -3.014 15.343 71.921 1.00 16.91 411 ASN B N 1
ATOM 6965 C CA . ASN B 1 415 ? -3.567 14.503 72.993 1.00 16.01 411 ASN B CA 1
ATOM 6966 C C . ASN B 1 415 ? -2.583 13.368 73.384 1.00 15.88 411 ASN B C 1
ATOM 6967 O O . ASN B 1 415 ? -1.536 13.189 72.737 1.00 16.32 411 ASN B O 1
ATOM 6972 N N . LYS B 1 416 ? -2.872 12.642 74.445 1.00 14.57 412 LYS B N 1
ATOM 6973 C CA . LYS B 1 416 ? -1.919 11.627 74.961 1.00 14.78 412 LYS B CA 1
ATOM 6974 C C . LYS B 1 416 ? -1.698 10.497 73.953 1.00 15.64 412 LYS B C 1
ATOM 6975 O O . LYS B 1 416 ? -0.581 9.999 73.786 1.00 15.82 412 LYS B O 1
ATOM 6981 N N . SER B 1 417 ? -2.761 10.107 73.271 1.00 16.31 413 SER B N 1
ATOM 6982 C CA . SER B 1 417 ? -2.665 9.062 72.255 1.00 17.62 413 SER B CA 1
ATOM 6983 C C . SER B 1 417 ? -1.715 9.481 71.137 1.00 18.66 413 SER B C 1
ATOM 6984 O O . SER B 1 417 ? -0.887 8.720 70.716 1.00 20.26 413 SER B O 1
ATOM 6987 N N . GLU B 1 418 ? -1.855 10.704 70.674 1.00 18.89 414 GLU B N 1
ATOM 6988 C CA . GLU B 1 418 ? -0.972 11.260 69.649 1.00 20.71 414 GLU B CA 1
ATOM 6989 C C . GLU B 1 418 ? 0.469 11.377 70.127 1.00 20.93 414 GLU B C 1
ATOM 6990 O O . GLU B 1 418 ? 1.386 11.013 69.414 1.00 21.56 414 GLU B O 1
ATOM 6996 N N . MET B 1 419 ? 0.651 11.848 71.351 1.00 20.31 415 MET B N 1
ATOM 6997 C CA . MET B 1 419 ? 2.002 11.906 71.954 1.00 21.10 415 MET B CA 1
ATOM 6998 C C . MET B 1 419 ? 2.631 10.507 71.993 1.00 19.88 415 MET B C 1
ATOM 6999 O O . MET B 1 419 ? 3.845 10.349 71.742 1.00 19.12 415 MET B O 1
ATOM 7004 N N . ALA B 1 420 ? 1.826 9.511 72.324 1.00 17.98 416 ALA B N 1
ATOM 7005 C CA . ALA B 1 420 ? 2.295 8.132 72.471 1.00 19.14 416 ALA B CA 1
ATOM 7006 C C . ALA B 1 420 ? 2.809 7.584 71.172 1.00 20.91 416 ALA B C 1
ATOM 7007 O O . ALA B 1 420 ? 3.947 7.099 71.126 1.00 22.23 416 ALA B O 1
ATOM 7009 N N . VAL B 1 421 ? 2.026 7.696 70.107 1.00 21.60 417 VAL B N 1
ATOM 7010 C CA . VAL B 1 421 ? 2.396 7.017 68.845 1.00 23.62 417 VAL B CA 1
ATOM 7011 C C . VAL B 1 421 ? 3.026 7.937 67.835 1.00 25.22 417 VAL B C 1
ATOM 7012 O O . VAL B 1 421 ? 3.316 7.523 66.684 1.00 26.42 417 VAL B O 1
ATOM 7016 N N . GLY B 1 422 ? 3.276 9.176 68.256 1.00 26.17 418 GLY B N 1
ATOM 7017 C CA . GLY B 1 422 ? 4.018 10.123 67.471 1.00 27.42 418 GLY B CA 1
ATOM 7018 C C . GLY B 1 422 ? 3.227 10.733 66.350 1.00 28.50 418 GLY B C 1
ATOM 7019 O O . GLY B 1 422 ? 3.818 11.247 65.406 1.00 30.67 418 GLY B O 1
ATOM 7020 N N . TYR B 1 423 ? 1.892 10.667 66.433 1.00 28.03 419 TYR B N 1
ATOM 7021 C CA . TYR B 1 423 ? 1.010 11.351 65.484 1.00 29.73 419 TYR B CA 1
ATOM 7022 C C . TYR B 1 423 ? 0.989 12.829 65.847 1.00 31.38 419 TYR B C 1
ATOM 7023 O O . TYR B 1 423 ? -0.031 13.370 66.291 1.00 33.16 419 TYR B O 1
ATOM 7025 N N . CYS B 1 424 ? 2.148 13.455 65.674 1.00 31.01 420 CYS B N 1
ATOM 7026 C CA . CYS B 1 424 ? 2.396 14.844 66.062 1.00 32.50 420 CYS B CA 1
ATOM 7027 C C . CYS B 1 424 ? 3.695 15.271 65.362 1.00 32.60 420 CYS B C 1
ATOM 7028 O O . CYS B 1 424 ? 4.462 14.407 64.860 1.00 31.36 420 CYS B O 1
ATOM 7031 N N . THR B 1 425 ? 3.925 16.585 65.297 1.00 31.49 421 THR B N 1
ATOM 7032 C CA . THR B 1 425 ? 5.076 17.135 64.584 1.00 31.41 421 THR B CA 1
ATOM 7033 C C . THR B 1 425 ? 5.820 18.077 65.493 1.00 30.01 421 THR B C 1
ATOM 7034 O O . THR B 1 425 ? 5.240 19.068 65.952 1.00 28.47 421 THR B O 1
ATOM 7038 N N . LEU B 1 426 ? 7.098 17.787 65.743 1.00 29.15 422 LEU B N 1
ATOM 7039 C CA . LEU B 1 426 ? 7.950 18.729 66.425 1.00 28.60 422 LEU B CA 1
ATOM 7040 C C . LEU B 1 426 ? 7.839 20.089 65.727 1.00 28.20 422 LEU B C 1
ATOM 7041 O O . LEU B 1 426 ? 7.899 20.160 64.485 1.00 28.94 422 LEU B O 1
ATOM 7046 N N . TYR B 1 427 ? 7.689 21.153 66.521 1.00 27.13 423 TYR B N 1
ATOM 7047 C CA . TYR B 1 427 ? 7.708 22.540 66.008 1.00 28.13 423 TYR B CA 1
ATOM 7048 C C . TYR B 1 427 ? 6.491 22.881 65.160 1.00 27.18 423 TYR B C 1
ATOM 7049 O O . TYR B 1 427 ? 6.422 23.970 64.583 1.00 28.19 423 TYR B O 1
ATOM 7058 N N . GLY B 1 428 ? 5.538 21.960 65.083 1.00 27.66 424 GLY B N 1
ATOM 7059 C CA . GLY B 1 428 ? 4.355 22.127 64.222 1.00 28.39 424 GLY B CA 1
ATOM 7060 C C . GLY B 1 428 ? 3.105 22.250 65.056 1.00 30.11 424 GLY B C 1
ATOM 7061 O O . GLY B 1 428 ? 2.844 23.298 65.662 1.00 29.91 424 GLY B O 1
ATOM 7062 N N . ASP B 1 429 ? 2.355 21.162 65.150 1.00 31.22 425 ASP B N 1
ATOM 7063 C CA . ASP B 1 429 ? 1.233 21.095 66.099 1.00 32.50 425 ASP B CA 1
ATOM 7064 C C . ASP B 1 429 ? 1.723 21.017 67.565 1.00 31.10 425 ASP B C 1
ATOM 7065 O O . ASP B 1 429 ? 0.950 21.167 68.491 1.00 31.16 425 ASP B O 1
ATOM 7070 N N . MET B 1 430 ? 3.007 20.764 67.765 1.00 30.45 426 MET B N 1
ATOM 7071 C CA . MET B 1 430 ? 3.586 20.785 69.118 1.00 29.71 426 MET B CA 1
ATOM 7072 C C . MET B 1 430 ? 4.117 22.157 69.537 1.00 28.65 426 MET B C 1
ATOM 7073 O O . MET B 1 430 ? 4.585 22.323 70.673 1.00 29.37 426 MET B O 1
ATOM 7078 N N . ALA B 1 431 ? 4.092 23.140 68.625 1.00 27.48 427 ALA B N 1
ATOM 7079 C CA . ALA B 1 431 ? 4.652 24.473 68.910 1.00 26.74 427 ALA B CA 1
ATOM 7080 C C . ALA B 1 431 ? 3.751 25.259 69.852 1.00 26.29 427 ALA B C 1
ATOM 7081 O O . ALA B 1 431 ? 2.551 25.527 69.539 1.00 25.12 427 ALA B O 1
ATOM 7083 N N . GLY B 1 432 ? 4.295 25.648 70.987 1.00 24.68 428 GLY B N 1
ATOM 7084 C CA . GLY B 1 432 ? 3.526 26.454 71.943 1.00 23.74 428 GLY B CA 1
ATOM 7085 C C . GLY B 1 432 ? 4.062 26.393 73.353 1.00 23.39 428 GLY B C 1
ATOM 7086 O O . GLY B 1 432 ? 5.133 25.821 73.596 1.00 23.41 428 GLY B O 1
ATOM 7087 N N . GLY B 1 433 ? 3.300 26.991 74.277 1.00 20.18 429 GLY B N 1
ATOM 7088 C CA . GLY B 1 433 ? 3.743 27.164 75.611 1.00 20.19 429 GLY B CA 1
ATOM 7089 C C . GLY B 1 433 ? 3.223 26.166 76.587 1.00 18.05 429 GLY B C 1
ATOM 7090 O O . GLY B 1 433 ? 3.821 25.987 77.664 1.00 18.35 429 GLY B O 1
ATOM 7091 N N . PHE B 1 434 ? 2.053 25.562 76.296 1.00 16.69 430 PHE B N 1
ATOM 7092 C CA . PHE B 1 434 ? 1.394 24.729 77.309 1.00 16.34 430 PHE B CA 1
ATOM 7093 C C . PHE B 1 434 ? 0.457 23.727 76.648 1.00 15.78 430 PHE B C 1
ATOM 7094 O O . PHE B 1 434 ? -0.414 24.120 75.889 1.00 15.96 430 PHE B O 1
ATOM 7102 N N . ALA B 1 435 ? 0.693 22.439 76.913 1.00 15.09 431 ALA B N 1
ATOM 7103 C CA . ALA B 1 435 ? 0.017 21.343 76.252 1.00 14.94 431 ALA B CA 1
ATOM 7104 C C . ALA B 1 435 ? -1.121 20.871 77.135 1.00 15.28 431 ALA B C 1
ATOM 7105 O O . ALA B 1 435 ? -0.978 19.932 77.941 1.00 15.25 431 ALA B O 1
ATOM 7107 N N . VAL B 1 436 ? -2.268 21.513 76.924 1.00 14.72 432 VAL B N 1
ATOM 7108 C CA . VAL B 1 436 ? -3.427 21.386 77.806 1.00 13.96 432 VAL B CA 1
ATOM 7109 C C . VAL B 1 436 ? -3.909 19.946 77.941 1.00 14.35 432 VAL B C 1
ATOM 7110 O O . VAL B 1 436 ? -4.241 19.526 79.038 1.00 14.84 432 VAL B O 1
ATOM 7114 N N . ILE B 1 437 ? -3.920 19.204 76.842 1.00 13.42 433 ILE B N 1
ATOM 7115 C CA . ILE B 1 437 ? -4.478 17.851 76.819 1.00 13.67 433 ILE B CA 1
ATOM 7116 C C . ILE B 1 437 ? -3.476 16.751 76.558 1.00 13.80 433 ILE B C 1
ATOM 7117 O O . ILE B 1 437 ? -3.850 15.623 76.147 1.00 13.46 433 ILE B O 1
ATOM 7122 N N . LYS B 1 438 ? -2.208 17.031 76.880 1.00 13.84 434 LYS B N 1
ATOM 7123 C CA . LYS B 1 438 ? -1.138 16.077 76.694 1.00 15.51 434 LYS B CA 1
ATOM 7124 C C . LYS B 1 438 ? -1.352 14.744 77.469 1.00 15.08 434 LYS B C 1
ATOM 7125 O O . LYS B 1 438 ? -0.752 13.718 77.101 1.00 14.47 434 LYS B O 1
ATOM 7131 N N . ASP B 1 439 ? -2.163 14.761 78.532 1.00 14.01 435 ASP B N 1
ATOM 7132 C CA . ASP B 1 439 ? -2.419 13.554 79.322 1.00 13.96 435 ASP B CA 1
ATOM 7133 C C . ASP B 1 439 ? -3.859 13.007 79.162 1.00 13.83 435 ASP B C 1
ATOM 7134 O O . ASP B 1 439 ? -4.318 12.165 79.965 1.00 14.13 435 ASP B O 1
ATOM 7139 N N . ILE B 1 440 ? -4.542 13.452 78.108 1.00 13.37 436 ILE B N 1
ATOM 7140 C CA . ILE B 1 440 ? -5.895 13.020 77.801 1.00 13.49 436 ILE B CA 1
ATOM 7141 C C . ILE B 1 440 ? -5.860 12.109 76.579 1.00 13.42 436 ILE B C 1
ATOM 7142 O O . ILE B 1 440 ? -5.551 12.545 75.481 1.00 13.69 436 ILE B O 1
ATOM 7147 N N . ALA B 1 441 ? -6.184 10.845 76.781 1.00 14.32 437 ALA B N 1
ATOM 7148 C CA . ALA B 1 441 ? -6.237 9.885 75.666 1.00 15.37 437 ALA B CA 1
ATOM 7149 C C . ALA B 1 441 ? -7.377 10.289 74.747 1.00 15.60 437 ALA B C 1
ATOM 7150 O O . ALA B 1 441 ? -8.355 10.852 75.188 1.00 14.60 437 ALA B O 1
ATOM 7152 N N . LYS B 1 442 ? -7.267 9.966 73.469 1.00 17.11 438 LYS B N 1
ATOM 7153 C CA . LYS B 1 442 ? -8.315 10.318 72.505 1.00 18.57 438 LYS B CA 1
ATOM 7154 C C . LYS B 1 442 ? -9.723 9.906 72.960 1.00 18.25 438 LYS B C 1
ATOM 7155 O O . LYS B 1 442 ? -10.664 10.677 72.841 1.00 16.83 438 LYS B O 1
ATOM 7161 N N . THR B 1 443 ? -9.861 8.704 73.490 1.00 18.92 439 THR B N 1
ATOM 7162 C CA . THR B 1 443 ? -11.157 8.250 73.996 1.00 20.16 439 THR B CA 1
ATOM 7163 C C . THR B 1 443 ? -11.759 9.207 75.066 1.00 18.57 439 THR B C 1
ATOM 7164 O O . THR B 1 443 ? -12.970 9.479 75.069 1.00 18.20 439 THR B O 1
ATOM 7168 N N . LEU B 1 444 ? -10.894 9.706 75.939 1.00 17.10 440 LEU B N 1
ATOM 7169 C CA . LEU B 1 444 ? -11.287 10.618 76.998 1.00 16.23 440 LEU B CA 1
ATOM 7170 C C . LEU B 1 444 ? -11.574 12.015 76.463 1.00 15.95 440 LEU B C 1
ATOM 7171 O O . LEU B 1 444 ? -12.430 12.723 77.012 1.00 16.50 440 LEU B O 1
ATOM 7176 N N . VAL B 1 445 ? -10.921 12.417 75.370 1.00 14.93 441 VAL B N 1
ATOM 7177 C CA . VAL B 1 445 ? -11.207 13.710 74.751 1.00 14.67 441 VAL B CA 1
ATOM 7178 C C . VAL B 1 445 ? -12.701 13.780 74.406 1.00 15.10 441 VAL B C 1
ATOM 7179 O O . VAL B 1 445 ? -13.372 14.757 74.742 1.00 15.62 441 VAL B O 1
ATOM 7183 N N . TYR B 1 446 ? -13.208 12.738 73.742 1.00 16.27 442 TYR B N 1
ATOM 7184 C CA . TYR B 1 446 ? -14.661 12.665 73.399 1.00 17.32 442 TYR B CA 1
ATOM 7185 C C . TYR B 1 446 ? -15.541 12.732 74.644 1.00 17.90 442 TYR B C 1
ATOM 7186 O O . TYR B 1 446 ? -16.549 13.517 74.687 1.00 18.03 442 TYR B O 1
ATOM 7195 N N . ARG B 1 447 ? -15.177 11.967 75.663 1.00 17.95 443 ARG B N 1
ATOM 7196 C CA . ARG B 1 447 ? -15.999 11.915 76.886 1.00 19.27 443 ARG B CA 1
ATOM 7197 C C . ARG B 1 447 ? -16.043 13.283 77.556 1.00 17.90 443 ARG B C 1
ATOM 7198 O O . ARG B 1 447 ? -17.075 13.701 78.034 1.00 16.87 443 ARG B O 1
ATOM 7206 N N . LEU B 1 448 ? -14.902 13.996 77.571 1.00 16.28 444 LEU B N 1
ATOM 7207 C CA . LEU B 1 448 ? -14.852 15.306 78.200 1.00 15.45 444 LEU B CA 1
ATOM 7208 C C . LEU B 1 448 ? -15.668 16.360 77.430 1.00 15.69 444 LEU B C 1
ATOM 7209 O O . LEU B 1 448 ? -16.278 17.254 78.045 1.00 15.41 444 LEU B O 1
ATOM 7214 N N . CYS B 1 449 ? -15.653 16.291 76.100 1.00 15.64 445 CYS B N 1
ATOM 7215 C CA . CYS B 1 449 ? -16.491 17.192 75.277 1.00 16.23 445 CYS B CA 1
ATOM 7216 C C . CYS B 1 449 ? -17.981 16.954 75.572 1.00 16.55 445 CYS B C 1
ATOM 7217 O O . CYS B 1 449 ? -18.749 17.927 75.740 1.00 16.69 445 CYS B O 1
ATOM 7220 N N . ARG B 1 450 ? -18.398 15.682 75.688 1.00 17.05 446 ARG B N 1
ATOM 7221 C CA A ARG B 1 450 ? -19.809 15.373 76.014 0.50 17.16 446 ARG B CA 1
ATOM 7222 C CA B ARG B 1 450 ? -19.807 15.414 75.996 0.50 17.09 446 ARG B CA 1
ATOM 7223 C C . ARG B 1 450 ? -20.155 15.892 77.410 1.00 17.24 446 ARG B C 1
ATOM 7224 O O . ARG B 1 450 ? -21.226 16.470 77.623 1.00 16.58 446 ARG B O 1
ATOM 7239 N N . TYR B 1 451 ? -19.233 15.667 78.365 1.00 15.97 447 TYR B N 1
ATOM 7240 C CA . TYR B 1 451 ? -19.364 16.189 79.714 1.00 16.14 447 TYR B CA 1
ATOM 7241 C C . TYR B 1 451 ? -19.568 17.704 79.726 1.00 16.16 447 TYR B C 1
ATOM 7242 O O . TYR B 1 451 ? -20.501 18.202 80.317 1.00 17.70 447 TYR B O 1
ATOM 7251 N N . ARG B 1 452 ? -18.682 18.454 79.054 1.00 16.08 448 ARG B N 1
ATOM 7252 C CA . ARG B 1 452 ? -18.725 19.904 79.115 1.00 15.81 448 ARG B CA 1
ATOM 7253 C C . ARG B 1 452 ? -19.986 20.436 78.413 1.00 15.79 448 ARG B C 1
ATOM 7254 O O . ARG B 1 452 ? -20.623 21.405 78.881 1.00 17.02 448 ARG B O 1
ATOM 7262 N N . ASN B 1 453 ? -20.372 19.787 77.338 1.00 15.62 449 ASN B N 1
ATOM 7263 C CA . ASN B 1 453 ? -21.578 20.230 76.607 1.00 16.05 449 ASN B CA 1
ATOM 7264 C C . ASN B 1 453 ? -22.812 20.170 77.488 1.00 16.94 449 ASN B C 1
ATOM 7265 O O . ASN B 1 453 ? -23.735 20.968 77.312 1.00 16.34 449 ASN B O 1
ATOM 7270 N N . ALA B 1 454 ? -22.801 19.233 78.445 1.00 17.53 450 ALA B N 1
ATOM 7271 C CA . ALA B 1 454 ? -23.933 18.999 79.369 1.00 19.50 450 ALA B CA 1
ATOM 7272 C C . ALA B 1 454 ? -23.830 19.715 80.726 1.00 21.77 450 ALA B C 1
ATOM 7273 O O . ALA B 1 454 ? -24.790 19.660 81.518 1.00 23.25 450 ALA B O 1
ATOM 7275 N N . ALA B 1 455 ? -22.686 20.335 81.008 1.00 21.14 451 ALA B N 1
ATOM 7276 C CA . ALA B 1 455 ? -22.390 20.890 82.333 1.00 23.28 451 ALA B CA 1
ATOM 7277 C C . ALA B 1 455 ? -22.931 22.313 82.497 1.00 25.89 451 ALA B C 1
ATOM 7278 O O . ALA B 1 455 ? -22.235 23.271 82.197 1.00 27.26 451 ALA B O 1
ATOM 7280 N N . ALA B 1 456 ? -24.151 22.417 83.027 1.00 28.88 452 ALA B N 1
ATOM 7281 C CA . ALA B 1 456 ? -24.872 23.696 83.168 1.00 33.00 452 ALA B CA 1
ATOM 7282 C C . ALA B 1 456 ? -24.037 24.799 83.858 1.00 34.81 452 ALA B C 1
ATOM 7283 O O . ALA B 1 456 ? -23.976 25.960 83.390 1.00 36.92 452 ALA B O 1
ATOM 7285 N N . GLU B 1 457 ? -23.323 24.409 84.914 1.00 35.90 453 GLU B N 1
ATOM 7286 C CA . GLU B 1 457 ? -22.604 25.377 85.756 1.00 34.46 453 GLU B CA 1
ATOM 7287 C C . GLU B 1 457 ? -21.579 26.261 85.039 1.00 34.80 453 GLU B C 1
ATOM 7288 O O . GLU B 1 457 ? -21.230 27.337 85.548 1.00 34.97 453 GLU B O 1
ATOM 7294 N N . TYR B 1 458 ? -21.087 25.831 83.872 1.00 31.84 454 TYR B N 1
ATOM 7295 C CA . TYR B 1 458 ? -20.062 26.568 83.156 1.00 32.38 454 TYR B CA 1
ATOM 7296 C C . TYR B 1 458 ? -20.650 27.715 82.321 1.00 35.43 454 TYR B C 1
ATOM 7297 O O . TYR B 1 458 ? -19.898 28.548 81.788 1.00 39.62 454 TYR B O 1
ATOM 7306 N N . GLY B 1 459 ? -21.975 27.758 82.234 1.00 35.38 455 GLY B N 1
ATOM 7307 C CA . GLY B 1 459 ? -22.678 28.743 81.436 1.00 37.03 455 GLY B CA 1
ATOM 7308 C C . GLY B 1 459 ? -23.154 28.097 80.135 1.00 34.96 455 GLY B C 1
ATOM 7309 O O . GLY B 1 459 ? -24.021 27.214 80.144 1.00 34.62 455 GLY B O 1
ATOM 7310 N N . GLN B 1 460 ? -22.556 28.508 79.022 1.00 33.04 456 GLN B N 1
ATOM 7311 C CA . GLN B 1 460 ? -23.071 28.147 77.719 1.00 30.75 456 GLN B CA 1
ATOM 7312 C C . GLN B 1 460 ? -23.007 26.596 77.471 1.00 26.59 456 GLN B C 1
ATOM 7313 O O . GLN B 1 460 ? -21.944 26.023 77.460 1.00 22.06 456 GLN B O 1
ATOM 7319 N N . PRO B 1 461 ? -24.168 25.939 77.263 1.00 23.26 457 PRO B N 1
ATOM 7320 C CA . PRO B 1 461 ? -24.172 24.521 76.931 1.00 21.49 457 PRO B CA 1
ATOM 7321 C C . PRO B 1 461 ? -23.854 24.249 75.478 1.00 20.01 457 PRO B C 1
ATOM 7322 O O . PRO B 1 461 ? -23.862 25.178 74.655 1.00 19.46 457 PRO B O 1
ATOM 7326 N N . ASP B 1 462 ? -23.564 22.992 75.168 1.00 18.29 458 ASP B N 1
ATOM 7327 C CA . ASP B 1 462 ? -23.435 22.520 73.789 1.00 18.07 458 ASP B CA 1
ATOM 7328 C C . ASP B 1 462 ? -22.549 23.419 72.941 1.00 18.04 458 ASP B C 1
ATOM 7329 O O . ASP B 1 462 ? -22.938 23.906 71.897 1.00 17.41 458 ASP B O 1
ATOM 7334 N N . ILE B 1 463 ? -21.327 23.610 73.419 1.00 17.73 459 ILE B N 1
ATOM 7335 C CA . ILE B 1 463 ? -20.348 24.453 72.718 1.00 17.67 459 ILE B CA 1
ATOM 7336 C C . ILE B 1 463 ? -19.442 23.700 71.722 1.00 17.55 459 ILE B C 1
ATOM 7337 O O . ILE B 1 463 ? -18.950 24.317 70.754 1.00 17.25 459 ILE B O 1
ATOM 7342 N N . VAL B 1 464 ? -19.231 22.408 71.933 1.00 17.12 460 VAL B N 1
ATOM 7343 C CA . VAL B 1 464 ? -18.482 21.579 70.989 1.00 18.19 460 VAL B CA 1
ATOM 7344 C C . VAL B 1 464 ? -19.500 20.955 70.030 1.00 18.97 460 VAL B C 1
ATOM 7345 O O . VAL B 1 464 ? -20.416 20.260 70.490 1.00 19.13 460 VAL B O 1
ATOM 7349 N N . PRO B 1 465 ? -19.374 21.223 68.692 1.00 19.28 461 PRO B N 1
ATOM 7350 C CA . PRO B 1 465 ? -20.408 20.769 67.754 1.00 20.09 461 PRO B CA 1
ATOM 7351 C C . PRO B 1 465 ? -20.674 19.299 67.840 1.00 20.85 461 PRO B C 1
ATOM 7352 O O . PRO B 1 465 ? -19.754 18.505 67.736 1.00 19.79 461 PRO B O 1
ATOM 7356 N N . GLU B 1 466 ? -21.944 18.921 68.008 1.00 20.98 462 GLU B N 1
ATOM 7357 C CA . GLU B 1 466 ? -22.294 17.513 68.189 1.00 22.54 462 GLU B CA 1
ATOM 7358 C C . GLU B 1 466 ? -21.791 16.630 67.044 1.00 22.33 462 GLU B C 1
ATOM 7359 O O . GLU B 1 466 ? -21.371 15.472 67.237 1.00 22.52 462 GLU B O 1
ATOM 7365 N N . ARG B 1 467 ? -21.786 17.181 65.842 1.00 21.34 463 ARG B N 1
ATOM 7366 C CA . ARG B 1 467 ? -21.421 16.415 64.679 1.00 22.95 463 ARG B CA 1
ATOM 7367 C C . ARG B 1 467 ? -19.961 15.964 64.691 1.00 24.25 463 ARG B C 1
ATOM 7368 O O . ARG B 1 467 ? -19.627 14.954 64.054 1.00 24.97 463 ARG B O 1
ATOM 7376 N N . ILE B 1 468 ? -19.087 16.690 65.379 1.00 23.78 464 ILE B N 1
ATOM 7377 C CA . ILE B 1 468 ? -17.688 16.219 65.467 1.00 24.11 464 ILE B CA 1
ATOM 7378 C C . ILE B 1 468 ? -17.538 15.109 66.534 1.00 25.29 464 ILE B C 1
ATOM 7379 O O . ILE B 1 468 ? -16.546 14.354 66.526 1.00 29.92 464 ILE B O 1
ATOM 7384 N N . LEU B 1 469 ? -18.513 14.983 67.432 1.00 23.99 465 LEU B N 1
ATOM 7385 C CA . LEU B 1 469 ? -18.489 13.941 68.480 1.00 25.00 465 LEU B CA 1
ATOM 7386 C C . LEU B 1 469 ? -19.112 12.584 68.060 1.00 29.73 465 LEU B C 1
ATOM 7387 O O . LEU B 1 469 ? -18.814 11.525 68.663 1.00 29.98 465 LEU B O 1
ATOM 7392 N N . THR B 1 470 ? -19.983 12.625 67.054 1.00 48.51 466 THR B N 1
ATOM 7393 C CA . THR B 1 470 ? -20.617 11.421 66.510 1.00 51.96 466 THR B CA 1
ATOM 7394 C C . THR B 1 470 ? -19.802 10.883 65.321 1.00 54.70 466 THR B C 1
ATOM 7395 O O . THR B 1 470 ? -20.093 9.801 64.814 1.00 57.96 466 THR B O 1
ATOM 7399 N N . ARG B 1 471 ? -18.809 11.659 64.867 1.00 56.47 467 ARG B N 1
ATOM 7400 C CA . ARG B 1 471 ? -17.864 11.219 63.838 1.00 58.96 467 ARG B CA 1
ATOM 7401 C C . ARG B 1 471 ? -16.709 10.488 64.510 1.00 60.03 467 ARG B C 1
ATOM 7402 O O . ARG B 1 471 ? -15.981 9.735 63.863 1.00 64.86 467 ARG B O 1
ATOM 7404 N N . LEU B 1 487 ? 23.781 43.313 77.473 1.00 39.80 483 LEU B N 1
ATOM 7405 C CA . LEU B 1 487 ? 24.483 42.290 78.276 1.00 38.30 483 LEU B CA 1
ATOM 7406 C C . LEU B 1 487 ? 25.940 42.642 78.533 1.00 36.25 483 LEU B C 1
ATOM 7407 O O . LEU B 1 487 ? 26.571 43.278 77.721 1.00 35.64 483 LEU B O 1
ATOM 7412 N N . PRO B 1 488 ? 26.508 42.148 79.634 1.00 34.45 484 PRO B N 1
ATOM 7413 C CA . PRO B 1 488 ? 27.953 42.243 79.796 1.00 33.39 484 PRO B CA 1
ATOM 7414 C C . PRO B 1 488 ? 28.683 41.456 78.711 1.00 31.29 484 PRO B C 1
ATOM 7415 O O . PRO B 1 488 ? 28.073 40.581 78.087 1.00 29.93 484 PRO B O 1
ATOM 7419 N N . PRO B 1 489 ? 29.990 41.731 78.507 1.00 30.74 485 PRO B N 1
ATOM 7420 C CA . PRO B 1 489 ? 30.808 40.917 77.598 1.00 31.27 485 PRO B CA 1
ATOM 7421 C C . PRO B 1 489 ? 30.867 39.473 78.052 1.00 29.62 485 PRO B C 1
ATOM 7422 O O . PRO B 1 489 ? 30.641 39.195 79.231 1.00 26.24 485 PRO B O 1
ATOM 7426 N N . TYR B 1 490 ? 31.163 38.567 77.128 1.00 28.20 486 TYR B N 1
ATOM 7427 C CA . TYR B 1 490 ? 31.048 37.124 77.416 1.00 29.28 486 TYR B CA 1
ATOM 7428 C C . TYR B 1 490 ? 31.859 36.641 78.583 1.00 27.38 486 TYR B C 1
ATOM 7429 O O . TYR B 1 490 ? 31.422 35.733 79.287 1.00 26.60 486 TYR B O 1
ATOM 7438 N N . ASP B 1 491 ? 33.043 37.209 78.798 1.00 27.95 487 ASP B N 1
ATOM 7439 C CA . ASP B 1 491 ? 33.895 36.736 79.892 1.00 29.02 487 ASP B CA 1
ATOM 7440 C C . ASP B 1 491 ? 33.243 37.001 81.249 1.00 27.70 487 ASP B C 1
ATOM 7441 O O . ASP B 1 491 ? 33.307 36.168 82.151 1.00 28.11 487 ASP B O 1
ATOM 7446 N N . VAL B 1 492 ? 32.557 38.127 81.352 1.00 26.06 488 VAL B N 1
ATOM 7447 C CA . VAL B 1 492 ? 31.850 38.509 82.562 1.00 24.43 488 VAL B CA 1
ATOM 7448 C C . VAL B 1 492 ? 30.564 37.684 82.688 1.00 23.64 488 VAL B C 1
ATOM 7449 O O . VAL B 1 492 ? 30.291 37.118 83.740 1.00 22.22 488 VAL B O 1
ATOM 7453 N N . LEU B 1 493 ? 29.813 37.595 81.595 1.00 23.07 489 LEU B N 1
ATOM 7454 C CA . LEU B 1 493 ? 28.557 36.872 81.572 1.00 22.65 489 LEU B CA 1
ATOM 7455 C C . LEU B 1 493 ? 28.805 35.444 81.964 1.00 21.21 489 LEU B C 1
ATOM 7456 O O . LEU B 1 493 ? 28.103 34.910 82.809 1.00 19.67 489 LEU B O 1
ATOM 7461 N N . ASP B 1 494 ? 29.819 34.828 81.365 1.00 20.31 490 ASP B N 1
ATOM 7462 C CA . ASP B 1 494 ? 30.123 33.420 81.671 1.00 19.77 490 ASP B CA 1
ATOM 7463 C C . ASP B 1 494 ? 30.556 33.204 83.143 1.00 20.28 490 ASP B C 1
ATOM 7464 O O . ASP B 1 494 ? 30.221 32.190 83.757 1.00 19.06 490 ASP B O 1
ATOM 7469 N N . ALA B 1 495 ? 31.310 34.157 83.700 1.00 19.85 491 ALA B N 1
ATOM 7470 C CA . ALA B 1 495 ? 31.681 34.119 85.129 1.00 20.45 491 ALA B CA 1
ATOM 7471 C C . ALA B 1 495 ? 30.458 34.161 86.069 1.00 20.07 491 ALA B C 1
ATOM 7472 O O . ALA B 1 495 ? 30.323 33.351 87.003 1.00 20.65 491 ALA B O 1
ATOM 7474 N N . ILE B 1 496 ? 29.561 35.087 85.803 1.00 19.81 492 ILE B N 1
ATOM 7475 C CA . ILE B 1 496 ? 28.317 35.198 86.577 1.00 20.47 492 ILE B CA 1
ATOM 7476 C C . ILE B 1 496 ? 27.480 33.902 86.419 1.00 20.92 492 ILE B C 1
ATOM 7477 O O . ILE B 1 496 ? 26.943 33.387 87.401 1.00 19.77 492 ILE B O 1
ATOM 7482 N N . MET B 1 497 ? 27.375 33.379 85.185 1.00 20.63 493 MET B N 1
ATOM 7483 C CA . MET B 1 497 ? 26.643 32.113 84.954 1.00 21.37 493 MET B CA 1
ATOM 7484 C C . MET B 1 497 ? 27.250 30.971 85.721 1.00 21.18 493 MET B C 1
ATOM 7485 O O . MET B 1 497 ? 26.521 30.174 86.353 1.00 20.89 493 MET B O 1
ATOM 7490 N N . ARG B 1 498 ? 28.576 30.866 85.718 1.00 20.97 494 ARG B N 1
ATOM 7491 C CA . ARG B 1 498 ? 29.214 29.783 86.465 1.00 22.21 494 ARG B CA 1
ATOM 7492 C C . ARG B 1 498 ? 28.867 29.870 87.960 1.00 21.28 494 ARG B C 1
ATOM 7493 O O . ARG B 1 498 ? 28.470 28.875 88.586 1.00 21.41 494 ARG B O 1
ATOM 7501 N N . MET B 1 499 ? 29.004 31.051 88.534 1.00 21.35 495 MET B N 1
ATOM 7502 C CA . MET B 1 499 ? 28.705 31.209 89.960 1.00 21.29 495 MET B CA 1
ATOM 7503 C C . MET B 1 499 ? 27.233 30.976 90.287 1.00 19.99 495 MET B C 1
ATOM 7504 O O . MET B 1 499 ? 26.904 30.307 91.279 1.00 21.52 495 MET B O 1
ATOM 7509 N N . TYR B 1 500 ? 26.339 31.509 89.469 1.00 19.59 496 TYR B N 1
ATOM 7510 C CA . TYR B 1 500 ? 24.911 31.443 89.767 1.00 20.14 496 TYR B CA 1
ATOM 7511 C C . TYR B 1 500 ? 24.306 30.110 89.408 1.00 20.32 496 TYR B C 1
ATOM 7512 O O . TYR B 1 500 ? 23.549 29.524 90.190 1.00 19.62 496 TYR B O 1
ATOM 7521 N N . MET B 1 501 ? 24.609 29.647 88.209 1.00 20.04 497 MET B N 1
ATOM 7522 C CA . MET B 1 501 ? 23.966 28.460 87.665 1.00 20.29 497 MET B CA 1
ATOM 7523 C C . MET B 1 501 ? 24.737 27.262 88.134 1.00 19.95 497 MET B C 1
ATOM 7524 O O . MET B 1 501 ? 24.161 26.346 88.739 1.00 20.84 497 MET B O 1
ATOM 7529 N N . GLU B 1 502 ? 26.039 27.235 87.885 1.00 20.33 498 GLU B N 1
ATOM 7530 C CA . GLU B 1 502 ? 26.817 26.022 88.156 1.00 20.94 498 GLU B CA 1
ATOM 7531 C C . GLU B 1 502 ? 27.055 25.796 89.616 1.00 21.91 498 GLU B C 1
ATOM 7532 O O . GLU B 1 502 ? 27.062 24.626 90.050 1.00 22.76 498 GLU B O 1
ATOM 7538 N N . GLU B 1 503 ? 27.144 26.875 90.404 1.00 21.81 499 GLU B N 1
ATOM 7539 C CA A GLU B 1 503 ? 27.578 26.788 91.804 0.50 22.46 499 GLU B CA 1
ATOM 7540 C CA B GLU B 1 503 ? 27.573 26.792 91.821 0.50 22.27 499 GLU B CA 1
ATOM 7541 C C . GLU B 1 503 ? 26.505 27.267 92.831 1.00 22.53 499 GLU B C 1
ATOM 7542 O O . GLU B 1 503 ? 26.741 27.236 94.034 1.00 22.01 499 GLU B O 1
ATOM 7553 N N . ASP B 1 504 ? 25.330 27.689 92.353 1.00 21.49 500 ASP B N 1
ATOM 7554 C CA . ASP B 1 504 ? 24.198 28.087 93.235 1.00 21.96 500 ASP B CA 1
ATOM 7555 C C . ASP B 1 504 ? 24.567 29.133 94.258 1.00 22.04 500 ASP B C 1
ATOM 7556 O O . ASP B 1 504 ? 24.101 29.114 95.392 1.00 21.15 500 ASP B O 1
ATOM 7561 N N . ARG B 1 505 ? 25.393 30.082 93.854 1.00 22.63 501 ARG B N 1
ATOM 7562 C CA . ARG B 1 505 ? 25.850 31.108 94.795 1.00 24.65 501 ARG B CA 1
ATOM 7563 C C . ARG B 1 505 ? 24.810 32.199 94.923 1.00 23.86 501 ARG B C 1
ATOM 7564 O O . ARG B 1 505 ? 24.209 32.598 93.931 1.00 21.69 501 ARG B O 1
ATOM 7572 N N . PRO B 1 506 ? 24.641 32.731 96.144 1.00 24.19 502 PRO B N 1
ATOM 7573 C CA . PRO B 1 506 ? 23.803 33.905 96.319 1.00 24.37 502 PRO B CA 1
ATOM 7574 C C . PRO B 1 506 ? 24.275 35.113 95.506 1.00 24.46 502 PRO B C 1
ATOM 7575 O O . PRO B 1 506 ? 25.468 35.318 95.340 1.00 23.13 502 PRO B O 1
ATOM 7579 N N . LEU B 1 507 ? 23.338 35.911 95.017 1.00 24.06 503 LEU B N 1
ATOM 7580 C CA . LEU B 1 507 ? 23.692 37.088 94.213 1.00 24.56 503 LEU B CA 1
ATOM 7581 C C . LEU B 1 507 ? 24.694 38.001 94.973 1.00 25.21 503 LEU B C 1
ATOM 7582 O O . LEU B 1 507 ? 25.638 38.495 94.389 1.00 25.05 503 LEU B O 1
ATOM 7587 N N . ALA B 1 508 ? 24.490 38.193 96.281 1.00 25.47 504 ALA B N 1
ATOM 7588 C CA . ALA B 1 508 ? 25.393 39.080 97.049 1.00 27.63 504 ALA B CA 1
ATOM 7589 C C . ALA B 1 508 ? 26.847 38.568 97.031 1.00 27.76 504 ALA B C 1
ATOM 7590 O O . ALA B 1 508 ? 27.802 39.380 97.031 1.00 29.00 504 ALA B O 1
ATOM 7592 N N . GLU B 1 509 ? 27.029 37.247 96.962 1.00 27.45 505 GLU B N 1
ATOM 7593 C CA . GLU B 1 509 ? 28.388 36.680 96.888 1.00 29.39 505 GLU B CA 1
ATOM 7594 C C . GLU B 1 509 ? 28.981 36.845 95.503 1.00 27.72 505 GLU B C 1
ATOM 7595 O O . GLU B 1 509 ? 30.196 36.925 95.361 1.00 29.04 505 GLU B O 1
ATOM 7601 N N . ILE B 1 510 ? 28.128 36.878 94.469 1.00 25.65 506 ILE B N 1
ATOM 7602 C CA . ILE B 1 510 ? 28.594 37.125 93.096 1.00 24.83 506 ILE B CA 1
ATOM 7603 C C . ILE B 1 510 ? 29.062 38.580 93.013 1.00 26.35 506 ILE B C 1
ATOM 7604 O O . ILE B 1 510 ? 30.132 38.837 92.515 1.00 25.67 506 ILE B O 1
ATOM 7609 N N . VAL B 1 511 ? 28.259 39.499 93.547 1.00 26.58 507 VAL B N 1
ATOM 7610 C CA . VAL B 1 511 ? 28.649 40.935 93.583 1.00 28.03 507 VAL B CA 1
ATOM 7611 C C . VAL B 1 511 ? 29.968 41.107 94.352 1.00 30.17 507 VAL B C 1
ATOM 7612 O O . VAL B 1 511 ? 30.860 41.819 93.884 1.00 32.70 507 VAL B O 1
ATOM 7616 N N . ALA B 1 512 ? 30.105 40.432 95.492 1.00 31.08 508 ALA B N 1
ATOM 7617 C CA . ALA B 1 512 ? 31.333 40.548 96.315 1.00 33.95 508 ALA B CA 1
ATOM 7618 C C . ALA B 1 512 ? 32.582 40.008 95.624 1.00 35.04 508 ALA B C 1
ATOM 7619 O O . ALA B 1 512 ? 33.696 40.421 95.956 1.00 36.00 508 ALA B O 1
ATOM 7621 N N . ALA B 1 513 ? 32.413 39.108 94.654 1.00 32.81 509 ALA B N 1
ATOM 7622 C CA . ALA B 1 513 ? 33.545 38.586 93.879 1.00 33.31 509 ALA B CA 1
ATOM 7623 C C . ALA B 1 513 ? 34.022 39.583 92.811 1.00 35.02 509 ALA B C 1
ATOM 7624 O O . ALA B 1 513 ? 34.956 39.286 92.073 1.00 34.99 509 ALA B O 1
ATOM 7626 N N . GLY B 1 514 ? 33.370 40.746 92.728 1.00 34.83 510 GLY B N 1
ATOM 7627 C CA . GLY B 1 514 ? 33.824 41.833 91.881 1.00 34.30 510 GLY B CA 1
ATOM 7628 C C . GLY B 1 514 ? 32.994 42.092 90.654 1.00 33.86 510 GLY B C 1
ATOM 7629 O O . GLY B 1 514 ? 33.482 42.700 89.713 1.00 35.02 510 GLY B O 1
ATOM 7630 N N . TYR B 1 515 ? 31.741 41.620 90.633 1.00 30.79 511 TYR B N 1
ATOM 7631 C CA . TYR B 1 515 ? 30.835 41.865 89.516 1.00 30.20 511 TYR B CA 1
ATOM 7632 C C . TYR B 1 515 ? 29.810 42.908 89.934 1.00 29.93 511 TYR B C 1
ATOM 7633 O O . TYR B 1 515 ? 29.443 42.974 91.094 1.00 31.82 511 TYR B O 1
ATOM 7642 N N . SER B 1 516 ? 29.347 43.728 89.003 1.00 30.62 512 SER B N 1
ATOM 7643 C CA . SER B 1 516 ? 28.452 44.817 89.369 1.00 31.43 512 SER B CA 1
ATOM 7644 C C . SER B 1 516 ? 27.058 44.290 89.693 1.00 31.22 512 SER B C 1
ATOM 7645 O O . SER B 1 516 ? 26.655 43.256 89.166 1.00 28.08 512 SER B O 1
ATOM 7648 N N . GLU B 1 517 ? 26.335 45.016 90.555 1.00 31.08 513 GLU B N 1
ATOM 7649 C CA . GLU B 1 517 ? 24.955 44.662 90.890 1.00 31.13 513 GLU B CA 1
ATOM 7650 C C . GLU B 1 517 ? 24.099 44.671 89.642 1.00 30.06 513 GLU B C 1
ATOM 7651 O O . GLU B 1 517 ? 23.291 43.753 89.441 1.00 28.88 513 GLU B O 1
ATOM 7657 N N . ALA B 1 518 ? 24.320 45.665 88.768 1.00 29.35 514 ALA B N 1
ATOM 7658 C CA . ALA B 1 518 ? 23.581 45.767 87.504 1.00 29.09 514 ALA B CA 1
ATOM 7659 C C . ALA B 1 518 ? 23.787 44.509 86.635 1.00 28.18 514 ALA B C 1
ATOM 7660 O O . ALA B 1 518 ? 22.809 43.948 86.112 1.00 28.24 514 ALA B O 1
ATOM 7662 N N . ASP B 1 519 ? 25.042 44.075 86.503 1.00 26.62 515 ASP B N 1
ATOM 7663 C CA . ASP B 1 519 ? 25.374 42.869 85.697 1.00 26.30 515 ASP B CA 1
ATOM 7664 C C . ASP B 1 519 ? 24.828 41.581 86.311 1.00 25.74 515 ASP B C 1
ATOM 7665 O O . ASP B 1 519 ? 24.273 40.717 85.590 1.00 23.78 515 ASP B O 1
ATOM 7670 N N . VAL B 1 520 ? 24.994 41.424 87.616 1.00 24.39 516 VAL B N 1
ATOM 7671 C CA . VAL B 1 520 ? 24.483 40.232 88.295 1.00 23.38 516 VAL B CA 1
ATOM 7672 C C . VAL B 1 520 ? 22.960 40.161 88.182 1.00 24.22 516 VAL B C 1
ATOM 7673 O O . VAL B 1 520 ? 22.409 39.114 87.857 1.00 22.70 516 VAL B O 1
ATOM 7677 N N . LYS B 1 521 ? 22.273 41.275 88.437 1.00 24.69 517 LYS B N 1
ATOM 7678 C CA . LYS B 1 521 ? 20.819 41.288 88.308 1.00 25.50 517 LYS B CA 1
ATOM 7679 C C . LYS B 1 521 ? 20.345 40.941 86.889 1.00 25.14 517 LYS B C 1
ATOM 7680 O O . LYS B 1 521 ? 19.441 40.128 86.733 1.00 24.35 517 LYS B O 1
ATOM 7682 N N . ARG B 1 522 ? 20.956 41.562 85.880 1.00 25.23 518 ARG B N 1
ATOM 7683 C CA . ARG B 1 522 ? 20.567 41.384 84.488 1.00 25.53 518 ARG B CA 1
ATOM 7684 C C . ARG B 1 522 ? 20.756 39.944 84.045 1.00 24.17 518 ARG B C 1
ATOM 7685 O O . ARG B 1 522 ? 19.862 39.359 83.483 1.00 24.26 518 ARG B O 1
ATOM 7687 N N . VAL B 1 523 ? 21.938 39.385 84.291 1.00 22.84 519 VAL B N 1
ATOM 7688 C CA . VAL B 1 523 ? 22.219 38.013 83.861 1.00 21.71 519 VAL B CA 1
ATOM 7689 C C . VAL B 1 523 ? 21.312 36.990 84.587 1.00 20.67 519 VAL B C 1
ATOM 7690 O O . VAL B 1 523 ? 20.750 36.114 83.965 1.00 19.75 519 VAL B O 1
ATOM 7694 N N . THR B 1 524 ? 21.175 37.107 85.905 1.00 20.50 520 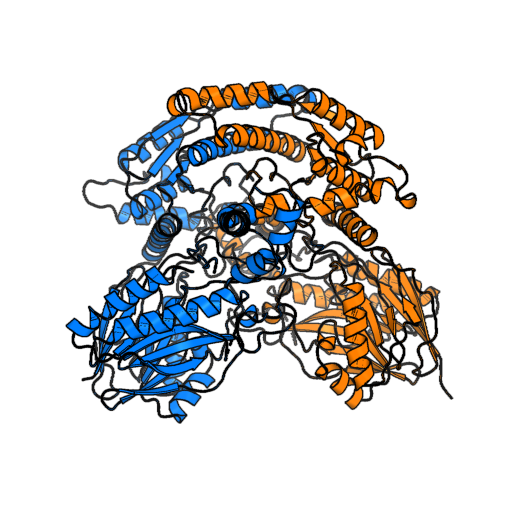THR B N 1
ATOM 7695 C CA . THR B 1 524 ? 20.428 36.084 86.674 1.00 19.95 520 THR B CA 1
ATOM 7696 C C . THR B 1 524 ? 18.932 36.169 86.385 1.00 19.96 520 THR B C 1
ATOM 7697 O O . THR B 1 524 ? 18.262 35.153 86.315 1.00 20.72 520 THR B O 1
ATOM 7701 N N . ARG B 1 525 ? 18.412 37.375 86.156 1.00 21.02 521 ARG B N 1
ATOM 7702 C CA . ARG B 1 525 ? 17.022 37.521 85.765 1.00 20.53 521 ARG B CA 1
ATOM 7703 C C . ARG B 1 525 ? 16.746 36.845 84.442 1.00 20.59 521 ARG B C 1
ATOM 7704 O O . ARG B 1 525 ? 15.704 36.174 84.280 1.00 21.95 521 ARG B O 1
ATOM 7706 N N . LEU B 1 526 ? 17.659 37.003 83.493 1.00 20.40 522 LEU B N 1
ATOM 7707 C CA . LEU B 1 526 ? 17.481 36.393 82.171 1.00 20.47 522 LEU B CA 1
ATOM 7708 C C . LEU B 1 526 ? 17.561 34.875 82.269 1.00 19.72 522 LEU B C 1
ATOM 7709 O O . LEU B 1 526 ? 16.842 34.176 81.550 1.00 19.59 522 LEU B O 1
ATOM 7714 N N . ILE B 1 527 ? 18.401 34.352 83.177 1.00 19.45 523 ILE B N 1
ATOM 7715 C CA . ILE B 1 527 ? 18.486 32.896 83.346 1.00 19.48 523 ILE B CA 1
ATOM 7716 C C . ILE B 1 527 ? 17.112 32.401 83.800 1.00 20.09 523 ILE B C 1
ATOM 7717 O O . ILE B 1 527 ? 16.599 31.438 83.265 1.00 19.03 523 ILE B O 1
ATOM 7722 N N . LYS B 1 528 ? 16.502 33.078 84.770 1.00 20.74 524 LYS B N 1
ATOM 7723 C CA . LYS B 1 528 ? 15.180 32.651 85.255 1.00 22.70 524 LYS B CA 1
ATOM 7724 C C . LYS B 1 528 ? 14.099 32.698 84.178 1.00 23.29 524 LYS B C 1
ATOM 7725 O O . LYS B 1 528 ? 13.301 31.733 84.018 1.00 24.33 524 LYS B O 1
ATOM 7731 N N . ILE B 1 529 ? 14.040 33.838 83.495 1.00 22.43 525 ILE B N 1
ATOM 7732 C CA . ILE B 1 529 ? 13.045 34.177 82.480 1.00 26.20 525 ILE B CA 1
ATOM 7733 C C . ILE B 1 529 ? 12.999 33.105 81.393 1.00 23.26 525 ILE B C 1
ATOM 7734 O O . ILE B 1 529 ? 11.956 32.808 80.881 1.00 22.20 525 ILE B O 1
ATOM 7739 N N . ASN B 1 530 ? 14.159 32.539 81.073 1.00 21.78 526 ASN B N 1
ATOM 7740 C CA . ASN B 1 530 ? 14.290 31.623 79.962 1.00 20.77 526 ASN B CA 1
ATOM 7741 C C . ASN B 1 530 ? 14.200 30.165 80.270 1.00 19.11 526 ASN B C 1
ATOM 7742 O O . ASN B 1 530 ? 14.445 29.328 79.392 1.00 17.96 526 ASN B O 1
ATOM 7747 N N . GLU B 1 531 ? 13.727 29.840 81.461 1.00 17.56 527 GLU B N 1
ATOM 7748 C CA . GLU B 1 531 ? 13.493 28.441 81.799 1.00 17.84 527 GLU B CA 1
ATOM 7749 C C . GLU B 1 531 ? 12.533 27.751 80.827 1.00 18.56 527 GLU B C 1
ATOM 7750 O O . GLU B 1 531 ? 12.749 26.592 80.399 1.00 18.56 527 GLU B O 1
ATOM 7756 N N . TYR B 1 532 ? 11.471 28.457 80.462 1.00 18.83 528 TYR B N 1
ATOM 7757 C CA . TYR B 1 532 ? 10.451 27.869 79.563 1.00 20.84 528 TYR B CA 1
ATOM 7758 C C . TYR B 1 532 ? 11.038 27.399 78.233 1.00 20.73 528 TYR B C 1
ATOM 7759 O O . TYR B 1 532 ? 10.604 26.393 77.649 1.00 19.58 528 TYR B O 1
ATOM 7768 N N . LYS B 1 533 ? 12.055 28.110 77.775 1.00 20.31 529 LYS B N 1
ATOM 7769 C CA . LYS B 1 533 ? 12.661 27.863 76.486 1.00 21.53 529 LYS B CA 1
ATOM 7770 C C . LYS B 1 533 ? 13.620 26.691 76.562 1.00 19.98 529 LYS B C 1
ATOM 7771 O O . LYS B 1 533 ? 13.601 25.776 75.707 1.00 18.99 529 LYS B O 1
ATOM 7777 N N . ARG B 1 534 ? 14.473 26.693 77.586 1.00 19.03 530 ARG B N 1
ATOM 7778 C CA . ARG B 1 534 ? 15.404 25.598 77.793 1.00 18.80 530 ARG B CA 1
ATOM 7779 C C . ARG B 1 534 ? 14.699 24.257 77.962 1.00 19.69 530 ARG B C 1
ATOM 7780 O O . ARG B 1 534 ? 15.221 23.229 77.545 1.00 19.60 530 ARG B O 1
ATOM 7788 N N . ARG B 1 535 ? 13.524 24.271 78.589 1.00 18.66 531 ARG B N 1
ATOM 7789 C CA . ARG B 1 535 ? 12.784 23.039 78.862 1.00 20.37 531 ARG B CA 1
ATOM 7790 C C . ARG B 1 535 ? 12.229 22.346 77.595 1.00 21.37 531 ARG B C 1
ATOM 7791 O O . ARG B 1 535 ? 11.786 21.176 77.670 1.00 24.42 531 ARG B O 1
ATOM 7799 N N . GLN B 1 536 ? 12.271 23.018 76.441 1.00 18.81 532 GLN B N 1
ATOM 7800 C CA . GLN B 1 536 ? 11.941 22.378 75.171 1.00 19.23 532 GLN B CA 1
ATOM 7801 C C . GLN B 1 536 ? 13.164 22.139 74.256 1.00 18.72 532 GLN B C 1
ATOM 7802 O O . GLN B 1 536 ? 13.008 21.717 73.114 1.00 18.65 532 GLN B O 1
ATOM 7808 N N . ALA B 1 537 ? 14.368 22.383 74.768 1.00 18.48 533 ALA B N 1
ATOM 7809 C CA . ALA B 1 537 ? 15.579 22.233 73.989 1.00 18.89 533 ALA B CA 1
ATOM 7810 C C . ALA B 1 537 ? 15.866 20.744 73.721 1.00 18.36 533 ALA B C 1
ATOM 7811 O O . ALA B 1 537 ? 15.516 19.896 74.521 1.00 17.10 533 ALA B O 1
ATOM 7813 N N . PRO B 1 538 ? 16.536 20.431 72.593 1.00 18.11 534 PRO B N 1
ATOM 7814 C CA . PRO B 1 538 ? 17.036 19.084 72.412 1.00 18.13 534 PRO B CA 1
ATOM 7815 C C . PRO B 1 538 ? 18.047 18.746 73.504 1.00 16.92 534 PRO B C 1
ATOM 7816 O O . PRO B 1 538 ? 18.649 19.640 74.112 1.00 16.33 534 PRO B O 1
ATOM 7820 N N . VAL B 1 539 ? 18.218 17.454 73.752 1.00 17.67 535 VAL B N 1
ATOM 7821 C CA . VAL B 1 539 ? 19.267 16.968 74.623 1.00 17.21 535 VAL B CA 1
ATOM 7822 C C . VAL B 1 539 ? 20.604 17.418 74.084 1.00 16.51 535 VAL B C 1
ATOM 7823 O O . VAL B 1 539 ? 20.782 17.554 72.872 1.00 16.69 535 VAL B O 1
ATOM 7827 N N . GLY B 1 540 ? 21.542 17.659 74.992 1.00 16.51 536 GLY B N 1
ATOM 7828 C CA . GLY B 1 540 ? 22.871 18.087 74.615 1.00 16.71 536 GLY B CA 1
ATOM 7829 C C . GLY B 1 540 ? 23.900 17.454 75.487 1.00 16.64 536 GLY B C 1
ATOM 7830 O O . GLY B 1 540 ? 23.555 16.804 76.493 1.00 17.63 536 GLY B O 1
ATOM 7831 N N . ILE B 1 541 ? 25.164 17.653 75.131 1.00 15.15 537 ILE B N 1
ATOM 7832 C CA . ILE B 1 541 ? 26.261 16.924 75.753 1.00 14.70 537 ILE B CA 1
ATOM 7833 C C . ILE B 1 541 ? 26.762 17.598 77.027 1.00 15.05 537 ILE B C 1
ATOM 7834 O O . ILE B 1 541 ? 27.225 18.741 77.000 1.00 16.07 537 ILE B O 1
ATOM 7839 N N . ARG B 1 542 ? 26.694 16.873 78.148 1.00 14.45 538 ARG B N 1
ATOM 7840 C CA . ARG B 1 542 ? 27.206 17.363 79.415 1.00 14.58 538 ARG B CA 1
ATOM 7841 C C . ARG B 1 542 ? 28.745 17.233 79.524 1.00 13.75 538 ARG B C 1
ATOM 7842 O O . ARG B 1 542 ? 29.305 16.104 79.433 1.00 14.22 538 ARG B O 1
ATOM 7850 N N . VAL B 1 543 ? 29.428 18.347 79.784 1.00 13.99 539 VAL B N 1
ATOM 7851 C CA . VAL B 1 543 ? 30.884 18.332 80.089 1.00 13.92 539 VAL B CA 1
ATOM 7852 C C . VAL B 1 543 ? 31.238 19.057 81.379 1.00 14.87 539 VAL B C 1
ATOM 7853 O O . VAL B 1 543 ? 32.387 19.014 81.812 1.00 15.99 539 VAL B O 1
ATOM 7857 N N . THR B 1 544 ? 30.278 19.750 81.975 1.00 14.71 540 THR B N 1
ATOM 7858 C CA . THR B 1 544 ? 30.476 20.415 83.266 1.00 15.75 540 THR B CA 1
ATOM 7859 C C . THR B 1 544 ? 29.792 19.609 84.323 1.00 16.75 540 THR B C 1
ATOM 7860 O O . THR B 1 544 ? 29.063 18.665 84.043 1.00 17.82 540 THR B O 1
ATOM 7864 N N . HIS B 1 545 ? 29.988 20.011 85.568 1.00 17.92 541 HIS B N 1
ATOM 7865 C CA . HIS B 1 545 ? 29.322 19.372 86.677 1.00 18.92 541 HIS B CA 1
ATOM 7866 C C . HIS B 1 545 ? 27.918 19.873 86.896 1.00 18.30 541 HIS B C 1
ATOM 7867 O O . HIS B 1 545 ? 27.244 19.401 87.816 1.00 18.26 541 HIS B O 1
ATOM 7874 N N . ARG B 1 546 ? 27.453 20.853 86.096 1.00 16.20 542 ARG B N 1
ATOM 7875 C CA . ARG B 1 546 ? 26.075 21.328 86.227 1.00 16.37 542 ARG B CA 1
ATOM 7876 C C . ARG B 1 546 ? 25.548 21.866 84.889 1.00 15.40 542 ARG B C 1
ATOM 7877 O O . ARG B 1 546 ? 25.619 23.042 84.608 1.00 16.47 542 ARG B O 1
ATOM 7885 N N . ALA B 1 547 ? 25.086 20.943 84.038 1.00 15.18 543 ALA B N 1
ATOM 7886 C CA . ALA B 1 547 ? 24.549 21.272 82.738 1.00 14.54 543 ALA B CA 1
ATOM 7887 C C . ALA B 1 547 ? 23.059 21.554 82.807 1.00 14.63 543 ALA B C 1
ATOM 7888 O O . ALA B 1 547 ? 22.424 21.353 83.842 1.00 14.26 543 ALA B O 1
ATOM 7890 N N . PHE B 1 548 ? 22.504 22.023 81.691 1.00 14.46 544 PHE B N 1
ATOM 7891 C CA . PHE B 1 548 ? 21.051 22.259 81.587 1.00 15.79 544 PHE B CA 1
ATOM 7892 C C . PHE B 1 548 ? 20.323 20.948 81.181 1.00 18.65 544 PHE B C 1
ATOM 7893 O O . PHE B 1 548 ? 19.435 20.931 80.302 1.00 25.23 544 PHE B O 1
ATOM 7901 N N . GLY B 1 549 ? 20.679 19.856 81.807 1.00 18.04 545 GLY B N 1
ATOM 7902 C CA . GLY B 1 549 ? 19.972 18.595 81.661 1.00 16.90 545 GLY B CA 1
ATOM 7903 C C . GLY B 1 549 ? 19.458 18.176 83.032 1.00 15.45 545 GLY B C 1
ATOM 7904 O O . GLY B 1 549 ? 18.904 19.003 83.776 1.00 15.27 545 GLY B O 1
ATOM 7905 N N . ARG B 1 550 ? 19.648 16.919 83.365 1.00 14.49 546 ARG B N 1
ATOM 7906 C CA . ARG B 1 550 ? 19.234 16.398 84.665 1.00 14.63 546 ARG B CA 1
ATOM 7907 C C . ARG B 1 550 ? 19.894 17.076 85.860 1.00 14.02 546 ARG B C 1
ATOM 7908 O O . ARG B 1 550 ? 19.364 17.011 86.967 1.00 13.83 546 ARG B O 1
ATOM 7916 N N . ASP B 1 551 ? 21.025 17.762 85.658 1.00 13.56 547 ASP B N 1
ATOM 7917 C CA . ASP B 1 551 ? 21.591 18.542 86.747 1.00 13.94 547 ASP B CA 1
ATOM 7918 C C . ASP B 1 551 ? 20.716 19.736 87.190 1.00 13.58 547 ASP B C 1
ATOM 7919 O O . ASP B 1 551 ? 20.888 20.247 88.311 1.00 13.79 547 ASP B O 1
ATOM 7924 N N . TRP B 1 552 ? 19.827 20.201 86.311 1.00 13.97 548 TRP B N 1
ATOM 7925 C CA . TRP B 1 552 ? 19.150 21.503 86.477 1.00 13.83 548 TRP B CA 1
ATOM 7926 C C . TRP B 1 552 ? 17.660 21.269 86.279 1.00 13.54 548 TRP B C 1
ATOM 7927 O O . TRP B 1 552 ? 17.175 21.180 85.163 1.00 13.53 548 TRP B O 1
ATOM 7938 N N . ARG B 1 553 ? 16.936 21.131 87.394 1.00 12.72 549 ARG B N 1
ATOM 7939 C CA . ARG B 1 553 ? 15.533 20.773 87.377 1.00 13.14 549 ARG B CA 1
ATOM 7940 C C . ARG B 1 553 ? 14.789 21.879 88.061 1.00 13.55 549 ARG B C 1
ATOM 7941 O O . ARG B 1 553 ? 14.651 21.869 89.293 1.00 13.47 549 ARG B O 1
ATOM 7949 N N . TYR B 1 554 ? 14.343 22.849 87.271 1.00 14.15 550 TYR B N 1
ATOM 7950 C CA . TYR B 1 554 ? 13.719 24.064 87.820 1.00 14.64 550 TYR B CA 1
ATOM 7951 C C . TYR B 1 554 ? 12.248 24.147 87.407 1.00 14.60 550 TYR B C 1
ATOM 7952 O O . TYR B 1 554 ? 11.842 23.589 86.363 1.00 16.09 550 TYR B O 1
ATOM 7961 N N . PRO B 1 555 ? 11.432 24.790 88.245 1.00 15.00 551 PRO B N 1
ATOM 7962 C CA . PRO B 1 555 ? 10.064 25.082 87.852 1.00 15.39 551 PRO B CA 1
ATOM 7963 C C . PRO B 1 555 ? 10.053 26.136 86.756 1.00 15.33 551 PRO B C 1
ATOM 7964 O O . PRO B 1 555 ? 10.963 26.999 86.710 1.00 15.67 551 PRO B O 1
ATOM 7968 N N . ILE B 1 556 ? 9.078 26.081 85.854 1.00 15.91 552 ILE B N 1
ATOM 7969 C CA . ILE B 1 556 ? 8.813 27.244 84.964 1.00 16.52 552 ILE B CA 1
ATOM 7970 C C . ILE B 1 556 ? 8.015 28.303 85.725 1.00 16.84 552 ILE B C 1
ATOM 7971 O O . ILE B 1 556 ? 8.383 29.503 85.764 1.00 16.71 552 ILE B O 1
ATOM 7976 N N . THR B 1 557 ? 6.921 27.875 86.354 1.00 14.77 553 THR B N 1
ATOM 7977 C CA . THR B 1 557 ? 6.103 28.754 87.158 1.00 15.12 553 THR B CA 1
ATOM 7978 C C . THR B 1 557 ? 6.814 29.009 88.466 1.00 14.85 553 THR B C 1
ATOM 7979 O O . THR B 1 557 ? 6.981 28.110 89.293 1.00 15.26 553 THR B O 1
ATOM 7983 N N . SER B 1 558 ? 7.279 30.238 88.634 1.00 15.16 554 SER B N 1
ATOM 7984 C CA . SER B 1 558 ? 8.045 30.618 89.814 1.00 15.35 554 SER B CA 1
ATOM 7985 C C . SER B 1 558 ? 8.102 32.129 89.920 1.00 15.90 554 SER B C 1
ATOM 7986 O O . SER B 1 558 ? 8.347 32.830 88.920 1.00 17.46 554 SER B O 1
ATOM 7989 N N . ARG B 1 559 ? 7.869 32.630 91.121 1.00 16.67 555 ARG B N 1
ATOM 7990 C CA . ARG B 1 559 ? 8.000 34.053 91.410 1.00 17.56 555 ARG B CA 1
ATOM 7991 C C . ARG B 1 559 ? 9.199 34.373 92.358 1.00 17.50 555 ARG B C 1
ATOM 7992 O O . ARG B 1 559 ? 9.267 35.472 92.947 1.00 17.68 555 ARG B O 1
ATOM 8000 N N . PHE B 1 560 ? 10.177 33.475 92.421 1.00 16.99 556 PHE B N 1
ATOM 8001 C CA . PHE B 1 560 ? 11.325 33.677 93.287 1.00 17.70 556 PHE B CA 1
ATOM 8002 C C . PHE B 1 560 ? 12.232 34.728 92.677 1.00 19.84 556 PHE B C 1
ATOM 8003 O O . PHE B 1 560 ? 12.789 34.518 91.601 1.00 19.81 556 PHE B O 1
ATOM 8011 N N . VAL B 1 561 ? 12.361 35.834 93.388 1.00 21.79 557 VAL B N 1
ATOM 8012 C CA . VAL B 1 561 ? 13.268 36.911 93.006 1.00 23.84 557 VAL B CA 1
ATOM 8013 C C . VAL B 1 561 ? 14.175 37.154 94.198 1.00 23.78 557 VAL B C 1
ATOM 8014 O O . VAL B 1 561 ? 13.737 37.572 95.248 1.00 24.33 557 VAL B O 1
ATOM 8018 N N . GLU B 1 562 ? 15.444 36.846 94.025 1.00 24.01 558 GLU B N 1
ATOM 8019 C CA . GLU B 1 562 ? 16.399 36.875 95.095 1.00 26.44 558 GLU B CA 1
ATOM 8020 C C . GLU B 1 562 ? 16.879 38.303 95.273 1.00 28.50 558 GLU B C 1
ATOM 8021 O O . GLU B 1 562 ? 17.024 39.043 94.286 1.00 28.32 558 GLU B O 1
ATOM 8027 N N . SER B 1 563 ? 17.107 38.719 96.515 1.00 30.90 559 SER B N 1
ATOM 8028 C CA . SER B 1 563 ? 17.582 40.087 96.732 1.00 32.40 559 SER B CA 1
ATOM 8029 C C . SER B 1 563 ? 19.068 40.167 96.343 1.00 33.11 559 SER B C 1
ATOM 8030 O O . SER B 1 563 ? 19.815 39.196 96.481 1.00 30.75 559 SER B O 1
ATOM 8033 N N . ILE B 1 564 ? 19.447 41.306 95.767 1.00 34.74 560 ILE B N 1
ATOM 8034 C CA . ILE B 1 564 ? 20.804 41.536 95.247 1.00 35.89 560 ILE B CA 1
ATOM 8035 C C . ILE B 1 564 ? 21.815 41.722 96.363 1.00 39.38 560 ILE B C 1
ATOM 8036 O O . ILE B 1 564 ? 23.008 41.509 96.161 1.00 37.84 560 ILE B O 1
ATOM 8041 N N . ASP B 1 565 ? 21.329 42.138 97.537 1.00 43.92 561 ASP B N 1
ATOM 8042 C CA . ASP B 1 565 ? 22.178 42.353 98.706 1.00 47.91 561 ASP B CA 1
ATOM 8043 C C . ASP B 1 565 ? 21.688 41.519 99.890 1.00 52.00 561 ASP B C 1
ATOM 8044 O O . ASP B 1 565 ? 20.572 40.986 99.880 1.00 53.69 561 ASP B O 1
#